Protein AF-0000000082406438 (afdb_homodimer)

pLDDT: mean 82.55, std 14.72, range [20.45, 98.06]

Foldseek 3Di:
DPPPPDLPAQDDLVVLVVVLVVQPDDPVLVVLLVVLLVQLQPDQAQVVSLVSLFVSLCVSQVFQKKKKFFADPVGWGPDMDIPNADPVLVVPFDDDGGQFFPSVCCQVRQAKDWFLASVPDPRHPDGTPSDDDWGTKIKGFQDAPRHTGIMMIGTGGPPDSYGDPSSNSSSSSSSPSNRVSNNSSVVVVVVVLVVLLVVQLVVLVVVVVVPDDLLVSVQSLFQSLCVSVVAAKKWKFFDDPQWTATSYIDHPDDFPHGDIDGCCWPPNVVCQVVVAKDKDQPGGPCCVGPVQFRIKIWHFQADPVTTGIIMIGTHSDSPDDDDPVSNVSRNVSSPSSNVSVVVNVVVVVVVLVVQLVVLLVVLVVCVVPPLVVLVVVLVVLVVCLPPPVDDPVRNVVSLVVSVVSLVVSLVSNLSSVVSNQSCPPPPQFLVNLQSVLQCVLCVPASARAAEEEEDNRRVQADSVLSVLVSVLSNLVSNCCRVPFPFNYWYWYFYDDQWTKIKIWTQGAAADPPRDCVSCVSNQVSLVVQPHGWDKGADPPGTIMIMRIHGRDDPPPVDPPPDD/DPPPPDLPQQDDLVVLVVVLVVQPDDPVLVVLLVVLLVQLQPDQAQVVSLVSLQVSLCVSQVFQKKKKFFADPVGWGPDMDIPNADPVLVVPFDDDGGQFFPSVCCQVRQAKDWFLASVPDPRHPDGTPSDDDWGTKIKGFQDAPHHTGIMMIGTGGPPDSYGDPSSNSSSSSSSPSNRVSNNSSVVVVVVVLVVLLVVQLVVLVVVVVVPDDLLVSVQSLFQSLCVSVVAAKKWKFFDDPQWTATSYIDHPDDFDHGDIDGCCWPPNVVCQVVVAKDKDQPGGPCCVGVVQFRIKIWHFQADPVTTGIIMIGTHSDSPDDDDPSSNVSRNVSSPSSNVSVVVNVVVVVVVLVVQLVVLLVVLVVCVVPVLVVLVVVLVVLVVCLPPPVDDPVRNVVSLVVSVVSLVVSLVSNLSSVVSNQSCPPPPQFLVNLQSVLLCVLCVPASAREAEEEEDPRRPQADSVLSVLVSVLSNLVSNCCRPPFPFRYWYWYFYDDQWTKIKIWTQGAAADPPRDCVSCVSNQVSLVVLPHGWDWGADPPGTIMIMRIHGRDDPPPPDPPPDD

Solvent-accessible surface area (backbone atoms only — not comparable to full-atom values): 59358 Å² total; per-residue (Å²): 134,79,72,79,74,74,76,72,70,78,72,50,67,67,55,50,47,53,48,39,65,69,52,64,66,51,69,70,59,53,48,44,48,49,51,34,46,52,56,29,46,50,71,50,55,52,71,61,34,55,50,39,41,38,52,36,49,26,59,66,64,41,30,56,33,23,30,35,38,30,51,30,95,90,58,39,48,70,44,77,47,74,43,72,71,50,72,74,55,51,72,61,30,62,80,75,86,58,40,61,36,60,60,28,46,33,68,77,49,72,46,72,43,76,37,58,45,40,79,72,42,88,51,45,76,78,71,61,62,74,52,78,89,65,39,12,30,41,33,32,35,20,47,42,95,90,36,73,45,27,34,42,40,35,29,35,36,59,98,43,75,44,74,49,73,52,49,51,47,52,48,48,52,49,23,53,46,44,17,43,29,50,49,49,9,49,54,40,47,52,45,51,51,51,36,52,52,41,53,50,51,36,50,45,48,50,42,46,53,71,61,49,52,67,56,58,40,46,31,50,50,23,40,50,52,25,68,75,69,64,49,53,34,16,36,31,29,38,52,52,95,66,22,32,30,37,64,22,61,28,48,89,55,91,64,48,72,72,44,68,40,61,35,75,38,51,57,42,37,57,31,56,71,66,65,41,70,42,81,36,69,73,54,66,59,46,40,79,64,42,70,70,46,28,21,36,36,41,21,44,12,56,54,96,94,40,62,46,28,34,35,36,43,27,27,58,47,68,77,71,80,78,51,72,68,56,51,51,51,50,42,52,51,16,47,49,51,24,50,49,53,51,30,53,51,49,52,53,48,50,40,50,48,51,34,40,52,49,24,39,53,49,24,49,50,44,48,65,55,41,45,53,44,52,50,55,24,42,53,47,46,58,69,46,65,80,48,81,65,48,34,70,72,46,50,53,34,51,53,50,25,47,51,39,50,51,50,34,48,47,47,47,51,51,49,31,46,54,35,57,38,77,57,81,71,67,96,70,35,47,61,58,50,42,50,50,42,50,50,64,70,36,68,87,46,93,48,73,64,48,78,43,82,39,64,55,44,65,77,52,50,55,75,84,48,37,65,52,51,40,50,42,52,44,51,53,50,50,47,41,70,70,68,23,74,40,78,46,37,40,34,39,38,36,28,73,86,36,33,33,44,34,41,36,35,52,14,78,33,69,59,92,79,65,66,72,69,84,50,41,65,50,36,48,50,18,47,73,54,68,27,45,50,48,76,42,71,36,90,91,43,4,32,34,36,41,41,35,27,60,38,69,64,79,70,76,75,71,79,76,79,73,131,133,78,74,78,75,74,76,71,70,78,72,50,68,66,56,48,47,53,49,39,64,70,52,65,66,51,69,70,56,52,48,44,48,50,52,35,45,53,57,30,46,49,70,49,53,53,74,60,34,57,51,40,41,37,52,35,49,26,60,66,64,41,32,57,34,22,31,36,39,29,53,29,94,90,59,41,47,70,44,76,48,73,43,72,72,49,72,73,54,51,72,63,30,64,79,76,83,58,40,60,35,60,60,28,45,33,69,75,48,71,45,72,43,76,36,59,47,41,77,73,41,87,50,44,76,78,72,61,61,76,49,78,88,66,40,14,29,41,33,32,36,20,48,43,96,88,35,73,44,26,35,42,38,36,28,36,38,59,98,44,76,45,75,50,74,52,51,51,48,51,47,48,52,48,23,55,45,43,18,43,29,50,50,48,8,49,54,40,48,52,45,51,51,50,35,53,52,41,51,51,52,36,52,45,48,50,42,47,53,71,62,49,51,66,55,58,40,45,31,48,50,21,42,50,51,29,67,74,69,66,49,51,34,16,36,32,29,37,52,53,96,66,22,32,31,39,64,23,62,28,47,88,56,91,64,50,73,73,45,70,40,60,38,75,37,52,58,42,36,57,31,55,72,66,65,39,70,42,81,35,68,73,54,64,60,46,40,78,66,43,69,69,46,28,21,35,37,42,20,44,11,55,53,97,94,40,62,47,27,33,36,34,44,26,27,58,45,68,77,70,80,79,51,72,68,56,51,52,51,52,42,51,49,15,45,50,51,26,49,49,53,51,31,52,51,48,53,54,48,50,38,48,48,51,35,39,52,50,23,39,53,50,25,50,52,44,50,66,55,42,44,52,42,51,51,54,25,43,53,47,45,58,68,42,65,80,47,82,66,47,34,71,72,44,52,52,31,51,53,50,25,45,51,38,50,52,50,36,48,48,48,49,52,51,48,29,48,54,34,57,40,75,58,84,71,65,96,70,33,47,61,59,49,42,50,50,41,50,51,62,68,37,68,85,45,93,49,73,65,48,78,43,80,40,64,56,43,66,77,54,49,56,75,85,50,38,64,53,51,41,51,42,50,45,53,53,49,49,48,40,71,71,67,23,74,41,78,46,36,40,34,40,36,37,27,74,86,37,33,34,43,33,42,38,34,52,15,78,34,69,61,94,78,65,64,70,70,84,51,40,66,50,36,50,51,18,47,73,54,67,28,46,50,49,74,43,70,35,90,90,42,5,32,33,36,40,40,35,28,59,39,68,64,80,72,77,75,69,79,76,79,73,131

Structure (mmCIF, N/CA/C/O backbone):
data_AF-0000000082406438-model_v1
#
loop_
_entity.id
_entity.type
_entity.pdbx_description
1 polymer 'GAF domain-containing protein'
#
loop_
_atom_site.group_PDB
_atom_site.id
_atom_site.type_symbol
_atom_site.label_atom_id
_atom_site.label_alt_id
_atom_site.label_comp_id
_atom_site.label_asym_id
_atom_site.label_entity_id
_atom_site.label_seq_id
_atom_site.pdbx_PDB_ins_code
_atom_site.Cartn_x
_atom_site.Cartn_y
_atom_site.Cartn_z
_atom_site.occupancy
_atom_site.B_iso_or_equiv
_atom_site.auth_seq_id
_atom_site.auth_comp_id
_atom_site.auth_asym_id
_atom_site.auth_atom_id
_atom_site.pdbx_PDB_model_num
ATOM 1 N N . MET A 1 1 ? -13.219 -48.844 22.594 1 21.94 1 MET A N 1
ATOM 2 C CA . MET A 1 1 ? -11.852 -48.5 22.203 1 21.94 1 MET A CA 1
ATOM 3 C C . MET A 1 1 ? -11.602 -48.812 20.734 1 21.94 1 MET A C 1
ATOM 5 O O . MET A 1 1 ? -11.258 -49.969 20.406 1 21.94 1 MET A O 1
ATOM 9 N N . VAL A 1 2 ? -12.57 -48.562 19.875 1 22.36 2 VAL A N 1
ATOM 10 C CA . VAL A 1 2 ? -12.562 -48.812 18.438 1 22.36 2 VAL A CA 1
ATOM 11 C C . VAL A 1 2 ? -11.312 -48.219 17.812 1 22.36 2 VAL A C 1
ATOM 13 O O . VAL A 1 2 ? -11 -47.062 18.016 1 22.36 2 VAL A O 1
ATOM 16 N N . GLU A 1 3 ? -10.273 -49.062 17.734 1 22.08 3 GLU A N 1
ATOM 17 C CA . GLU A 1 3 ? -8.992 -48.75 17.109 1 22.08 3 GLU A CA 1
ATOM 18 C C . GLU A 1 3 ? -9.172 -47.844 15.883 1 22.08 3 GLU A C 1
ATOM 20 O O . GLU A 1 3 ? -10.047 -48.094 15.055 1 22.08 3 GLU A O 1
ATOM 25 N N . ALA A 1 4 ? -8.82 -46.625 16.109 1 30.34 4 ALA A N 1
ATOM 26 C CA . ALA A 1 4 ? -8.711 -45.562 15.117 1 30.34 4 ALA A CA 1
ATOM 27 C C . ALA A 1 4 ? -8.164 -46.094 13.797 1 30.34 4 ALA A C 1
ATOM 29 O O . ALA A 1 4 ? -7.027 -46.562 13.727 1 30.34 4 ALA A O 1
ATOM 30 N N . SER A 1 5 ? -8.984 -46.844 13.031 1 28.09 5 SER A N 1
ATOM 31 C CA . SER A 1 5 ? -8.68 -47.406 11.719 1 28.09 5 SER A CA 1
ATOM 32 C C . SER A 1 5 ? -7.715 -46.531 10.945 1 28.09 5 SER A C 1
ATOM 34 O O . SER A 1 5 ? -7.871 -45.312 10.922 1 28.09 5 SER A O 1
ATOM 36 N N . GLY A 1 6 ? -6.461 -46.875 10.766 1 30.97 6 GLY A N 1
ATOM 37 C CA . GLY A 1 6 ? -5.242 -46.375 10.172 1 30.97 6 GLY A CA 1
ATOM 38 C C . GLY A 1 6 ? -5.473 -45.688 8.836 1 30.97 6 GLY A C 1
ATOM 39 O O . GLY A 1 6 ? -6.145 -46.219 7.961 1 30.97 6 GLY A O 1
ATOM 40 N N . HIS A 1 7 ? -5.715 -44.375 8.797 1 35.66 7 HIS A N 1
ATOM 41 C CA . HIS A 1 7 ? -5.664 -43.5 7.645 1 35.66 7 HIS A CA 1
ATOM 42 C C . HIS A 1 7 ? -4.605 -43.938 6.645 1 35.66 7 HIS A C 1
ATOM 44 O O . HIS A 1 7 ? -3.408 -43.938 6.949 1 35.66 7 HIS A O 1
ATOM 50 N N . SER A 1 8 ? -4.805 -45.062 5.984 1 36.69 8 SER A N 1
ATOM 51 C CA . SER A 1 8 ? -3.846 -45.406 4.945 1 36.69 8 SER A CA 1
ATOM 52 C C . SER A 1 8 ? -3.352 -44.188 4.199 1 36.69 8 SER A C 1
ATOM 54 O O . SER A 1 8 ? -4.148 -43.406 3.66 1 36.69 8 SER A O 1
ATOM 56 N N . PRO A 1 9 ? -2.242 -43.688 4.461 1 42.44 9 PRO A N 1
ATOM 57 C CA . PRO A 1 9 ? -1.644 -42.531 3.793 1 42.44 9 PRO A CA 1
ATOM 58 C C . PRO A 1 9 ? -1.797 -42.562 2.275 1 42.44 9 PRO A C 1
ATOM 60 O O . PRO A 1 9 ? -1.892 -43.656 1.695 1 42.44 9 PRO A O 1
ATOM 63 N N . ALA A 1 10 ? -2.467 -41.656 1.655 1 50.81 10 ALA A N 1
ATOM 64 C CA . ALA A 1 10 ? -2.504 -41.469 0.211 1 50.81 10 ALA A CA 1
ATOM 65 C C . ALA A 1 10 ? -1.249 -42 -0.458 1 50.81 10 ALA A C 1
ATOM 67 O O . ALA A 1 10 ? -0.134 -41.781 0.02 1 50.81 10 ALA A O 1
ATOM 68 N N . ARG A 1 11 ? -1.434 -43.062 -1.155 1 57.41 11 ARG A N 1
ATOM 69 C CA . ARG A 1 11 ? -0.358 -43.75 -1.867 1 57.41 11 ARG A CA 1
ATOM 70 C C . ARG A 1 11 ? 0.595 -42.75 -2.512 1 57.41 11 ARG A C 1
ATOM 72 O O . ARG A 1 11 ? 0.172 -41.688 -2.959 1 57.41 11 ARG A O 1
ATOM 79 N N . THR A 1 12 ? 1.792 -43.031 -2.221 1 62.03 12 THR A N 1
ATOM 80 C CA . THR A 1 12 ? 2.824 -42.219 -2.873 1 62.03 12 THR A CA 1
ATOM 81 C C . THR A 1 12 ? 2.758 -42.375 -4.387 1 62.03 12 THR A C 1
ATOM 83 O O . THR A 1 12 ? 2.186 -43.344 -4.891 1 62.03 12 THR A O 1
ATOM 86 N N . PHE A 1 13 ? 2.939 -41.469 -5.113 1 65.44 13 PHE A N 1
ATOM 87 C CA . PHE A 1 13 ? 2.93 -41.469 -6.574 1 65.44 13 PHE A CA 1
ATOM 88 C C . PHE A 1 13 ? 3.738 -42.656 -7.098 1 65.44 13 PHE A C 1
ATOM 90 O O . PHE A 1 13 ? 3.344 -43.312 -8.07 1 65.44 13 PHE A O 1
ATOM 97 N N . GLY A 1 14 ? 4.766 -42.906 -6.316 1 66.88 14 GLY A N 1
ATOM 98 C CA . GLY A 1 14 ? 5.566 -44.062 -6.715 1 66.88 14 GLY A CA 1
ATOM 99 C C . GLY A 1 14 ? 4.801 -45.375 -6.66 1 66.88 14 GLY A C 1
ATOM 100 O O . GLY A 1 14 ? 4.879 -46.156 -7.586 1 66.88 14 GLY A O 1
ATOM 101 N N . GLU A 1 15 ? 4.051 -45.469 -5.57 1 71.75 15 GLU A N 1
ATOM 102 C CA . GLU A 1 15 ? 3.236 -46.688 -5.41 1 71.75 15 GLU A CA 1
ATOM 103 C C . GLU A 1 15 ? 2.174 -46.781 -6.5 1 71.75 15 GLU A C 1
ATOM 105 O O . GLU A 1 15 ? 1.899 -47.875 -7.008 1 71.75 15 GLU A O 1
ATOM 110 N N . LEU A 1 16 ? 1.683 -45.688 -6.805 1 70.5 16 LEU A N 1
ATOM 111 C CA . LEU A 1 16 ? 0.655 -45.656 -7.84 1 70.5 16 LEU A CA 1
ATOM 112 C C . LEU A 1 16 ? 1.229 -46.031 -9.195 1 70.5 16 LEU A C 1
ATOM 114 O O . LEU A 1 16 ? 0.587 -46.75 -9.961 1 70.5 16 LEU A O 1
ATOM 118 N N . LEU A 1 17 ? 2.4 -45.625 -9.391 1 70.94 17 LEU A N 1
ATOM 119 C CA . LEU A 1 17 ? 3.027 -45.938 -10.664 1 70.94 17 LEU A CA 1
ATOM 120 C C . LEU A 1 17 ? 3.361 -47.406 -10.758 1 70.94 17 LEU A C 1
ATOM 122 O O . LEU A 1 17 ? 3.26 -48 -11.828 1 70.94 17 LEU A O 1
ATOM 126 N N . ASP A 1 18 ? 3.686 -47.969 -9.578 1 73.12 18 ASP A N 1
ATOM 127 C CA . ASP A 1 18 ? 3.92 -49.406 -9.539 1 73.12 18 ASP A CA 1
ATOM 128 C C . ASP A 1 18 ? 2.645 -50.188 -9.875 1 73.12 18 ASP A C 1
ATOM 130 O O . ASP A 1 18 ? 2.682 -51.156 -10.625 1 73.12 18 ASP A O 1
ATOM 134 N N . ARG A 1 19 ? 1.65 -49.656 -9.375 1 72.69 19 ARG A N 1
ATOM 135 C CA . ARG A 1 19 ? 0.36 -50.281 -9.617 1 72.69 19 ARG A CA 1
ATOM 136 C C . ARG A 1 19 ? -0.046 -50.156 -11.078 1 72.69 19 ARG A C 1
ATOM 138 O O . ARG A 1 19 ? -0.647 -51.094 -11.641 1 72.69 19 ARG A O 1
ATOM 145 N N . LEU A 1 20 ? 0.236 -49.062 -11.641 1 71.5 20 LEU A N 1
ATOM 146 C CA . LEU A 1 20 ? -0.051 -48.844 -13.055 1 71.5 20 LEU A CA 1
ATOM 147 C C . LEU A 1 20 ? 0.726 -49.844 -13.922 1 71.5 20 LEU A C 1
ATOM 149 O O . LEU A 1 20 ? 0.213 -50.312 -14.938 1 71.5 20 LEU A O 1
ATOM 153 N N . GLY A 1 21 ? 1.971 -50.031 -13.523 1 68.19 21 GLY A N 1
ATOM 154 C CA . GLY A 1 21 ? 2.789 -51.031 -14.211 1 68.19 21 GLY A CA 1
ATOM 155 C C . GLY A 1 21 ? 2.203 -52.406 -14.172 1 68.19 21 GLY A C 1
ATOM 156 O O . GLY A 1 21 ? 2.244 -53.156 -15.164 1 68.19 21 GLY A O 1
ATOM 157 N N . ASP A 1 22 ? 1.613 -52.656 -12.977 1 68 22 ASP A N 1
ATOM 158 C CA . ASP A 1 22 ? 1.033 -53.969 -12.781 1 68 22 ASP A CA 1
ATOM 159 C C . ASP A 1 22 ? -0.289 -54.094 -13.539 1 68 22 ASP A C 1
ATOM 161 O O . ASP A 1 22 ? -0.728 -55.219 -13.836 1 68 22 ASP A O 1
ATOM 165 N N . SER A 1 23 ? -0.982 -53 -13.727 1 61.38 23 SER A N 1
ATOM 166 C CA . SER A 1 23 ? -2.332 -53.031 -14.281 1 61.38 23 SER A CA 1
ATOM 167 C C . SER A 1 23 ? -2.305 -53.25 -15.789 1 61.38 23 SER A C 1
ATOM 169 O O . SER A 1 23 ? -3.355 -53.344 -16.422 1 61.38 23 SER A O 1
ATOM 171 N N . ASN A 1 24 ? -1.186 -53.5 -16.453 1 64.25 24 ASN A N 1
ATOM 172 C CA . ASN A 1 24 ? -1.019 -53.781 -17.875 1 64.25 24 ASN A CA 1
ATOM 173 C C . ASN A 1 24 ? -1.494 -52.594 -18.719 1 64.25 24 ASN A C 1
ATOM 175 O O . ASN A 1 24 ? -2.164 -52.781 -19.734 1 64.25 24 ASN A O 1
ATOM 179 N N . ALA A 1 25 ? -1.437 -51.469 -18.25 1 71 25 ALA A N 1
ATOM 180 C CA . ALA A 1 25 ? -1.788 -50.312 -19.078 1 71 25 ALA A CA 1
ATOM 181 C C . ALA A 1 25 ? -0.981 -50.312 -20.375 1 71 25 ALA A C 1
ATOM 183 O O . ALA A 1 25 ? 0.231 -50.531 -20.359 1 71 25 ALA A O 1
ATOM 184 N N . ASP A 1 26 ? -1.821 -50.062 -21.469 1 78.44 26 ASP A N 1
ATOM 185 C CA . ASP A 1 26 ? -1.154 -50.062 -22.766 1 78.44 26 ASP A CA 1
ATOM 186 C C . ASP A 1 26 ? -0.533 -48.688 -23.031 1 78.44 26 ASP A C 1
ATOM 188 O O . ASP A 1 26 ? -0.797 -47.719 -22.312 1 78.44 26 ASP A O 1
ATOM 192 N N . ILE A 1 27 ? 0.344 -48.656 -23.922 1 80.69 27 ILE A N 1
ATOM 193 C CA . ILE A 1 27 ? 1.166 -47.5 -24.25 1 80.69 27 ILE A CA 1
ATOM 194 C C . ILE A 1 27 ? 0.271 -46.312 -24.656 1 80.69 27 ILE A C 1
ATOM 196 O O . ILE A 1 27 ? 0.451 -45.188 -24.172 1 80.69 27 ILE A O 1
ATOM 200 N N . PRO A 1 28 ? -0.805 -46.562 -25.438 1 80.75 28 PRO A N 1
ATOM 201 C CA . PRO A 1 28 ? -1.673 -45.438 -25.797 1 80.75 28 PRO A CA 1
ATOM 202 C C . PRO A 1 28 ? -2.338 -44.781 -24.578 1 80.75 28 PRO A C 1
ATOM 204 O O . PRO A 1 28 ? -2.494 -43.562 -24.531 1 80.75 28 PRO A O 1
ATOM 207 N N . THR A 1 29 ? -2.691 -45.656 -23.641 1 82.94 29 THR A N 1
ATOM 208 C CA . THR A 1 29 ? -3.328 -45.125 -22.422 1 82.94 29 THR A CA 1
ATOM 209 C C . THR A 1 29 ? -2.359 -44.25 -21.625 1 82.94 29 THR A C 1
ATOM 211 O O . THR A 1 29 ? -2.744 -43.219 -21.109 1 82.94 29 THR A O 1
ATOM 214 N N . LEU A 1 30 ? -1.16 -44.625 -21.5 1 83.19 30 LEU A N 1
ATOM 215 C CA . LEU A 1 30 ? -0.159 -43.875 -20.766 1 83.19 30 LEU A CA 1
ATOM 216 C C . LEU A 1 30 ? 0.127 -42.531 -21.453 1 83.19 30 LEU A C 1
ATOM 218 O O . LEU A 1 30 ? 0.363 -41.531 -20.797 1 83.19 30 LEU A O 1
ATOM 222 N N . HIS A 1 31 ? 0.005 -42.562 -22.781 1 83.75 31 HIS A N 1
ATOM 223 C CA . HIS A 1 31 ? 0.171 -41.312 -23.531 1 83.75 31 HIS A CA 1
ATOM 224 C C . HIS A 1 31 ? -0.948 -40.344 -23.219 1 83.75 31 HIS A C 1
ATOM 226 O O . HIS A 1 31 ? -0.69 -39.156 -23 1 83.75 31 HIS A O 1
ATOM 232 N N . ARG A 1 32 ? -2.082 -40.812 -23.219 1 85.62 32 ARG A N 1
ATOM 233 C CA . ARG A 1 32 ? -3.227 -39.969 -22.906 1 85.62 32 ARG A CA 1
ATOM 234 C C . ARG A 1 32 ? -3.135 -39.406 -21.484 1 85.62 32 ARG A C 1
ATOM 236 O O . ARG A 1 32 ? -3.492 -38.25 -21.234 1 85.62 32 ARG A O 1
ATOM 243 N N . LEU A 1 33 ? -2.67 -40.312 -20.641 1 88.56 33 LEU A N 1
ATOM 244 C CA . LEU A 1 33 ? -2.514 -39.875 -19.25 1 88.56 33 LEU A CA 1
ATOM 245 C C . LEU A 1 33 ? -1.462 -38.781 -19.141 1 88.56 33 LEU A C 1
ATOM 247 O O . LEU A 1 33 ? -1.674 -37.781 -18.438 1 88.56 33 LEU A O 1
ATOM 251 N N . LEU A 1 34 ? -0.375 -38.938 -19.797 1 87.94 34 LEU A N 1
ATOM 252 C CA . LEU A 1 34 ? 0.684 -37.938 -19.781 1 87.94 34 LEU A CA 1
ATOM 253 C C . LEU A 1 34 ? 0.174 -36.625 -20.328 1 87.94 34 LEU A C 1
ATOM 255 O O . LEU A 1 34 ? 0.428 -35.562 -19.734 1 87.94 34 LEU A O 1
ATOM 259 N N . GLU A 1 35 ? -0.562 -36.688 -21.406 1 87.12 35 GLU A N 1
ATOM 260 C CA . GLU A 1 35 ? -1.156 -35.469 -21.969 1 87.12 35 GLU A CA 1
ATOM 261 C C . GLU A 1 35 ? -2.096 -34.781 -20.969 1 87.12 35 GLU A C 1
ATOM 263 O O . GLU A 1 35 ? -2.051 -33.562 -20.797 1 87.12 35 GLU A O 1
ATOM 268 N N . ALA A 1 36 ? -2.873 -35.562 -20.359 1 89.75 36 ALA A N 1
ATOM 269 C CA . ALA A 1 36 ? -3.836 -35.031 -19.391 1 89.75 36 ALA A CA 1
ATOM 270 C C . ALA A 1 36 ? -3.127 -34.344 -18.219 1 89.75 36 ALA A C 1
ATOM 272 O O . ALA A 1 36 ? -3.547 -33.281 -17.766 1 89.75 36 ALA A O 1
ATOM 273 N N . VAL A 1 37 ? -2.117 -34.969 -17.766 1 89.19 37 VAL A N 1
ATOM 274 C CA . VAL A 1 37 ? -1.358 -34.406 -16.641 1 89.19 37 VAL A CA 1
ATOM 275 C C . VAL A 1 37 ? -0.765 -33.062 -17.031 1 89.19 37 VAL A C 1
ATOM 277 O O . VAL A 1 37 ? -0.801 -32.125 -16.234 1 89.19 37 VAL A O 1
ATOM 280 N N . LEU A 1 38 ? -0.322 -32.906 -18.219 1 87.88 38 LEU A N 1
ATOM 281 C CA . LEU A 1 38 ? 0.261 -31.672 -18.688 1 87.88 38 LEU A CA 1
ATOM 282 C C . LEU A 1 38 ? -0.808 -30.594 -18.828 1 87.88 38 LEU A C 1
ATOM 284 O O . LEU A 1 38 ? -0.586 -29.438 -18.438 1 87.88 38 LEU A O 1
ATOM 288 N N . VAL A 1 39 ? -1.937 -30.953 -19.344 1 89 39 VAL A N 1
ATOM 289 C CA . VAL A 1 39 ? -3.037 -30.016 -19.531 1 89 39 VAL A CA 1
ATOM 290 C C . VAL A 1 39 ? -3.52 -29.516 -18.172 1 89 39 VAL A C 1
ATOM 292 O O . VAL A 1 39 ? -3.713 -28.312 -17.984 1 89 39 VAL A O 1
ATOM 295 N N . VAL A 1 40 ? -3.609 -30.391 -17.234 1 90.69 40 VAL A N 1
ATOM 296 C CA . VAL A 1 40 ? -4.074 -30.062 -15.898 1 90.69 40 VAL A CA 1
ATOM 297 C C . VAL A 1 40 ? -3.086 -29.109 -15.227 1 90.69 40 VAL A C 1
ATOM 299 O O . VAL A 1 40 ? -3.484 -28.219 -14.484 1 90.69 40 VAL A O 1
ATOM 302 N N . GLY A 1 41 ? -1.878 -29.234 -15.516 1 89.94 41 GLY A N 1
ATOM 303 C CA . GLY A 1 41 ? -0.843 -28.438 -14.883 1 89.94 41 GLY A CA 1
ATOM 304 C C . GLY A 1 41 ? -0.615 -27.109 -15.562 1 89.94 41 GLY A C 1
ATOM 305 O O . GLY A 1 41 ? 0.174 -26.281 -15.094 1 89.94 41 GLY A O 1
ATOM 306 N N . SER A 1 42 ? -1.431 -26.875 -16.609 1 88.38 42 SER A N 1
ATOM 307 C CA . SER A 1 42 ? -1.205 -25.656 -17.391 1 88.38 42 SER A CA 1
ATOM 308 C C . SER A 1 42 ? -2 -24.484 -16.828 1 88.38 42 SER A C 1
ATOM 310 O O . SER A 1 42 ? -3.219 -24.578 -16.656 1 88.38 42 SER A O 1
ATOM 312 N N . GLY A 1 43 ? -1.301 -23.469 -16.312 1 86.75 43 GLY A N 1
ATOM 313 C CA . GLY A 1 43 ? -1.952 -22.25 -15.867 1 86.75 43 GLY A CA 1
ATOM 314 C C . GLY A 1 43 ? -2.197 -22.219 -14.367 1 86.75 43 GLY A C 1
ATOM 315 O O . GLY A 1 43 ? -2.021 -23.219 -13.68 1 86.75 43 GLY A O 1
ATOM 316 N N . LEU A 1 44 ? -2.68 -21.031 -13.93 1 90.69 44 LEU A N 1
ATOM 317 C CA . LEU A 1 44 ? -2.803 -20.891 -12.484 1 90.69 44 LEU A CA 1
ATOM 318 C C . LEU A 1 44 ? -4.172 -20.328 -12.109 1 90.69 44 LEU A C 1
ATOM 320 O O . LEU A 1 44 ? -4.426 -20.016 -10.945 1 90.69 44 LEU A O 1
ATOM 324 N N . ASP A 1 45 ? -5.074 -20.219 -13.086 1 91.12 45 ASP A N 1
ATOM 325 C CA . ASP A 1 45 ? -6.449 -19.844 -12.766 1 91.12 45 ASP A CA 1
ATOM 326 C C . ASP A 1 45 ? -7.219 -21.016 -12.172 1 91.12 45 ASP A C 1
ATOM 328 O O . ASP A 1 45 ? -7.387 -22.047 -12.836 1 91.12 45 ASP A O 1
ATOM 332 N N . LEU A 1 46 ? -7.68 -20.891 -11.008 1 90.81 46 LEU A N 1
ATOM 333 C CA . LEU A 1 46 ? -8.266 -22.016 -10.289 1 90.81 46 LEU A CA 1
ATOM 334 C C . LEU A 1 46 ? -9.516 -22.516 -11.008 1 90.81 46 LEU A C 1
ATOM 336 O O . LEU A 1 46 ? -9.68 -23.734 -11.195 1 90.81 46 LEU A O 1
ATOM 340 N N . ASP A 1 47 ? -10.422 -21.641 -11.398 1 91.81 47 ASP A N 1
ATOM 341 C CA . ASP A 1 47 ? -11.656 -22.047 -12.062 1 91.81 47 ASP A CA 1
ATOM 342 C C . ASP A 1 47 ? -11.367 -22.812 -13.352 1 91.81 47 ASP A C 1
ATOM 344 O O . ASP A 1 47 ? -11.969 -23.859 -13.609 1 91.81 47 ASP A O 1
ATOM 348 N N . LEU A 1 48 ? -10.461 -22.328 -14.086 1 92.94 48 LEU A N 1
ATOM 349 C CA . LEU A 1 48 ? -10.086 -22.984 -15.328 1 92.94 48 LEU A CA 1
ATOM 350 C C . LEU A 1 48 ? -9.398 -24.328 -15.047 1 92.94 48 LEU A C 1
ATOM 352 O O . LEU A 1 48 ? -9.594 -25.281 -15.781 1 92.94 48 LEU A O 1
ATOM 356 N N . THR A 1 49 ? -8.609 -24.312 -13.992 1 93.69 49 THR A N 1
ATOM 357 C CA . THR A 1 49 ? -7.93 -25.547 -13.594 1 93.69 49 THR A CA 1
ATOM 358 C C . THR A 1 49 ? -8.938 -26.641 -13.25 1 93.69 49 THR A C 1
ATOM 360 O O . THR A 1 49 ? -8.805 -27.781 -13.703 1 93.69 49 THR A O 1
ATOM 363 N N . LEU A 1 50 ? -9.953 -26.312 -12.477 1 94.75 50 LEU A N 1
ATOM 364 C CA . LEU A 1 50 ? -10.984 -27.281 -12.117 1 94.75 50 LEU A CA 1
ATOM 365 C C . LEU A 1 50 ? -11.664 -27.844 -13.359 1 94.75 50 LEU A C 1
ATOM 367 O O . LEU A 1 50 ? -11.859 -29.062 -13.477 1 94.75 50 LEU A O 1
ATOM 371 N N . GLN A 1 51 ? -11.914 -26.984 -14.242 1 95 51 GLN A N 1
ATOM 372 C CA . GLN A 1 51 ? -12.555 -27.406 -15.484 1 95 51 GLN A CA 1
ATOM 373 C C . GLN A 1 51 ? -11.641 -28.297 -16.312 1 95 51 GLN A C 1
ATOM 375 O O . GLN A 1 51 ? -12.078 -29.312 -16.875 1 95 51 GLN A O 1
ATOM 380 N N . ARG A 1 52 ? -10.406 -27.938 -16.391 1 94.88 52 ARG A N 1
ATOM 381 C CA . ARG A 1 52 ? -9.438 -28.734 -17.125 1 94.88 52 ARG A CA 1
ATOM 382 C C . ARG A 1 52 ? -9.312 -30.125 -16.531 1 94.88 52 ARG A C 1
ATOM 384 O O . ARG A 1 52 ? -9.188 -31.109 -17.266 1 94.88 52 ARG A O 1
ATOM 391 N N . ILE A 1 53 ? -9.336 -30.219 -15.227 1 95.44 53 ILE A N 1
ATOM 392 C CA . ILE A 1 53 ? -9.211 -31.5 -14.539 1 95.44 53 ILE A CA 1
ATOM 393 C C . ILE A 1 53 ? -10.352 -32.406 -14.961 1 95.44 53 ILE A C 1
ATOM 395 O O . ILE A 1 53 ? -10.117 -33.562 -15.367 1 95.44 53 ILE A O 1
ATOM 399 N N . ILE A 1 54 ? -11.531 -31.906 -14.938 1 96.25 54 ILE A N 1
ATOM 400 C CA . ILE A 1 54 ? -12.688 -32.75 -15.188 1 96.25 54 ILE A CA 1
ATOM 401 C C . ILE A 1 54 ? -12.766 -33.094 -16.672 1 96.25 54 ILE A C 1
ATOM 403 O O . ILE A 1 54 ? -13.117 -34.219 -17.047 1 96.25 54 ILE A O 1
ATOM 407 N N . THR A 1 55 ? -12.461 -32.188 -17.531 1 95.62 55 THR A N 1
ATOM 408 C CA . THR A 1 55 ? -12.438 -32.469 -18.969 1 95.62 55 THR A CA 1
ATOM 409 C C . THR A 1 55 ? -11.391 -33.5 -19.312 1 95.62 55 THR A C 1
ATOM 411 O O . THR A 1 55 ? -11.664 -34.438 -20.078 1 95.62 55 THR A O 1
ATOM 414 N N . SER A 1 56 ? -10.242 -33.344 -18.703 1 95.06 56 SER A N 1
ATOM 415 C CA . SER A 1 56 ? -9.164 -34.312 -18.922 1 95.06 56 SER A CA 1
ATOM 416 C C . SER A 1 56 ? -9.555 -35.688 -18.406 1 95.06 56 SER A C 1
ATOM 418 O O . SER A 1 56 ? -9.305 -36.688 -19.062 1 95.06 56 SER A O 1
ATOM 420 N N . ALA A 1 57 ? -10.156 -35.75 -17.25 1 96.44 57 ALA A N 1
ATOM 421 C CA . ALA A 1 57 ? -10.555 -37 -16.656 1 96.44 57 ALA A CA 1
ATOM 422 C C . ALA A 1 57 ? -11.578 -37.719 -17.531 1 96.44 57 ALA A C 1
ATOM 424 O O . ALA A 1 57 ? -11.445 -38.938 -17.797 1 96.44 57 ALA A O 1
ATOM 425 N N . THR A 1 58 ? -12.57 -37.031 -17.984 1 96.19 58 THR A N 1
ATOM 426 C CA . THR A 1 58 ? -13.625 -37.594 -18.797 1 96.19 58 THR A CA 1
ATOM 427 C C . THR A 1 58 ? -13.062 -38.094 -20.141 1 96.19 58 THR A C 1
ATOM 429 O O . THR A 1 58 ? -13.477 -39.125 -20.641 1 96.19 58 THR A O 1
ATOM 432 N N . THR A 1 59 ? -12.148 -37.375 -20.625 1 93.38 59 THR A N 1
ATOM 433 C CA . THR A 1 59 ? -11.555 -37.688 -21.922 1 93.38 59 THR A CA 1
ATOM 434 C C . THR A 1 59 ? -10.633 -38.906 -21.797 1 93.38 59 THR A C 1
ATOM 436 O O . THR A 1 59 ? -10.758 -39.875 -22.562 1 93.38 59 THR A O 1
ATOM 439 N N . VAL A 1 60 ? -9.789 -38.906 -20.812 1 92.44 60 VAL A N 1
ATOM 440 C CA . VAL A 1 60 ? -8.781 -39.969 -20.672 1 92.44 60 VAL A CA 1
ATOM 441 C C . VAL A 1 60 ? -9.469 -41.281 -20.312 1 92.44 60 VAL A C 1
ATOM 443 O O . VAL A 1 60 ? -9.055 -42.344 -20.781 1 92.44 60 VAL A O 1
ATOM 446 N N . LEU A 1 61 ? -10.477 -41.219 -19.516 1 94.25 61 LEU A N 1
ATOM 447 C CA . LEU A 1 61 ? -11.125 -42.469 -19.062 1 94.25 61 LEU A CA 1
ATOM 448 C C . LEU A 1 61 ? -12.344 -42.781 -19.922 1 94.25 61 LEU A C 1
ATOM 450 O O . LEU A 1 61 ? -13.016 -43.781 -19.703 1 94.25 61 LEU A O 1
ATOM 454 N N . ASP A 1 62 ? -12.625 -41.938 -20.859 1 93.69 62 ASP A N 1
ATOM 455 C CA . ASP A 1 62 ? -13.664 -42.156 -21.859 1 93.69 62 ASP A CA 1
ATOM 456 C C . ASP A 1 62 ? -15.008 -42.469 -21.203 1 93.69 62 ASP A C 1
ATOM 458 O O . ASP A 1 62 ? -15.578 -43.531 -21.422 1 93.69 62 ASP A O 1
ATOM 462 N N . CYS A 1 63 ? -15.523 -41.625 -20.469 1 95.31 63 CYS A N 1
ATOM 463 C CA . CYS A 1 63 ? -16.828 -41.75 -19.844 1 95.31 63 CYS A CA 1
ATOM 464 C C . CYS A 1 63 ? -17.734 -40.594 -20.234 1 95.31 63 CYS A C 1
ATOM 466 O O . CYS A 1 63 ? -17.281 -39.594 -20.797 1 95.31 63 CYS A O 1
ATOM 468 N N . ARG A 1 64 ? -18.953 -40.719 -19.984 1 95.44 64 ARG A N 1
ATOM 469 C CA . ARG A 1 64 ? -19.953 -39.781 -20.484 1 95.44 64 ARG A CA 1
ATOM 470 C C . ARG A 1 64 ? -20.047 -38.562 -19.578 1 95.44 64 ARG A C 1
ATOM 472 O O . ARG A 1 64 ? -20.156 -37.406 -20.062 1 95.44 64 ARG A O 1
ATOM 479 N N . TYR A 1 65 ? -20.078 -38.844 -18.234 1 95 65 TYR A N 1
ATOM 480 C CA . TYR A 1 65 ? -20.281 -37.75 -17.297 1 95 65 TYR A CA 1
ATOM 481 C C . TYR A 1 65 ? -19.109 -37.656 -16.328 1 95 65 TYR A C 1
ATOM 483 O O . TYR A 1 65 ? -18.562 -38.656 -15.883 1 95 65 TYR A O 1
ATOM 491 N N . GLY A 1 66 ? -18.734 -36.469 -16.016 1 96.12 66 GLY A N 1
ATOM 492 C CA . GLY A 1 66 ? -17.75 -36.156 -14.992 1 96.12 66 GLY A CA 1
ATOM 493 C C . GLY A 1 66 ? -18.109 -34.938 -14.148 1 96.12 66 GLY A C 1
ATOM 494 O O . GLY A 1 66 ? -18.766 -34 -14.633 1 96.12 66 GLY A O 1
ATOM 495 N N . ALA A 1 67 ? -17.703 -35 -12.914 1 95.19 67 ALA A N 1
ATOM 496 C CA . ALA A 1 67 ? -17.906 -33.875 -12.031 1 95.19 67 ALA A CA 1
ATOM 497 C C . ALA A 1 67 ? -16.781 -33.75 -11.008 1 95.19 67 ALA A C 1
ATOM 499 O O . ALA A 1 67 ? -16.094 -34.75 -10.727 1 95.19 67 ALA A O 1
ATOM 500 N N . LEU A 1 68 ? -16.594 -32.562 -10.547 1 95.81 68 LEU A N 1
ATOM 501 C CA . LEU A 1 68 ? -15.617 -32.281 -9.492 1 95.81 68 LEU A CA 1
ATOM 502 C C . LEU A 1 68 ? -16.234 -31.438 -8.398 1 95.81 68 LEU A C 1
ATOM 504 O O . LEU A 1 68 ? -16.797 -30.375 -8.68 1 95.81 68 LEU A O 1
ATOM 508 N N . GLY A 1 69 ? -16.234 -31.938 -7.219 1 93.69 69 GLY A N 1
ATOM 509 C CA . GLY A 1 69 ? -16.719 -31.188 -6.062 1 93.69 69 GLY A CA 1
ATOM 510 C C . GLY A 1 69 ? -15.602 -30.734 -5.141 1 93.69 69 GLY A C 1
ATOM 511 O O . GLY A 1 69 ? -14.75 -31.531 -4.746 1 93.69 69 GLY A O 1
ATOM 512 N N . VAL A 1 70 ? -15.617 -29.453 -4.844 1 92.88 70 VAL A N 1
ATOM 513 C CA . VAL A 1 70 ? -14.633 -28.891 -3.922 1 92.88 70 VAL A CA 1
ATOM 514 C C . VAL A 1 70 ? -15.203 -28.891 -2.504 1 92.88 70 VAL A C 1
ATOM 516 O O . VAL A 1 70 ? -16.344 -28.453 -2.287 1 92.88 70 VAL A O 1
ATOM 519 N N . ALA A 1 71 ? -14.398 -29.312 -1.583 1 90.12 71 ALA A N 1
ATOM 520 C CA . ALA A 1 71 ? -14.859 -29.422 -0.199 1 90.12 71 ALA A CA 1
ATOM 521 C C . ALA A 1 71 ? -14.984 -28.031 0.437 1 90.12 71 ALA A C 1
ATOM 523 O O . ALA A 1 71 ? -14.141 -27.156 0.217 1 90.12 71 ALA A O 1
ATOM 524 N N . ALA A 1 72 ? -16.031 -27.828 1.158 1 84.69 72 ALA A N 1
ATOM 525 C CA . ALA A 1 72 ? -16.219 -26.594 1.926 1 84.69 72 ALA A CA 1
ATOM 526 C C . ALA A 1 72 ? -15.727 -26.766 3.361 1 84.69 72 ALA A C 1
ATOM 528 O O . ALA A 1 72 ? -15.805 -27.859 3.922 1 84.69 72 ALA A O 1
ATOM 529 N N . PRO A 1 73 ? -15.203 -25.688 3.979 1 73.94 73 PRO A N 1
ATOM 530 C CA . PRO A 1 73 ? -14.742 -25.797 5.363 1 73.94 73 PRO A CA 1
ATOM 531 C C . PRO A 1 73 ? -15.852 -26.203 6.328 1 73.94 73 PRO A C 1
ATOM 533 O O . PRO A 1 73 ? -15.594 -26.922 7.297 1 73.94 73 PRO A O 1
ATOM 536 N N . GLY A 1 74 ? -17.062 -25.812 6.188 1 70.75 74 GLY A N 1
ATOM 537 C CA . GLY A 1 74 ? -18.172 -26.156 7.074 1 70.75 74 GLY A CA 1
ATOM 538 C C . GLY A 1 74 ? -18.875 -27.438 6.672 1 70.75 74 GLY A C 1
ATOM 539 O O . GLY A 1 74 ? -19.922 -27.781 7.25 1 70.75 74 GLY A O 1
ATOM 540 N N . GLY A 1 75 ? -18.344 -28.172 5.766 1 76.19 75 GLY A N 1
ATOM 541 C CA . GLY A 1 75 ? -18.984 -29.375 5.258 1 76.19 75 GLY A CA 1
ATOM 542 C C . GLY A 1 75 ? -19.719 -29.141 3.951 1 76.19 75 GLY A C 1
ATOM 543 O O . GLY A 1 75 ? -20.141 -28.031 3.66 1 76.19 75 GLY A O 1
ATOM 544 N N . GLY A 1 76 ? -19.734 -30.125 3.178 1 80.38 76 GLY A N 1
ATOM 545 C CA . GLY A 1 76 ? -20.375 -30.016 1.875 1 80.38 76 GLY A CA 1
ATOM 546 C C . GLY A 1 76 ? -19.422 -29.547 0.79 1 80.38 76 GLY A C 1
ATOM 547 O O . GLY A 1 76 ? -18.219 -29.812 0.855 1 80.38 76 GLY A O 1
ATOM 548 N N . LEU A 1 77 ? -20.109 -28.953 -0.251 1 86.25 77 LEU A N 1
ATOM 549 C CA . LEU A 1 77 ? -19.312 -28.547 -1.404 1 86.25 77 LEU A CA 1
ATOM 550 C C . LEU A 1 77 ? -19.328 -27.031 -1.576 1 86.25 77 LEU A C 1
ATOM 552 O O . LEU A 1 77 ? -20.375 -26.406 -1.432 1 86.25 77 LEU A O 1
ATOM 556 N N . SER A 1 78 ? -18.219 -26.453 -1.725 1 84.12 78 SER A N 1
ATOM 557 C CA . SER A 1 78 ? -18.109 -25.031 -1.983 1 84.12 78 SER A CA 1
ATOM 558 C C . SER A 1 78 ? -18.266 -24.719 -3.469 1 84.12 78 SER A C 1
ATOM 560 O O . SER A 1 78 ? -18.703 -23.625 -3.84 1 84.12 78 SER A O 1
ATOM 562 N N . GLU A 1 79 ? -17.844 -25.609 -4.266 1 88.44 79 GLU A N 1
ATOM 563 C CA . GLU A 1 79 ? -17.922 -25.469 -5.715 1 88.44 79 GLU A CA 1
ATOM 564 C C . GLU A 1 79 ? -18.188 -26.812 -6.387 1 88.44 79 GLU A C 1
ATOM 566 O O . GLU A 1 79 ? -17.812 -27.859 -5.848 1 88.44 79 GLU A O 1
ATOM 571 N N . PHE A 1 80 ? -18.859 -26.797 -7.508 1 91.25 80 PHE A N 1
ATOM 572 C CA . PHE A 1 80 ? -19.188 -28 -8.258 1 91.25 80 PHE A CA 1
ATOM 573 C C . PHE A 1 80 ? -19.094 -27.75 -9.758 1 91.25 80 PHE A C 1
ATOM 575 O O . PHE A 1 80 ? -19.859 -26.938 -10.297 1 91.25 80 PHE A O 1
ATOM 582 N N . VAL A 1 81 ? -18.172 -28.375 -10.359 1 93.81 81 VAL A N 1
ATOM 583 C CA . VAL A 1 81 ? -18 -28.25 -11.805 1 93.81 81 VAL A CA 1
ATOM 584 C C . VAL A 1 81 ? -18.297 -29.578 -12.484 1 93.81 81 VAL A C 1
ATOM 586 O O . VAL A 1 81 ? -18.078 -30.641 -11.898 1 93.81 81 VAL A O 1
ATOM 589 N N . TYR A 1 82 ? -18.859 -29.531 -13.68 1 93.81 82 TYR A N 1
ATOM 590 C CA . TYR A 1 82 ? -19.266 -30.797 -14.305 1 93.81 82 TYR A CA 1
ATOM 591 C C . TYR A 1 82 ? -19.031 -30.75 -15.812 1 93.81 82 TYR A C 1
ATOM 593 O O . TYR A 1 82 ? -18.828 -29.672 -16.375 1 93.81 82 TYR A O 1
ATOM 601 N N . GLU A 1 83 ? -18.953 -31.875 -16.391 1 94.25 83 GLU A N 1
ATOM 602 C CA . GLU A 1 83 ? -18.797 -32.125 -17.828 1 94.25 83 GLU A CA 1
ATOM 603 C C . GLU A 1 83 ? -19.75 -33.188 -18.312 1 94.25 83 GLU A C 1
ATOM 605 O O . GLU A 1 83 ? -20 -34.188 -17.625 1 94.25 83 GLU A O 1
ATOM 610 N N . GLY A 1 84 ? -20.312 -33.031 -19.578 1 93.69 84 GLY A N 1
ATOM 611 C CA . GLY A 1 84 ? -21.141 -34.062 -20.188 1 93.69 84 GLY A CA 1
ATOM 612 C C . GLY A 1 84 ? -22.625 -33.719 -20.156 1 93.69 84 GLY A C 1
ATOM 613 O O . GLY A 1 84 ? -23.438 -34.406 -20.781 1 93.69 84 GLY A O 1
ATOM 614 N N . ILE A 1 85 ? -23.016 -32.719 -19.359 1 90.81 85 ILE A N 1
ATOM 615 C CA . ILE A 1 85 ? -24.406 -32.281 -19.281 1 90.81 85 ILE A CA 1
ATOM 616 C C . ILE A 1 85 ? -24.594 -30.984 -20.047 1 90.81 85 ILE A C 1
ATOM 618 O O . ILE A 1 85 ? -23.906 -29.984 -19.781 1 90.81 85 ILE A O 1
ATOM 622 N N . SER A 1 86 ? -25.469 -31 -20.984 1 88.31 86 SER A N 1
ATOM 623 C CA . SER A 1 86 ? -25.719 -29.812 -21.797 1 88.31 86 SER A CA 1
ATOM 624 C C . SER A 1 86 ? -26.453 -28.734 -21.016 1 88.31 86 SER A C 1
ATOM 626 O O . SER A 1 86 ? -27.078 -29.031 -19.984 1 88.31 86 SER A O 1
ATOM 628 N N . GLY A 1 87 ? -26.281 -27.531 -21.484 1 86.56 87 GLY A N 1
ATOM 629 C CA . GLY A 1 87 ? -26.953 -26.406 -20.844 1 86.56 87 GLY A CA 1
ATOM 630 C C . GLY A 1 87 ? -28.453 -26.594 -20.766 1 86.56 87 GLY A C 1
ATOM 631 O O . GLY A 1 87 ? -29.062 -26.297 -19.734 1 86.56 87 GLY A O 1
ATOM 632 N N . SER A 1 88 ? -29 -27.109 -21.781 1 86.5 88 SER A N 1
ATOM 633 C CA . SER A 1 88 ? -30.438 -27.328 -21.812 1 86.5 88 SER A CA 1
ATOM 634 C C . SER A 1 88 ? -30.859 -28.391 -20.797 1 86.5 88 SER A C 1
ATOM 636 O O . SER A 1 88 ? -31.891 -28.234 -20.125 1 86.5 88 SER A O 1
ATOM 638 N N . GLN A 1 89 ? -30.094 -29.391 -20.688 1 86.12 89 GLN A N 1
ATOM 639 C CA . GLN A 1 89 ? -30.375 -30.438 -19.719 1 86.12 89 GLN A CA 1
ATOM 640 C C . GLN A 1 89 ? -30.234 -29.906 -18.297 1 86.12 89 GLN A C 1
ATOM 642 O O . GLN A 1 89 ? -31.047 -30.234 -17.422 1 86.12 89 GLN A O 1
ATOM 647 N N . ARG A 1 90 ? -29.25 -29.125 -18.062 1 86.94 90 ARG A N 1
ATOM 648 C CA . ARG A 1 90 ? -28.984 -28.594 -16.734 1 86.94 90 ARG A CA 1
ATOM 649 C C . ARG A 1 90 ? -30.156 -27.719 -16.25 1 86.94 90 ARG A C 1
ATOM 651 O O . ARG A 1 90 ? -30.5 -27.75 -15.07 1 86.94 90 ARG A O 1
ATOM 658 N N . ALA A 1 91 ? -30.703 -26.953 -17.109 1 86.19 91 ALA A N 1
ATOM 659 C CA . ALA A 1 91 ? -31.797 -26.047 -16.766 1 86.19 91 ALA A CA 1
ATOM 660 C C . ALA A 1 91 ? -33 -26.812 -16.234 1 86.19 91 ALA A C 1
ATOM 662 O O . ALA A 1 91 ? -33.812 -26.266 -15.492 1 86.19 91 ALA A O 1
ATOM 663 N N . THR A 1 92 ? -33.062 -28.047 -16.547 1 84 92 THR A N 1
ATOM 664 C CA . THR A 1 92 ? -34.219 -28.844 -16.141 1 84 92 THR A CA 1
ATOM 665 C C . THR A 1 92 ? -33.938 -29.547 -14.805 1 84 92 THR A C 1
ATOM 667 O O . THR A 1 92 ? -34.875 -30.031 -14.148 1 84 92 THR A O 1
ATOM 670 N N . MET A 1 93 ? -32.75 -29.516 -14.477 1 81.19 93 MET A N 1
ATOM 671 C CA . MET A 1 93 ? -32.344 -30.266 -13.297 1 81.19 93 MET A CA 1
ATOM 672 C C . MET A 1 93 ? -32.562 -29.453 -12.023 1 81.19 93 MET A C 1
ATOM 674 O O . MET A 1 93 ? -32.656 -28.219 -12.07 1 81.19 93 MET A O 1
ATOM 678 N N . GLY A 1 94 ? -32.719 -30.141 -10.93 1 73.69 94 GLY A N 1
ATOM 679 C CA . GLY A 1 94 ? -32.875 -29.484 -9.648 1 73.69 94 GLY A CA 1
ATOM 680 C C . GLY A 1 94 ? -31.609 -28.844 -9.125 1 73.69 94 GLY A C 1
ATOM 681 O O . GLY A 1 94 ? -30.781 -28.375 -9.906 1 73.69 94 GLY A O 1
ATOM 682 N N . HIS A 1 95 ? -31.484 -28.859 -7.816 1 73.19 95 HIS A N 1
ATOM 683 C CA . HIS A 1 95 ? -30.375 -28.172 -7.141 1 73.19 95 HIS A CA 1
ATOM 684 C C . HIS A 1 95 ? -29.062 -28.922 -7.328 1 73.19 95 HIS A C 1
ATOM 686 O O . HIS A 1 95 ? -29.062 -30.109 -7.641 1 73.19 95 HIS A O 1
ATOM 692 N N . PHE A 1 96 ? -28 -28.312 -7.184 1 74 96 PHE A N 1
ATOM 693 C CA . PHE A 1 96 ? -26.672 -28.922 -7.262 1 74 96 PHE A CA 1
ATOM 694 C C . PHE A 1 96 ? -26.453 -29.891 -6.098 1 74 96 PHE A C 1
ATOM 696 O O . PHE A 1 96 ? -27.031 -29.719 -5.023 1 74 96 PHE A O 1
ATOM 703 N N . PRO A 1 97 ? -25.641 -30.906 -6.43 1 76.5 97 PRO A N 1
ATOM 704 C CA . PRO A 1 97 ? -25.297 -31.797 -5.316 1 76.5 97 PRO A CA 1
ATOM 705 C C . PRO A 1 97 ? -24.641 -31.062 -4.148 1 76.5 97 PRO A C 1
ATOM 707 O O . PRO A 1 97 ? -23.891 -30.109 -4.363 1 76.5 97 PRO A O 1
ATOM 710 N N . GLU A 1 98 ? -24.984 -31.422 -2.955 1 72.56 98 GLU A N 1
ATOM 711 C CA . GLU A 1 98 ? -24.516 -30.75 -1.753 1 72.56 98 GLU A CA 1
ATOM 712 C C . GLU A 1 98 ? -23.5 -31.594 -1.001 1 72.56 98 GLU A C 1
ATOM 714 O O . GLU A 1 98 ? -23.156 -31.297 0.143 1 72.56 98 GLU A O 1
ATOM 719 N N . GLY A 1 99 ? -23.109 -32.656 -1.596 1 73.5 99 GLY A N 1
ATOM 720 C CA . GLY A 1 99 ? -22.062 -33.438 -0.974 1 73.5 99 GLY A CA 1
ATOM 721 C C . GLY A 1 99 ? -22.594 -34.594 -0.145 1 73.5 99 GLY A C 1
ATOM 722 O O . GLY A 1 99 ? -21.891 -35.125 0.725 1 73.5 99 GLY A O 1
ATOM 723 N N . HIS A 1 100 ? -23.781 -34.938 -0.399 1 79 100 HIS A N 1
ATOM 724 C CA . HIS A 1 100 ? -24.375 -36.062 0.332 1 79 100 HIS A CA 1
ATOM 725 C C . HIS A 1 100 ? -24.266 -37.344 -0.46 1 79 100 HIS A C 1
ATOM 727 O O . HIS A 1 100 ? -23.875 -37.344 -1.63 1 79 100 HIS A O 1
ATOM 733 N N . GLY A 1 101 ? -24.453 -38.469 0.222 1 83.94 101 GLY A N 1
ATOM 734 C CA . GLY A 1 101 ? -24.453 -39.75 -0.436 1 83.94 101 GLY A CA 1
ATOM 735 C C . GLY A 1 101 ? -23.062 -40.25 -0.806 1 83.94 101 GLY A C 1
ATOM 736 O O . GLY A 1 101 ? -22.125 -40.094 -0.017 1 83.94 101 GLY A O 1
ATOM 737 N N . VAL A 1 102 ? -23.016 -40.75 -2.035 1 84.62 102 VAL A N 1
ATOM 738 C CA . VAL A 1 102 ? -21.766 -41.312 -2.506 1 84.62 102 VAL A CA 1
ATOM 739 C C . VAL A 1 102 ? -20.703 -40.219 -2.639 1 84.62 102 VAL A C 1
ATOM 741 O O . VAL A 1 102 ? -19.516 -40.469 -2.414 1 84.62 102 VAL A O 1
ATOM 744 N N . LEU A 1 103 ? -21.156 -39.062 -2.918 1 83.81 103 LEU A N 1
ATOM 745 C CA . LEU A 1 103 ? -20.234 -37.938 -3.016 1 83.81 103 LEU A CA 1
ATOM 746 C C . LEU A 1 103 ? -19.578 -37.656 -1.669 1 83.81 103 LEU A C 1
ATOM 748 O O . LEU A 1 103 ? -18.375 -37.344 -1.605 1 83.81 103 LEU A O 1
ATOM 752 N N . GLY A 1 104 ? -20.359 -37.75 -0.624 1 85.94 104 GLY A N 1
ATOM 753 C CA . GLY A 1 104 ? -19.875 -37.5 0.723 1 85.94 104 GLY A CA 1
ATOM 754 C C . GLY A 1 104 ? -18.906 -38.562 1.22 1 85.94 104 GLY A C 1
ATOM 755 O O . GLY A 1 104 ? -18.016 -38.25 2.018 1 85.94 104 GLY A O 1
ATOM 756 N N . VAL A 1 105 ? -19.031 -39.781 0.692 1 87.25 105 VAL A N 1
ATOM 757 C CA . VAL A 1 105 ? -18.172 -40.906 1.106 1 87.25 105 VAL A CA 1
ATOM 758 C C . VAL A 1 105 ? -16.719 -40.562 0.774 1 87.25 105 VAL A C 1
ATOM 760 O O . VAL A 1 105 ? -15.828 -40.75 1.601 1 87.25 105 VAL A O 1
ATOM 763 N N . LEU A 1 106 ? -16.5 -39.969 -0.393 1 88 106 LEU A N 1
ATOM 764 C CA . LEU A 1 106 ? -15.148 -39.656 -0.842 1 88 106 LEU A CA 1
ATOM 765 C C . LEU A 1 106 ? -14.555 -38.531 -0.028 1 88 106 LEU A C 1
ATOM 767 O O . LEU A 1 106 ? -13.336 -38.438 0.124 1 88 106 LEU A O 1
ATOM 771 N N . MET A 1 107 ? -15.422 -37.75 0.494 1 86.19 107 MET A N 1
ATOM 772 C CA . MET A 1 107 ? -14.969 -36.625 1.281 1 86.19 107 MET A CA 1
ATOM 773 C C . MET A 1 107 ? -14.602 -37.031 2.699 1 86.19 107 MET A C 1
ATOM 775 O O . MET A 1 107 ? -13.609 -36.562 3.26 1 86.19 107 MET A O 1
ATOM 779 N N . ASN A 1 108 ? -15.367 -37.938 3.188 1 86.25 108 ASN A N 1
ATOM 780 C CA . ASN A 1 108 ? -15.188 -38.375 4.566 1 86.25 108 ASN A CA 1
ATOM 781 C C . ASN A 1 108 ? -14.164 -39.5 4.656 1 86.25 108 ASN A C 1
ATOM 783 O O . ASN A 1 108 ? -13.453 -39.625 5.656 1 86.25 108 ASN A O 1
ATOM 787 N N . HIS A 1 109 ? -14.156 -40.344 3.643 1 88.44 109 HIS A N 1
ATOM 788 C CA . HIS A 1 109 ? -13.188 -41.406 3.5 1 88.44 109 HIS A CA 1
ATOM 789 C C . HIS A 1 109 ? -12.438 -41.312 2.174 1 88.44 109 HIS A C 1
ATOM 791 O O . HIS A 1 109 ? -12.805 -41.969 1.2 1 88.44 109 HIS A O 1
ATOM 797 N N . PRO A 1 110 ? -11.344 -40.562 2.219 1 90 110 PRO A N 1
ATOM 798 C CA . PRO A 1 110 ? -10.688 -40.188 0.963 1 90 110 PRO A CA 1
ATOM 799 C C . PRO A 1 110 ? -9.945 -41.344 0.321 1 90 110 PRO A C 1
ATOM 801 O O . PRO A 1 110 ? -8.711 -41.375 0.291 1 90 110 PRO A O 1
ATOM 804 N N . GLN A 1 111 ? -10.688 -42.281 -0.191 1 90.75 111 GLN A N 1
ATOM 805 C CA . GLN A 1 111 ? -10.195 -43.438 -0.973 1 90.75 111 GLN A CA 1
ATOM 806 C C . GLN A 1 111 ? -10.961 -43.562 -2.289 1 90.75 111 GLN A C 1
ATOM 808 O O . GLN A 1 111 ? -12.148 -43.25 -2.359 1 90.75 111 GLN A O 1
ATOM 813 N N . THR A 1 112 ? -10.188 -44 -3.221 1 93.44 112 THR A N 1
ATOM 814 C CA . THR A 1 112 ? -10.82 -44.188 -4.523 1 93.44 112 THR A CA 1
ATOM 815 C C . THR A 1 112 ? -11.961 -45.219 -4.434 1 93.44 112 THR A C 1
ATOM 817 O O . THR A 1 112 ? -11.844 -46.219 -3.758 1 93.44 112 THR A O 1
ATOM 820 N N . LEU A 1 113 ? -13.047 -44.906 -5.066 1 93.88 113 LEU A N 1
ATOM 821 C CA . LEU A 1 113 ? -14.258 -45.719 -5.008 1 93.88 113 LEU A CA 1
ATOM 822 C C . LEU A 1 113 ? -14.711 -46.125 -6.406 1 93.88 113 LEU A C 1
ATOM 824 O O . LEU A 1 113 ? -14.883 -45.25 -7.273 1 93.88 113 LEU A O 1
ATOM 828 N N . ARG A 1 114 ? -14.773 -47.344 -6.676 1 94.62 114 ARG A N 1
ATOM 829 C CA . ARG A 1 114 ? -15.297 -47.875 -7.93 1 94.62 114 ARG A CA 1
ATOM 830 C C . ARG A 1 114 ? -16.547 -48.719 -7.684 1 94.62 114 ARG A C 1
ATOM 832 O O . ARG A 1 114 ? -16.5 -49.688 -6.922 1 94.62 114 ARG A O 1
ATOM 839 N N . VAL A 1 115 ? -17.641 -48.344 -8.281 1 93.12 115 VAL A N 1
ATOM 840 C CA . VAL A 1 115 ? -18.922 -49.031 -8.102 1 93.12 115 VAL A CA 1
ATOM 841 C C . VAL A 1 115 ? -19.531 -49.375 -9.461 1 93.12 115 VAL A C 1
ATOM 843 O O . VAL A 1 115 ? -19.641 -48.5 -10.336 1 93.12 115 VAL A O 1
ATOM 846 N N . ALA A 1 116 ? -19.938 -50.625 -9.586 1 93.5 116 ALA A N 1
ATOM 847 C CA . ALA A 1 116 ? -20.531 -51.062 -10.852 1 93.5 116 ALA A CA 1
ATOM 848 C C . ALA A 1 116 ? -21.891 -50.406 -11.07 1 93.5 116 ALA A C 1
ATOM 850 O O . ALA A 1 116 ? -22.188 -49.906 -12.164 1 93.5 116 ALA A O 1
ATOM 851 N N . HIS A 1 117 ? -22.672 -50.438 -10.008 1 91.81 117 HIS A N 1
ATOM 852 C CA . HIS A 1 117 ? -23.984 -49.812 -10.039 1 91.81 117 HIS A CA 1
ATOM 853 C C . HIS A 1 117 ? -24.156 -48.844 -8.883 1 91.81 117 HIS A C 1
ATOM 855 O O . HIS A 1 117 ? -24.281 -49.25 -7.727 1 91.81 117 HIS A O 1
ATOM 861 N N . LEU A 1 118 ? -24.203 -47.531 -9.281 1 89.19 118 LEU A N 1
ATOM 862 C CA . LEU A 1 118 ? -24.234 -46.438 -8.312 1 89.19 118 LEU A CA 1
ATOM 863 C C . LEU A 1 118 ? -25.406 -46.594 -7.352 1 89.19 118 LEU A C 1
ATOM 865 O O . LEU A 1 118 ? -25.281 -46.312 -6.156 1 89.19 118 LEU A O 1
ATOM 869 N N . GLY A 1 119 ? -26.516 -47.031 -7.84 1 84.88 119 GLY A N 1
ATOM 870 C CA . GLY A 1 119 ? -27.719 -47.188 -7.043 1 84.88 119 GLY A CA 1
ATOM 871 C C . GLY A 1 119 ? -27.594 -48.25 -5.969 1 84.88 119 GLY A C 1
ATOM 872 O O . GLY A 1 119 ? -28.344 -48.25 -4.996 1 84.88 119 GLY A O 1
ATOM 873 N N . ASP A 1 120 ? -26.641 -49.156 -6.086 1 86.5 120 ASP A N 1
ATOM 874 C CA . ASP A 1 120 ? -26.484 -50.281 -5.168 1 86.5 120 ASP A CA 1
ATOM 875 C C . ASP A 1 120 ? -25.625 -49.906 -3.963 1 86.5 120 ASP A C 1
ATOM 877 O O . ASP A 1 120 ? -25.578 -50.656 -2.977 1 86.5 120 ASP A O 1
ATOM 881 N N . HIS A 1 121 ? -24.969 -48.812 -4.102 1 89.44 121 HIS A N 1
ATOM 882 C CA . HIS A 1 121 ? -24.156 -48.406 -2.969 1 89.44 121 HIS A CA 1
ATOM 883 C C . HIS A 1 121 ? -25.016 -48.031 -1.771 1 89.44 121 HIS A C 1
ATOM 885 O O . HIS A 1 121 ? -26.016 -47.312 -1.921 1 89.44 121 HIS A O 1
ATOM 891 N N . PRO A 1 122 ? -24.641 -48.312 -0.592 1 86.38 122 PRO A N 1
ATOM 892 C CA . PRO A 1 122 ? -25.469 -48.062 0.597 1 86.38 122 PRO A CA 1
ATOM 893 C C . PRO A 1 122 ? -25.703 -46.594 0.868 1 86.38 122 PRO A C 1
ATOM 895 O O . PRO A 1 122 ? -26.734 -46.219 1.43 1 86.38 122 PRO A O 1
ATOM 898 N N . GLU A 1 123 ? -24.812 -45.844 0.538 1 86.62 123 GLU A N 1
ATOM 899 C CA . GLU A 1 123 ? -24.906 -44.406 0.837 1 86.62 123 GLU A CA 1
ATOM 900 C C . GLU A 1 123 ? -25.594 -43.656 -0.3 1 86.62 123 GLU A C 1
ATOM 902 O O . GLU A 1 123 ? -25.688 -42.438 -0.264 1 86.62 123 GLU A O 1
ATOM 907 N N . SER A 1 124 ? -26 -44.312 -1.282 1 85.62 124 SER A N 1
ATOM 908 C CA . SER A 1 124 ? -26.641 -43.656 -2.406 1 85.62 124 SER A CA 1
ATOM 909 C C . SER A 1 124 ? -27.969 -43 -1.984 1 85.62 124 SER A C 1
ATOM 911 O O . SER A 1 124 ? -28.781 -43.656 -1.32 1 85.62 124 SER A O 1
ATOM 913 N N . VAL A 1 125 ? -28.141 -41.688 -2.18 1 78.06 125 VAL A N 1
ATOM 914 C CA . VAL A 1 125 ? -29.359 -40.969 -1.79 1 78.06 125 VAL A CA 1
ATOM 915 C C . VAL A 1 125 ? -30.203 -40.688 -3.027 1 78.06 125 VAL A C 1
ATOM 917 O O . VAL A 1 125 ? -31.172 -39.906 -2.959 1 78.06 125 VAL A O 1
ATOM 920 N N . GLY A 1 126 ? -29.938 -41.219 -4.152 1 73.56 126 GLY A N 1
ATOM 921 C CA . GLY A 1 126 ? -30.703 -41.031 -5.371 1 73.56 126 GLY A CA 1
ATOM 922 C C . GLY A 1 126 ? -30.312 -39.75 -6.109 1 73.56 126 GLY A C 1
ATOM 923 O O . GLY A 1 126 ? -29.328 -39.094 -5.75 1 73.56 126 GLY A O 1
ATOM 924 N N . PHE A 1 127 ? -30.984 -39.531 -7.238 1 78.25 127 PHE A N 1
ATOM 925 C CA . PHE A 1 127 ? -30.75 -38.375 -8.078 1 78.25 127 PHE A CA 1
ATOM 926 C C . PHE A 1 127 ? -31.938 -37.406 -8.031 1 78.25 127 PHE A C 1
ATOM 928 O O . PHE A 1 127 ? -33.062 -37.844 -7.848 1 78.25 127 PHE A O 1
ATOM 935 N N . PRO A 1 128 ? -31.562 -36.156 -7.977 1 77.06 128 PRO A N 1
ATOM 936 C CA . PRO A 1 128 ? -32.688 -35.219 -8.094 1 77.06 128 PRO A CA 1
ATOM 937 C C . PRO A 1 128 ? -33.531 -35.469 -9.344 1 77.06 128 PRO A C 1
ATOM 939 O O . PRO A 1 128 ? -33.156 -36.25 -10.211 1 77.06 128 PRO A O 1
ATOM 942 N N . ALA A 1 129 ? -34.656 -34.75 -9.375 1 78.75 129 ALA A N 1
ATOM 943 C CA . ALA A 1 129 ? -35.594 -34.906 -10.5 1 78.75 129 ALA A CA 1
ATOM 944 C C . ALA A 1 129 ? -34.906 -34.531 -11.812 1 78.75 129 ALA A C 1
ATOM 946 O O . ALA A 1 129 ? -34.156 -33.531 -11.875 1 78.75 129 ALA A O 1
ATOM 947 N N . ASN A 1 130 ? -35.125 -35.344 -12.875 1 82.19 130 ASN A N 1
ATOM 948 C CA . ASN A 1 130 ? -34.688 -35.125 -14.242 1 82.19 130 ASN A CA 1
ATOM 949 C C . ASN A 1 130 ? -33.156 -35.25 -14.367 1 82.19 130 ASN A C 1
ATOM 951 O O . ASN A 1 130 ? -32.562 -34.75 -15.305 1 82.19 130 ASN A O 1
ATOM 955 N N . HIS A 1 131 ? -32.594 -35.844 -13.398 1 86 131 HIS A N 1
ATOM 956 C CA . HIS A 1 131 ? -31.172 -36.156 -13.5 1 86 131 HIS A CA 1
ATOM 957 C C . HIS A 1 131 ? -30.953 -37.344 -14.445 1 86 131 HIS A C 1
ATOM 959 O O . HIS A 1 131 ? -31.703 -38.312 -14.422 1 86 131 HIS A O 1
ATOM 965 N N . PRO A 1 132 ? -30.031 -37.219 -15.344 1 86.94 132 PRO A N 1
ATOM 966 C CA . PRO A 1 132 ? -29.781 -38.375 -16.219 1 86.94 132 PRO A CA 1
ATOM 967 C C . PRO A 1 132 ? -29.391 -39.625 -15.438 1 86.94 132 PRO A C 1
ATOM 969 O O . PRO A 1 132 ? -28.75 -39.562 -14.391 1 86.94 132 PRO A O 1
ATOM 972 N N . PRO A 1 133 ? -29.844 -40.75 -15.977 1 85.81 133 PRO A N 1
ATOM 973 C CA . PRO A 1 133 ? -29.469 -42 -15.281 1 85.81 133 PRO A CA 1
ATOM 974 C C . PRO A 1 133 ? -27.969 -42.25 -15.312 1 85.81 133 PRO A C 1
ATOM 976 O O . PRO A 1 133 ? -27.312 -42 -16.328 1 85.81 133 PRO A O 1
ATOM 979 N N . MET A 1 134 ? -27.469 -42.656 -14.195 1 90.44 134 MET A N 1
ATOM 980 C CA . MET A 1 134 ? -26.062 -43 -14.055 1 90.44 134 MET A CA 1
ATOM 981 C C . MET A 1 134 ? -25.891 -44.344 -13.336 1 90.44 134 MET A C 1
ATOM 983 O O . MET A 1 134 ? -26.484 -44.562 -12.281 1 90.44 134 MET A O 1
ATOM 987 N N . GLU A 1 135 ? -25.078 -45.219 -13.938 1 91.44 135 GLU A N 1
ATOM 988 C CA . GLU A 1 135 ? -24.906 -46.562 -13.375 1 91.44 135 GLU A CA 1
ATOM 989 C C . GLU A 1 135 ? -23.484 -46.75 -12.859 1 91.44 135 GLU A C 1
ATOM 991 O O . GLU A 1 135 ? -23.234 -46.688 -11.656 1 91.44 135 GLU A O 1
ATOM 996 N N . SER A 1 136 ? -22.516 -46.906 -13.828 1 95 136 SER A N 1
ATOM 997 C CA . SER A 1 136 ? -21.141 -47.125 -13.398 1 95 136 SER A CA 1
ATOM 998 C C . SER A 1 136 ? -20.547 -45.875 -12.766 1 95 136 SER A C 1
ATOM 1000 O O . SER A 1 136 ? -20.828 -44.75 -13.203 1 95 136 SER A O 1
ATOM 1002 N N . PHE A 1 137 ? -19.75 -46.125 -11.734 1 95.25 137 PHE A N 1
ATOM 1003 C CA . PHE A 1 137 ? -19.219 -45 -10.984 1 95.25 137 PHE A CA 1
ATOM 1004 C C . PHE A 1 137 ? -17.75 -45.219 -10.633 1 95.25 137 PHE A C 1
ATOM 1006 O O . PHE A 1 137 ? -17.359 -46.312 -10.242 1 95.25 137 PHE A O 1
ATOM 1013 N N . LEU A 1 138 ? -16.984 -44.156 -10.812 1 96.81 138 LEU A N 1
ATOM 1014 C CA . LEU A 1 138 ? -15.594 -44.125 -10.359 1 96.81 138 LEU A CA 1
ATOM 1015 C C . LEU A 1 138 ? -15.266 -42.75 -9.766 1 96.81 138 LEU A C 1
ATOM 1017 O O . LEU A 1 138 ? -15.484 -41.719 -10.398 1 96.81 138 LEU A O 1
ATOM 1021 N N . GLY A 1 139 ? -14.844 -42.719 -8.508 1 96.25 139 GLY A N 1
ATOM 1022 C CA . GLY A 1 139 ? -14.5 -41.5 -7.84 1 96.25 139 GLY A CA 1
ATOM 1023 C C . GLY A 1 139 ? -13.156 -41.531 -7.137 1 96.25 139 GLY A C 1
ATOM 1024 O O . GLY A 1 139 ? -12.742 -42.594 -6.66 1 96.25 139 GLY A O 1
ATOM 1025 N N . ALA A 1 140 ? -12.469 -40.469 -7.113 1 95.75 140 ALA A N 1
ATOM 1026 C CA . ALA A 1 140 ? -11.188 -40.375 -6.422 1 95.75 140 ALA A CA 1
ATOM 1027 C C . ALA A 1 140 ? -11.047 -39.031 -5.727 1 95.75 140 ALA A C 1
ATOM 1029 O O . ALA A 1 140 ? -11.438 -38 -6.273 1 95.75 140 ALA A O 1
ATOM 1030 N N . PRO A 1 141 ? -10.461 -39.031 -4.543 1 95.12 141 PRO A N 1
ATOM 1031 C CA . PRO A 1 141 ? -10.242 -37.781 -3.83 1 95.12 141 PRO A CA 1
ATOM 1032 C C . PRO A 1 141 ? -9.031 -37 -4.352 1 95.12 141 PRO A C 1
ATOM 1034 O O . PRO A 1 141 ? -8.055 -37.594 -4.797 1 95.12 141 PRO A O 1
ATOM 1037 N N . ILE A 1 142 ? -9.164 -35.75 -4.418 1 95.12 142 ILE A N 1
ATOM 1038 C CA . ILE A 1 142 ? -8.039 -34.875 -4.668 1 95.12 142 ILE A CA 1
ATOM 1039 C C . ILE A 1 142 ? -7.473 -34.344 -3.342 1 95.12 142 ILE A C 1
ATOM 1041 O O . ILE A 1 142 ? -8.156 -33.656 -2.596 1 95.12 142 ILE A O 1
ATOM 1045 N N . MET A 1 143 ? -6.219 -34.656 -3.129 1 92.5 143 MET A N 1
ATOM 1046 C CA . MET A 1 143 ? -5.598 -34.281 -1.858 1 92.5 143 MET A CA 1
ATOM 1047 C C . MET A 1 143 ? -4.688 -33.094 -2.029 1 92.5 143 MET A C 1
ATOM 1049 O O . MET A 1 143 ? -3.992 -32.969 -3.039 1 92.5 143 MET A O 1
ATOM 1053 N N . MET A 1 144 ? -4.707 -32.219 -1.069 1 88.19 144 MET A N 1
ATOM 1054 C CA . MET A 1 144 ? -3.809 -31.078 -0.999 1 88.19 144 MET A CA 1
ATOM 1055 C C . MET A 1 144 ? -3.186 -30.953 0.389 1 88.19 144 MET A C 1
ATOM 1057 O O . MET A 1 144 ? -3.883 -30.672 1.364 1 88.19 144 MET A O 1
ATOM 1061 N N . ARG A 1 145 ? -1.894 -31.141 0.491 1 83.31 145 ARG A N 1
ATOM 1062 C CA . ARG A 1 145 ? -1.138 -31.047 1.735 1 83.31 145 ARG A CA 1
ATOM 1063 C C . ARG A 1 145 ? -1.764 -31.906 2.822 1 83.31 145 ARG A C 1
ATOM 1065 O O . ARG A 1 145 ? -1.997 -31.438 3.939 1 83.31 145 ARG A O 1
ATOM 1072 N N . GLY A 1 146 ? -2.207 -33.031 2.438 1 83 146 GLY A N 1
ATOM 1073 C CA . GLY A 1 146 ? -2.688 -34 3.385 1 83 146 GLY A CA 1
ATOM 1074 C C . GLY A 1 146 ? -4.164 -33.875 3.701 1 83 146 GLY A C 1
ATOM 1075 O O . GLY A 1 146 ? -4.723 -34.656 4.457 1 83 146 GLY A O 1
ATOM 1076 N N . LYS A 1 147 ? -4.812 -32.938 3.156 1 89.06 147 LYS A N 1
ATOM 1077 C CA . LYS A 1 147 ? -6.242 -32.719 3.371 1 89.06 147 LYS A CA 1
ATOM 1078 C C . LYS A 1 147 ? -7.02 -32.844 2.061 1 89.06 147 LYS A C 1
ATOM 1080 O O . LYS A 1 147 ? -6.465 -32.625 0.982 1 89.06 147 LYS A O 1
ATOM 1085 N N . VAL A 1 148 ? -8.289 -33.219 2.213 1 91.75 148 VAL A N 1
ATOM 1086 C CA . VAL A 1 148 ? -9.133 -33.375 1.029 1 91.75 148 VAL A CA 1
ATOM 1087 C C . VAL A 1 148 ? -9.508 -32 0.491 1 91.75 148 VAL A C 1
ATOM 1089 O O . VAL A 1 148 ? -10.125 -31.188 1.198 1 91.75 148 VAL A O 1
ATOM 1092 N N . PHE A 1 149 ? -9.125 -31.75 -0.596 1 92.94 149 PHE A N 1
ATOM 1093 C CA . PHE A 1 149 ? -9.539 -30.531 -1.284 1 92.94 149 PHE A CA 1
ATOM 1094 C C . PHE A 1 149 ? -10.891 -30.719 -1.963 1 92.94 149 PHE A C 1
ATOM 1096 O O . PHE A 1 149 ? -11.734 -29.828 -1.941 1 92.94 149 PHE A O 1
ATOM 1103 N N . GLY A 1 150 ? -10.914 -31.828 -2.578 1 94.06 150 GLY A N 1
ATOM 1104 C CA . GLY A 1 150 ? -12.109 -32.188 -3.32 1 94.06 150 GLY A CA 1
ATOM 1105 C C . GLY A 1 150 ? -12.055 -33.625 -3.869 1 94.06 150 GLY A C 1
ATOM 1106 O O . GLY A 1 150 ? -11.266 -34.438 -3.402 1 94.06 150 GLY A O 1
ATOM 1107 N N . SER A 1 151 ? -13.086 -33.906 -4.812 1 95.56 151 SER A N 1
ATOM 1108 C CA . SER A 1 151 ? -13.141 -35.25 -5.391 1 95.56 151 SER A CA 1
ATOM 1109 C C . SER A 1 151 ? -13.602 -35.188 -6.848 1 95.56 151 SER A C 1
ATOM 1111 O O . SER A 1 151 ? -14.391 -34.312 -7.227 1 95.56 151 SER A O 1
ATOM 1113 N N . ILE A 1 152 ? -13.023 -36.125 -7.57 1 96.81 152 ILE A N 1
ATOM 1114 C CA . ILE A 1 152 ? -13.453 -36.312 -8.945 1 96.81 152 ILE A CA 1
ATOM 1115 C C . ILE A 1 152 ? -14.492 -37.438 -9 1 96.81 152 ILE A C 1
ATOM 1117 O O . ILE A 1 152 ? -14.336 -38.469 -8.367 1 96.81 152 ILE A O 1
ATOM 1121 N N . TYR A 1 153 ? -15.578 -37.219 -9.742 1 95.75 153 TYR A N 1
ATOM 1122 C CA . TYR A 1 153 ? -16.641 -38.188 -9.93 1 95.75 153 TYR A CA 1
ATOM 1123 C C . TYR A 1 153 ? -16.859 -38.469 -11.414 1 95.75 153 TYR A C 1
ATOM 1125 O O . TYR A 1 153 ? -17.188 -37.562 -12.188 1 95.75 153 TYR A O 1
ATOM 1133 N N . LEU A 1 154 ? -16.719 -39.688 -11.773 1 97.06 154 LEU A N 1
ATOM 1134 C CA . LEU A 1 154 ? -16.969 -40.094 -13.148 1 97.06 154 LEU A CA 1
ATOM 1135 C C . LEU A 1 154 ? -18.062 -41.156 -13.219 1 97.06 154 LEU A C 1
ATOM 1137 O O . LEU A 1 154 ? -18.141 -42.031 -12.359 1 97.06 154 LEU A O 1
ATOM 1141 N N . THR A 1 155 ? -18.938 -41.031 -14.227 1 95.19 155 THR A N 1
ATOM 1142 C CA . THR A 1 155 ? -20 -42.031 -14.383 1 95.19 155 THR A CA 1
ATOM 1143 C C . THR A 1 155 ? -20.188 -42.406 -15.852 1 95.19 155 THR A C 1
ATOM 1145 O O . THR A 1 155 ? -19.859 -41.625 -16.75 1 95.19 155 THR A O 1
ATOM 1148 N N . GLU A 1 156 ? -20.672 -43.594 -16.047 1 95.5 156 GLU A N 1
ATOM 1149 C CA . GLU A 1 156 ? -21.078 -44.125 -17.344 1 95.5 156 GLU A CA 1
ATOM 1150 C C . GLU A 1 156 ? -19.891 -44.312 -18.266 1 95.5 156 GLU A C 1
ATOM 1152 O O . GLU A 1 156 ? -19.766 -43.625 -19.266 1 95.5 156 GLU A O 1
ATOM 1157 N N . LYS A 1 157 ? -19.141 -45.344 -17.969 1 94.94 157 LYS A N 1
ATOM 1158 C CA . LYS A 1 157 ? -18.031 -45.719 -18.844 1 94.94 157 LYS A CA 1
ATOM 1159 C C . LYS A 1 157 ? -18.516 -46.062 -20.25 1 94.94 157 LYS A C 1
ATOM 1161 O O . LYS A 1 157 ? -19.5 -46.781 -20.422 1 94.94 157 LYS A O 1
ATOM 1166 N N . ARG A 1 158 ? -17.875 -45.5 -21.188 1 93.19 158 ARG A N 1
ATOM 1167 C CA . ARG A 1 158 ? -18.297 -45.75 -22.562 1 93.19 158 ARG A CA 1
ATOM 1168 C C . ARG A 1 158 ? -17.781 -47.094 -23.047 1 93.19 158 ARG A C 1
ATOM 1170 O O . ARG A 1 158 ? -16.609 -47.438 -22.875 1 93.19 158 ARG A O 1
ATOM 1177 N N . GLY A 1 159 ? -18.641 -47.844 -23.688 1 89.69 159 GLY A N 1
ATOM 1178 C CA . GLY A 1 159 ? -18.25 -49.094 -24.328 1 89.69 159 GLY A CA 1
ATOM 1179 C C . GLY A 1 159 ? -18.172 -50.25 -23.375 1 89.69 159 GLY A C 1
ATOM 1180 O O . GLY A 1 159 ? -17.938 -51.406 -23.781 1 89.69 159 GLY A O 1
ATOM 1181 N N . LYS A 1 160 ? -18.219 -50.031 -22.031 1 90.44 160 LYS A N 1
ATOM 1182 C CA . LYS A 1 160 ? -18.172 -51.094 -21.031 1 90.44 160 LYS A CA 1
ATOM 1183 C C . LYS A 1 160 ? -19.234 -50.875 -19.953 1 90.44 160 LYS A C 1
ATOM 1185 O O . LYS A 1 160 ? -19.734 -49.781 -19.781 1 90.44 160 LYS A O 1
ATOM 1190 N N . ALA A 1 161 ? -19.516 -51.906 -19.281 1 87.75 161 ALA A N 1
ATOM 1191 C CA . ALA A 1 161 ? -20.547 -51.844 -18.266 1 87.75 161 ALA A CA 1
ATOM 1192 C C . ALA A 1 161 ? -20.031 -51.156 -17 1 87.75 161 ALA A C 1
ATOM 1194 O O . ALA A 1 161 ? -20.797 -50.531 -16.266 1 87.75 161 ALA A O 1
ATOM 1195 N N . GLU A 1 162 ? -18.75 -51.438 -16.734 1 93.38 162 GLU A N 1
ATOM 1196 C CA . GLU A 1 162 ? -18.188 -50.875 -15.523 1 93.38 162 GLU A CA 1
ATOM 1197 C C . GLU A 1 162 ? -16.75 -50.406 -15.758 1 93.38 162 GLU A C 1
ATOM 1199 O O . GLU A 1 162 ? -16.125 -50.75 -16.75 1 93.38 162 GLU A O 1
ATOM 1204 N N . PHE A 1 163 ? -16.266 -49.531 -14.875 1 95.12 163 PHE A N 1
ATOM 1205 C CA . PHE A 1 163 ? -14.875 -49.125 -14.906 1 95.12 163 PHE A CA 1
ATOM 1206 C C . PHE A 1 163 ? -13.945 -50.25 -14.5 1 95.12 163 PHE A C 1
ATOM 1208 O O . PHE A 1 163 ? -14.297 -51.062 -13.641 1 95.12 163 PHE A O 1
ATOM 1215 N N . THR A 1 164 ? -12.797 -50.25 -15.07 1 91.75 164 THR A N 1
ATOM 1216 C CA . THR A 1 164 ? -11.844 -51.312 -14.82 1 91.75 164 THR A CA 1
ATOM 1217 C C . THR A 1 164 ? -10.844 -50.906 -13.734 1 91.75 164 THR A C 1
ATOM 1219 O O . THR A 1 164 ? -10.828 -49.781 -13.297 1 91.75 164 THR A O 1
ATOM 1222 N N . GLN A 1 165 ? -10.102 -51.906 -13.289 1 88.19 165 GLN A N 1
ATOM 1223 C CA . GLN A 1 165 ? -9.023 -51.625 -12.344 1 88.19 165 GLN A CA 1
ATOM 1224 C C . GLN A 1 165 ? -8 -50.656 -12.938 1 88.19 165 GLN A C 1
ATOM 1226 O O . GLN A 1 165 ? -7.426 -49.844 -12.227 1 88.19 165 GLN A O 1
ATOM 1231 N N . GLU A 1 166 ? -7.816 -50.812 -14.18 1 85.62 166 GLU A N 1
ATOM 1232 C CA . GLU A 1 166 ? -6.926 -49.906 -14.875 1 85.62 166 GLU A CA 1
ATOM 1233 C C . GLU A 1 166 ? -7.445 -48.469 -14.812 1 85.62 166 GLU A C 1
ATOM 1235 O O . GLU A 1 166 ? -6.676 -47.531 -14.594 1 85.62 166 GLU A O 1
ATOM 1240 N N . ASP A 1 167 ? -8.742 -48.375 -14.992 1 91.25 167 ASP A N 1
ATOM 1241 C CA . ASP A 1 167 ? -9.359 -47.062 -14.898 1 91.25 167 ASP A CA 1
ATOM 1242 C C . ASP A 1 167 ? -9.125 -46.438 -13.523 1 91.25 167 ASP A C 1
ATOM 1244 O O . ASP A 1 167 ? -8.891 -45.219 -13.414 1 91.25 167 ASP A O 1
ATOM 1248 N N . GLU A 1 168 ? -9.195 -47.25 -12.57 1 91.81 168 GLU A N 1
ATOM 1249 C CA . GLU A 1 168 ? -8.992 -46.781 -11.195 1 91.81 168 GLU A CA 1
ATOM 1250 C C . GLU A 1 168 ? -7.602 -46.188 -11.008 1 91.81 168 GLU A C 1
ATOM 1252 O O . GLU A 1 168 ? -7.449 -45.125 -10.438 1 91.81 168 GLU A O 1
ATOM 1257 N N . VAL A 1 169 ? -6.652 -46.844 -11.469 1 86.38 169 VAL A N 1
ATOM 1258 C CA . VAL A 1 169 ? -5.266 -46.406 -11.32 1 86.38 169 VAL A CA 1
ATOM 1259 C C . VAL A 1 169 ? -5.039 -45.094 -12.094 1 86.38 169 VAL A C 1
ATOM 1261 O O . VAL A 1 169 ? -4.352 -44.188 -11.617 1 86.38 169 VAL A O 1
ATOM 1264 N N . ILE A 1 170 ? -5.621 -45.031 -13.273 1 89.25 170 ILE A N 1
ATOM 1265 C CA . ILE A 1 170 ? -5.484 -43.844 -14.102 1 89.25 170 ILE A CA 1
ATOM 1266 C C . ILE A 1 170 ? -6.109 -42.656 -13.383 1 89.25 170 ILE A C 1
ATOM 1268 O O . ILE A 1 170 ? -5.512 -41.562 -13.328 1 89.25 170 ILE A O 1
ATOM 1272 N N . LEU A 1 171 ? -7.234 -42.844 -12.844 1 93.56 171 LEU A N 1
ATOM 1273 C CA . LEU A 1 171 ? -7.902 -41.75 -12.148 1 93.56 171 LEU A CA 1
ATOM 1274 C C . LEU A 1 171 ? -7.109 -41.344 -10.914 1 93.56 171 LEU A C 1
ATOM 1276 O O . LEU A 1 171 ? -7.031 -40.125 -10.609 1 93.56 171 LEU A O 1
ATOM 1280 N N . GLU A 1 172 ? -6.555 -42.219 -10.258 1 91.19 172 GLU A N 1
ATOM 1281 C CA . GLU A 1 172 ? -5.742 -41.906 -9.086 1 91.19 172 GLU A CA 1
ATOM 1282 C C . GLU A 1 172 ? -4.531 -41.062 -9.469 1 91.19 172 GLU A C 1
ATOM 1284 O O . GLU A 1 172 ? -4.184 -40.125 -8.766 1 91.19 172 GLU A O 1
ATOM 1289 N N . ALA A 1 173 ? -3.928 -41.438 -10.547 1 87.69 173 ALA A N 1
ATOM 1290 C CA . ALA A 1 173 ? -2.795 -40.656 -11.039 1 87.69 173 ALA A CA 1
ATOM 1291 C C . ALA A 1 173 ? -3.225 -39.25 -11.391 1 87.69 173 ALA A C 1
ATOM 1293 O O . ALA A 1 173 ? -2.537 -38.281 -11.055 1 87.69 173 ALA A O 1
ATOM 1294 N N . LEU A 1 174 ? -4.32 -39.188 -12.062 1 91.94 174 LEU A N 1
ATOM 1295 C CA . LEU A 1 174 ? -4.84 -37.875 -12.438 1 91.94 174 LEU A CA 1
ATOM 1296 C C . LEU A 1 174 ? -5.199 -37.062 -11.195 1 91.94 174 LEU A C 1
ATOM 1298 O O . LEU A 1 174 ? -5.027 -35.844 -11.18 1 91.94 174 LEU A O 1
ATOM 1302 N N . ALA A 1 175 ? -5.676 -37.75 -10.203 1 93.88 175 ALA A N 1
ATOM 1303 C CA . ALA A 1 175 ? -6.035 -37.062 -8.953 1 93.88 175 ALA A CA 1
ATOM 1304 C C . ALA A 1 175 ? -4.801 -36.469 -8.273 1 93.88 175 ALA A C 1
ATOM 1306 O O . ALA A 1 175 ? -4.863 -35.406 -7.691 1 93.88 175 ALA A O 1
ATOM 1307 N N . ILE A 1 176 ? -3.74 -37.156 -8.32 1 90.31 176 ILE A N 1
ATOM 1308 C CA . ILE A 1 176 ? -2.492 -36.656 -7.762 1 90.31 176 ILE A CA 1
ATOM 1309 C C . ILE A 1 176 ? -2.051 -35.406 -8.531 1 90.31 176 ILE A C 1
ATOM 1311 O O . ILE A 1 176 ? -1.716 -34.406 -7.93 1 90.31 176 ILE A O 1
ATOM 1315 N N . ALA A 1 177 ? -2.072 -35.5 -9.883 1 91.69 177 ALA A N 1
ATOM 1316 C CA . ALA A 1 177 ? -1.737 -34.344 -10.719 1 91.69 177 ALA A CA 1
ATOM 1317 C C . ALA A 1 177 ? -2.664 -33.188 -10.438 1 91.69 177 ALA A C 1
ATOM 1319 O O . ALA A 1 177 ? -2.217 -32.031 -10.383 1 91.69 177 ALA A O 1
ATOM 1320 N N . ALA A 1 178 ? -3.895 -33.5 -10.266 1 94.62 178 ALA A N 1
ATOM 1321 C CA . ALA A 1 178 ? -4.887 -32.469 -9.945 1 94.62 178 ALA A CA 1
ATOM 1322 C C . ALA A 1 178 ? -4.566 -31.797 -8.617 1 94.62 178 ALA A C 1
ATOM 1324 O O . ALA A 1 178 ? -4.699 -30.578 -8.484 1 94.62 178 ALA A O 1
ATOM 1325 N N . GLY A 1 179 ? -4.207 -32.594 -7.637 1 93.44 179 GLY A N 1
ATOM 1326 C CA . GLY A 1 179 ? -3.826 -32.031 -6.352 1 93.44 179 GLY A CA 1
ATOM 1327 C C . GLY A 1 179 ? -2.695 -31.031 -6.445 1 93.44 179 GLY A C 1
ATOM 1328 O O . GLY A 1 179 ? -2.762 -29.953 -5.855 1 93.44 179 GLY A O 1
ATOM 1329 N N . ILE A 1 180 ? -1.708 -31.281 -7.227 1 91.38 180 ILE A N 1
ATOM 1330 C CA . ILE A 1 180 ? -0.565 -30.406 -7.438 1 91.38 180 ILE A CA 1
ATOM 1331 C C . ILE A 1 180 ? -1.021 -29.125 -8.141 1 91.38 180 ILE A C 1
ATOM 1333 O O . ILE A 1 180 ? -0.672 -28.016 -7.719 1 91.38 180 ILE A O 1
ATOM 1337 N N . ALA A 1 181 ? -1.79 -29.328 -9.188 1 93.56 181 ALA A N 1
ATOM 1338 C CA . ALA A 1 181 ? -2.271 -28.188 -9.969 1 93.56 181 ALA A CA 1
ATOM 1339 C C . ALA A 1 181 ? -3.125 -27.266 -9.109 1 93.56 181 ALA A C 1
ATOM 1341 O O . ALA A 1 181 ? -2.975 -26.031 -9.172 1 93.56 181 ALA A O 1
ATOM 1342 N N . VAL A 1 182 ? -3.973 -27.859 -8.312 1 94.12 182 VAL A N 1
ATOM 1343 C CA . VAL A 1 182 ? -4.871 -27.062 -7.48 1 94.12 182 VAL A CA 1
ATOM 1344 C C . VAL A 1 182 ? -4.07 -26.344 -6.402 1 94.12 182 VAL A C 1
ATOM 1346 O O . VAL A 1 182 ? -4.363 -25.188 -6.07 1 94.12 182 VAL A O 1
ATOM 1349 N N . GLU A 1 183 ? -3.105 -27 -5.855 1 92.81 183 GLU A N 1
ATOM 1350 C CA . GLU A 1 183 ? -2.252 -26.344 -4.863 1 92.81 183 GLU A CA 1
ATOM 1351 C C . GLU A 1 183 ? -1.544 -25.125 -5.449 1 92.81 183 GLU A C 1
ATOM 1353 O O . GLU A 1 183 ? -1.516 -24.062 -4.828 1 92.81 183 GLU A O 1
ATOM 1358 N N . ASN A 1 184 ? -1.002 -25.25 -6.641 1 92.69 184 ASN A N 1
ATOM 1359 C CA . ASN A 1 184 ? -0.339 -24.156 -7.324 1 92.69 184 ASN A CA 1
ATOM 1360 C C . ASN A 1 184 ? -1.311 -23.016 -7.621 1 92.69 184 ASN A C 1
ATOM 1362 O O . ASN A 1 184 ? -1.001 -21.844 -7.371 1 92.69 184 ASN A O 1
ATOM 1366 N N . ALA A 1 185 ? -2.428 -23.391 -8.102 1 93.25 185 ALA A N 1
ATOM 1367 C CA . ALA A 1 185 ? -3.438 -22.391 -8.43 1 93.25 185 ALA A CA 1
ATOM 1368 C C . ALA A 1 185 ? -3.893 -21.625 -7.184 1 93.25 185 ALA A C 1
ATOM 1370 O O . ALA A 1 185 ? -4.059 -20.406 -7.219 1 93.25 185 ALA A O 1
ATOM 1371 N N . ARG A 1 186 ? -4.062 -22.375 -6.141 1 91.25 186 ARG A N 1
ATOM 1372 C CA . ARG A 1 186 ? -4.508 -21.766 -4.891 1 91.25 186 ARG A CA 1
ATOM 1373 C C . ARG A 1 186 ? -3.449 -20.812 -4.344 1 91.25 186 ARG A C 1
ATOM 1375 O O . ARG A 1 186 ? -3.775 -19.719 -3.873 1 91.25 186 ARG A O 1
ATOM 1382 N N . LEU A 1 187 ? -2.197 -21.219 -4.387 1 90.44 187 LEU A N 1
ATOM 1383 C CA . LEU A 1 187 ? -1.107 -20.359 -3.939 1 90.44 187 LEU A CA 1
ATOM 1384 C C . LEU A 1 187 ? -1.066 -19.062 -4.75 1 90.44 187 LEU A C 1
ATOM 1386 O O . LEU A 1 187 ? -0.915 -17.969 -4.184 1 90.44 187 LEU A O 1
ATOM 1390 N N . PHE A 1 188 ? -1.224 -19.156 -5.988 1 91.75 188 PHE A N 1
ATOM 1391 C CA . PHE A 1 188 ? -1.222 -18 -6.867 1 91.75 188 PHE A CA 1
ATOM 1392 C C . PHE A 1 188 ? -2.414 -17.094 -6.574 1 91.75 188 PHE A C 1
ATOM 1394 O O . PHE A 1 188 ? -2.268 -15.875 -6.477 1 91.75 188 PHE A O 1
ATOM 1401 N N . GLU A 1 189 ? -3.555 -17.719 -6.434 1 90.88 189 GLU A N 1
ATOM 1402 C CA . GLU A 1 189 ? -4.766 -16.953 -6.141 1 90.88 189 GLU A CA 1
ATOM 1403 C C . GLU A 1 189 ? -4.641 -16.203 -4.82 1 90.88 189 GLU A C 1
ATOM 1405 O O . GLU A 1 189 ? -5.102 -15.062 -4.699 1 90.88 189 GLU A O 1
ATOM 1410 N N . GLN A 1 190 ? -4.098 -16.875 -3.869 1 89.88 190 GLN A N 1
ATOM 1411 C CA . GLN A 1 190 ? -3.891 -16.219 -2.576 1 89.88 190 GLN A CA 1
ATOM 1412 C C . GLN A 1 190 ? -2.982 -15.008 -2.707 1 89.88 190 GLN A C 1
ATOM 1414 O O . GLN A 1 190 ? -3.264 -13.945 -2.141 1 89.88 190 GLN A O 1
ATOM 1419 N N . SER A 1 191 ? -1.934 -15.148 -3.465 1 91.25 191 SER A N 1
ATOM 1420 C CA . SER A 1 191 ? -1.014 -14.039 -3.684 1 91.25 191 SER A CA 1
ATOM 1421 C C . SER A 1 191 ? -1.695 -12.898 -4.43 1 91.25 191 SER A C 1
ATOM 1423 O O . SER A 1 191 ? -1.5 -11.727 -4.094 1 91.25 191 SER A O 1
ATOM 1425 N N . ARG A 1 192 ? -2.475 -13.219 -5.375 1 92 192 ARG A N 1
ATOM 1426 C CA . ARG A 1 192 ? -3.189 -12.211 -6.156 1 92 192 ARG A CA 1
ATOM 1427 C C . ARG A 1 192 ? -4.195 -11.461 -5.285 1 92 192 ARG A C 1
ATOM 1429 O O . ARG A 1 192 ? -4.355 -10.242 -5.426 1 92 192 ARG A O 1
ATOM 1436 N N . THR A 1 193 ? -4.863 -12.219 -4.477 1 92.12 193 THR A N 1
ATOM 1437 C CA . THR A 1 193 ? -5.816 -11.602 -3.562 1 92.12 193 THR A CA 1
ATOM 1438 C C . THR A 1 193 ? -5.109 -10.625 -2.625 1 92.12 193 THR A C 1
ATOM 1440 O O . THR A 1 193 ? -5.578 -9.5 -2.42 1 92.12 193 THR A O 1
ATOM 1443 N N . ARG A 1 194 ? -4.008 -11.047 -2.104 1 91.38 194 ARG A N 1
ATOM 1444 C CA . ARG A 1 194 ? -3.232 -10.164 -1.232 1 91.38 194 ARG A CA 1
ATOM 1445 C C . ARG A 1 194 ? -2.793 -8.906 -1.974 1 91.38 194 ARG A C 1
ATOM 1447 O O . ARG A 1 194 ? -2.846 -7.809 -1.423 1 91.38 194 ARG A O 1
ATOM 1454 N N . GLU A 1 195 ? -2.379 -9.117 -3.172 1 91.75 195 GLU A N 1
ATOM 1455 C CA . GLU A 1 195 ? -1.982 -7.98 -4.004 1 91.75 195 GLU A CA 1
ATOM 1456 C C . GLU A 1 195 ? -3.129 -6.988 -4.164 1 91.75 195 GLU A C 1
ATOM 1458 O O . GLU A 1 195 ? -2.928 -5.777 -4.047 1 91.75 195 GLU A O 1
ATOM 1463 N N . ARG A 1 196 ? -4.266 -7.508 -4.434 1 93.56 196 ARG A N 1
ATOM 1464 C CA . ARG A 1 196 ? -5.422 -6.645 -4.645 1 93.56 196 ARG A CA 1
ATOM 1465 C C . ARG A 1 196 ? -5.754 -5.855 -3.383 1 93.56 196 ARG A C 1
ATOM 1467 O O . ARG A 1 196 ? -6.062 -4.664 -3.453 1 93.56 196 ARG A O 1
ATOM 1474 N N . TRP A 1 197 ? -5.688 -6.523 -2.287 1 94.5 197 TRP A N 1
ATOM 1475 C CA . TRP A 1 197 ? -5.969 -5.859 -1.018 1 94.5 197 TRP A CA 1
ATOM 1476 C C . TRP A 1 197 ? -4.914 -4.805 -0.709 1 94.5 197 TRP A C 1
ATOM 1478 O O . TRP A 1 197 ? -5.242 -3.693 -0.281 1 94.5 197 TRP A O 1
ATOM 1488 N N . LEU A 1 198 ? -3.654 -5.098 -0.943 1 92.38 198 LEU A N 1
ATOM 1489 C CA . LEU A 1 198 ? -2.568 -4.148 -0.705 1 92.38 198 LEU A CA 1
ATOM 1490 C C . LEU A 1 198 ? -2.684 -2.945 -1.634 1 92.38 198 LEU A C 1
ATOM 1492 O O . LEU A 1 198 ? -2.402 -1.815 -1.229 1 92.38 198 LEU A O 1
ATOM 1496 N N . THR A 1 199 ? -3.051 -3.223 -2.857 1 92.94 199 THR A N 1
ATOM 1497 C CA . THR A 1 199 ? -3.273 -2.129 -3.799 1 92.94 199 THR A CA 1
ATOM 1498 C C . THR A 1 199 ? -4.355 -1.186 -3.285 1 92.94 199 THR A C 1
ATOM 1500 O O . THR A 1 199 ? -4.203 0.036 -3.35 1 92.94 199 THR A O 1
ATOM 1503 N N . ALA A 1 200 ? -5.387 -1.745 -2.775 1 94.75 200 ALA A N 1
ATOM 1504 C CA . ALA A 1 200 ? -6.477 -0.947 -2.225 1 94.75 200 ALA A CA 1
ATOM 1505 C C . ALA A 1 200 ? -6.012 -0.13 -1.024 1 94.75 200 ALA A C 1
ATOM 1507 O O . ALA A 1 200 ? -6.301 1.064 -0.927 1 94.75 200 ALA A O 1
ATOM 1508 N N . THR A 1 201 ? -5.336 -0.749 -0.112 1 94.25 201 THR A N 1
ATOM 1509 C CA . THR A 1 201 ? -4.832 -0.059 1.071 1 94.25 201 THR A CA 1
ATOM 1510 C C . THR A 1 201 ? -3.898 1.082 0.677 1 94.25 201 THR A C 1
ATOM 1512 O O . THR A 1 201 ? -3.979 2.178 1.236 1 94.25 201 THR A O 1
ATOM 1515 N N . SER A 1 202 ? -3.076 0.824 -0.254 1 91.88 202 SER A N 1
ATOM 1516 C CA . SER A 1 202 ? -2.143 1.838 -0.735 1 91.88 202 SER A CA 1
ATOM 1517 C C . SER A 1 202 ? -2.883 3.02 -1.354 1 91.88 202 SER A C 1
ATOM 1519 O O . SER A 1 202 ? -2.502 4.172 -1.147 1 91.88 202 SER A O 1
ATOM 1521 N N . ALA A 1 203 ? -3.85 2.691 -2.078 1 90.56 203 ALA A N 1
ATOM 1522 C CA . ALA A 1 203 ? -4.641 3.738 -2.725 1 90.56 203 ALA A CA 1
ATOM 1523 C C . ALA A 1 203 ? -5.32 4.629 -1.689 1 90.56 203 ALA A C 1
ATOM 1525 O O . ALA A 1 203 ? -5.344 5.852 -1.835 1 90.56 203 ALA A O 1
ATOM 1526 N N . ILE A 1 204 ? -5.859 4.059 -0.691 1 93.94 204 ILE A N 1
ATOM 1527 C CA . ILE A 1 204 ? -6.535 4.805 0.363 1 93.94 204 ILE A CA 1
ATOM 1528 C C . ILE A 1 204 ? -5.531 5.695 1.09 1 93.94 204 ILE A C 1
ATOM 1530 O O . ILE A 1 204 ? -5.797 6.879 1.317 1 93.94 204 ILE A O 1
ATOM 1534 N N . ARG A 1 205 ? -4.426 5.152 1.438 1 93.06 205 ARG A N 1
ATOM 1535 C CA . ARG A 1 205 ? -3.385 5.934 2.102 1 93.06 205 ARG A CA 1
ATOM 1536 C C . ARG A 1 205 ? -2.924 7.09 1.223 1 93.06 205 ARG A C 1
ATOM 1538 O O . ARG A 1 205 ? -2.676 8.195 1.718 1 93.06 205 ARG A O 1
ATOM 1545 N N . SER A 1 206 ? -2.807 6.809 -0.054 1 90.5 206 SER A N 1
ATOM 1546 C CA . SER A 1 206 ? -2.408 7.848 -1 1 90.5 206 SER A CA 1
ATOM 1547 C C . SER A 1 206 ? -3.406 9 -1.008 1 90.5 206 SER A C 1
ATOM 1549 O O . SER A 1 206 ? -3.012 10.164 -1.028 1 90.5 206 SER A O 1
ATOM 1551 N N . ARG A 1 207 ? -4.605 8.711 -0.942 1 89.69 207 ARG A N 1
ATOM 1552 C CA . ARG A 1 207 ? -5.648 9.734 -0.951 1 89.69 207 ARG A CA 1
ATOM 1553 C C . ARG A 1 207 ? -5.621 10.555 0.333 1 89.69 207 ARG A C 1
ATOM 1555 O O . ARG A 1 207 ? -5.824 11.773 0.302 1 89.69 207 ARG A O 1
ATOM 1562 N N . LEU A 1 208 ? -5.422 9.883 1.409 1 89.62 208 LEU A N 1
ATOM 1563 C CA . LEU A 1 208 ? -5.312 10.586 2.684 1 89.62 208 LEU A CA 1
ATOM 1564 C C . LEU A 1 208 ? -4.133 11.555 2.672 1 89.62 208 LEU A C 1
ATOM 1566 O O . LEU A 1 208 ? -4.262 12.695 3.111 1 89.62 208 LEU A O 1
ATOM 1570 N N . LEU A 1 209 ? -3.068 11.172 2.09 1 88.81 209 LEU A N 1
ATOM 1571 C CA . LEU A 1 209 ? -1.869 12 2.006 1 88.81 209 LEU A CA 1
ATOM 1572 C C . LEU A 1 209 ? -2.082 13.164 1.048 1 88.81 209 LEU A C 1
ATOM 1574 O O . LEU A 1 209 ? -1.476 14.227 1.213 1 88.81 209 LEU A O 1
ATOM 1578 N N . ALA A 1 210 ? -2.941 12.875 0.092 1 85.31 210 ALA A N 1
ATOM 1579 C CA . ALA A 1 210 ? -3.23 13.922 -0.888 1 85.31 210 ALA A CA 1
ATOM 1580 C C . ALA A 1 210 ? -4.121 15 -0.29 1 85.31 210 ALA A C 1
ATOM 1582 O O . ALA A 1 210 ? -4.309 16.062 -0.889 1 85.31 210 ALA A O 1
ATOM 1583 N N . GLY A 1 211 ? -4.703 14.742 0.856 1 82.31 211 GLY A N 1
ATOM 1584 C CA . GLY A 1 211 ? -5.461 15.781 1.536 1 82.31 211 GLY A CA 1
ATOM 1585 C C . GLY A 1 211 ? -6.957 15.539 1.518 1 82.31 211 GLY A C 1
ATOM 1586 O O . GLY A 1 211 ? -7.742 16.438 1.812 1 82.31 211 GLY A O 1
ATOM 1587 N N . ASP A 1 212 ? -7.332 14.383 1.176 1 86.25 212 ASP A N 1
ATOM 1588 C CA . ASP A 1 212 ? -8.75 14.062 1.247 1 86.25 212 ASP A CA 1
ATOM 1589 C C . ASP A 1 212 ? -9.266 14.148 2.684 1 86.25 212 ASP A C 1
ATOM 1591 O O . ASP A 1 212 ? -8.508 13.945 3.631 1 86.25 212 ASP A O 1
ATOM 1595 N N . SER A 1 213 ? -10.531 14.477 2.736 1 89.5 213 SER A N 1
ATOM 1596 C CA . SER A 1 213 ? -11.156 14.492 4.055 1 89.5 213 SER A CA 1
ATOM 1597 C C . SER A 1 213 ? -11.219 13.086 4.645 1 89.5 213 SER A C 1
ATOM 1599 O O . SER A 1 213 ? -11.148 12.094 3.916 1 89.5 213 SER A O 1
ATOM 1601 N N . LEU A 1 214 ? -11.281 13.016 5.91 1 91.5 214 LEU A N 1
ATOM 1602 C CA . LEU A 1 214 ? -11.445 11.734 6.59 1 91.5 214 LEU A CA 1
ATOM 1603 C C . LEU A 1 214 ? -12.664 10.992 6.055 1 91.5 214 LEU A C 1
ATOM 1605 O O . LEU A 1 214 ? -12.609 9.781 5.828 1 91.5 214 LEU A O 1
ATOM 1609 N N . GLU A 1 215 ? -13.719 11.727 5.855 1 90 215 GLU A N 1
ATOM 1610 C CA . GLU A 1 215 ? -14.953 11.133 5.355 1 90 215 GLU A CA 1
ATOM 1611 C C . GLU A 1 215 ? -14.742 10.484 3.99 1 90 215 GLU A C 1
ATOM 1613 O O . GLU A 1 215 ? -15.203 9.367 3.75 1 90 215 GLU A O 1
ATOM 1618 N N . ASP A 1 216 ? -14.086 11.195 3.158 1 93.25 216 ASP A N 1
ATOM 1619 C CA . ASP A 1 216 ? -13.812 10.664 1.83 1 93.25 216 ASP A CA 1
ATOM 1620 C C . ASP A 1 216 ? -12.945 9.406 1.912 1 93.25 216 ASP A C 1
ATOM 1622 O O . ASP A 1 216 ? -13.164 8.445 1.177 1 93.25 216 ASP A O 1
ATOM 1626 N N . GLY A 1 217 ? -11.914 9.469 2.775 1 94.62 217 GLY A N 1
ATOM 1627 C CA . GLY A 1 217 ? -11.047 8.32 2.973 1 94.62 217 GLY A CA 1
ATOM 1628 C C . GLY A 1 217 ? -11.789 7.098 3.482 1 94.62 217 GLY A C 1
ATOM 1629 O O . GLY A 1 217 ? -11.602 5.992 2.975 1 94.62 217 GLY A O 1
ATOM 1630 N N . LEU A 1 218 ? -12.664 7.238 4.418 1 95.38 218 LEU A N 1
ATOM 1631 C CA . LEU A 1 218 ? -13.43 6.137 5 1 95.38 218 LEU A CA 1
ATOM 1632 C C . LEU A 1 218 ? -14.461 5.609 4.008 1 95.38 218 LEU A C 1
ATOM 1634 O O . LEU A 1 218 ? -14.758 4.41 4 1 95.38 218 LEU A O 1
ATOM 1638 N N . GLN A 1 219 ? -15.008 6.52 3.195 1 94.88 219 GLN A N 1
ATOM 1639 C CA . GLN A 1 219 ? -15.922 6.09 2.146 1 94.88 219 GLN A CA 1
ATOM 1640 C C . GLN A 1 219 ? -15.227 5.184 1.138 1 94.88 219 GLN A C 1
ATOM 1642 O O . GLN A 1 219 ? -15.773 4.164 0.72 1 94.88 219 GLN A O 1
ATOM 1647 N N . LEU A 1 220 ? -14.07 5.602 0.787 1 96.25 220 LEU A N 1
ATOM 1648 C CA . LEU A 1 220 ? -13.297 4.773 -0.128 1 96.25 220 LEU A CA 1
ATOM 1649 C C . LEU A 1 220 ? -12.961 3.428 0.506 1 96.25 220 LEU A C 1
ATOM 1651 O O . LEU A 1 220 ? -13.023 2.391 -0.16 1 96.25 220 LEU A O 1
ATOM 1655 N N . LEU A 1 221 ? -12.57 3.463 1.754 1 97.12 221 LEU A N 1
ATOM 1656 C CA . LEU A 1 221 ? -12.289 2.236 2.494 1 97.12 221 LEU A CA 1
ATOM 1657 C C . LEU A 1 221 ? -13.484 1.291 2.447 1 97.12 221 LEU A C 1
ATOM 1659 O O . LEU A 1 221 ? -13.344 0.118 2.094 1 97.12 221 LEU A O 1
ATOM 1663 N N . ALA A 1 222 ? -14.648 1.781 2.717 1 96.25 222 ALA A N 1
ATOM 1664 C CA . ALA A 1 222 ? -15.859 0.967 2.709 1 96.25 222 ALA A CA 1
ATOM 1665 C C . ALA A 1 222 ? -16.125 0.391 1.32 1 96.25 222 ALA A C 1
ATOM 1667 O O . ALA A 1 222 ? -16.422 -0.797 1.181 1 96.25 222 ALA A O 1
ATOM 1668 N N . SER A 1 223 ? -16.016 1.215 0.33 1 96.56 223 SER A N 1
ATOM 1669 C CA . SER A 1 223 ? -16.266 0.791 -1.041 1 96.56 223 SER A CA 1
ATOM 1670 C C . SER A 1 223 ? -15.305 -0.304 -1.476 1 96.56 223 SER A C 1
ATOM 1672 O O . SER A 1 223 ? -15.711 -1.29 -2.094 1 96.56 223 SER A O 1
ATOM 1674 N N . ARG A 1 224 ? -14.023 -0.13 -1.157 1 96.88 224 ARG A N 1
ATOM 1675 C CA . ARG A 1 224 ? -13.016 -1.104 -1.56 1 96.88 224 ARG A CA 1
ATOM 1676 C C . ARG A 1 224 ? -13.219 -2.434 -0.84 1 96.88 224 ARG A C 1
ATOM 1678 O O . ARG A 1 224 ? -13.062 -3.5 -1.439 1 96.88 224 ARG A O 1
ATOM 1685 N N . VAL A 1 225 ? -13.523 -2.379 0.436 1 97.19 225 VAL A N 1
ATOM 1686 C CA . VAL A 1 225 ? -13.773 -3.607 1.184 1 97.19 225 VAL A CA 1
ATOM 1687 C C . VAL A 1 225 ? -14.953 -4.359 0.57 1 97.19 225 VAL A C 1
ATOM 1689 O O . VAL A 1 225 ? -14.898 -5.578 0.391 1 97.19 225 VAL A O 1
ATOM 1692 N N . ARG A 1 226 ? -15.984 -3.646 0.228 1 95.81 226 ARG A N 1
ATOM 1693 C CA . ARG A 1 226 ? -17.141 -4.285 -0.379 1 95.81 226 ARG A CA 1
ATOM 1694 C C . ARG A 1 226 ? -16.781 -4.949 -1.702 1 95.81 226 ARG A C 1
ATOM 1696 O O . ARG A 1 226 ? -17.141 -6.102 -1.948 1 95.81 226 ARG A O 1
ATOM 1703 N N . ASP A 1 227 ? -16.062 -4.23 -2.496 1 95.56 227 ASP A N 1
ATOM 1704 C CA . ASP A 1 227 ? -15.672 -4.746 -3.805 1 95.56 227 ASP A CA 1
ATOM 1705 C C . ASP A 1 227 ? -14.805 -5.992 -3.666 1 95.56 227 ASP A C 1
ATOM 1707 O O . ASP A 1 227 ? -14.969 -6.957 -4.414 1 95.56 227 ASP A O 1
ATOM 1711 N N . LEU A 1 228 ? -13.922 -5.977 -2.711 1 95.19 228 LEU A N 1
ATOM 1712 C CA . LEU A 1 228 ? -12.93 -7.043 -2.57 1 95.19 228 LEU A CA 1
ATOM 1713 C C . LEU A 1 228 ? -13.539 -8.258 -1.886 1 95.19 228 LEU A C 1
ATOM 1715 O O . LEU A 1 228 ? -13.109 -9.391 -2.129 1 95.19 228 LEU A O 1
ATOM 1719 N N . THR A 1 229 ? -14.5 -8.055 -1.043 1 93.19 229 THR A N 1
ATOM 1720 C CA . THR A 1 229 ? -15.117 -9.172 -0.335 1 93.19 229 THR A CA 1
ATOM 1721 C C . THR A 1 229 ? -16.344 -9.68 -1.088 1 93.19 229 THR A C 1
ATOM 1723 O O . THR A 1 229 ? -16.734 -10.836 -0.928 1 93.19 229 THR A O 1
ATOM 1726 N N . GLY A 1 230 ? -16.969 -8.836 -1.814 1 90.94 230 GLY A N 1
ATOM 1727 C CA . GLY A 1 230 ? -18.188 -9.188 -2.533 1 90.94 230 GLY A CA 1
ATOM 1728 C C . GLY A 1 230 ? -19.422 -9.219 -1.647 1 90.94 230 GLY A C 1
ATOM 1729 O O . GLY A 1 230 ? -20.453 -9.75 -2.041 1 90.94 230 GLY A O 1
ATOM 1730 N N . VAL A 1 231 ? -19.344 -8.734 -0.482 1 91.88 231 VAL A N 1
ATOM 1731 C CA . VAL A 1 231 ? -20.469 -8.75 0.45 1 91.88 231 VAL A CA 1
ATOM 1732 C C . VAL A 1 231 ? -21.469 -7.676 0.058 1 91.88 231 VAL A C 1
ATOM 1734 O O . VAL A 1 231 ? -21.219 -6.867 -0.836 1 91.88 231 VAL A O 1
ATOM 1737 N N . ASP A 1 232 ? -22.562 -7.641 0.878 1 92.19 232 ASP A N 1
ATOM 1738 C CA . ASP A 1 232 ? -23.688 -6.777 0.515 1 92.19 232 ASP A CA 1
ATOM 1739 C C . ASP A 1 232 ? -23.5 -5.371 1.081 1 92.19 232 ASP A C 1
ATOM 1741 O O . ASP A 1 232 ? -23.75 -4.383 0.39 1 92.19 232 ASP A O 1
ATOM 1745 N N . ASP A 1 233 ? -23.062 -5.297 2.318 1 93.12 233 ASP A N 1
ATOM 1746 C CA . ASP A 1 233 ? -22.969 -3.99 2.965 1 93.12 233 ASP A CA 1
ATOM 1747 C C . ASP A 1 233 ? -21.688 -3.861 3.764 1 93.12 233 ASP A C 1
ATOM 1749 O O . ASP A 1 233 ? -21.266 -4.809 4.434 1 93.12 233 ASP A O 1
ATOM 1753 N N . VAL A 1 234 ? -21.109 -2.734 3.646 1 95.88 234 VAL A N 1
ATOM 1754 C CA . VAL A 1 234 ? -19.984 -2.363 4.496 1 95.88 234 VAL A CA 1
ATOM 1755 C C . VAL A 1 234 ? -20.219 -0.979 5.098 1 95.88 234 VAL A C 1
ATOM 1757 O O . VAL A 1 234 ? -20.5 -0.021 4.371 1 95.88 234 VAL A O 1
ATOM 1760 N N . ILE A 1 235 ? -20.156 -0.849 6.402 1 94.5 235 ILE A N 1
ATOM 1761 C CA . ILE A 1 235 ? -20.406 0.396 7.117 1 94.5 235 ILE A CA 1
ATOM 1762 C C . ILE A 1 235 ? -19.25 0.709 8.055 1 94.5 235 ILE A C 1
ATOM 1764 O O . ILE A 1 235 ? -18.688 -0.192 8.688 1 94.5 235 ILE A O 1
ATOM 1768 N N . VAL A 1 236 ? -18.891 1.935 8.094 1 95.75 236 VAL A N 1
ATOM 1769 C CA . VAL A 1 236 ? -17.891 2.395 9.047 1 95.75 236 VAL A CA 1
ATOM 1770 C C . VAL A 1 236 ? -18.547 3.307 10.086 1 95.75 236 VAL A C 1
ATOM 1772 O O . VAL A 1 236 ? -19.156 4.32 9.734 1 95.75 236 VAL A O 1
ATOM 1775 N N . VAL A 1 237 ? -18.406 2.98 11.328 1 94.88 237 VAL A N 1
ATOM 1776 C CA . VAL A 1 237 ? -18.969 3.789 12.406 1 94.88 237 VAL A CA 1
ATOM 1777 C C . VAL A 1 237 ? -17.844 4.359 13.266 1 94.88 237 VAL A C 1
ATOM 1779 O O . VAL A 1 237 ? -16.812 3.705 13.461 1 94.88 237 VAL A O 1
ATOM 1782 N N . ILE A 1 238 ? -18 5.504 13.695 1 94.19 238 ILE A N 1
ATOM 1783 C CA . ILE A 1 238 ? -17.078 6.145 14.625 1 94.19 238 ILE A CA 1
ATOM 1784 C C . ILE A 1 238 ? -17.797 6.434 15.945 1 94.19 238 ILE A C 1
ATOM 1786 O O . ILE A 1 238 ? -18.953 6.883 15.945 1 94.19 238 ILE A O 1
ATOM 1790 N N . CYS A 1 239 ? -17.125 6.137 17 1 91.75 239 CYS A N 1
ATOM 1791 C CA . CYS A 1 239 ? -17.688 6.379 18.312 1 91.75 239 CYS A CA 1
ATOM 1792 C C . CYS A 1 239 ? -17.438 7.809 18.781 1 91.75 239 CYS A C 1
ATOM 1794 O O . CYS A 1 239 ? -16.281 8.211 18.938 1 91.75 239 CYS A O 1
ATOM 1796 N N . GLU A 1 240 ? -18.469 8.508 18.859 1 82.81 240 GLU A N 1
ATOM 1797 C CA . GLU A 1 240 ? -18.406 9.883 19.344 1 82.81 240 GLU A CA 1
ATOM 1798 C C . GLU A 1 240 ? -19.453 10.148 20.422 1 82.81 240 GLU A C 1
ATOM 1800 O O . GLU A 1 240 ? -20.641 9.875 20.219 1 82.81 240 GLU A O 1
ATOM 1805 N N . ASN A 1 241 ? -19.062 10.641 21.547 1 84.06 241 ASN A N 1
ATOM 1806 C CA . ASN A 1 241 ? -19.969 11.031 22.625 1 84.06 241 ASN A CA 1
ATOM 1807 C C . ASN A 1 241 ? -20.875 9.883 23.031 1 84.06 241 ASN A C 1
ATOM 1809 O O . ASN A 1 241 ? -22.094 10.062 23.172 1 84.06 241 ASN A O 1
ATOM 1813 N N . GLY A 1 242 ? -20.344 8.672 23.031 1 86.38 242 GLY A N 1
ATOM 1814 C CA . GLY A 1 242 ? -21.062 7.508 23.516 1 86.38 242 GLY A CA 1
ATOM 1815 C C . GLY A 1 242 ? -21.922 6.852 22.453 1 86.38 242 GLY A C 1
ATOM 1816 O O . GLY A 1 242 ? -22.625 5.883 22.734 1 86.38 242 GLY A O 1
ATOM 1817 N N . TYR A 1 243 ? -21.859 7.363 21.281 1 89.75 243 TYR A N 1
ATOM 1818 C CA . TYR A 1 243 ? -22.656 6.809 20.188 1 89.75 243 TYR A CA 1
ATOM 1819 C C . TYR A 1 243 ? -21.766 6.34 19.047 1 89.75 243 TYR A C 1
ATOM 1821 O O . TYR A 1 243 ? -20.703 6.922 18.797 1 89.75 243 TYR A O 1
ATOM 1829 N N . ALA A 1 244 ? -22.234 5.273 18.438 1 90.88 244 ALA A N 1
ATOM 1830 C CA . ALA A 1 244 ? -21.672 4.859 17.156 1 90.88 244 ALA A CA 1
ATOM 1831 C C . ALA A 1 244 ? -22.406 5.496 15.992 1 90.88 244 ALA A C 1
ATOM 1833 O O . ALA A 1 244 ? -23.594 5.199 15.758 1 90.88 244 ALA A O 1
ATOM 1834 N N . GLN A 1 245 ? -21.75 6.359 15.367 1 90.38 245 GLN A N 1
ATOM 1835 C CA . GLN A 1 245 ? -22.359 7.074 14.25 1 90.38 245 GLN A CA 1
ATOM 1836 C C . GLN A 1 245 ? -21.797 6.598 12.922 1 90.38 245 GLN A C 1
ATOM 1838 O O . GLN A 1 245 ? -20.594 6.371 12.789 1 90.38 245 GLN A O 1
ATOM 1843 N N . VAL A 1 246 ? -22.656 6.457 11.922 1 92.38 246 VAL A N 1
ATOM 1844 C CA . VAL A 1 246 ? -22.234 6.004 10.602 1 92.38 246 VAL A CA 1
ATOM 1845 C C . VAL A 1 246 ? -21.531 7.141 9.867 1 92.38 246 VAL A C 1
ATOM 1847 O O . VAL A 1 246 ? -22.109 8.211 9.664 1 92.38 246 VAL A O 1
ATOM 1850 N N . HIS A 1 247 ? -20.281 6.918 9.5 1 91.06 247 HIS A N 1
ATOM 1851 C CA . HIS A 1 247 ? -19.516 7.934 8.797 1 91.06 247 HIS A CA 1
ATOM 1852 C C . HIS A 1 247 ? -19.344 7.574 7.328 1 91.06 247 HIS A C 1
ATOM 1854 O O . HIS A 1 247 ? -19.141 8.461 6.488 1 91.06 247 HIS A O 1
ATOM 1860 N N . ALA A 1 248 ? -19.344 6.32 7.016 1 92.56 248 ALA A N 1
ATOM 1861 C CA . ALA A 1 248 ? -19.234 5.855 5.637 1 92.56 248 ALA A CA 1
ATOM 1862 C C . ALA A 1 248 ? -20.016 4.566 5.422 1 92.56 248 ALA A C 1
ATOM 1864 O O . ALA A 1 248 ? -20.188 3.771 6.348 1 92.56 248 ALA A O 1
ATOM 1865 N N . ALA A 1 249 ? -20.516 4.426 4.242 1 93.06 249 ALA A N 1
ATOM 1866 C CA . ALA A 1 249 ? -21.297 3.23 3.91 1 93.06 249 ALA A CA 1
ATOM 1867 C C . ALA A 1 249 ? -21.172 2.9 2.424 1 93.06 249 ALA A C 1
ATOM 1869 O O . ALA A 1 249 ? -21.203 3.799 1.58 1 93.06 249 ALA A O 1
ATOM 1870 N N . ALA A 1 250 ? -20.906 1.69 2.18 1 92.06 250 ALA A N 1
ATOM 1871 C CA . ALA A 1 250 ? -20.984 1.147 0.825 1 92.06 250 ALA A CA 1
ATOM 1872 C C . ALA A 1 250 ? -22.031 0.044 0.729 1 92.06 250 ALA A C 1
ATOM 1874 O O . ALA A 1 250 ? -21.844 -1.043 1.283 1 92.06 250 ALA A O 1
ATOM 1875 N N . SER A 1 251 ? -23.188 0.403 0.355 1 83.06 251 SER A N 1
ATOM 1876 C CA . SER A 1 251 ? -24.297 -0.537 0.292 1 83.06 251 SER A CA 1
ATOM 1877 C C . SER A 1 251 ? -25.031 -0.441 -1.043 1 83.06 251 SER A C 1
ATOM 1879 O O . SER A 1 251 ? -24.984 0.597 -1.707 1 83.06 251 SER A O 1
ATOM 1881 N N . ALA A 1 252 ? -25.438 -1.64 -1.473 1 64.06 252 ALA A N 1
ATOM 1882 C CA . ALA A 1 252 ? -26.359 -1.61 -2.613 1 64.06 252 ALA A CA 1
ATOM 1883 C C . ALA A 1 252 ? -27.656 -0.911 -2.254 1 64.06 252 ALA A C 1
ATOM 1885 O O . ALA A 1 252 ? -28.344 -0.361 -3.125 1 64.06 252 ALA A O 1
ATOM 1886 N N . ARG A 1 253 ? -28.016 -0.863 -0.985 1 65.12 253 ARG A N 1
ATOM 1887 C CA . ARG A 1 253 ? -29.266 -0.259 -0.559 1 65.12 253 ARG A CA 1
ATOM 1888 C C . ARG A 1 253 ? -29.016 1.034 0.212 1 65.12 253 ARG A C 1
ATOM 1890 O O . ARG A 1 253 ? -27.875 1.35 0.555 1 65.12 253 ARG A O 1
ATOM 1897 N N . THR A 1 254 ? -30.062 1.942 0.39 1 55.81 254 THR A N 1
ATOM 1898 C CA . THR A 1 254 ? -30.109 3.277 0.974 1 55.81 254 THR A CA 1
ATOM 1899 C C . THR A 1 254 ? -29.391 3.301 2.324 1 55.81 254 THR A C 1
ATOM 1901 O O . THR A 1 254 ? -29.828 2.645 3.271 1 55.81 254 THR A O 1
ATOM 1904 N N . THR A 1 255 ? -28.266 3.441 2.293 1 58.28 255 THR A N 1
ATOM 1905 C CA . THR A 1 255 ? -27.438 3.424 3.492 1 58.28 255 THR A CA 1
ATOM 1906 C C . THR A 1 255 ? -27.844 4.551 4.445 1 58.28 255 THR A C 1
ATOM 1908 O O . THR A 1 255 ? -28.484 5.52 4.031 1 58.28 255 THR A O 1
ATOM 1911 N N . SER A 1 256 ? -27.688 4.207 5.871 1 63.5 256 SER A N 1
ATOM 1912 C CA . SER A 1 256 ? -28 4.734 7.195 1 63.5 256 SER A CA 1
ATOM 1913 C C . SER A 1 256 ? -27.062 5.871 7.578 1 63.5 256 SER A C 1
ATOM 1915 O O . SER A 1 256 ? -26.984 6.254 8.742 1 63.5 256 SER A O 1
ATOM 1917 N N . ARG A 1 257 ? -26.656 6.562 6.594 1 66.81 257 ARG A N 1
ATOM 1918 C CA . ARG A 1 257 ? -25.766 7.648 7 1 66.81 257 ARG A CA 1
ATOM 1919 C C . ARG A 1 257 ? -26.438 8.547 8.031 1 66.81 257 ARG A C 1
ATOM 1921 O O . ARG A 1 257 ? -27.625 8.875 7.906 1 66.81 257 ARG A O 1
ATOM 1928 N N . GLY A 1 258 ? -25.766 8.789 8.961 1 71 258 GLY A N 1
ATOM 1929 C CA . GLY A 1 258 ? -26.25 9.695 9.992 1 71 258 GLY A CA 1
ATOM 1930 C C . GLY A 1 258 ? -26.953 8.984 11.125 1 71 258 GLY A C 1
ATOM 1931 O O . GLY A 1 258 ? -27.281 9.602 12.141 1 71 258 GLY A O 1
ATOM 1932 N N . VAL A 1 259 ? -27.156 7.648 10.969 1 81.56 259 VAL A N 1
ATOM 1933 C CA . VAL A 1 259 ? -27.781 6.887 12.039 1 81.56 259 VAL A CA 1
ATOM 1934 C C . VAL A 1 259 ? -26.812 6.734 13.211 1 81.56 259 VAL A C 1
ATOM 1936 O O . VAL A 1 259 ? -25.609 6.535 13.008 1 81.56 259 VAL A O 1
ATOM 1939 N N . ARG A 1 260 ? -27.359 6.902 14.406 1 87.25 260 ARG A N 1
ATOM 1940 C CA . ARG A 1 260 ? -26.562 6.773 15.617 1 87.25 260 ARG A CA 1
ATOM 1941 C C . ARG A 1 260 ? -27.109 5.668 16.516 1 87.25 260 ARG A C 1
ATOM 1943 O O . ARG A 1 260 ? -28.312 5.547 16.688 1 87.25 260 ARG A O 1
ATOM 1950 N N . ILE A 1 261 ? -26.188 4.875 16.953 1 90.38 261 ILE A N 1
ATOM 1951 C CA . ILE A 1 261 ? -26.531 3.793 17.875 1 90.38 261 ILE A CA 1
ATOM 1952 C C . ILE A 1 261 ? -25.688 3.912 19.141 1 90.38 261 ILE A C 1
ATOM 1954 O O . ILE A 1 261 ? -24.484 4.164 19.078 1 90.38 261 ILE A O 1
ATOM 1958 N N . PRO A 1 262 ? -26.406 3.74 20.297 1 92 262 PRO A N 1
ATOM 1959 C CA . PRO A 1 262 ? -25.594 3.797 21.516 1 92 262 PRO A CA 1
ATOM 1960 C C . PRO A 1 262 ? -24.453 2.775 21.5 1 92 262 PRO A C 1
ATOM 1962 O O . PRO A 1 262 ? -24.672 1.603 21.188 1 92 262 PRO A O 1
ATOM 1965 N N . ALA A 1 263 ? -23.297 3.176 21.844 1 91.44 263 ALA A N 1
ATOM 1966 C CA . ALA A 1 263 ? -22.094 2.35 21.797 1 91.44 263 ALA A CA 1
ATOM 1967 C C . ALA A 1 263 ? -22.125 1.268 22.875 1 91.44 263 ALA A C 1
ATOM 1969 O O . ALA A 1 263 ? -21.297 0.349 22.859 1 91.44 263 ALA A O 1
ATOM 1970 N N . THR A 1 264 ? -23.109 1.359 23.703 1 90.94 264 THR A N 1
ATOM 1971 C CA . THR A 1 264 ? -23.234 0.399 24.797 1 90.94 264 THR A CA 1
ATOM 1972 C C . THR A 1 264 ? -24.125 -0.771 24.391 1 90.94 264 THR A C 1
ATOM 1974 O O . THR A 1 264 ? -24.281 -1.731 25.141 1 90.94 264 THR A O 1
ATOM 1977 N N . THR A 1 265 ? -24.625 -0.69 23.234 1 92.56 265 THR A N 1
ATOM 1978 C CA . THR A 1 265 ? -25.531 -1.733 22.766 1 92.56 265 THR A CA 1
ATOM 1979 C C . THR A 1 265 ? -24.766 -2.836 22.047 1 92.56 265 THR A C 1
ATOM 1981 O O . THR A 1 265 ? -23.719 -2.58 21.453 1 92.56 265 THR A O 1
ATOM 1984 N N . TYR A 1 266 ? -25.344 -4.047 22.141 1 93.38 266 TYR A N 1
ATOM 1985 C CA . TYR A 1 266 ? -24.781 -5.152 21.375 1 93.38 266 TYR A CA 1
ATOM 1986 C C . TYR A 1 266 ? -24.922 -4.918 19.875 1 93.38 266 TYR A C 1
ATOM 1988 O O . TYR A 1 266 ? -26 -4.531 19.406 1 93.38 266 TYR A O 1
ATOM 1996 N N . PRO A 1 267 ? -23.781 -5.18 19.234 1 94.5 267 PRO A N 1
ATOM 1997 C CA . PRO A 1 267 ? -22.531 -5.855 19.594 1 94.5 267 PRO A CA 1
ATOM 1998 C C . PRO A 1 267 ? -21.391 -4.879 19.891 1 94.5 267 PRO A C 1
ATOM 2000 O O . PRO A 1 267 ? -20.25 -5.297 20.078 1 94.5 267 PRO A O 1
ATOM 2003 N N . PHE A 1 268 ? -21.703 -3.615 19.938 1 93.62 268 PHE A N 1
ATOM 2004 C CA . PHE A 1 268 ? -20.641 -2.619 20.094 1 93.62 268 PHE A CA 1
ATOM 2005 C C . PHE A 1 268 ? -20.016 -2.723 21.484 1 93.62 268 PHE A C 1
ATOM 2007 O O . PHE A 1 268 ? -18.812 -2.502 21.625 1 93.62 268 PHE A O 1
ATOM 2014 N N . ASP A 1 269 ? -20.781 -3.029 22.469 1 92.94 269 ASP A N 1
ATOM 2015 C CA . ASP A 1 269 ? -20.266 -3.191 23.828 1 92.94 269 ASP A CA 1
ATOM 2016 C C . ASP A 1 269 ? -19.219 -4.297 23.875 1 92.94 269 ASP A C 1
ATOM 2018 O O . ASP A 1 269 ? -18.156 -4.125 24.484 1 92.94 269 ASP A O 1
ATOM 2022 N N . VAL A 1 270 ? -19.484 -5.402 23.203 1 94.25 270 VAL A N 1
ATOM 2023 C CA . VAL A 1 270 ? -18.562 -6.543 23.188 1 94.25 270 VAL A CA 1
ATOM 2024 C C . VAL A 1 270 ? -17.297 -6.18 22.422 1 94.25 270 VAL A C 1
ATOM 2026 O O . VAL A 1 270 ? -16.188 -6.469 22.875 1 94.25 270 VAL A O 1
ATOM 2029 N N . VAL A 1 271 ? -17.453 -5.551 21.297 1 94.56 271 VAL A N 1
ATOM 2030 C CA . VAL A 1 271 ? -16.328 -5.168 20.453 1 94.56 271 VAL A CA 1
ATOM 2031 C C . VAL A 1 271 ? -15.43 -4.188 21.203 1 94.56 271 VAL A C 1
ATOM 2033 O O . VAL A 1 271 ? -14.203 -4.293 21.141 1 94.56 271 VAL A O 1
ATOM 2036 N N . ARG A 1 272 ? -16 -3.262 21.859 1 92.81 272 ARG A N 1
ATOM 2037 C CA . ARG A 1 272 ? -15.25 -2.258 22.609 1 92.81 272 ARG A CA 1
ATOM 2038 C C . ARG A 1 272 ? -14.508 -2.889 23.781 1 92.81 272 ARG A C 1
ATOM 2040 O O . ARG A 1 272 ? -13.375 -2.504 24.078 1 92.81 272 ARG A O 1
ATOM 2047 N N . SER A 1 273 ? -15.125 -3.834 24.422 1 92.44 273 SER A N 1
ATOM 2048 C CA . SER A 1 273 ? -14.531 -4.465 25.594 1 92.44 273 SER A CA 1
ATOM 2049 C C . SER A 1 273 ? -13.422 -5.434 25.188 1 92.44 273 SER A C 1
ATOM 2051 O O . SER A 1 273 ? -12.367 -5.473 25.828 1 92.44 273 SER A O 1
ATOM 2053 N N . THR A 1 274 ? -13.625 -6.215 24.156 1 93.81 274 THR A N 1
ATOM 2054 C CA . THR A 1 274 ? -12.672 -7.25 23.766 1 93.81 274 THR A CA 1
ATOM 2055 C C . THR A 1 274 ? -11.594 -6.676 22.859 1 93.81 274 THR A C 1
ATOM 2057 O O . THR A 1 274 ? -10.492 -7.23 22.766 1 93.81 274 THR A O 1
ATOM 2060 N N . ARG A 1 275 ? -11.906 -5.676 22.094 1 94.5 275 ARG A N 1
ATOM 2061 C CA . ARG A 1 275 ? -11.047 -5.062 21.094 1 94.5 275 ARG A CA 1
ATOM 2062 C C . ARG A 1 275 ? -10.648 -6.07 20.016 1 94.5 275 ARG A C 1
ATOM 2064 O O . ARG A 1 275 ? -9.531 -6.031 19.516 1 94.5 275 ARG A O 1
ATOM 2071 N N . LYS A 1 276 ? -11.539 -7.027 19.844 1 95.44 276 LYS A N 1
ATOM 2072 C CA . LYS A 1 276 ? -11.281 -8.078 18.875 1 95.44 276 LYS A CA 1
ATOM 2073 C C . LYS A 1 276 ? -12.383 -8.133 17.812 1 95.44 276 LYS A C 1
ATOM 2075 O O . LYS A 1 276 ? -13.531 -7.789 18.094 1 95.44 276 LYS A O 1
ATOM 2080 N N . LEU A 1 277 ? -11.945 -8.602 16.656 1 97.38 277 LEU A N 1
ATOM 2081 C CA . LEU A 1 277 ? -12.906 -8.812 15.578 1 97.38 277 LEU A CA 1
ATOM 2082 C C . LEU A 1 277 ? -13.945 -9.859 15.969 1 97.38 277 LEU A C 1
ATOM 2084 O O . LEU A 1 277 ? -13.602 -10.891 16.562 1 97.38 277 LEU A O 1
ATOM 2088 N N . GLN A 1 278 ? -15.219 -9.594 15.688 1 96.25 278 GLN A N 1
ATOM 2089 C CA . GLN A 1 278 ? -16.312 -10.508 16.031 1 96.25 278 GLN A CA 1
ATOM 2090 C C . GLN A 1 278 ? -17.047 -10.961 14.766 1 96.25 278 GLN A C 1
ATOM 2092 O O . GLN A 1 278 ? -17.375 -10.141 13.898 1 96.25 278 GLN A O 1
ATOM 2097 N N . VAL A 1 279 ? -17.219 -12.234 14.672 1 96 279 VAL A N 1
ATOM 2098 C CA . VAL A 1 279 ? -18.094 -12.797 13.641 1 96 279 VAL A CA 1
ATOM 2099 C C . VAL A 1 279 ? -19.484 -13.078 14.234 1 96 279 VAL A C 1
ATOM 2101 O O . VAL A 1 279 ? -19.609 -13.844 15.195 1 96 279 VAL A O 1
ATOM 2104 N N . LEU A 1 280 ? -20.5 -12.492 13.602 1 94.38 280 LEU A N 1
ATOM 2105 C CA . LEU A 1 280 ? -21.797 -12.5 14.25 1 94.38 280 LEU A CA 1
ATOM 2106 C C . LEU A 1 280 ? -22.844 -13.148 13.352 1 94.38 280 LEU A C 1
ATOM 2108 O O . LEU A 1 280 ? -22.859 -12.93 12.141 1 94.38 280 LEU A O 1
ATOM 2112 N N . THR A 1 281 ? -23.703 -13.992 13.961 1 90.69 281 THR A N 1
ATOM 2113 C CA . THR A 1 281 ? -24.906 -14.5 13.305 1 90.69 281 THR A CA 1
ATOM 2114 C C . THR A 1 281 ? -26.156 -13.906 13.945 1 90.69 281 THR A C 1
ATOM 2116 O O . THR A 1 281 ? -27.25 -14 13.375 1 90.69 281 THR A O 1
ATOM 2119 N N . THR A 1 282 ? -26 -13.367 15.148 1 91.06 282 THR A N 1
ATOM 2120 C CA . THR A 1 282 ? -27 -12.531 15.789 1 91.06 282 THR A CA 1
ATOM 2121 C C . THR A 1 282 ? -26.562 -11.07 15.781 1 91.06 282 THR A C 1
ATOM 2123 O O . THR A 1 282 ? -25.609 -10.695 16.453 1 91.06 282 THR A O 1
ATOM 2126 N N . LEU A 1 283 ? -27.312 -10.258 15.156 1 92.44 283 LEU A N 1
ATOM 2127 C CA . LEU A 1 283 ? -26.797 -8.953 14.773 1 92.44 283 LEU A CA 1
ATOM 2128 C C . LEU A 1 283 ? -27.156 -7.898 15.812 1 92.44 283 LEU A C 1
ATOM 2130 O O . LEU A 1 283 ? -26.547 -6.828 15.867 1 92.44 283 LEU A O 1
ATOM 2134 N N . GLY A 1 284 ? -28.141 -8.102 16.609 1 91.75 284 GLY A N 1
ATOM 2135 C CA . GLY A 1 284 ? -28.516 -7.117 17.609 1 91.75 284 GLY A CA 1
ATOM 2136 C C . GLY A 1 284 ? -28.859 -5.758 17.031 1 91.75 284 GLY A C 1
ATOM 2137 O O . GLY A 1 284 ? -29.672 -5.656 16.109 1 91.75 284 GLY A O 1
ATOM 2138 N N . ALA A 1 285 ? -28.172 -4.676 17.531 1 90 285 ALA A N 1
ATOM 2139 C CA . ALA A 1 285 ? -28.453 -3.299 17.125 1 90 285 ALA A CA 1
ATOM 2140 C C . ALA A 1 285 ? -28.031 -3.051 15.68 1 90 285 ALA A C 1
ATOM 2142 O O . ALA A 1 285 ? -28.422 -2.053 15.07 1 90 285 ALA A O 1
ATOM 2143 N N . LEU A 1 286 ? -27.203 -3.98 15.109 1 91.06 286 LEU A N 1
ATOM 2144 C CA . LEU A 1 286 ? -26.75 -3.807 13.734 1 91.06 286 LEU A CA 1
ATOM 2145 C C . LEU A 1 286 ? -27.922 -3.883 12.758 1 91.06 286 LEU A C 1
ATOM 2147 O O . LEU A 1 286 ? -27.828 -3.406 11.625 1 91.06 286 LEU A O 1
ATOM 2151 N N . THR A 1 287 ? -29.016 -4.488 13.18 1 89.12 287 THR A N 1
ATOM 2152 C CA . THR A 1 287 ? -30.188 -4.637 12.32 1 89.12 287 THR A CA 1
ATOM 2153 C C . THR A 1 287 ? -30.734 -3.271 11.922 1 89.12 287 THR A C 1
ATOM 2155 O O . THR A 1 287 ? -31.391 -3.137 10.883 1 89.12 287 THR A O 1
ATOM 2158 N N . GLU A 1 288 ? -30.469 -2.275 12.758 1 86 288 GLU A N 1
ATOM 2159 C CA . GLU A 1 288 ? -30.906 -0.917 12.453 1 86 288 GLU A CA 1
ATOM 2160 C C . GLU A 1 288 ? -30.078 -0.314 11.32 1 86 288 GLU A C 1
ATOM 2162 O O . GLU A 1 288 ? -30.594 0.518 10.555 1 86 288 GLU A O 1
ATOM 2167 N N . LEU A 1 289 ? -28.859 -0.792 11.25 1 86.75 289 LEU A N 1
ATOM 2168 C CA . LEU A 1 289 ? -27.953 -0.264 10.234 1 86.75 289 LEU A CA 1
ATOM 2169 C C . LEU A 1 289 ? -28.062 -1.062 8.938 1 86.75 289 LEU A C 1
ATOM 2171 O O . LEU A 1 289 ? -27.984 -0.492 7.848 1 86.75 289 LEU A O 1
ATOM 2175 N N . VAL A 1 290 ? -28.172 -2.348 9.094 1 88.44 290 VAL A N 1
ATOM 2176 C CA . VAL A 1 290 ? -28.25 -3.271 7.969 1 88.44 290 VAL A CA 1
ATOM 2177 C C . VAL A 1 290 ? -29.406 -4.25 8.18 1 88.44 290 VAL A C 1
ATOM 2179 O O . VAL A 1 290 ? -29.172 -5.43 8.469 1 88.44 290 VAL A O 1
ATOM 2182 N N . PRO A 1 291 ? -30.578 -3.877 7.82 1 84.44 291 PRO A N 1
ATOM 2183 C CA . PRO A 1 291 ? -31.766 -4.668 8.148 1 84.44 291 PRO A CA 1
ATOM 2184 C C . PRO A 1 291 ? -31.828 -5.992 7.387 1 84.44 291 PRO A C 1
ATOM 2186 O O . PRO A 1 291 ? -32.438 -6.953 7.863 1 84.44 291 PRO A O 1
ATOM 2189 N N . SER A 1 292 ? -31.219 -6.137 6.301 1 87.06 292 SER A N 1
ATOM 2190 C CA . SER A 1 292 ? -31.328 -7.336 5.473 1 87.06 292 SER A CA 1
ATOM 2191 C C . SER A 1 292 ? -30.188 -8.312 5.773 1 87.06 292 SER A C 1
ATOM 2193 O O . SER A 1 292 ? -30.141 -9.398 5.199 1 87.06 292 SER A O 1
ATOM 2195 N N . ALA A 1 293 ? -29.344 -7.965 6.691 1 90.31 293 ALA A N 1
ATOM 2196 C CA . ALA A 1 293 ? -28.141 -8.766 6.918 1 90.31 293 ALA A CA 1
ATOM 2197 C C . ALA A 1 293 ? -28.469 -10.016 7.734 1 90.31 293 ALA A C 1
ATOM 2199 O O . ALA A 1 293 ? -29.266 -9.961 8.68 1 90.31 293 ALA A O 1
ATOM 2200 N N . GLY A 1 294 ? -27.922 -11.148 7.309 1 91.94 294 GLY A N 1
ATOM 2201 C CA . GLY A 1 294 ? -28.031 -12.383 8.07 1 91.94 294 GLY A CA 1
ATOM 2202 C C . GLY A 1 294 ? -26.797 -12.68 8.906 1 91.94 294 GLY A C 1
ATOM 2203 O O . GLY A 1 294 ? -26.875 -13.43 9.883 1 91.94 294 GLY A O 1
ATOM 2204 N N . SER A 1 295 ? -25.719 -12.25 8.539 1 94.25 295 SER A N 1
ATOM 2205 C CA . SER A 1 295 ? -24.453 -12.391 9.266 1 94.25 295 SER A CA 1
ATOM 2206 C C . SER A 1 295 ? -23.578 -11.164 9.086 1 94.25 295 SER A C 1
ATOM 2208 O O . SER A 1 295 ? -23.781 -10.383 8.156 1 94.25 295 SER A O 1
ATOM 2210 N N . ALA A 1 296 ? -22.672 -10.953 10.031 1 95.19 296 ALA A N 1
ATOM 2211 C CA . ALA A 1 296 ? -21.812 -9.781 9.922 1 95.19 296 ALA A CA 1
ATOM 2212 C C . ALA A 1 296 ? -20.484 -10.008 10.633 1 95.19 296 ALA A C 1
ATOM 2214 O O . ALA A 1 296 ? -20.391 -10.852 11.531 1 95.19 296 ALA A O 1
ATOM 2215 N N . VAL A 1 297 ? -19.484 -9.359 10.156 1 97.06 297 VAL A N 1
ATOM 2216 C CA . VAL A 1 297 ? -18.203 -9.242 10.82 1 97.06 297 VAL A CA 1
ATOM 2217 C C . VAL A 1 297 ? -17.984 -7.812 11.297 1 97.06 297 VAL A C 1
ATOM 2219 O O . VAL A 1 297 ? -18.188 -6.859 10.547 1 97.06 297 VAL A O 1
ATOM 2222 N N . VAL A 1 298 ? -17.688 -7.637 12.578 1 97.44 298 VAL A N 1
ATOM 2223 C CA . VAL A 1 298 ? -17.406 -6.32 13.141 1 97.44 298 VAL A CA 1
ATOM 2224 C C . VAL A 1 298 ? -15.938 -6.238 13.555 1 97.44 298 VAL A C 1
ATOM 2226 O O . VAL A 1 298 ? -15.508 -6.934 14.484 1 97.44 298 VAL A O 1
ATOM 2229 N N . ALA A 1 299 ? -15.203 -5.43 12.867 1 98.06 299 ALA A N 1
ATOM 2230 C CA . ALA A 1 299 ? -13.789 -5.234 13.172 1 98.06 299 ALA A CA 1
ATOM 2231 C C . ALA A 1 299 ? -13.547 -3.898 13.867 1 98.06 299 ALA A C 1
ATOM 2233 O O . ALA A 1 299 ? -13.844 -2.84 13.305 1 98.06 299 ALA A O 1
ATOM 2234 N N . PRO A 1 300 ? -12.969 -3.924 15.039 1 97.75 300 PRO A N 1
ATOM 2235 C CA . PRO A 1 300 ? -12.758 -2.68 15.781 1 97.75 300 PRO A CA 1
ATOM 2236 C C . PRO A 1 300 ? -11.641 -1.823 15.203 1 97.75 300 PRO A C 1
ATOM 2238 O O . PRO A 1 300 ? -10.664 -2.357 14.672 1 97.75 300 PRO A O 1
ATOM 2241 N N . MET A 1 301 ? -11.836 -0.615 15.148 1 97.12 301 MET A N 1
ATOM 2242 C CA . MET A 1 301 ? -10.781 0.36 14.914 1 97.12 301 MET A CA 1
ATOM 2243 C C . MET A 1 301 ? -10.219 0.889 16.219 1 97.12 301 MET A C 1
ATOM 2245 O O . MET A 1 301 ? -10.898 1.622 16.953 1 97.12 301 MET A O 1
ATOM 2249 N N . CYS A 1 302 ? -8.984 0.548 16.469 1 94.62 302 CYS A N 1
ATOM 2250 C CA . CYS A 1 302 ? -8.414 0.781 17.797 1 94.62 302 CYS A CA 1
ATOM 2251 C C . CYS A 1 302 ? -7.258 1.773 17.719 1 94.62 302 CYS A C 1
ATOM 2253 O O . CYS A 1 302 ? -6.445 1.723 16.797 1 94.62 302 CYS A O 1
ATOM 2255 N N . VAL A 1 303 ? -7.23 2.654 18.625 1 89.06 303 VAL A N 1
ATOM 2256 C CA . VAL A 1 303 ? -6.086 3.525 18.875 1 89.06 303 VAL A CA 1
ATOM 2257 C C . VAL A 1 303 ? -5.598 3.332 20.312 1 89.06 303 VAL A C 1
ATOM 2259 O O . VAL A 1 303 ? -6.078 2.445 21.016 1 89.06 303 VAL A O 1
ATOM 2262 N N . ALA A 1 304 ? -4.57 4.102 20.688 1 82.12 304 ALA A N 1
ATOM 2263 C CA . ALA A 1 304 ? -3.98 3.945 22.016 1 82.12 304 ALA A CA 1
ATOM 2264 C C . ALA A 1 304 ? -5.027 4.145 23.109 1 82.12 304 ALA A C 1
ATOM 2266 O O . ALA A 1 304 ? -5.027 3.438 24.125 1 82.12 304 ALA A O 1
ATOM 2267 N N . SER A 1 305 ? -6 5.023 22.969 1 81.5 305 SER A N 1
ATOM 2268 C CA . SER A 1 305 ? -7 5.379 23.984 1 81.5 305 SER A CA 1
ATOM 2269 C C . SER A 1 305 ? -8.148 4.379 24 1 81.5 305 SER A C 1
ATOM 2271 O O . SER A 1 305 ? -8.945 4.355 24.938 1 81.5 305 SER A O 1
ATOM 2273 N N . GLY A 1 306 ? -8.18 3.482 22.969 1 89.62 306 GLY A N 1
ATOM 2274 C CA . GLY A 1 306 ? -9.25 2.498 22.922 1 89.62 306 GLY A CA 1
ATOM 2275 C C . GLY A 1 306 ? -9.875 2.355 21.547 1 89.62 306 GLY A C 1
ATOM 2276 O O . GLY A 1 306 ? -9.227 2.65 20.531 1 89.62 306 GLY A O 1
ATOM 2277 N N . VAL A 1 307 ? -11.18 1.817 21.594 1 94.62 307 VAL A N 1
ATOM 2278 C CA . VAL A 1 307 ? -11.891 1.62 20.344 1 94.62 307 VAL A CA 1
ATOM 2279 C C . VAL A 1 307 ? -12.586 2.916 19.922 1 94.62 307 VAL A C 1
ATOM 2281 O O . VAL A 1 307 ? -13.422 3.441 20.672 1 94.62 307 VAL A O 1
ATOM 2284 N N . VAL A 1 308 ? -12.25 3.426 18.734 1 93.94 308 VAL A N 1
ATOM 2285 C CA . VAL A 1 308 ? -12.789 4.707 18.297 1 93.94 308 VAL A CA 1
ATOM 2286 C C . VAL A 1 308 ? -13.852 4.477 17.219 1 93.94 308 VAL A C 1
ATOM 2288 O O . VAL A 1 308 ? -14.523 5.418 16.797 1 93.94 308 VAL A O 1
ATOM 2291 N N . GLY A 1 309 ? -13.992 3.225 16.781 1 95.69 309 GLY A N 1
ATOM 2292 C CA . GLY A 1 309 ? -14.953 2.879 15.75 1 95.69 309 GLY A CA 1
ATOM 2293 C C . GLY A 1 309 ? -14.883 1.42 15.336 1 95.69 309 GLY A C 1
ATOM 2294 O O . GLY A 1 309 ? -14.258 0.606 16.016 1 95.69 309 GLY A O 1
ATOM 2295 N N . ALA A 1 310 ? -15.602 1.132 14.266 1 97.06 310 ALA A N 1
ATOM 2296 C CA . ALA A 1 310 ? -15.609 -0.239 13.766 1 97.06 310 ALA A CA 1
ATOM 2297 C C . ALA A 1 310 ? -15.984 -0.281 12.281 1 97.06 310 ALA A C 1
ATOM 2299 O O . ALA A 1 310 ? -16.688 0.602 11.789 1 97.06 310 ALA A O 1
ATOM 2300 N N . VAL A 1 311 ? -15.43 -1.213 11.625 1 97.38 311 VAL A N 1
ATOM 2301 C CA . VAL A 1 311 ? -15.852 -1.548 10.266 1 97.38 311 VAL A CA 1
ATOM 2302 C C . VAL A 1 311 ? -16.797 -2.746 10.305 1 97.38 311 VAL A C 1
ATOM 2304 O O . VAL A 1 311 ? -16.438 -3.811 10.812 1 97.38 311 VAL A O 1
ATOM 2307 N N . ILE A 1 312 ? -17.969 -2.551 9.781 1 96.19 312 ILE A N 1
ATOM 2308 C CA . ILE A 1 312 ? -18.984 -3.592 9.766 1 96.19 312 ILE A CA 1
ATOM 2309 C C . ILE A 1 312 ? -19.141 -4.141 8.352 1 96.19 312 ILE A C 1
ATOM 2311 O O . ILE A 1 312 ? -19.469 -3.393 7.422 1 96.19 312 ILE A O 1
ATOM 2315 N N . VAL A 1 313 ? -18.891 -5.402 8.211 1 96.75 313 VAL A N 1
ATOM 2316 C CA . VAL A 1 313 ? -19.047 -6.113 6.945 1 96.75 313 VAL A CA 1
ATOM 2317 C C . VAL A 1 313 ? -20.219 -7.09 7.043 1 96.75 313 VAL A C 1
ATOM 2319 O O . VAL A 1 313 ? -20.141 -8.102 7.742 1 96.75 313 VAL A O 1
ATOM 2322 N N . ALA A 1 314 ? -21.25 -6.805 6.281 1 94.5 314 ALA A N 1
ATOM 2323 C CA . ALA A 1 314 ? -22.5 -7.559 6.469 1 94.5 314 ALA A CA 1
ATOM 2324 C C . ALA A 1 314 ? -22.891 -8.281 5.191 1 94.5 314 ALA A C 1
ATOM 2326 O O . ALA A 1 314 ? -22.75 -7.742 4.09 1 94.5 314 ALA A O 1
ATOM 2327 N N . SER A 1 315 ? -23.312 -9.523 5.387 1 93.25 315 SER A N 1
ATOM 2328 C CA . SER A 1 315 ? -23.844 -10.352 4.312 1 93.25 315 SER A CA 1
ATOM 2329 C C . SER A 1 315 ? -25.328 -10.672 4.531 1 93.25 315 SER A C 1
ATOM 2331 O O . SER A 1 315 ? -25.75 -10.906 5.664 1 93.25 315 SER A O 1
ATOM 2333 N N . ASN A 1 316 ? -26.078 -10.672 3.475 1 91.06 316 ASN A N 1
ATOM 2334 C CA . ASN A 1 316 ? -27.5 -11 3.568 1 91.06 316 ASN A CA 1
ATOM 2335 C C . ASN A 1 316 ? -27.719 -12.477 3.891 1 91.06 316 ASN A C 1
ATOM 2337 O O . ASN A 1 316 ? -28.781 -12.867 4.363 1 91.06 316 ASN A O 1
ATOM 2341 N N . SER A 1 317 ? -26.703 -13.305 3.629 1 88.19 317 SER A N 1
ATOM 2342 C CA . SER A 1 317 ? -26.797 -14.734 3.906 1 88.19 317 SER A CA 1
ATOM 2343 C C . SER A 1 317 ? -26.453 -15.039 5.359 1 88.19 317 SER A C 1
ATOM 2345 O O . SER A 1 317 ? -25.531 -14.43 5.926 1 88.19 317 SER A O 1
ATOM 2347 N N . THR A 1 318 ? -27.156 -15.992 5.969 1 84.69 318 THR A N 1
ATOM 2348 C CA . THR A 1 318 ? -26.875 -16.422 7.332 1 84.69 318 THR A CA 1
ATOM 2349 C C . THR A 1 318 ? -25.766 -17.469 7.355 1 84.69 318 THR A C 1
ATOM 2351 O O . THR A 1 318 ? -25.219 -17.766 8.414 1 84.69 318 THR A O 1
ATOM 2354 N N . ASN A 1 319 ? -25.422 -17.953 6.191 1 79.81 319 ASN A N 1
ATOM 2355 C CA . ASN A 1 319 ? -24.469 -19.062 6.121 1 79.81 319 ASN A CA 1
ATOM 2356 C C . ASN A 1 319 ? -23.156 -18.641 5.48 1 79.81 319 ASN A C 1
ATOM 2358 O O . ASN A 1 319 ? -22.438 -19.469 4.918 1 79.81 319 ASN A O 1
ATOM 2362 N N . THR A 1 320 ? -22.953 -17.375 5.582 1 82.62 320 THR A N 1
ATOM 2363 C CA . THR A 1 320 ? -21.688 -16.922 5.012 1 82.62 320 THR A CA 1
ATOM 2364 C C . THR A 1 320 ? -20.5 -17.469 5.812 1 82.62 320 THR A C 1
ATOM 2366 O O . THR A 1 320 ? -20.484 -17.359 7.039 1 82.62 320 THR A O 1
ATOM 2369 N N . HIS A 1 321 ? -19.609 -18.109 5.133 1 82.44 321 HIS A N 1
ATOM 2370 C CA . HIS A 1 321 ? -18.406 -18.609 5.766 1 82.44 321 HIS A CA 1
ATOM 2371 C C . HIS A 1 321 ? -17.234 -17.656 5.523 1 82.44 321 HIS A C 1
ATOM 2373 O O . HIS A 1 321 ? -16.922 -17.312 4.379 1 82.44 321 HIS A O 1
ATOM 2379 N N . TRP A 1 322 ? -16.688 -17.203 6.602 1 86.69 322 TRP A N 1
ATOM 2380 C CA . TRP A 1 322 ? -15.508 -16.344 6.539 1 86.69 322 TRP A CA 1
ATOM 2381 C C . TRP A 1 322 ? -14.234 -17.141 6.844 1 86.69 322 TRP A C 1
ATOM 2383 O O . TRP A 1 322 ? -14.117 -17.734 7.906 1 86.69 322 TRP A O 1
ATOM 2393 N N . ASP A 1 323 ? -13.352 -17.141 5.902 1 84.38 323 ASP A N 1
ATOM 2394 C CA . ASP A 1 323 ? -12.102 -17.844 6.191 1 84.38 323 ASP A CA 1
ATOM 2395 C C . ASP A 1 323 ? -11.148 -16.953 6.98 1 84.38 323 ASP A C 1
ATOM 2397 O O . ASP A 1 323 ? -11.375 -15.742 7.105 1 84.38 323 ASP A O 1
ATOM 2401 N N . HIS A 1 324 ? -10.164 -17.609 7.516 1 88.19 324 HIS A N 1
ATOM 2402 C CA . HIS A 1 324 ? -9.219 -16.922 8.383 1 88.19 324 HIS A CA 1
ATOM 2403 C C . HIS A 1 324 ? -8.492 -15.812 7.637 1 88.19 324 HIS A C 1
ATOM 2405 O O . HIS A 1 324 ? -8.312 -14.711 8.164 1 88.19 324 HIS A O 1
ATOM 2411 N N . ASP A 1 325 ? -8.117 -15.969 6.434 1 88.81 325 ASP A N 1
ATOM 2412 C CA . ASP A 1 325 ? -7.391 -14.977 5.645 1 88.81 325 ASP A CA 1
ATOM 2413 C C . ASP A 1 325 ? -8.266 -13.766 5.352 1 88.81 325 ASP A C 1
ATOM 2415 O O . ASP A 1 325 ? -7.793 -12.625 5.383 1 88.81 325 ASP A O 1
ATOM 2419 N N . GLU A 1 326 ? -9.453 -14.062 5.102 1 91.56 326 GLU A N 1
ATOM 2420 C CA . GLU A 1 326 ? -10.391 -12.977 4.828 1 91.56 326 GLU A CA 1
ATOM 2421 C C . GLU A 1 326 ? -10.594 -12.102 6.055 1 91.56 326 GLU A C 1
ATOM 2423 O O . GLU A 1 326 ? -10.609 -10.867 5.949 1 91.56 326 GLU A O 1
ATOM 2428 N N . LEU A 1 327 ? -10.75 -12.727 7.18 1 95.25 327 LEU A N 1
ATOM 2429 C CA . LEU A 1 327 ? -10.93 -11.984 8.43 1 95.25 327 LEU A CA 1
ATOM 2430 C C . LEU A 1 327 ? -9.703 -11.133 8.734 1 95.25 327 LEU A C 1
ATOM 2432 O O . LEU A 1 327 ? -9.828 -9.992 9.172 1 95.25 327 LEU A O 1
ATOM 2436 N N . THR A 1 328 ? -8.578 -11.695 8.469 1 94.44 328 THR A N 1
ATOM 2437 C CA . THR A 1 328 ? -7.336 -10.969 8.695 1 94.44 328 THR A CA 1
ATOM 2438 C C . THR A 1 328 ? -7.25 -9.742 7.789 1 94.44 328 THR A C 1
ATOM 2440 O O . THR A 1 328 ? -6.789 -8.68 8.211 1 94.44 328 THR A O 1
ATOM 2443 N N . ARG A 1 329 ? -7.688 -9.875 6.582 1 95.12 329 ARG A N 1
ATOM 2444 C CA . ARG A 1 329 ? -7.676 -8.758 5.645 1 95.12 329 ARG A CA 1
ATOM 2445 C C . ARG A 1 329 ? -8.656 -7.672 6.07 1 95.12 329 ARG A C 1
ATOM 2447 O O . ARG A 1 329 ? -8.359 -6.484 5.969 1 95.12 329 ARG A O 1
ATOM 2454 N N . ILE A 1 330 ? -9.797 -8.086 6.551 1 96.94 330 ILE A N 1
ATOM 2455 C CA . ILE A 1 330 ? -10.781 -7.141 7.055 1 96.94 330 ILE A CA 1
ATOM 2456 C C . ILE A 1 330 ? -10.219 -6.395 8.266 1 96.94 330 ILE A C 1
ATOM 2458 O O . ILE A 1 330 ? -10.359 -5.176 8.375 1 96.94 330 ILE A O 1
ATOM 2462 N N . GLU A 1 331 ? -9.578 -7.125 9.086 1 96.56 331 GLU A N 1
ATOM 2463 C CA . GLU A 1 331 ? -8.945 -6.523 10.258 1 96.56 331 GLU A CA 1
ATOM 2464 C C . GLU A 1 331 ? -7.898 -5.492 9.844 1 96.56 331 GLU A C 1
ATOM 2466 O O . GLU A 1 331 ? -7.797 -4.426 10.453 1 96.56 331 GLU A O 1
ATOM 2471 N N . SER A 1 332 ? -7.164 -5.816 8.859 1 94.5 332 SER A N 1
ATOM 2472 C CA . SER A 1 332 ? -6.141 -4.902 8.367 1 94.5 332 SER A CA 1
ATOM 2473 C C . SER A 1 332 ? -6.762 -3.613 7.84 1 94.5 332 SER A C 1
ATOM 2475 O O . SER A 1 332 ? -6.191 -2.531 7.996 1 94.5 332 SER A O 1
ATOM 2477 N N . MET A 1 333 ? -7.852 -3.717 7.227 1 96.62 333 MET A N 1
ATOM 2478 C CA . MET A 1 333 ? -8.555 -2.533 6.738 1 96.62 333 MET A CA 1
ATOM 2479 C C . MET A 1 333 ? -9.07 -1.689 7.898 1 96.62 333 MET A C 1
ATOM 2481 O O . MET A 1 333 ? -9.023 -0.459 7.844 1 96.62 333 MET A O 1
ATOM 2485 N N . ALA A 1 334 ? -9.57 -2.367 8.914 1 97.44 334 ALA A N 1
ATOM 2486 C CA . ALA A 1 334 ? -9.992 -1.64 10.109 1 97.44 334 ALA A CA 1
ATOM 2487 C C . ALA A 1 334 ? -8.828 -0.881 10.734 1 97.44 334 ALA A C 1
ATOM 2489 O O . ALA A 1 334 ? -8.992 0.248 11.203 1 97.44 334 ALA A O 1
ATOM 2490 N N . GLU A 1 335 ? -7.719 -1.497 10.773 1 94.75 335 GLU A N 1
ATOM 2491 C CA . GLU A 1 335 ? -6.516 -0.833 11.266 1 94.75 335 GLU A CA 1
ATOM 2492 C C . GLU A 1 335 ? -6.195 0.411 10.445 1 94.75 335 GLU A C 1
ATOM 2494 O O . GLU A 1 335 ? -5.766 1.43 10.992 1 94.75 335 GLU A O 1
ATOM 2499 N N . LEU A 1 336 ? -6.344 0.271 9.172 1 94.94 336 LEU A N 1
ATOM 2500 C CA . LEU A 1 336 ? -6.152 1.436 8.32 1 94.94 336 LEU A CA 1
ATOM 2501 C C . LEU A 1 336 ? -7.125 2.549 8.688 1 94.94 336 LEU A C 1
ATOM 2503 O O . LEU A 1 336 ? -6.75 3.725 8.711 1 94.94 336 LEU A O 1
ATOM 2507 N N . GLY A 1 337 ? -8.367 2.174 8.977 1 96 337 GLY A N 1
ATOM 2508 C CA . GLY A 1 337 ? -9.32 3.158 9.477 1 96 337 GLY A CA 1
ATOM 2509 C C . GLY A 1 337 ? -8.859 3.84 10.75 1 96 337 GLY A C 1
ATOM 2510 O O . GLY A 1 337 ? -9.023 5.055 10.898 1 96 337 GLY A O 1
ATOM 2511 N N . SER A 1 338 ? -8.281 3.068 11.625 1 95.25 338 SER A N 1
ATOM 2512 C CA . SER A 1 338 ? -7.742 3.613 12.867 1 95.25 338 SER A CA 1
ATOM 2513 C C . SER A 1 338 ? -6.664 4.656 12.586 1 95.25 338 SER A C 1
ATOM 2515 O O . SER A 1 338 ? -6.664 5.734 13.18 1 95.25 338 SER A O 1
ATOM 2517 N N . VAL A 1 339 ? -5.812 4.375 11.672 1 91.44 339 VAL A N 1
ATOM 2518 C CA . VAL A 1 339 ? -4.715 5.262 11.312 1 91.44 339 VAL A CA 1
ATOM 2519 C C . VAL A 1 339 ? -5.27 6.547 10.695 1 91.44 339 VAL A C 1
ATOM 2521 O O . VAL A 1 339 ? -4.781 7.641 10.992 1 91.44 339 VAL A O 1
ATOM 2524 N N . ALA A 1 340 ? -6.227 6.359 9.883 1 93.5 340 ALA A N 1
ATOM 2525 C CA . ALA A 1 340 ? -6.848 7.516 9.242 1 93.5 340 ALA A CA 1
ATOM 2526 C C . ALA A 1 340 ? -7.449 8.461 10.281 1 93.5 340 ALA A C 1
ATOM 2528 O O . ALA A 1 340 ? -7.289 9.68 10.188 1 93.5 340 ALA A O 1
ATOM 2529 N N . ILE A 1 341 ? -8.125 7.922 11.258 1 92.56 341 ILE A N 1
ATOM 2530 C CA . ILE A 1 341 ? -8.758 8.719 12.305 1 92.56 341 ILE A CA 1
ATOM 2531 C C . ILE A 1 341 ? -7.684 9.414 13.141 1 92.56 341 ILE A C 1
ATOM 2533 O O . ILE A 1 341 ? -7.785 10.617 13.406 1 92.56 341 ILE A O 1
ATOM 2537 N N . GLU A 1 342 ? -6.723 8.672 13.484 1 90.38 342 GLU A N 1
ATOM 2538 C CA . GLU A 1 342 ? -5.625 9.234 14.273 1 90.38 342 GLU A CA 1
ATOM 2539 C C . GLU A 1 342 ? -4.906 10.336 13.508 1 90.38 342 GLU A C 1
ATOM 2541 O O . GLU A 1 342 ? -4.559 11.375 14.086 1 90.38 342 GLU A O 1
ATOM 2546 N N . PHE A 1 343 ? -4.73 10.102 12.289 1 89.25 343 PHE A N 1
ATOM 2547 C CA . PHE A 1 343 ? -4.074 11.078 11.422 1 89.25 343 PHE A CA 1
ATOM 2548 C C . PHE A 1 343 ? -4.871 12.375 11.367 1 89.25 343 PHE A C 1
ATOM 2550 O O . PHE A 1 343 ? -4.305 13.461 11.477 1 89.25 343 PHE A O 1
ATOM 2557 N N . ASP A 1 344 ? -6.086 12.211 11.18 1 89.56 344 ASP A N 1
ATOM 2558 C CA . ASP A 1 344 ? -6.969 13.375 11.125 1 89.56 34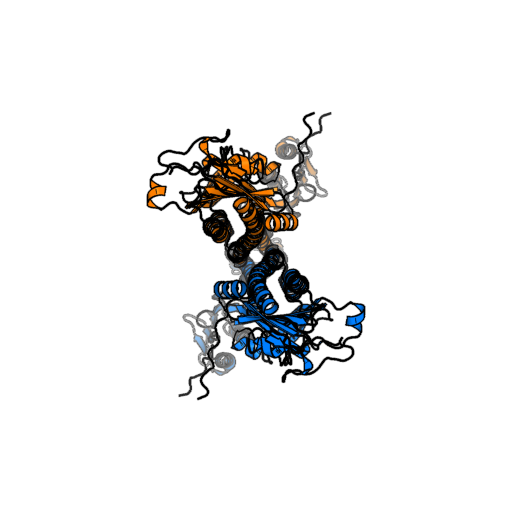4 ASP A CA 1
ATOM 2559 C C . ASP A 1 344 ? -6.918 14.164 12.43 1 89.56 344 ASP A C 1
ATOM 2561 O O . ASP A 1 344 ? -6.82 15.398 12.406 1 89.56 344 ASP A O 1
ATOM 2565 N N . GLU A 1 345 ? -6.926 13.516 13.492 1 86.44 345 GLU A N 1
ATOM 2566 C CA . GLU A 1 345 ? -6.875 14.156 14.797 1 86.44 345 GLU A CA 1
ATOM 2567 C C . GLU A 1 345 ? -5.535 14.852 15.023 1 86.44 345 GLU A C 1
ATOM 2569 O O . GLU A 1 345 ? -5.488 15.969 15.547 1 86.44 345 GLU A O 1
ATOM 2574 N N . LYS A 1 346 ? -4.547 14.203 14.641 1 85.25 346 LYS A N 1
ATOM 2575 C CA . LYS A 1 346 ? -3.213 14.766 14.805 1 85.25 346 LYS A CA 1
ATOM 2576 C C . LYS A 1 346 ? -3.037 16.016 13.961 1 85.25 346 LYS A C 1
ATOM 2578 O O . LYS A 1 346 ? -2.439 17 14.406 1 85.25 346 LYS A O 1
ATOM 2583 N N . GLN A 1 347 ? -3.52 15.945 12.781 1 84.25 347 GLN A N 1
ATOM 2584 C CA . GLN A 1 347 ? -3.436 17.109 11.906 1 84.25 347 GLN A CA 1
ATOM 2585 C C . GLN A 1 347 ? -4.18 18.297 12.492 1 84.25 347 GLN A C 1
ATOM 2587 O O . GLN A 1 347 ? -3.67 19.422 12.484 1 84.25 347 GLN A O 1
ATOM 2592 N N . LYS A 1 348 ? -5.32 18.062 13.016 1 83.25 348 LYS A N 1
ATOM 2593 C CA . LYS A 1 348 ? -6.105 19.109 13.656 1 83.25 348 LYS A CA 1
ATOM 2594 C C . LYS A 1 348 ? -5.391 19.672 14.875 1 83.25 348 LYS A C 1
ATOM 2596 O O . LYS A 1 348 ? -5.348 20.891 15.078 1 83.25 348 LYS A O 1
ATOM 2601 N N . ALA A 1 349 ? -4.848 18.797 15.586 1 82.12 349 ALA A N 1
ATOM 2602 C CA . ALA A 1 349 ? -4.129 19.203 16.797 1 82.12 349 ALA A CA 1
ATOM 2603 C C . ALA A 1 349 ? -2.91 20.047 16.438 1 82.12 349 ALA A C 1
ATOM 2605 O O . ALA A 1 349 ? -2.641 21.062 17.094 1 82.12 349 ALA A O 1
ATOM 2606 N N . GLN A 1 350 ? -2.205 19.672 15.438 1 81.75 350 GLN A N 1
ATOM 2607 C CA . GLN A 1 350 ? -1.01 20.406 15.031 1 81.75 350 GLN A CA 1
ATOM 2608 C C . GLN A 1 350 ? -1.363 21.797 14.516 1 81.75 350 GLN A C 1
ATOM 2610 O O . GLN A 1 350 ? -0.656 22.766 14.797 1 81.75 350 GLN A O 1
ATOM 2615 N N . ARG A 1 351 ? -2.381 21.844 13.789 1 80.5 351 ARG A N 1
ATOM 2616 C CA . ARG A 1 351 ? -2.854 23.141 13.32 1 80.5 351 ARG A CA 1
ATOM 2617 C C . ARG A 1 351 ? -3.215 24.047 14.492 1 80.5 351 ARG A C 1
ATOM 2619 O O . ARG A 1 351 ? -2.824 25.219 14.516 1 80.5 351 ARG A O 1
ATOM 2626 N N . LEU A 1 352 ? -3.893 23.484 15.445 1 80.25 352 LEU A N 1
ATOM 2627 C CA . LEU A 1 352 ? -4.301 24.234 16.625 1 80.25 352 LEU A CA 1
ATOM 2628 C C . LEU A 1 352 ? -3.084 24.688 17.422 1 80.25 352 LEU A C 1
ATOM 2630 O O . LEU A 1 352 ? -3.021 25.844 17.875 1 80.25 352 LEU A O 1
ATOM 2634 N N . LEU A 1 353 ? -2.189 23.828 17.516 1 79.06 353 LEU A N 1
ATOM 2635 C CA . LEU A 1 353 ? -0.977 24.156 18.266 1 79.06 353 LEU A CA 1
ATOM 2636 C C . LEU A 1 353 ? -0.232 25.312 17.609 1 79.06 353 LEU A C 1
ATOM 2638 O O . LEU A 1 353 ? 0.293 26.188 18.297 1 79.06 353 LEU A O 1
ATOM 2642 N N . SER A 1 354 ? -0.163 25.266 16.328 1 79.06 354 SER A N 1
ATOM 2643 C CA . SER A 1 354 ? 0.496 26.344 15.609 1 79.06 354 SER A CA 1
ATOM 2644 C C . SER A 1 354 ? -0.214 27.672 15.836 1 79.06 354 SER A C 1
ATOM 2646 O O . SER A 1 354 ? 0.433 28.703 16.031 1 79.06 354 SER A O 1
ATOM 2648 N N . VAL A 1 355 ? -1.479 27.625 15.812 1 79.56 355 VAL A N 1
ATOM 2649 C CA . VAL A 1 355 ? -2.281 28.812 16.047 1 79.56 355 VAL A CA 1
ATOM 2650 C C . VAL A 1 355 ? -2.072 29.312 17.469 1 79.56 355 VAL A C 1
ATOM 2652 O O . VAL A 1 355 ? -1.841 30.5 17.703 1 79.56 355 VAL A O 1
ATOM 2655 N N . LEU A 1 356 ? -2.082 28.406 18.406 1 76.12 356 LEU A N 1
ATOM 2656 C CA . LEU A 1 356 ? -1.947 28.75 19.828 1 76.12 356 LEU A CA 1
ATOM 2657 C C . LEU A 1 356 ? -0.56 29.328 20.109 1 76.12 356 LEU A C 1
ATOM 2659 O O . LEU A 1 356 ? -0.421 30.281 20.875 1 76.12 356 LEU A O 1
ATOM 2663 N N . ALA A 1 357 ? 0.398 28.734 19.484 1 75 357 ALA A N 1
ATOM 2664 C CA . ALA A 1 357 ? 1.759 29.25 19.641 1 75 357 ALA A CA 1
ATOM 2665 C C . ALA A 1 357 ? 1.881 30.672 19.094 1 75 357 ALA A C 1
ATOM 2667 O O . ALA A 1 357 ? 2.527 31.516 19.719 1 75 357 ALA A O 1
ATOM 2668 N N . ASP A 1 358 ? 1.307 30.875 18.047 1 78.88 358 ASP A N 1
ATOM 2669 C CA . ASP A 1 358 ? 1.334 32.188 17.438 1 78.88 358 ASP A CA 1
ATOM 2670 C C . ASP A 1 358 ? 0.564 33.219 18.297 1 78.88 358 ASP A C 1
ATOM 2672 O O . ASP A 1 358 ? 0.992 34.344 18.453 1 78.88 358 ASP A O 1
ATOM 2676 N N . ARG A 1 359 ? -0.576 32.844 18.859 1 74.12 359 ARG A N 1
ATOM 2677 C CA . ARG A 1 359 ? -1.348 33.688 19.75 1 74.12 359 ARG A CA 1
ATOM 2678 C C . ARG A 1 359 ? -0.522 34.094 20.969 1 74.12 359 ARG A C 1
ATOM 2680 O O . ARG A 1 359 ? -0.55 35.25 21.391 1 74.12 359 ARG A O 1
ATOM 2687 N N . ASP A 1 360 ? 0.13 33.062 21.469 1 72.81 360 ASP A N 1
ATOM 2688 C CA . ASP A 1 360 ? 0.972 33.344 22.641 1 72.81 360 ASP A CA 1
ATOM 2689 C C . ASP A 1 360 ? 2.049 34.375 22.312 1 72.81 360 ASP A C 1
ATOM 2691 O O . ASP A 1 360 ? 2.328 35.25 23.109 1 72.81 360 ASP A O 1
ATOM 2695 N N . ARG A 1 361 ? 2.652 34.188 21.188 1 75.06 361 ARG A N 1
ATOM 2696 C CA . ARG A 1 361 ? 3.67 35.125 20.734 1 75.06 361 ARG A CA 1
ATOM 2697 C C . ARG A 1 361 ? 3.084 36.531 20.578 1 75.06 361 ARG A C 1
ATOM 2699 O O . ARG A 1 361 ? 3.668 37.5 21.047 1 75.06 361 ARG A O 1
ATOM 2706 N N . ILE A 1 362 ? 1.886 36.625 20 1 73.94 362 ILE A N 1
ATOM 2707 C CA . ILE A 1 362 ? 1.218 37.906 19.766 1 73.94 362 ILE A CA 1
ATOM 2708 C C . ILE A 1 362 ? 0.85 38.531 21.109 1 73.94 362 ILE A C 1
ATOM 2710 O O . ILE A 1 362 ? 1.059 39.75 21.312 1 73.94 362 ILE A O 1
ATOM 2714 N N . ALA A 1 363 ? 0.274 37.719 21.953 1 72.38 363 ALA A N 1
ATOM 2715 C CA . ALA A 1 363 ? -0.113 38.188 23.281 1 72.38 363 ALA A CA 1
ATOM 2716 C C . ALA A 1 363 ? 1.077 38.812 24.016 1 72.38 363 ALA A C 1
ATOM 2718 O O . ALA A 1 363 ? 0.962 39.875 24.625 1 72.38 363 ALA A O 1
ATOM 2719 N N . ARG A 1 364 ? 2.207 38.219 23.938 1 70.62 364 ARG A N 1
ATOM 2720 C CA . ARG A 1 364 ? 3.408 38.688 24.609 1 70.62 364 ARG A CA 1
ATOM 2721 C C . ARG A 1 364 ? 3.875 40 24 1 70.62 364 ARG A C 1
ATOM 2723 O O . ARG A 1 364 ? 4.246 40.938 24.734 1 70.62 364 ARG A O 1
ATOM 2730 N N . ASP A 1 365 ? 3.77 40.031 22.703 1 70.69 365 ASP A N 1
ATOM 2731 C CA . ASP A 1 365 ? 4.195 41.25 22 1 70.69 365 ASP A CA 1
ATOM 2732 C C . ASP A 1 365 ? 3.295 42.406 22.359 1 70.69 365 ASP A C 1
ATOM 2734 O O . ASP A 1 365 ? 3.779 43.531 22.562 1 70.69 365 ASP A O 1
ATOM 2738 N N . LEU A 1 366 ? 2.018 42.219 22.469 1 75.88 366 LEU A N 1
ATOM 2739 C CA . LEU A 1 366 ? 1.059 43.25 22.828 1 75.88 366 LEU A CA 1
ATOM 2740 C C . LEU A 1 366 ? 1.247 43.688 24.281 1 75.88 366 LEU A C 1
ATOM 2742 O O . LEU A 1 366 ? 1.197 44.875 24.594 1 75.88 366 LEU A O 1
ATOM 2746 N N . HIS A 1 367 ? 1.468 42.719 25.188 1 71.75 367 HIS A N 1
ATOM 2747 C CA . HIS A 1 367 ? 1.679 43 26.594 1 71.75 367 HIS A CA 1
ATOM 2748 C C . HIS A 1 367 ? 2.928 43.875 26.797 1 71.75 367 HIS A C 1
ATOM 2750 O O . HIS A 1 367 ? 2.857 44.938 27.406 1 71.75 367 HIS A O 1
ATOM 2756 N N . ASP A 1 368 ? 3.98 43.406 26.156 1 68.62 368 ASP A N 1
ATOM 2757 C CA . ASP A 1 368 ? 5.277 44.031 26.422 1 68.62 368 ASP A CA 1
ATOM 2758 C C . ASP A 1 368 ? 5.383 45.406 25.781 1 68.62 368 ASP A C 1
ATOM 2760 O O . ASP A 1 368 ? 5.879 46.344 26.406 1 68.62 368 ASP A O 1
ATOM 2764 N N . ASN A 1 369 ? 4.773 45.562 24.656 1 68.62 369 ASN A N 1
ATOM 2765 C CA . ASN A 1 369 ? 4.984 46.812 23.922 1 68.62 369 ASN A CA 1
ATOM 2766 C C . ASN A 1 369 ? 3.822 47.781 24.109 1 68.62 369 ASN A C 1
ATOM 2768 O O . ASN A 1 369 ? 4.027 48.938 24.516 1 68.62 369 ASN A O 1
ATOM 2772 N N . VAL A 1 370 ? 2.592 47.281 24.047 1 73.69 370 VAL A N 1
ATOM 2773 C CA . VAL A 1 370 ? 1.438 48.156 24 1 73.69 370 VAL A CA 1
ATOM 2774 C C . VAL A 1 370 ? 0.982 48.5 25.406 1 73.69 370 VAL A C 1
ATOM 2776 O O . VAL A 1 370 ? 0.804 49.688 25.75 1 73.69 370 VAL A O 1
ATOM 2779 N N . ILE A 1 371 ? 0.847 47.531 26.281 1 72.44 371 ILE A N 1
ATOM 2780 C CA . ILE A 1 371 ? 0.325 47.75 27.625 1 72.44 371 ILE A CA 1
ATOM 2781 C C . ILE A 1 371 ? 1.306 48.625 28.438 1 72.44 371 ILE A C 1
ATOM 2783 O O . ILE A 1 371 ? 0.9 49.562 29.125 1 72.44 371 ILE A O 1
ATOM 2787 N N . GLN A 1 372 ? 2.549 48.344 28.297 1 71.75 372 GLN A N 1
ATOM 2788 C CA . GLN A 1 372 ? 3.564 49.062 29.031 1 71.75 372 GLN A CA 1
ATOM 2789 C C . GLN A 1 372 ? 3.582 50.531 28.625 1 71.75 372 GLN A C 1
ATOM 2791 O O . GLN A 1 372 ? 3.705 51.438 29.469 1 71.75 372 GLN A O 1
ATOM 2796 N N . ARG A 1 373 ? 3.285 50.875 27.422 1 71.5 373 ARG A N 1
ATOM 2797 C CA . ARG A 1 373 ? 3.279 52.25 26.938 1 71.5 373 ARG A CA 1
ATOM 2798 C C . ARG A 1 373 ? 2.021 52.969 27.391 1 71.5 373 ARG A C 1
ATOM 2800 O O . ARG A 1 373 ? 2.084 54.156 27.766 1 71.5 373 ARG A O 1
ATOM 2807 N N . LEU A 1 374 ? 0.877 52.281 27.344 1 77.69 374 LEU A N 1
ATOM 2808 C CA . LEU A 1 374 ? -0.378 52.875 27.781 1 77.69 374 LEU A CA 1
ATOM 2809 C C . LEU A 1 374 ? -0.336 53.188 29.281 1 77.69 374 LEU A C 1
ATOM 2811 O O . LEU A 1 374 ? -0.81 54.25 29.703 1 77.69 374 LEU A O 1
ATOM 2815 N N . PHE A 1 375 ? 0.32 52.406 30.031 1 71.88 375 PHE A N 1
ATOM 2816 C CA . PHE A 1 375 ? 0.468 52.625 31.453 1 71.88 375 PHE A CA 1
ATOM 2817 C C . PHE A 1 375 ? 1.351 53.812 31.734 1 71.88 375 PHE A C 1
ATOM 2819 O O . PHE A 1 375 ? 1.051 54.625 32.625 1 71.88 375 PHE A O 1
ATOM 2826 N N . ALA A 1 376 ? 2.389 53.969 30.984 1 73.56 376 ALA A N 1
ATOM 2827 C CA . ALA A 1 376 ? 3.285 55.125 31.125 1 73.56 376 ALA A CA 1
ATOM 2828 C C . ALA A 1 376 ? 2.564 56.438 30.797 1 73.56 376 ALA A C 1
ATOM 2830 O O . ALA A 1 376 ? 2.723 57.438 31.5 1 73.56 376 ALA A O 1
ATOM 2831 N N . SER A 1 377 ? 1.694 56.406 29.781 1 75.69 377 SER A N 1
ATOM 2832 C CA . SER A 1 377 ? 0.902 57.562 29.406 1 75.69 377 SER A CA 1
ATOM 2833 C C . SER A 1 377 ? -0.13 57.906 30.484 1 75.69 377 SER A C 1
ATOM 2835 O O . SER A 1 377 ? -0.349 59.062 30.781 1 75.69 377 SER A O 1
ATOM 2837 N N . GLY A 1 378 ? -0.73 56.875 31.047 1 76.44 378 GLY A N 1
ATOM 2838 C CA . GLY A 1 378 ? -1.693 57.062 32.125 1 76.44 378 GLY A CA 1
ATOM 2839 C C . GLY A 1 378 ? -1.081 57.688 33.375 1 76.44 378 GLY A C 1
ATOM 2840 O O . GLY A 1 378 ? -1.642 58.594 33.938 1 76.44 378 GLY A O 1
ATOM 2841 N N . MET A 1 379 ? 0.052 57.281 33.688 1 75 379 MET A N 1
ATOM 2842 C CA . MET A 1 379 ? 0.762 57.812 34.875 1 75 379 MET A CA 1
ATOM 2843 C C . MET A 1 379 ? 1.167 59.25 34.688 1 75 379 MET A C 1
ATOM 2845 O O . MET A 1 379 ? 1.062 60.062 35.594 1 75 379 MET A O 1
ATOM 2849 N N . SER A 1 380 ? 1.538 59.562 33.406 1 76.5 380 SER A N 1
ATOM 2850 C CA . SER A 1 380 ? 1.896 60.938 33.094 1 76.5 380 SER A CA 1
ATOM 2851 C C . SER A 1 380 ? 0.691 61.875 33.219 1 76.5 380 SER A C 1
ATOM 2853 O O . SER A 1 380 ? 0.788 62.938 33.812 1 76.5 380 SER A O 1
ATOM 2855 N N . LEU A 1 381 ? -0.458 61.438 32.844 1 81.88 381 LEU A N 1
ATOM 2856 C CA . LEU A 1 381 ? -1.687 62.219 32.906 1 81.88 381 LEU A CA 1
ATOM 2857 C C . LEU A 1 381 ? -2.172 62.312 34.375 1 81.88 381 LEU A C 1
ATOM 2859 O O . LEU A 1 381 ? -2.619 63.375 34.781 1 81.88 381 LEU A O 1
ATOM 2863 N N . GLN A 1 382 ? -1.993 61.281 35.125 1 78.25 382 GLN A N 1
ATOM 2864 C CA . GLN A 1 382 ? -2.42 61.25 36.531 1 78.25 382 GLN A CA 1
ATOM 2865 C C . GLN A 1 382 ? -1.621 62.219 37.375 1 78.25 382 GLN A C 1
ATOM 2867 O O . GLN A 1 382 ? -2.15 62.812 38.312 1 78.25 382 GLN A O 1
ATOM 2872 N N . SER A 1 383 ? -0.438 62.5 36.969 1 76.56 383 SER A N 1
ATOM 2873 C CA . SER A 1 383 ? 0.446 63.375 37.75 1 76.56 383 SER A CA 1
ATOM 2874 C C . SER A 1 383 ? 0.019 64.812 37.625 1 76.56 383 SER A C 1
ATOM 2876 O O . SER A 1 383 ? 0.425 65.688 38.406 1 76.56 383 SER A O 1
ATOM 2878 N N . THR A 1 384 ? -0.976 65.188 36.688 1 79.12 384 THR A N 1
ATOM 2879 C CA . THR A 1 384 ? -1.447 66.562 36.469 1 79.12 384 THR A CA 1
ATOM 2880 C C . THR A 1 384 ? -2.609 66.875 37.406 1 79.12 384 THR A C 1
ATOM 2882 O O . THR A 1 384 ? -2.887 68.062 37.688 1 79.12 384 THR A O 1
ATOM 2885 N N . LEU A 1 385 ? -3.223 66 38.031 1 81.31 385 LEU A N 1
ATOM 2886 C CA . LEU A 1 385 ? -4.5 66.125 38.719 1 81.31 385 LEU A CA 1
ATOM 2887 C C . LEU A 1 385 ? -4.309 66.875 40.031 1 81.31 385 LEU A C 1
ATOM 2889 O O . LEU A 1 385 ? -5.117 67.688 40.438 1 81.31 385 LEU A O 1
ATOM 2893 N N . PRO A 1 386 ? -3.158 66.625 40.781 1 76.12 386 PRO A N 1
ATOM 2894 C CA . PRO A 1 386 ? -2.99 67.312 42.062 1 76.12 386 PRO A CA 1
ATOM 2895 C C . PRO A 1 386 ? -2.705 68.812 41.938 1 76.12 386 PRO A C 1
ATOM 2897 O O . PRO A 1 386 ? -2.824 69.562 42.938 1 76.12 386 PRO A O 1
ATOM 2900 N N . ASP A 1 387 ? -2.48 69.312 40.719 1 76.38 387 ASP A N 1
ATOM 2901 C CA . ASP A 1 387 ? -2.195 70.75 40.5 1 76.38 387 ASP A CA 1
ATOM 2902 C C . ASP A 1 387 ? -3.443 71.562 40.719 1 76.38 387 ASP A C 1
ATOM 2904 O O . ASP A 1 387 ? -4.41 71.5 39.969 1 76.38 387 ASP A O 1
ATOM 2908 N N . GLU A 1 388 ? -3.592 72.375 41.75 1 77.06 388 GLU A N 1
ATOM 2909 C CA . GLU A 1 388 ? -4.734 73.188 42.156 1 77.06 388 GLU A CA 1
ATOM 2910 C C . GLU A 1 388 ? -5.012 74.25 41.125 1 77.06 388 GLU A C 1
A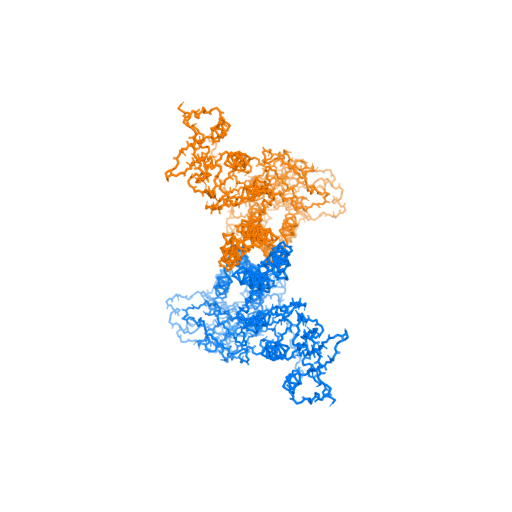TOM 2912 O O . GLU A 1 388 ? -6.125 74.812 41.062 1 77.06 388 GLU A O 1
ATOM 2917 N N . THR A 1 389 ? -4.043 74.625 40.312 1 78.25 389 THR A N 1
ATOM 2918 C CA . THR A 1 389 ? -4.207 75.75 39.344 1 78.25 389 THR A CA 1
ATOM 2919 C C . THR A 1 389 ? -4.914 75.25 38.094 1 78.25 389 THR A C 1
ATOM 2921 O O . THR A 1 389 ? -5.277 76 37.219 1 78.25 389 THR A O 1
ATOM 2924 N N . LEU A 1 390 ? -5.188 73.938 38.156 1 80.75 390 LEU A N 1
ATOM 2925 C CA . LEU A 1 390 ? -5.836 73.312 37 1 80.75 390 LEU A CA 1
ATOM 2926 C C . LEU A 1 390 ? -7.324 73.625 36.969 1 80.75 390 LEU A C 1
ATOM 2928 O O . LEU A 1 390 ? -8.039 73.438 37.938 1 80.75 390 LEU A O 1
ATOM 2932 N N . PRO A 1 391 ? -7.766 74.25 35.812 1 83.88 391 PRO A N 1
ATOM 2933 C CA . PRO A 1 391 ? -9.195 74.562 35.719 1 83.88 391 PRO A CA 1
ATOM 2934 C C . PRO A 1 391 ? -10.07 73.312 35.844 1 83.88 391 PRO A C 1
ATOM 2936 O O . PRO A 1 391 ? -9.648 72.25 35.438 1 83.88 391 PRO A O 1
ATOM 2939 N N . GLU A 1 392 ? -11.211 73.438 36.375 1 83.06 392 GLU A N 1
ATOM 2940 C CA . GLU A 1 392 ? -12.117 72.312 36.656 1 83.06 392 GLU A CA 1
ATOM 2941 C C . GLU A 1 392 ? -12.5 71.625 35.344 1 83.06 392 GLU A C 1
ATOM 2943 O O . GLU A 1 392 ? -12.664 70.438 35.344 1 83.06 392 GLU A O 1
ATOM 2948 N N . SER A 1 393 ? -12.609 72.375 34.25 1 79.44 393 SER A N 1
ATOM 2949 C CA . SER A 1 393 ? -12.961 71.812 32.969 1 79.44 393 SER A CA 1
ATOM 2950 C C . SER A 1 393 ? -11.852 70.875 32.438 1 79.44 393 SER A C 1
ATOM 2952 O O . SER A 1 393 ? -12.125 69.75 31.953 1 79.44 393 SER A O 1
ATOM 2954 N N . ALA A 1 394 ? -10.586 71.312 32.688 1 79.81 394 ALA A N 1
ATOM 2955 C CA . ALA A 1 394 ? -9.438 70.5 32.25 1 79.81 394 ALA A CA 1
ATOM 2956 C C . ALA A 1 394 ? -9.258 69.312 33.125 1 79.81 394 ALA A C 1
ATOM 2958 O O . ALA A 1 394 ? -8.891 68.188 32.656 1 79.81 394 ALA A O 1
ATOM 2959 N N . ARG A 1 395 ? -9.508 69.438 34.406 1 85 395 ARG A N 1
ATOM 2960 C CA . ARG A 1 395 ? -9.43 68.312 35.375 1 85 395 ARG A CA 1
ATOM 2961 C C . ARG A 1 395 ? -10.43 67.25 35.031 1 85 395 ARG A C 1
ATOM 2963 O O . ARG A 1 395 ? -10.094 66.062 35.094 1 85 395 ARG A O 1
ATOM 2970 N N . ALA A 1 396 ? -11.609 67.625 34.5 1 81.75 396 ALA A N 1
ATOM 2971 C CA . ALA A 1 396 ? -12.648 66.625 34.125 1 81.75 396 ALA A CA 1
ATOM 2972 C C . ALA A 1 396 ? -12.25 65.875 32.875 1 81.75 396 ALA A C 1
ATOM 2974 O O . ALA A 1 396 ? -12.492 64.688 32.781 1 81.75 396 ALA A O 1
ATOM 2975 N N . ILE A 1 397 ? -11.617 66.562 31.984 1 78.75 397 ILE A N 1
ATOM 2976 C CA . ILE A 1 397 ? -11.227 65.938 30.719 1 78.75 397 ILE A CA 1
ATOM 2977 C C . ILE A 1 397 ? -10.086 64.938 30.969 1 78.75 397 ILE A C 1
ATOM 2979 O O . ILE A 1 397 ? -10.07 63.875 30.391 1 78.75 397 ILE A O 1
ATOM 2983 N N . VAL A 1 398 ? -9.078 65.312 31.781 1 80.75 398 VAL A N 1
ATOM 2984 C CA . VAL A 1 398 ? -7.949 64.438 32.094 1 80.75 398 VAL A CA 1
ATOM 2985 C C . VAL A 1 398 ? -8.445 63.156 32.812 1 80.75 398 VAL A C 1
ATOM 2987 O O . VAL A 1 398 ? -8.008 62.062 32.531 1 80.75 398 VAL A O 1
ATOM 2990 N N . LYS A 1 399 ? -9.398 63.406 33.688 1 80.31 399 LYS A N 1
ATOM 2991 C CA . LYS A 1 399 ? -9.961 62.281 34.438 1 80.31 399 LYS A CA 1
ATOM 2992 C C . LYS A 1 399 ? -10.703 61.312 33.5 1 80.31 399 LYS A C 1
ATOM 2994 O O . LYS A 1 399 ? -10.578 60.094 33.625 1 80.31 399 LYS A O 1
ATOM 2999 N N . ARG A 1 400 ? -11.383 61.812 32.531 1 76.94 400 ARG A N 1
ATOM 3000 C CA . ARG A 1 400 ? -12.117 61 31.562 1 76.94 400 ARG A CA 1
ATOM 3001 C C . ARG A 1 400 ? -11.156 60.25 30.656 1 76.94 400 ARG A C 1
ATOM 3003 O O . ARG A 1 400 ? -11.398 59.094 30.312 1 76.94 400 ARG A O 1
ATOM 3010 N N . SER A 1 401 ? -10.133 60.906 30.219 1 76.38 401 SER A N 1
ATOM 3011 C CA . SER A 1 401 ? -9.125 60.281 29.359 1 76.38 401 SER A CA 1
ATOM 3012 C C . SER A 1 401 ? -8.422 59.156 30.094 1 76.38 401 SER A C 1
ATOM 3014 O O . SER A 1 401 ? -8.133 58.125 29.484 1 76.38 401 SER A O 1
ATOM 3016 N N . LEU A 1 402 ? -8.133 59.375 31.312 1 78.94 402 LEU A N 1
ATOM 3017 C CA . LEU A 1 402 ? -7.512 58.344 32.125 1 78.94 402 LEU A CA 1
ATOM 3018 C C . LEU A 1 402 ? -8.438 57.125 32.281 1 78.94 402 LEU A C 1
ATOM 3020 O O . LEU A 1 402 ? -7.98 55.969 32.219 1 78.94 402 LEU A O 1
ATOM 3024 N N . GLU A 1 403 ? -9.68 57.438 32.375 1 74.5 403 GLU A N 1
ATOM 3025 C CA . GLU A 1 403 ? -10.664 56.344 32.438 1 74.5 403 GLU A CA 1
ATOM 3026 C C . GLU A 1 403 ? -10.727 55.562 31.125 1 74.5 403 GLU A C 1
ATOM 3028 O O . GLU A 1 403 ? -10.82 54.344 31.125 1 74.5 403 GLU A O 1
ATOM 3033 N N . GLN A 1 404 ? -10.625 56.312 30.094 1 74.19 404 GLN A N 1
ATOM 3034 C CA . GLN A 1 404 ? -10.656 55.688 28.766 1 74.19 404 GLN A CA 1
ATOM 3035 C C . GLN A 1 404 ? -9.398 54.844 28.516 1 74.19 404 GLN A C 1
ATOM 3037 O O . GLN A 1 404 ? -9.461 53.781 27.906 1 74.19 404 GLN A O 1
ATOM 3042 N N . LEU A 1 405 ? -8.227 55.312 28.875 1 77.44 405 LEU A N 1
ATOM 3043 C CA . LEU A 1 405 ? -6.973 54.594 28.734 1 77.44 405 LEU A CA 1
ATOM 3044 C C . LEU A 1 405 ? -7.004 53.312 29.562 1 77.44 405 LEU A C 1
ATOM 3046 O O . LEU A 1 405 ? -6.551 52.25 29.094 1 77.44 405 LEU A O 1
ATOM 3050 N N . ASP A 1 406 ? -7.539 53.5 30.703 1 70.94 406 ASP A N 1
ATOM 3051 C CA . ASP A 1 406 ? -7.66 52.312 31.562 1 70.94 406 ASP A CA 1
ATOM 3052 C C . ASP A 1 406 ? -8.586 51.281 30.953 1 70.94 406 ASP A C 1
ATOM 3054 O O . ASP A 1 406 ? -8.305 50.062 31.031 1 70.94 406 ASP A O 1
ATOM 3058 N N . LYS A 1 407 ? -9.656 51.75 30.344 1 72.06 407 LYS A N 1
ATOM 3059 C CA . LYS A 1 407 ? -10.578 50.844 29.672 1 72.06 407 LYS A CA 1
ATOM 3060 C C . LYS A 1 407 ? -9.906 50.156 28.484 1 72.06 407 LYS A C 1
ATOM 3062 O O . LYS A 1 407 ? -10.125 48.969 28.25 1 72.06 407 LYS A O 1
ATOM 3067 N N . THR A 1 408 ? -9.156 50.844 27.75 1 73.94 408 THR A N 1
ATOM 3068 C CA . THR A 1 408 ? -8.438 50.312 26.594 1 73.94 408 THR A CA 1
ATOM 3069 C C . THR A 1 408 ? -7.422 49.281 27.047 1 73.94 408 THR A C 1
ATOM 3071 O O . THR A 1 408 ? -7.293 48.219 26.406 1 73.94 408 THR A O 1
ATOM 3074 N N . VAL A 1 409 ? -6.598 49.562 28.016 1 73.69 409 VAL A N 1
ATOM 3075 C CA . VAL A 1 409 ? -5.625 48.625 28.562 1 73.69 409 VAL A CA 1
ATOM 3076 C C . VAL A 1 409 ? -6.328 47.344 29 1 73.69 409 VAL A C 1
ATOM 3078 O O . VAL A 1 409 ? -5.832 46.25 28.75 1 73.69 409 VAL A O 1
ATOM 3081 N N . ARG A 1 410 ? -7.438 47.594 29.547 1 65.44 410 ARG A N 1
ATOM 3082 C CA . ARG A 1 410 ? -8.219 46.438 29.969 1 65.44 410 ARG A CA 1
ATOM 3083 C C . ARG A 1 410 ? -8.664 45.625 28.781 1 65.44 410 ARG A C 1
ATOM 3085 O O . ARG A 1 410 ? -8.633 44.375 28.812 1 65.44 410 ARG A O 1
ATOM 3092 N N . GLU A 1 411 ? -9.109 46.281 27.859 1 69.62 411 GLU A N 1
ATOM 3093 C CA . GLU A 1 411 ? -9.547 45.562 26.641 1 69.62 411 GLU A CA 1
ATOM 3094 C C . GLU A 1 411 ? -8.398 44.812 25.984 1 69.62 411 GLU A C 1
ATOM 3096 O O . GLU A 1 411 ? -8.578 43.688 25.516 1 69.62 411 GLU A O 1
ATOM 3101 N N . ILE A 1 412 ? -7.312 45.375 25.891 1 71.81 412 ILE A N 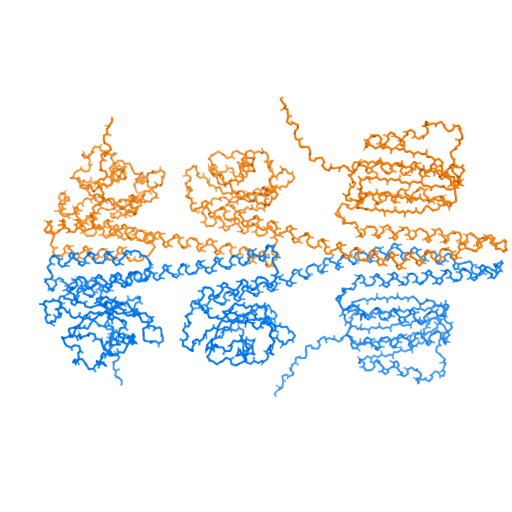1
ATOM 3102 C CA . ILE A 1 412 ? -6.141 44.719 25.297 1 71.81 412 ILE A CA 1
ATOM 3103 C C . ILE A 1 412 ? -5.73 43.5 26.125 1 71.81 412 ILE A C 1
ATOM 3105 O O . ILE A 1 412 ? -5.402 42.469 25.578 1 71.81 412 ILE A O 1
ATOM 3109 N N . ARG A 1 413 ? -5.754 43.719 27.391 1 62.88 413 ARG A N 1
ATOM 3110 C CA . ARG A 1 413 ? -5.426 42.625 28.266 1 62.88 413 ARG A CA 1
ATOM 3111 C C . ARG A 1 413 ? -6.398 41.469 28.078 1 62.88 413 ARG A C 1
ATOM 3113 O O . ARG A 1 413 ? -5.992 40.281 28.078 1 62.88 413 ARG A O 1
ATOM 3120 N N . THR A 1 414 ? -7.656 41.844 27.906 1 64.25 414 THR A N 1
ATOM 3121 C CA . THR A 1 414 ? -8.656 40.812 27.609 1 64.25 414 THR A CA 1
ATOM 3122 C C . THR A 1 414 ? -8.344 40.125 26.297 1 64.25 414 THR A C 1
ATOM 3124 O O . THR A 1 414 ? -8.445 38.906 26.203 1 64.25 414 THR A O 1
ATOM 3127 N N . THR A 1 415 ? -8.047 40.906 25.344 1 66.94 415 THR A N 1
ATOM 3128 C CA . THR A 1 415 ? -7.688 40.375 24.047 1 66.94 415 THR A CA 1
ATOM 3129 C C . THR A 1 415 ? -6.465 39.469 24.156 1 66.94 415 THR A C 1
ATOM 3131 O O . THR A 1 415 ? -6.426 38.375 23.562 1 66.94 415 THR A O 1
ATOM 3134 N N . ILE A 1 416 ? -5.43 39.906 24.766 1 66.38 416 ILE A N 1
ATOM 3135 C CA . ILE A 1 416 ? -4.211 39.125 25 1 66.38 416 ILE A CA 1
ATOM 3136 C C . ILE A 1 416 ? -4.555 37.812 25.672 1 66.38 416 ILE A C 1
ATOM 3138 O O . ILE A 1 416 ? -4.051 36.75 25.266 1 66.38 416 ILE A O 1
ATOM 3142 N N . PHE A 1 417 ? -5.375 37.906 26.516 1 53.84 417 PHE A N 1
ATOM 3143 C CA . PHE A 1 417 ? -5.805 36.719 27.219 1 53.84 417 PHE A CA 1
ATOM 3144 C C . PHE A 1 417 ? -6.531 35.781 26.266 1 53.84 417 PHE A C 1
ATOM 3146 O O . PHE A 1 417 ? -6.289 34.562 26.297 1 53.84 417 PHE A O 1
ATOM 3153 N N . ASP A 1 418 ? -7.465 36.406 25.562 1 62.59 418 ASP A N 1
ATOM 3154 C CA . ASP A 1 418 ? -8.195 35.625 24.578 1 62.59 418 ASP A CA 1
ATOM 3155 C C . ASP A 1 418 ? -7.238 34.969 23.594 1 62.59 418 ASP A C 1
ATOM 3157 O O . ASP A 1 418 ? -7.492 33.844 23.141 1 62.59 418 ASP A O 1
ATOM 3161 N N . LEU A 1 419 ? -6.195 35.594 23.281 1 66.5 419 LEU A N 1
ATOM 3162 C CA . LEU A 1 419 ? -5.184 35.094 22.375 1 66.5 419 LEU A CA 1
ATOM 3163 C C . LEU A 1 419 ? -4.461 33.875 22.984 1 66.5 419 LEU A C 1
ATOM 3165 O O . LEU A 1 419 ? -4.074 32.969 22.281 1 66.5 419 LEU A O 1
ATOM 3169 N N . GLN A 1 420 ? -4.262 33.906 24.172 1 55.94 420 GLN A N 1
ATOM 3170 C CA . GLN A 1 420 ? -3.469 32.875 24.844 1 55.94 420 GLN A CA 1
ATOM 3171 C C . GLN A 1 420 ? -4.34 31.703 25.266 1 55.94 420 GLN A C 1
ATOM 3173 O O . GLN A 1 420 ? -3.824 30.656 25.672 1 55.94 420 GLN A O 1
ATOM 3178 N N . THR A 1 421 ? -5.652 31.953 25.203 1 50.44 421 THR A N 1
ATOM 3179 C CA . THR A 1 421 ? -6.562 30.875 25.594 1 50.44 421 THR A CA 1
ATOM 3180 C C . THR A 1 421 ? -7.074 30.141 24.359 1 50.44 421 THR A C 1
ATOM 3182 O O . THR A 1 421 ? -7.609 30.766 23.438 1 50.44 421 THR A O 1
ATOM 3185 N N . PRO A 1 422 ? -6.73 28.953 24.031 1 51.25 422 PRO A N 1
ATOM 3186 C CA . PRO A 1 422 ? -7.215 28.172 22.891 1 51.25 422 PRO A CA 1
ATOM 3187 C C . PRO A 1 422 ? -8.734 28.188 22.766 1 51.25 422 PRO A C 1
ATOM 3189 O O . PRO A 1 422 ? -9.445 28.078 23.766 1 51.25 422 PRO A O 1
ATOM 3192 N N . THR A 1 423 ? -9.344 29.094 21.922 1 46.28 423 THR A N 1
ATOM 3193 C CA . THR A 1 423 ? -10.766 29.328 21.719 1 46.28 423 THR A CA 1
ATOM 3194 C C . THR A 1 423 ? -11.523 28 21.656 1 46.28 423 THR A C 1
ATOM 3196 O O . THR A 1 423 ? -12.602 27.922 21.047 1 46.28 423 THR A O 1
ATOM 3199 N N . ALA A 1 424 ? -11.102 26.859 21.766 1 40.72 424 ALA A N 1
ATOM 3200 C CA . ALA A 1 424 ? -12.289 26.047 21.5 1 40.72 424 ALA A CA 1
ATOM 3201 C C . ALA A 1 424 ? -13.539 26.719 22.047 1 40.72 424 ALA A C 1
ATOM 3203 O O . ALA A 1 424 ? -14.594 26.703 21.406 1 40.72 424 ALA A O 1
ATOM 3204 N N . THR A 1 425 ? -13.82 26.609 23.422 1 38.03 425 THR A N 1
ATOM 3205 C CA . THR A 1 425 ? -15.039 26.984 24.125 1 38.03 425 THR A CA 1
ATOM 3206 C C . THR A 1 425 ? -15.164 28.5 24.25 1 38.03 425 THR A C 1
ATOM 3208 O O . THR A 1 425 ? -14.391 29.125 24.969 1 38.03 425 THR A O 1
ATOM 3211 N N . ASP A 1 426 ? -15.531 29.219 23.297 1 38.75 426 ASP A N 1
ATOM 3212 C CA . ASP A 1 426 ? -15.742 30.625 22.969 1 38.75 426 ASP A CA 1
ATOM 3213 C C . ASP A 1 426 ? -15.867 31.469 24.25 1 38.75 426 ASP A C 1
ATOM 3215 O O . ASP A 1 426 ? -14.938 32.188 24.594 1 38.75 426 ASP A O 1
ATOM 3219 N N . SER A 1 427 ? -17.188 32 24.438 1 40.38 427 SER A N 1
ATOM 3220 C CA . SER A 1 427 ? -17.844 33 25.281 1 40.38 427 SER A CA 1
ATOM 3221 C C . SER A 1 427 ? -17.625 32.688 26.766 1 40.38 427 SER A C 1
ATOM 3223 O O . SER A 1 427 ? -17.922 33.531 27.625 1 40.38 427 SER A O 1
ATOM 3225 N N . SER A 1 428 ? -17.109 31.469 27.219 1 47.44 428 SER A N 1
ATOM 3226 C CA . SER A 1 428 ? -17.266 30.828 28.516 1 47.44 428 SER A CA 1
ATOM 3227 C C . SER A 1 428 ? -15.938 30.781 29.266 1 47.44 428 SER A C 1
ATOM 3229 O O . SER A 1 428 ? -15.82 30.094 30.281 1 47.44 428 SER A O 1
ATOM 3231 N N . SER A 1 429 ? -14.961 31.234 28.875 1 60.41 429 SER A N 1
ATOM 3232 C CA . SER A 1 429 ? -13.703 31.156 29.625 1 60.41 429 SER A CA 1
ATOM 3233 C C . SER A 1 429 ? -13.812 31.875 30.969 1 60.41 429 SER A C 1
ATOM 3235 O O . SER A 1 429 ? -14.445 32.938 31.062 1 60.41 429 SER A O 1
ATOM 3237 N N . LEU A 1 430 ? -13.281 31.266 31.938 1 73.69 430 LEU A N 1
ATOM 3238 C CA . LEU A 1 430 ? -13.359 31.844 33.281 1 73.69 430 LEU A CA 1
ATOM 3239 C C . LEU A 1 430 ? -12.602 33.156 33.344 1 73.69 430 LEU A C 1
ATOM 3241 O O . LEU A 1 430 ? -13.07 34.125 33.969 1 73.69 430 LEU A O 1
ATOM 3245 N N . ARG A 1 431 ? -11.609 33.156 32.594 1 70 431 ARG A N 1
ATOM 3246 C CA . ARG A 1 431 ? -10.828 34.406 32.625 1 70 431 ARG A CA 1
ATOM 3247 C C . ARG A 1 431 ? -11.617 35.562 32.031 1 70 431 ARG A C 1
ATOM 3249 O O . ARG A 1 431 ? -11.641 36.656 32.625 1 70 431 ARG A O 1
ATOM 3256 N N . ARG A 1 432 ? -12.258 35.312 30.953 1 66.56 432 ARG A N 1
ATOM 3257 C CA . ARG A 1 432 ? -13.094 36.344 30.344 1 66.56 432 ARG A CA 1
ATOM 3258 C C . ARG A 1 432 ? -14.227 36.75 31.281 1 66.56 432 ARG A C 1
ATOM 3260 O O . ARG A 1 432 ? -14.523 37.938 31.438 1 66.56 432 ARG A O 1
ATOM 3267 N N . ARG A 1 433 ? -14.781 35.844 31.781 1 75.56 433 ARG A N 1
ATOM 3268 C CA . ARG A 1 433 ? -15.875 36.094 32.719 1 75.56 433 ARG A CA 1
ATOM 3269 C C . ARG A 1 433 ? -15.414 36.938 33.906 1 75.56 433 ARG A C 1
ATOM 3271 O O . ARG A 1 433 ? -16.109 37.875 34.312 1 75.56 433 ARG A O 1
ATOM 3278 N N . LEU A 1 434 ? -14.234 36.688 34.375 1 82.19 434 LEU A N 1
ATOM 3279 C CA . LEU A 1 434 ? -13.711 37.406 35.5 1 82.19 434 LEU A CA 1
ATOM 3280 C C . LEU A 1 434 ? -13.352 38.844 35.125 1 82.19 434 LEU A C 1
ATOM 3282 O O . LEU A 1 434 ? -13.617 39.781 35.875 1 82.19 434 LEU A O 1
ATOM 3286 N N . LEU A 1 435 ? -12.844 39 33.938 1 75.44 435 LEU A N 1
ATOM 3287 C CA . LEU A 1 435 ? -12.5 40.344 33.469 1 75.44 435 LEU A CA 1
ATOM 3288 C C . LEU A 1 435 ? -13.758 41.188 33.25 1 75.44 435 LEU A C 1
ATOM 3290 O O . LEU A 1 435 ? -13.773 42.375 33.562 1 75.44 435 LEU A O 1
ATOM 3294 N N . ASP A 1 436 ? -14.734 40.562 32.812 1 73.38 436 ASP A N 1
ATOM 3295 C CA . ASP A 1 436 ? -16.016 41.25 32.656 1 73.38 436 ASP A CA 1
ATOM 3296 C C . ASP A 1 436 ? -16.562 41.719 34 1 73.38 436 ASP A C 1
ATOM 3298 O O . ASP A 1 436 ? -17.062 42.844 34.094 1 73.38 436 ASP A O 1
ATOM 3302 N N . VAL A 1 437 ? -16.453 40.906 34.969 1 82.06 437 VAL A N 1
ATOM 3303 C CA . VAL A 1 437 ? -16.891 41.25 36.312 1 82.06 437 VAL A CA 1
ATOM 3304 C C . VAL A 1 437 ? -16.141 42.469 36.844 1 82.06 437 VAL A C 1
ATOM 3306 O O . VAL A 1 437 ? -16.734 43.375 37.406 1 82.06 437 VAL A O 1
ATOM 3309 N N . ILE A 1 438 ? -14.875 42.438 36.562 1 80.94 438 ILE A N 1
ATOM 3310 C CA . ILE A 1 438 ? -14.039 43.531 37.031 1 80.94 438 ILE A CA 1
ATOM 3311 C C . ILE A 1 438 ? -14.43 44.812 36.312 1 80.94 438 ILE A C 1
ATOM 3313 O O . ILE A 1 438 ? -14.586 45.875 36.938 1 80.94 438 ILE A O 1
ATOM 3317 N N . GLY A 1 439 ? -14.57 44.688 35.062 1 75 439 GLY A N 1
ATOM 3318 C CA . GLY A 1 439 ? -14.992 45.844 34.281 1 75 439 GLY A CA 1
ATOM 3319 C C . GLY A 1 439 ? -16.312 46.438 34.75 1 75 439 GLY A C 1
ATOM 3320 O O . GLY A 1 439 ? -16.438 47.625 34.906 1 75 439 GLY A O 1
ATOM 3321 N N . ASP A 1 440 ? -17.219 45.625 35.031 1 75.56 440 ASP A N 1
ATOM 3322 C CA . ASP A 1 440 ? -18.547 46.031 35.469 1 75.56 440 ASP A CA 1
ATOM 3323 C C . ASP A 1 440 ? -18.484 46.688 36.844 1 75.56 440 ASP A C 1
ATOM 3325 O O . ASP A 1 440 ? -19.125 47.719 37.062 1 75.56 440 ASP A O 1
ATOM 3329 N N . ALA A 1 441 ? -17.734 46.125 37.656 1 79.19 441 ALA A N 1
ATOM 3330 C CA . ALA A 1 441 ? -17.672 46.594 39.031 1 79.19 441 ALA A CA 1
ATOM 3331 C C . ALA A 1 441 ? -16.938 47.938 39.125 1 79.19 441 ALA A C 1
ATOM 3333 O O . ALA A 1 441 ? -17.203 48.719 40.031 1 79.19 441 ALA A O 1
ATOM 3334 N N . THR A 1 442 ? -16.062 48.094 38.156 1 72.88 442 THR A N 1
ATOM 3335 C CA . THR A 1 442 ? -15.219 49.281 38.281 1 72.88 442 THR A CA 1
ATOM 3336 C C . THR A 1 442 ? -15.688 50.375 37.312 1 72.88 442 THR A C 1
ATOM 3338 O O . THR A 1 442 ? -15.055 51.406 37.219 1 72.88 442 THR A O 1
ATOM 3341 N N . ALA A 1 443 ? -16.734 50.156 36.688 1 64.88 443 ALA A N 1
ATOM 3342 C CA . ALA A 1 443 ? -17.234 51.094 35.656 1 64.88 443 ALA A CA 1
ATOM 3343 C C . ALA A 1 443 ? -17.5 52.469 36.25 1 64.88 443 ALA A C 1
ATOM 3345 O O . ALA A 1 443 ? -17.25 53.469 35.625 1 64.88 443 ALA A O 1
ATOM 3346 N N . GLN A 1 444 ? -17.938 52.5 37.531 1 59.78 444 GLN A N 1
ATOM 3347 C CA . GLN A 1 444 ? -18.297 53.781 38.156 1 59.78 444 GLN A CA 1
ATOM 3348 C C . GLN A 1 444 ? -17.328 54.125 39.281 1 59.78 444 GLN A C 1
ATOM 3350 O O . GLN A 1 444 ? -17.578 55.031 40.094 1 59.78 444 GLN A O 1
ATOM 3355 N N . SER A 1 445 ? -16.234 53.375 39.312 1 68.38 445 SER A N 1
ATOM 3356 C CA . SER A 1 445 ? -15.312 53.594 40.438 1 68.38 445 SER A CA 1
ATOM 3357 C C . SER A 1 445 ? -14.094 54.406 40 1 68.38 445 SER A C 1
ATOM 3359 O O . SER A 1 445 ? -13.703 54.344 38.812 1 68.38 445 SER A O 1
ATOM 3361 N N . ALA A 1 446 ? -13.617 55.156 40.844 1 65.25 446 ALA A N 1
ATOM 3362 C CA . ALA A 1 446 ? -12.43 55.969 40.594 1 65.25 446 ALA A CA 1
ATOM 3363 C C . ALA A 1 446 ? -11.164 55.125 40.656 1 65.25 446 ALA A C 1
ATOM 3365 O O . ALA A 1 446 ? -10.109 55.531 40.188 1 65.25 446 ALA A O 1
ATOM 3366 N N . VAL A 1 447 ? -11.242 54.031 41.281 1 70.19 447 VAL A N 1
ATOM 3367 C CA . VAL A 1 447 ? -10.078 53.188 41.5 1 70.19 447 VAL A CA 1
ATOM 3368 C C . VAL A 1 447 ? -10.109 52.031 40.5 1 70.19 447 VAL A C 1
ATOM 3370 O O . VAL A 1 447 ? -11.133 51.344 40.375 1 70.19 447 VAL A O 1
ATOM 3373 N N . THR A 1 448 ? -9.094 51.875 39.812 1 71.75 448 THR A N 1
ATOM 3374 C CA . THR A 1 448 ? -8.961 50.75 38.906 1 71.75 448 THR A CA 1
ATOM 3375 C C . THR A 1 448 ? -8.047 49.688 39.5 1 71.75 448 THR A C 1
ATOM 3377 O O . THR A 1 448 ? -6.871 49.938 39.781 1 71.75 448 THR A O 1
ATOM 3380 N N . PRO A 1 449 ? -8.602 48.469 39.625 1 78.44 449 PRO A N 1
ATOM 3381 C CA . PRO A 1 449 ? -7.777 47.438 40.219 1 78.44 449 PRO A CA 1
ATOM 3382 C C . PRO A 1 449 ? -6.68 46.938 39.312 1 78.44 449 PRO A C 1
ATOM 3384 O O . PRO A 1 449 ? -6.871 46.875 38.094 1 78.44 449 PRO A O 1
ATOM 3387 N N . SER A 1 450 ? -5.488 46.625 39.812 1 78.12 450 SER A N 1
ATOM 3388 C CA . SER A 1 450 ? -4.438 45.875 39.125 1 78.12 450 SER A CA 1
ATOM 3389 C C . SER A 1 450 ? -4.727 44.375 39.125 1 78.12 450 SER A C 1
ATOM 3391 O O . SER A 1 450 ? -4.898 43.781 40.188 1 78.12 450 SER A O 1
ATOM 3393 N N . VAL A 1 451 ? -4.891 43.75 37.906 1 78.38 451 VAL A N 1
ATOM 3394 C CA . VAL A 1 451 ? -5.297 42.375 37.844 1 78.38 451 VAL A CA 1
ATOM 3395 C C . VAL A 1 451 ? -4.145 41.531 37.281 1 78.38 451 VAL A C 1
ATOM 3397 O O . VAL A 1 451 ? -3.512 41.875 36.281 1 78.38 451 VAL A O 1
ATOM 3400 N N . GLN A 1 452 ? -3.855 40.438 37.938 1 76.56 452 GLN A N 1
ATOM 3401 C CA . GLN A 1 452 ? -2.836 39.5 37.531 1 76.56 452 GLN A CA 1
ATOM 3402 C C . GLN A 1 452 ? -3.41 38.062 37.438 1 76.56 452 GLN A C 1
ATOM 3404 O O . GLN A 1 452 ? -4.059 37.594 38.344 1 76.56 452 GLN A O 1
ATOM 3409 N N . PHE A 1 453 ? -3.305 37.469 36.25 1 73.56 453 PHE A N 1
ATOM 3410 C CA . PHE A 1 453 ? -3.645 36.062 36.094 1 73.56 453 PHE A CA 1
ATOM 3411 C C . PHE A 1 453 ? -2.387 35.219 36 1 73.56 453 PHE A C 1
ATOM 3413 O O . PHE A 1 453 ? -1.415 35.594 35.344 1 73.56 453 PHE A O 1
ATOM 3420 N N . SER A 1 454 ? -2.379 34.188 36.719 1 69.31 454 SER A N 1
ATOM 3421 C CA . SER A 1 454 ? -1.26 33.25 36.656 1 69.31 454 SER A CA 1
ATOM 3422 C C . SER A 1 454 ? -1.749 31.797 36.562 1 69.31 454 SER A C 1
ATOM 3424 O O . SER A 1 454 ? -2.688 31.406 37.25 1 69.31 454 SER A O 1
ATOM 3426 N N . GLY A 1 455 ? -1.15 31.062 35.656 1 63.28 455 GLY A N 1
ATOM 3427 C CA . GLY A 1 455 ? -1.499 29.672 35.469 1 63.28 455 GLY A CA 1
ATOM 3428 C C . GLY A 1 455 ? -2.529 29.469 34.375 1 63.28 455 GLY A C 1
ATOM 3429 O O . GLY A 1 455 ? -3.021 30.438 33.781 1 63.28 455 GLY A O 1
ATOM 3430 N N . ALA A 1 456 ? -2.822 28.141 34 1 63.03 456 ALA A N 1
ATOM 3431 C CA . ALA A 1 456 ? -3.754 27.75 32.938 1 63.03 456 ALA A CA 1
ATOM 3432 C C . ALA A 1 456 ? -5.195 27.781 33.438 1 63.03 456 ALA A C 1
ATOM 3434 O O . ALA A 1 456 ? -5.848 26.75 33.531 1 63.03 456 ALA A O 1
ATOM 3435 N N . ILE A 1 457 ? -5.66 28.953 33.719 1 71.75 457 ILE A N 1
ATOM 3436 C CA . ILE A 1 457 ? -6.945 29.172 34.375 1 71.75 457 ILE A CA 1
ATOM 3437 C C . ILE A 1 457 ? -8.062 28.578 33.5 1 71.75 457 ILE A C 1
ATOM 3439 O O . ILE A 1 457 ? -8.891 27.812 34 1 71.75 457 ILE A O 1
ATOM 3443 N N . ASP A 1 458 ? -8.109 28.812 32.281 1 65.12 458 ASP A N 1
ATOM 3444 C CA . ASP A 1 458 ? -9.219 28.391 31.422 1 65.12 458 ASP A CA 1
ATOM 3445 C C . ASP A 1 458 ? -9.141 26.906 31.125 1 65.12 458 ASP A C 1
ATOM 3447 O O . ASP A 1 458 ? -10.148 26.281 30.797 1 65.12 458 ASP A O 1
ATOM 3451 N N . THR A 1 459 ? -8.016 26.391 31.359 1 63.69 459 THR A N 1
ATOM 3452 C CA . THR A 1 459 ? -7.828 24.969 31.078 1 63.69 459 THR A CA 1
ATOM 3453 C C . THR A 1 459 ? -8 24.141 32.344 1 63.69 459 THR A C 1
ATOM 3455 O O . THR A 1 459 ? -8.562 23.047 32.312 1 63.69 459 THR A O 1
ATOM 3458 N N . LEU A 1 460 ? -7.625 24.734 33.438 1 70.38 460 LEU A N 1
ATOM 3459 C CA . LEU A 1 460 ? -7.516 23.938 34.688 1 70.38 460 LEU A CA 1
ATOM 3460 C C . LEU A 1 460 ? -8.758 24.109 35.531 1 70.38 460 LEU A C 1
ATOM 3462 O O . LEU A 1 460 ? -9.062 23.25 36.375 1 70.38 460 LEU A O 1
ATOM 3466 N N . VAL A 1 461 ? -9.438 25.109 35.312 1 76.25 461 VAL A N 1
ATOM 3467 C CA . VAL A 1 461 ? -10.555 25.391 36.188 1 76.25 461 VAL A CA 1
ATOM 3468 C C . VAL A 1 461 ? -11.844 24.812 35.625 1 76.25 461 VAL A C 1
ATOM 3470 O O . VAL A 1 461 ? -12.242 25.172 34.5 1 76.25 461 VAL A O 1
ATOM 3473 N N . ASN A 1 462 ? -12.398 23.875 36.344 1 76.88 462 ASN A N 1
ATOM 3474 C CA . ASN A 1 462 ? -13.648 23.234 35.969 1 76.88 462 ASN A CA 1
ATOM 3475 C C . ASN A 1 462 ? -14.766 24.266 35.75 1 76.88 462 ASN A C 1
ATOM 3477 O O . ASN A 1 462 ? -14.922 25.188 36.562 1 76.88 462 ASN A O 1
ATOM 3481 N N . PRO A 1 463 ? -15.555 24.125 34.719 1 73.62 463 PRO A N 1
ATOM 3482 C CA . PRO A 1 463 ? -16.641 25.062 34.438 1 73.62 463 PRO A CA 1
ATOM 3483 C C . PRO A 1 463 ? -17.594 25.234 35.625 1 73.62 463 PRO A C 1
ATOM 3485 O O . PRO A 1 463 ? -18.234 26.281 35.781 1 73.62 463 PRO A O 1
ATOM 3488 N N . GLY A 1 464 ? -17.656 24.219 36.5 1 78.25 464 GLY A N 1
ATOM 3489 C CA . GLY A 1 464 ? -18.516 24.281 37.688 1 78.25 464 GLY A CA 1
ATOM 3490 C C . GLY A 1 464 ? -18.078 25.359 38.656 1 78.25 464 GLY A C 1
ATOM 3491 O O . GLY A 1 464 ? -18.891 25.844 39.438 1 78.25 464 GLY A O 1
ATOM 3492 N N . ILE A 1 465 ? -16.875 25.75 38.562 1 85.69 465 ILE A N 1
ATOM 3493 C CA . ILE A 1 465 ? -16.297 26.734 39.469 1 85.69 465 ILE A CA 1
ATOM 3494 C C . ILE A 1 465 ? -16.484 28.141 38.906 1 85.69 465 ILE A C 1
ATOM 3496 O O . ILE A 1 465 ? -16.422 29.125 39.656 1 85.69 465 ILE A O 1
ATOM 3500 N N . HIS A 1 466 ? -16.859 28.266 37.688 1 84.06 466 HIS A N 1
ATOM 3501 C CA . HIS A 1 466 ? -16.844 29.547 37 1 84.06 466 HIS A CA 1
ATOM 3502 C C . HIS A 1 466 ? -17.828 30.531 37.625 1 84.06 466 HIS A C 1
ATOM 3504 O O . HIS A 1 466 ? -17.469 31.672 37.938 1 84.06 466 HIS A O 1
ATOM 3510 N N . GLN A 1 467 ? -18.938 30.031 37.812 1 83.88 467 GLN A N 1
ATOM 3511 C CA . GLN A 1 467 ? -19.984 30.906 38.375 1 83.88 467 GLN A CA 1
ATOM 3512 C C . GLN A 1 467 ? -19.625 31.375 39.781 1 83.88 467 GLN A C 1
ATOM 3514 O O . GLN A 1 467 ? -19.891 32.531 40.125 1 83.88 467 GLN A O 1
ATOM 3519 N N . HIS A 1 468 ? -19.078 30.547 40.625 1 88.75 468 HIS A N 1
ATOM 3520 C CA . HIS A 1 468 ? -18.672 30.891 41.969 1 88.75 468 HIS A CA 1
ATOM 3521 C C . HIS A 1 468 ? -17.531 31.906 41.969 1 88.75 468 HIS A C 1
ATOM 3523 O O . HIS A 1 468 ? -17.531 32.875 42.75 1 88.75 468 HIS A O 1
ATOM 3529 N N . ALA A 1 469 ? -16.672 31.625 41.062 1 91.06 469 ALA A N 1
ATOM 3530 C CA . ALA A 1 469 ? -15.531 32.531 40.969 1 91.06 469 ALA A CA 1
ATOM 3531 C C . ALA A 1 469 ? -15.977 33.938 40.594 1 91.06 469 ALA A C 1
ATOM 3533 O O . ALA A 1 469 ? -15.492 34.906 41.156 1 91.06 469 ALA A O 1
ATOM 3534 N N . GLU A 1 470 ? -16.859 34.031 39.656 1 88.88 470 GLU A N 1
ATOM 3535 C CA . GLU A 1 470 ? -17.406 35.312 39.25 1 88.88 470 GLU A CA 1
ATOM 3536 C C . GLU A 1 470 ? -18.109 36 40.406 1 88.88 470 GLU A C 1
ATOM 3538 O O . GLU A 1 470 ? -17.906 37.219 40.625 1 88.88 470 GLU A O 1
ATOM 3543 N N . ALA A 1 471 ? -18.938 35.281 41.125 1 88.81 471 ALA A N 1
ATOM 3544 C CA . ALA A 1 471 ? -19.688 35.844 42.25 1 88.81 471 ALA A CA 1
ATOM 3545 C C . ALA A 1 471 ? -18.75 36.344 43.375 1 88.81 471 ALA A C 1
ATOM 3547 O O . ALA A 1 471 ? -18.969 37.406 43.938 1 88.81 471 ALA A O 1
ATOM 3548 N N . VAL A 1 472 ? -17.734 35.562 43.625 1 91.75 472 VAL A N 1
ATOM 3549 C CA . VAL A 1 472 ? -16.766 35.938 44.656 1 91.75 472 VAL A CA 1
ATOM 3550 C C . VAL A 1 472 ? -16.062 37.219 44.281 1 91.75 472 VAL A C 1
ATOM 3552 O O . VAL A 1 472 ? -15.93 38.125 45.094 1 91.75 472 VAL A O 1
ATOM 3555 N N . LEU A 1 473 ? -15.648 37.219 43.031 1 91.56 473 LEU A N 1
ATOM 3556 C CA . LEU A 1 473 ? -14.961 38.438 42.562 1 91.56 473 LEU A CA 1
ATOM 3557 C C . LEU A 1 473 ? -15.891 39.625 42.594 1 91.56 473 LEU A C 1
ATOM 3559 O O . LEU A 1 473 ? -15.492 40.719 43.031 1 91.56 473 LEU A O 1
ATOM 3563 N N . ARG A 1 474 ? -17.047 39.531 42.188 1 87.88 474 ARG A N 1
ATOM 3564 C CA . ARG A 1 474 ? -18.047 40.594 42.188 1 87.88 474 ARG A CA 1
ATOM 3565 C C . ARG A 1 474 ? -18.297 41.094 43.594 1 87.88 474 ARG A C 1
ATOM 3567 O O . ARG A 1 474 ? -18.281 42.312 43.844 1 87.88 474 ARG A O 1
ATOM 3574 N N . GLU A 1 475 ? -18.578 40.188 44.531 1 88.81 475 GLU A N 1
ATOM 3575 C CA . GLU A 1 475 ? -18.875 40.531 45.906 1 88.81 475 GLU A CA 1
ATOM 3576 C C . GLU A 1 475 ? -17.641 41.125 46.594 1 88.81 475 GLU A C 1
ATOM 3578 O O . GLU A 1 475 ? -17.75 42.156 47.281 1 88.81 475 GLU A O 1
ATOM 3583 N N . GLY A 1 476 ? -16.547 40.469 46.406 1 89.5 476 GLY A N 1
ATOM 3584 C CA . GLY A 1 476 ? -15.32 40.969 47 1 89.5 476 GLY A CA 1
ATOM 3585 C C . GLY A 1 476 ? -14.961 42.375 46.531 1 89.5 476 GLY A C 1
ATOM 3586 O O . GLY A 1 476 ? -14.656 43.219 47.344 1 89.5 476 GLY A O 1
ATOM 3587 N N . LEU A 1 477 ? -15.008 42.5 45.25 1 88.94 477 LEU A N 1
ATOM 3588 C CA . LEU A 1 477 ? -14.648 43.781 44.656 1 88.94 477 LEU A CA 1
ATOM 3589 C C . LEU A 1 477 ? -15.664 44.844 45.062 1 88.94 477 LEU A C 1
ATOM 3591 O O . LEU A 1 477 ? -15.281 46 45.375 1 88.94 477 LEU A O 1
ATOM 3595 N N . SER A 1 478 ? -16.906 44.594 45.062 1 86.5 478 SER A N 1
ATOM 3596 C CA . SER A 1 478 ? -17.938 45.531 45.5 1 86.5 478 SER A CA 1
ATOM 3597 C C . SER A 1 478 ? -17.719 45.969 46.938 1 86.5 478 SER A C 1
ATOM 3599 O O . SER A 1 478 ? -17.859 47.156 47.25 1 86.5 478 SER A O 1
ATOM 3601 N N . ASN A 1 479 ? -17.391 45.094 47.812 1 86.19 479 ASN A N 1
ATOM 3602 C CA . ASN A 1 479 ? -17.125 45.406 49.188 1 86.19 479 ASN A CA 1
ATOM 3603 C C . ASN A 1 479 ? -15.953 46.375 49.344 1 86.19 479 ASN A C 1
ATOM 3605 O O . ASN A 1 479 ? -16.031 47.344 50.125 1 86.19 479 ASN A O 1
ATOM 3609 N N . VAL A 1 480 ? -14.938 46.062 48.562 1 88.38 480 VAL A N 1
ATOM 3610 C CA . VAL A 1 480 ? -13.758 46.938 48.656 1 88.38 480 VAL A CA 1
ATOM 3611 C C . VAL A 1 480 ? -14.094 48.312 48.125 1 88.38 480 VAL A C 1
ATOM 3613 O O . VAL A 1 480 ? -13.742 49.312 48.75 1 88.38 480 VAL A O 1
ATOM 3616 N N . LEU A 1 481 ? -14.781 48.375 47.062 1 87.31 481 LEU A N 1
ATOM 3617 C CA . LEU A 1 481 ? -15.086 49.656 46.406 1 87.31 481 LEU A CA 1
ATOM 3618 C C . LEU A 1 481 ? -16.047 50.469 47.25 1 87.31 481 LEU A C 1
ATOM 3620 O O . LEU A 1 481 ? -15.953 51.719 47.281 1 87.31 481 LEU A O 1
ATOM 3624 N N . ARG A 1 482 ? -16.844 49.812 48.031 1 84.31 482 ARG A N 1
ATOM 3625 C CA . ARG A 1 482 ? -17.844 50.5 48.812 1 84.31 482 ARG A CA 1
ATOM 3626 C C . ARG A 1 482 ? -17.297 50.875 50.188 1 84.31 482 ARG A C 1
ATOM 3628 O O . ARG A 1 482 ? -17.578 51.969 50.719 1 84.31 482 ARG A O 1
ATOM 3635 N N . HIS A 1 483 ? -16.5 50 50.75 1 85.94 483 HIS A N 1
ATOM 3636 C CA . HIS A 1 483 ? -16.25 50.125 52.188 1 85.94 483 HIS A CA 1
ATOM 3637 C C . HIS A 1 483 ? -14.789 50.438 52.469 1 85.94 483 HIS A C 1
ATOM 3639 O O . HIS A 1 483 ? -14.445 50.969 53.531 1 85.94 483 HIS A O 1
ATOM 3645 N N . ALA A 1 484 ? -13.914 50.094 51.625 1 86.94 484 ALA A N 1
ATOM 3646 C CA . ALA A 1 484 ? -12.492 50.094 51.938 1 86.94 484 ALA A CA 1
ATOM 3647 C C . ALA A 1 484 ? -11.906 51.5 51.719 1 86.94 484 ALA A C 1
ATOM 3649 O O . ALA A 1 484 ? -10.875 51.844 52.312 1 86.94 484 ALA A O 1
ATOM 3650 N N . HIS A 1 485 ? -12.562 52.344 50.875 1 88 485 HIS A N 1
ATOM 3651 C CA . HIS A 1 485 ? -12 53.625 50.5 1 88 485 HIS A CA 1
ATOM 3652 C C . HIS A 1 485 ? -10.531 53.5 50.094 1 88 485 HIS A C 1
ATOM 3654 O O . HIS A 1 485 ? -9.688 54.25 50.594 1 88 485 HIS A O 1
ATOM 3660 N N . ALA A 1 486 ? -10.227 52.562 49.406 1 86.19 486 ALA A N 1
ATOM 3661 C CA . ALA A 1 486 ? -8.859 52.188 49 1 86.19 486 ALA A CA 1
ATOM 3662 C C . ALA A 1 486 ? -8.414 53.031 47.812 1 86.19 486 ALA A C 1
ATOM 3664 O O . ALA A 1 486 ? -9.242 53.469 47 1 86.19 486 ALA A O 1
ATOM 3665 N N . HIS A 1 487 ? -7.168 53.25 47.688 1 82.88 487 HIS A N 1
ATOM 3666 C CA . HIS A 1 487 ? -6.574 53.906 46.531 1 82.88 487 HIS A CA 1
ATOM 3667 C C . HIS A 1 487 ? -6.012 52.906 45.562 1 82.88 487 HIS A C 1
ATOM 3669 O O . HIS A 1 487 ? -5.934 53.188 44.344 1 82.88 487 HIS A O 1
ATOM 3675 N N . HIS A 1 488 ? -5.641 51.875 46.125 1 84.81 488 HIS A N 1
ATOM 3676 C CA . HIS A 1 488 ? -5.09 50.812 45.312 1 84.81 488 HIS A CA 1
ATOM 3677 C C . HIS A 1 488 ? -5.75 49.5 45.625 1 84.81 488 HIS A C 1
ATOM 3679 O O . HIS A 1 488 ? -5.957 49.156 46.781 1 84.81 488 HIS A O 1
ATOM 3685 N N . ILE A 1 489 ? -6.137 48.781 44.562 1 87.19 489 ILE A N 1
ATOM 3686 C CA . ILE A 1 489 ? -6.703 47.438 44.656 1 87.19 489 ILE A CA 1
ATOM 3687 C C . ILE A 1 489 ? -5.938 46.5 43.75 1 87.19 489 ILE A C 1
ATOM 3689 O O . ILE A 1 489 ? -5.688 46.812 42.562 1 87.19 489 ILE A O 1
ATOM 3693 N N . THR A 1 490 ? -5.457 45.469 44.281 1 88.31 490 THR A N 1
ATOM 3694 C CA . THR A 1 490 ? -4.805 44.438 43.469 1 88.31 490 THR A CA 1
ATOM 3695 C C . THR A 1 490 ? -5.617 43.125 43.5 1 88.31 490 THR A C 1
ATOM 3697 O O . THR A 1 490 ? -6.094 42.719 44.531 1 88.31 490 THR A O 1
ATOM 3700 N N . ILE A 1 491 ? -5.844 42.562 42.312 1 89.56 491 ILE A N 1
ATOM 3701 C CA . ILE A 1 491 ? -6.52 41.281 42.156 1 89.56 491 ILE A CA 1
ATOM 3702 C C . ILE A 1 491 ? -5.562 40.25 41.531 1 89.56 491 ILE A C 1
ATOM 3704 O O . ILE A 1 491 ? -4.988 40.5 40.469 1 89.56 491 ILE A O 1
ATOM 3708 N N . ALA A 1 492 ? -5.359 39.156 42.125 1 89.88 492 ALA A N 1
ATOM 3709 C CA . ALA A 1 492 ? -4.547 38.062 41.594 1 89.88 492 ALA A CA 1
ATOM 3710 C C . ALA A 1 492 ? -5.367 36.781 41.469 1 89.88 492 ALA A C 1
ATOM 3712 O O . ALA A 1 492 ? -6.027 36.375 42.406 1 89.88 492 ALA A O 1
ATOM 3713 N N . VAL A 1 493 ? -5.445 36.25 40.312 1 89 493 VAL A N 1
ATOM 3714 C CA . VAL A 1 493 ? -6.09 34.969 40.031 1 89 493 VAL A CA 1
ATOM 3715 C C . VAL A 1 493 ? -5.047 33.938 39.625 1 89 493 VAL A C 1
ATOM 3717 O O . VAL A 1 493 ? -4.324 34.125 38.656 1 89 493 VAL A O 1
ATOM 3720 N N . THR A 1 494 ? -4.949 32.875 40.312 1 85.31 494 THR A N 1
ATOM 3721 C CA . THR A 1 494 ? -3.92 31.859 40.062 1 85.31 494 THR A CA 1
ATOM 3722 C C . THR A 1 494 ? -4.539 30.484 39.938 1 85.31 494 THR A C 1
ATOM 3724 O O . THR A 1 494 ? -5.5 30.156 40.625 1 85.31 494 THR A O 1
ATOM 3727 N N . ALA A 1 495 ? -4.102 29.781 38.938 1 80.19 495 ALA A N 1
ATOM 3728 C CA . ALA A 1 495 ? -4.445 28.375 38.781 1 80.19 495 ALA A CA 1
ATOM 3729 C C . ALA A 1 495 ? -3.193 27.5 38.656 1 80.19 495 ALA A C 1
ATOM 3731 O O . ALA A 1 495 ? -2.584 27.422 37.594 1 80.19 495 ALA A O 1
ATOM 3732 N N . ASP A 1 496 ? -2.773 26.922 39.656 1 76.06 496 ASP A N 1
ATOM 3733 C CA . ASP A 1 496 ? -1.67 25.969 39.688 1 76.06 496 ASP A CA 1
ATOM 3734 C C . ASP A 1 496 ? -2.076 24.672 40.406 1 76.06 496 ASP A C 1
ATOM 3736 O O . ASP A 1 496 ? -2.863 23.891 39.875 1 76.06 496 ASP A O 1
ATOM 3740 N N . VAL A 1 497 ? -1.675 24.562 41.688 1 75.69 497 VAL A N 1
ATOM 3741 C CA . VAL A 1 497 ? -2.098 23.422 42.5 1 75.69 497 VAL A CA 1
ATOM 3742 C C . VAL A 1 497 ? -3.547 23.609 42.938 1 75.69 497 VAL A C 1
ATOM 3744 O O . VAL A 1 497 ? -4.297 22.641 43.062 1 75.69 497 VAL A O 1
ATOM 3747 N N . GLU A 1 498 ? -3.922 24.766 43.094 1 85.62 498 GLU A N 1
ATOM 3748 C CA . GLU A 1 498 ? -5.281 25.172 43.438 1 85.62 498 GLU A CA 1
ATOM 3749 C C . GLU A 1 498 ? -5.668 26.453 42.688 1 85.62 498 GLU A C 1
ATOM 3751 O O . GLU A 1 498 ? -4.809 27.141 42.125 1 85.62 498 GLU A O 1
ATOM 3756 N N . PHE A 1 499 ? -6.906 26.547 42.562 1 90.5 499 PHE A N 1
ATOM 3757 C CA . PHE A 1 499 ? -7.43 27.797 42 1 90.5 499 PHE A CA 1
ATOM 3758 C C . PHE A 1 499 ? -7.66 28.828 43.094 1 90.5 499 PHE A C 1
ATOM 3760 O O . PHE A 1 499 ? -8.305 28.531 44.125 1 90.5 499 PHE A O 1
ATOM 3767 N N . ALA A 1 500 ? -7.062 30.031 42.969 1 93.56 500 ALA A N 1
ATOM 3768 C CA . ALA A 1 500 ? -7.188 31.031 44.031 1 93.56 500 ALA A CA 1
ATOM 3769 C C . ALA A 1 500 ? -7.473 32.406 43.469 1 93.56 500 ALA A C 1
ATOM 3771 O O . ALA A 1 500 ? -6.926 32.781 42.406 1 93.56 500 ALA A O 1
ATOM 3772 N N . ILE A 1 501 ? -8.32 33.156 44.094 1 93.75 501 ILE A N 1
ATOM 3773 C CA . ILE A 1 501 ? -8.57 34.562 43.844 1 93.75 501 ILE A CA 1
ATOM 3774 C C . ILE A 1 501 ? -8.164 35.375 45.062 1 93.75 501 ILE A C 1
ATOM 3776 O O . ILE A 1 501 ? -8.656 35.156 46.188 1 93.75 501 ILE A O 1
ATOM 3780 N N . THR A 1 502 ? -7.242 36.281 44.875 1 93.5 502 THR A N 1
ATOM 3781 C CA . THR A 1 502 ? -6.805 37.188 45.938 1 93.5 502 THR A CA 1
ATOM 3782 C C . THR A 1 502 ? -7.18 38.625 45.625 1 93.5 502 THR A C 1
ATOM 3784 O O . THR A 1 502 ? -6.895 39.125 44.531 1 93.5 502 THR A O 1
ATOM 3787 N N . ILE A 1 503 ? -7.84 39.281 46.5 1 92.44 503 ILE A N 1
ATOM 3788 C CA . ILE A 1 503 ? -8.141 40.688 46.406 1 92.44 503 ILE A CA 1
ATOM 3789 C C . ILE A 1 503 ? -7.504 41.438 47.594 1 92.44 503 ILE A C 1
ATOM 3791 O O . ILE A 1 503 ? -7.789 41.125 48.75 1 92.44 503 ILE A O 1
ATOM 3795 N N . GLU A 1 504 ? -6.633 42.344 47.25 1 91.38 504 GLU A N 1
ATOM 3796 C CA . GLU A 1 504 ? -5.953 43.156 48.25 1 91.38 504 GLU A CA 1
ATOM 3797 C C . GLU A 1 504 ? -6.207 44.625 48.031 1 91.38 504 GLU A C 1
ATOM 3799 O O . GLU A 1 504 ? -6.211 45.094 46.906 1 91.38 504 GLU A O 1
ATOM 3804 N N . ASP A 1 505 ? -6.426 45.344 49.188 1 90.25 505 ASP A N 1
ATOM 3805 C CA . ASP A 1 505 ? -6.609 46.781 49.125 1 90.25 505 ASP A CA 1
ATOM 3806 C C . ASP A 1 505 ? -5.777 47.5 50.188 1 90.25 505 ASP A C 1
ATOM 3808 O O . ASP A 1 505 ? -5.297 46.875 51.156 1 90.25 505 ASP A O 1
ATOM 3812 N N . ASP A 1 506 ? -5.574 48.781 50 1 88.62 506 ASP A N 1
ATOM 3813 C CA . ASP A 1 506 ? -4.844 49.594 50.969 1 88.62 506 ASP A CA 1
ATOM 3814 C C . ASP A 1 506 ? -5.785 50.531 51.719 1 88.62 506 ASP A C 1
ATOM 3816 O O . ASP A 1 506 ? -5.398 51.656 52.094 1 88.62 506 ASP A O 1
ATOM 3820 N N . GLY A 1 507 ? -6.98 50.094 51.906 1 89.25 507 GLY A N 1
ATOM 3821 C CA . GLY A 1 507 ? -7.988 50.938 52.531 1 89.25 507 GLY A CA 1
ATOM 3822 C C . GLY A 1 507 ? -7.957 50.875 54.062 1 89.25 507 GLY A C 1
ATOM 3823 O O . GLY A 1 507 ? -6.895 50.688 54.656 1 89.25 507 GLY A O 1
ATOM 3824 N N . VAL A 1 508 ? -9.062 51.125 54.656 1 88.5 508 VAL A N 1
ATOM 3825 C CA . VAL A 1 508 ? -9.195 51.312 56.094 1 88.5 508 VAL A CA 1
ATOM 3826 C C . VAL A 1 508 ? -9.141 49.969 56.812 1 88.5 508 VAL A C 1
ATOM 3828 O O . VAL A 1 508 ? -8.93 49.938 58.031 1 88.5 508 VAL A O 1
ATOM 3831 N N . GLY A 1 509 ? -9.219 48.875 56.094 1 87.25 509 GLY A N 1
ATOM 3832 C CA . GLY A 1 509 ? -9.18 47.562 56.688 1 87.25 509 GLY A CA 1
ATOM 3833 C C . GLY A 1 509 ? -10.523 47.125 57.25 1 87.25 509 GLY A C 1
ATOM 3834 O O . GLY A 1 509 ? -11.547 47.781 57.031 1 87.25 509 GLY A O 1
ATOM 3835 N N . LEU A 1 510 ? -10.523 46 57.906 1 83.81 510 LEU A N 1
ATOM 3836 C CA . LEU A 1 510 ? -11.734 45.438 58.5 1 83.81 510 LEU A CA 1
ATOM 3837 C C . LEU A 1 510 ? -12.031 46.062 59.844 1 83.81 510 LEU A C 1
ATOM 3839 O O . LEU A 1 510 ? -11.125 46.281 60.656 1 83.81 510 LEU A O 1
ATOM 3843 N N . PRO A 1 511 ? -13.227 46.594 60 1 77.94 511 PRO A N 1
ATOM 3844 C CA . PRO A 1 511 ? -13.57 47.156 61.312 1 77.94 511 PRO A CA 1
ATOM 3845 C C . PRO A 1 511 ? -13.391 46.156 62.469 1 77.94 511 PRO A C 1
ATOM 3847 O O . PRO A 1 511 ? -13.43 44.938 62.25 1 77.94 511 PRO A O 1
ATOM 3850 N N . SER A 1 512 ? -13.039 46.625 63.594 1 72.25 512 SER A N 1
ATOM 3851 C CA . SER A 1 512 ? -12.805 45.812 64.75 1 72.25 512 SER A CA 1
ATOM 3852 C C . SER A 1 512 ? -14.023 44.969 65.125 1 72.25 512 SER A C 1
ATOM 3854 O O . SER A 1 512 ? -13.883 43.875 65.688 1 72.25 512 SER A O 1
ATOM 3856 N N . ASP A 1 513 ? -15.297 45.469 64.875 1 65.56 513 ASP A N 1
ATOM 3857 C CA . ASP A 1 513 ? -16.531 44.75 65.125 1 65.56 513 ASP A CA 1
ATOM 3858 C C . ASP A 1 513 ? -17.016 43.938 63.938 1 65.56 513 ASP A C 1
ATOM 3860 O O . ASP A 1 513 ? -18.203 43.688 63.781 1 65.56 513 ASP A O 1
ATOM 3864 N N . PHE A 1 514 ? -16.141 43.75 63.094 1 62.44 514 PHE A N 1
ATOM 3865 C CA . PHE A 1 514 ? -16.5 43.031 61.875 1 62.44 514 PHE A CA 1
ATOM 3866 C C . PHE A 1 514 ? -17.094 41.656 62.188 1 62.44 514 PHE A C 1
ATOM 3868 O O . PHE A 1 514 ?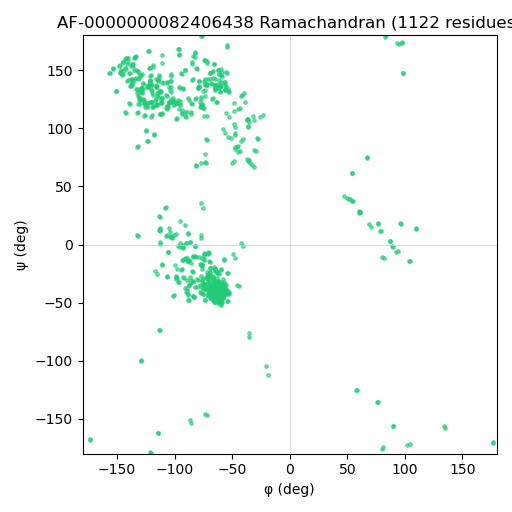 -16.453 40.844 62.844 1 62.44 514 PHE A O 1
ATOM 3875 N N . HIS A 1 515 ? -18.516 41.594 62.219 1 59.16 515 HIS A N 1
ATOM 3876 C CA . HIS A 1 515 ? -19.203 40.312 62.344 1 59.16 515 HIS A CA 1
ATOM 3877 C C . HIS A 1 515 ? -19.125 39.531 61.031 1 59.16 515 HIS A C 1
ATOM 3879 O O . HIS A 1 515 ? -19.375 40.062 59.938 1 59.16 515 HIS A O 1
ATOM 3885 N N . LYS A 1 516 ? -18.688 38.312 61.031 1 57.97 516 LYS A N 1
ATOM 3886 C CA . LYS A 1 516 ? -18.453 37.312 60 1 57.97 516 LYS A CA 1
ATOM 3887 C C . LYS A 1 516 ? -19.672 37.219 59.062 1 57.97 516 LYS A C 1
ATOM 3889 O O . LYS A 1 516 ? -19.578 36.594 58 1 57.97 516 LYS A O 1
ATOM 3894 N N . SER A 1 517 ? -20.75 37.781 59.375 1 57.75 517 SER A N 1
ATOM 3895 C CA . SER A 1 517 ? -22 37.531 58.656 1 57.75 517 SER A CA 1
ATOM 3896 C C . SER A 1 517 ? -21.969 38.094 57.25 1 57.75 517 SER A C 1
ATOM 3898 O O . SER A 1 517 ? -22.547 37.5 56.312 1 57.75 517 SER A O 1
ATOM 3900 N N . GLY A 1 518 ? -21.359 39.125 56.906 1 58.94 518 GLY A N 1
ATOM 3901 C CA . GLY A 1 518 ? -21.391 39.781 55.625 1 58.94 518 GLY A CA 1
ATOM 3902 C C . GLY A 1 518 ? -20.562 39.094 54.562 1 58.94 518 GLY A C 1
ATOM 3903 O O . GLY A 1 518 ? -20.703 39.344 53.375 1 58.94 518 GLY A O 1
ATOM 3904 N N . LEU A 1 519 ? -19.719 38.281 55.031 1 70.94 519 LEU A N 1
ATOM 3905 C CA . LEU A 1 519 ? -18.844 37.562 54.094 1 70.94 519 LEU A CA 1
ATOM 3906 C C . LEU A 1 519 ? -19.156 36.094 54.094 1 70.94 519 LEU A C 1
ATOM 3908 O O . LEU A 1 519 ? -18.344 35.281 53.625 1 70.94 519 LEU A O 1
ATOM 3912 N N . HIS A 1 520 ? -20.328 35.875 54.688 1 79.06 520 HIS A N 1
ATOM 3913 C CA . HIS A 1 520 ? -20.781 34.469 54.75 1 79.06 520 HIS A CA 1
ATOM 3914 C C . HIS A 1 520 ? -20.969 33.875 53.375 1 79.06 520 HIS A C 1
ATOM 3916 O O . HIS A 1 520 ? -20.672 32.719 53.156 1 79.06 520 HIS A O 1
ATOM 3922 N N . ASN A 1 521 ? -21.375 34.719 52.5 1 84.19 521 ASN A N 1
ATOM 3923 C CA . ASN A 1 521 ? -21.609 34.25 51.125 1 84.19 521 ASN A CA 1
ATOM 3924 C C . ASN A 1 521 ? -20.297 33.781 50.469 1 84.19 521 ASN A C 1
ATOM 3926 O O . ASN A 1 521 ? -20.281 32.781 49.75 1 84.19 521 ASN A O 1
ATOM 3930 N N . LEU A 1 522 ? -19.266 34.5 50.75 1 89.44 522 LEU A N 1
ATOM 3931 C CA . LEU A 1 522 ? -17.969 34.156 50.156 1 89.44 522 LEU A CA 1
ATOM 3932 C C . LEU A 1 522 ? -17.422 32.875 50.75 1 89.44 522 LEU A C 1
ATOM 3934 O O . LEU A 1 522 ? -16.891 32.031 50 1 89.44 522 LEU A O 1
ATOM 3938 N N . GLU A 1 523 ? -17.641 32.719 52 1 87.19 523 GLU A N 1
ATOM 3939 C CA . GLU A 1 523 ? -17.219 31.484 52.688 1 87.19 523 GLU A CA 1
ATOM 3940 C C . GLU A 1 523 ? -18.047 30.281 52.219 1 87.19 523 GLU A C 1
ATOM 3942 O O . GLU A 1 523 ? -17.5 29.203 52 1 87.19 523 GLU A O 1
ATOM 3947 N N . ARG A 1 524 ? -19.25 30.453 52.062 1 86.38 524 ARG A N 1
ATOM 3948 C CA . ARG A 1 524 ? -20.141 29.391 51.625 1 86.38 524 ARG A CA 1
ATOM 3949 C C . ARG A 1 524 ? -19.797 28.938 50.219 1 86.38 524 ARG A C 1
ATOM 3951 O O . ARG A 1 524 ? -19.781 27.734 49.938 1 86.38 524 ARG A O 1
ATOM 3958 N N . ARG A 1 525 ? -19.5 29.844 49.375 1 89 525 ARG A N 1
ATOM 3959 C CA . ARG A 1 525 ? -19.156 29.5 48 1 89 525 ARG A CA 1
ATOM 3960 C C . ARG A 1 525 ? -17.844 28.719 47.938 1 89 525 ARG A C 1
ATOM 3962 O O . ARG A 1 525 ? -17.688 27.812 47.125 1 89 525 ARG A O 1
ATOM 3969 N N . ALA A 1 526 ? -16.922 29.062 48.844 1 91.56 526 ALA A N 1
ATOM 3970 C CA . ALA A 1 526 ? -15.672 28.297 48.906 1 91.56 526 ALA A CA 1
ATOM 3971 C C . ALA A 1 526 ? -15.93 26.875 49.375 1 91.56 526 ALA A C 1
ATOM 3973 O O . ALA A 1 526 ? -15.398 25.922 48.812 1 91.56 526 ALA A O 1
ATOM 3974 N N . GLU A 1 527 ? -16.781 26.781 50.312 1 87.12 527 GLU A N 1
ATOM 3975 C CA . GLU A 1 527 ? -17.125 25.469 50.844 1 87.12 527 GLU A CA 1
ATOM 3976 C C . GLU A 1 527 ? -17.828 24.594 49.812 1 87.12 527 GLU A C 1
ATOM 3978 O O . GLU A 1 527 ? -17.578 23.406 49.719 1 87.12 527 GLU A O 1
ATOM 3983 N N . HIS A 1 528 ? -18.641 25.266 49.062 1 86.88 528 HIS A N 1
ATOM 3984 C CA . HIS A 1 528 ? -19.359 24.562 48 1 86.88 528 HIS A CA 1
ATOM 3985 C C . HIS A 1 528 ? -18.391 23.969 47 1 86.88 528 HIS A C 1
ATOM 3987 O O . HIS A 1 528 ? -18.656 22.906 46.406 1 86.88 528 HIS A O 1
ATOM 3993 N N . CYS A 1 529 ? -17.328 24.609 46.844 1 88.12 529 CYS A N 1
ATOM 3994 C CA . CYS A 1 529 ? -16.344 24.156 45.875 1 88.12 529 CYS A CA 1
ATOM 3995 C C . CYS A 1 529 ? -15.219 23.375 46.562 1 88.12 529 CYS A C 1
ATOM 3997 O O . CYS A 1 529 ? -14.188 23.094 45.938 1 88.12 529 CYS A O 1
ATOM 3999 N N . GLY A 1 530 ? -15.43 23.094 47.844 1 87.81 530 GLY A N 1
ATOM 4000 C CA . GLY A 1 530 ? -14.461 22.312 48.594 1 87.81 530 GLY A CA 1
ATOM 4001 C C . GLY A 1 530 ? -13.242 23.109 49 1 87.81 530 GLY A C 1
ATOM 4002 O O . GLY A 1 530 ? -12.164 22.547 49.219 1 87.81 530 GLY A O 1
ATOM 4003 N N . GLY A 1 531 ? -13.344 24.359 48.969 1 91.75 531 GLY A N 1
ATOM 4004 C CA . GLY A 1 531 ? -12.219 25.234 49.281 1 91.75 531 GLY A CA 1
ATOM 4005 C C . GLY A 1 531 ? -12.438 26.062 50.531 1 91.75 531 GLY A C 1
ATOM 4006 O O . GLY A 1 531 ? -13.18 25.656 51.438 1 91.75 531 GLY A O 1
ATOM 4007 N N . THR A 1 532 ? -11.672 27.109 50.688 1 92.62 532 THR A N 1
ATOM 4008 C CA . THR A 1 532 ? -11.727 27.984 51.875 1 92.62 532 THR A CA 1
ATOM 4009 C C . THR A 1 532 ? -11.664 29.453 51.438 1 92.62 532 THR A C 1
ATOM 4011 O O . THR A 1 532 ? -11.195 29.781 50.344 1 92.62 532 THR A O 1
ATOM 4014 N N . CYS A 1 533 ? -12.211 30.312 52.312 1 92.12 533 CYS A N 1
ATOM 4015 C CA . CYS A 1 533 ? -12.141 31.766 52.125 1 92.12 533 CYS A CA 1
ATOM 4016 C C . CYS A 1 533 ? -11.664 32.438 53.406 1 92.12 533 CYS A C 1
ATOM 4018 O O . CYS A 1 533 ? -12.195 32.188 54.5 1 92.12 533 CYS A O 1
ATOM 4020 N N . THR A 1 534 ? -10.625 33.188 53.281 1 90.25 534 THR A N 1
ATOM 4021 C CA . THR A 1 534 ? -10.086 33.938 54.438 1 90.25 534 THR A CA 1
ATOM 4022 C C . THR A 1 534 ? -10.016 35.406 54.125 1 90.25 534 THR A C 1
ATOM 4024 O O . THR A 1 534 ? -9.68 35.812 53 1 90.25 534 THR A O 1
ATOM 4027 N N . ILE A 1 535 ? -10.406 36.281 55.031 1 87.62 535 ILE A N 1
ATOM 4028 C CA . ILE A 1 535 ? -10.281 37.719 54.938 1 87.62 535 ILE A CA 1
ATOM 4029 C C . ILE A 1 535 ? -9.539 38.281 56.156 1 87.62 535 ILE A C 1
ATOM 4031 O O . ILE A 1 535 ? -9.945 38.031 57.312 1 87.62 535 ILE A O 1
ATOM 4035 N N . VAL A 1 536 ? -8.422 38.906 55.969 1 87.81 536 VAL A N 1
ATOM 4036 C CA . VAL A 1 536 ? -7.602 39.438 57.031 1 87.81 536 VAL A CA 1
ATOM 4037 C C . VAL A 1 536 ? -7.16 40.844 56.719 1 87.81 536 VAL A C 1
ATOM 4039 O O . VAL A 1 536 ? -7.129 41.25 55.562 1 87.81 536 VAL A O 1
ATOM 4042 N N . ASN A 1 537 ? -6.977 41.562 57.812 1 86.94 537 ASN A N 1
ATOM 4043 C CA . ASN A 1 537 ? -6.352 42.875 57.594 1 86.94 537 ASN A CA 1
ATOM 4044 C C . ASN A 1 537 ? -4.898 42.75 57.156 1 86.94 537 ASN A C 1
ATOM 4046 O O . ASN A 1 537 ? -4.207 41.781 57.531 1 86.94 537 ASN A O 1
ATOM 4050 N N . HIS A 1 538 ? -4.48 43.531 56.25 1 78.62 538 HIS A N 1
ATOM 4051 C CA . HIS A 1 538 ? -3.127 43.531 55.688 1 78.62 538 HIS A CA 1
ATOM 4052 C C . HIS A 1 538 ? -2.312 44.719 56.219 1 78.62 538 HIS A C 1
ATOM 4054 O O . HIS A 1 538 ? -2.863 45.781 56.469 1 78.62 538 HIS A O 1
ATOM 4060 N N . ASP A 1 539 ? -1.034 44.5 56.625 1 76.12 539 ASP A N 1
ATOM 4061 C CA . ASP A 1 539 ? -0.125 45.531 57.094 1 76.12 539 ASP A CA 1
ATOM 4062 C C . ASP A 1 539 ? 0.482 46.281 55.906 1 76.12 539 ASP A C 1
ATOM 4064 O O . ASP A 1 539 ? 0.871 45.688 54.906 1 76.12 539 ASP A O 1
ATOM 4068 N N . PRO A 1 540 ? 0.499 47.438 56 1 75.88 540 PRO A N 1
ATOM 4069 C CA . PRO A 1 540 ? 0.199 48.438 57.031 1 75.88 540 PRO A CA 1
ATOM 4070 C C . PRO A 1 540 ? -1.265 48.875 57 1 75.88 540 PRO A C 1
ATOM 4072 O O . PRO A 1 540 ? -1.764 49.406 58 1 75.88 540 PRO A O 1
ATOM 4075 N N . SER A 1 541 ? -1.931 48.875 55.812 1 81.44 541 SER A N 1
ATOM 4076 C CA . SER A 1 541 ? -3.342 49.25 55.781 1 81.44 541 SER A CA 1
ATOM 4077 C C . SER A 1 541 ? -4.109 48.406 54.75 1 81.44 541 SER A C 1
ATOM 4079 O O . SER A 1 541 ? -3.514 47.844 53.812 1 81.44 541 SER A O 1
ATOM 4081 N N . GLY A 1 542 ? -5.348 48.25 55.031 1 90 542 GLY A N 1
ATOM 4082 C CA . GLY A 1 542 ? -6.227 47.562 54.094 1 90 542 GLY A CA 1
ATOM 4083 C C . GLY A 1 542 ? -6.543 46.125 54.469 1 90 542 GLY A C 1
ATOM 4084 O O . GLY A 1 542 ? -6.285 45.719 55.625 1 90 542 GLY A O 1
ATOM 4085 N N . ALA A 1 543 ? -7.223 45.344 53.594 1 91.5 543 ALA A N 1
ATOM 4086 C CA . ALA A 1 543 ? -7.648 43.969 53.844 1 91.5 543 ALA A CA 1
ATOM 4087 C C . ALA A 1 543 ? -7.27 43.062 52.656 1 91.5 543 ALA A C 1
ATOM 4089 O O . ALA A 1 543 ? -7.043 43.562 51.531 1 91.5 543 ALA A O 1
ATOM 4090 N N . ARG A 1 544 ? -7.035 41.875 53 1 93.38 544 ARG A N 1
ATOM 4091 C CA . ARG A 1 544 ? -6.762 40.875 52 1 93.38 544 ARG A CA 1
ATOM 4092 C C . ARG A 1 544 ? -7.797 39.75 52.062 1 93.38 544 ARG A C 1
ATOM 4094 O O . ARG A 1 544 ? -8.031 39.156 53.125 1 93.38 544 ARG A O 1
ATOM 4101 N N . LEU A 1 545 ? -8.469 39.531 50.938 1 92.38 545 LEU A N 1
ATOM 4102 C CA . LEU A 1 545 ? -9.383 38.406 50.75 1 92.38 545 LEU A CA 1
ATOM 4103 C C . LEU A 1 545 ? -8.734 37.312 49.938 1 92.38 545 LEU A C 1
ATOM 4105 O O . LEU A 1 545 ? -8.227 37.562 48.844 1 92.38 545 LEU A O 1
ATOM 4109 N N . LEU A 1 546 ? -8.672 36.125 50.438 1 94.19 546 LEU A N 1
ATOM 4110 C CA . LEU A 1 546 ? -8.148 34.969 49.75 1 94.19 546 LEU A CA 1
ATOM 4111 C C . LEU A 1 546 ? -9.203 33.875 49.625 1 94.19 546 LEU A C 1
ATOM 4113 O O . LEU A 1 546 ? -9.625 33.312 50.656 1 94.19 546 LEU A O 1
ATOM 4117 N N . TRP A 1 547 ? -9.695 33.625 48.406 1 93.62 547 TRP A N 1
ATOM 4118 C CA . TRP A 1 547 ? -10.617 32.531 48.062 1 93.62 547 TRP A CA 1
ATOM 4119 C C . TRP A 1 547 ? -9.891 31.422 47.312 1 93.62 547 TRP A C 1
ATOM 4121 O O . TRP A 1 547 ? -9.359 31.641 46.219 1 93.62 547 TRP A O 1
ATOM 4131 N N . ARG A 1 548 ? -9.82 30.203 47.812 1 93.81 548 ARG A N 1
ATOM 4132 C CA . ARG A 1 548 ? -9.07 29.078 47.25 1 93.81 548 ARG A CA 1
ATOM 4133 C C . ARG A 1 548 ? -9.961 27.844 47.125 1 93.81 548 ARG A C 1
ATOM 4135 O O . ARG A 1 548 ? -10.734 27.516 48 1 93.81 548 ARG A O 1
ATOM 4142 N N . VAL A 1 549 ? -9.867 27.203 45.969 1 91.5 549 VAL A N 1
ATOM 4143 C CA . VAL A 1 549 ? -10.609 25.984 45.719 1 91.5 549 VAL A CA 1
ATOM 4144 C C . VAL A 1 549 ? -9.719 24.969 45 1 91.5 549 VAL A C 1
ATOM 4146 O O . VAL A 1 549 ? -8.867 25.344 44.188 1 91.5 549 VAL A O 1
ATOM 4149 N N . PRO A 1 550 ? -9.828 23.688 45.312 1 85.56 550 PRO A N 1
ATOM 4150 C CA . PRO A 1 550 ? -9.016 22.672 44.625 1 85.56 550 PRO A CA 1
ATOM 4151 C C . PRO A 1 550 ? -9.352 22.547 43.156 1 85.56 550 PRO A C 1
ATOM 4153 O O . PRO A 1 550 ? -10.5 22.75 42.75 1 85.56 550 PRO A O 1
ATOM 4156 N N . LEU A 1 551 ? -8.375 22.438 42.375 1 77.88 551 LEU A N 1
ATOM 4157 C CA . LEU A 1 551 ? -8.555 22.203 40.938 1 77.88 551 LEU A CA 1
ATOM 4158 C C . LEU A 1 551 ? -9.031 20.781 40.688 1 77.88 551 LEU A C 1
ATOM 4160 O O . LEU A 1 551 ? -8.656 19.859 41.406 1 77.88 551 LEU A O 1
ATOM 4164 N N . GLY A 1 552 ? -10.102 20.5 40.656 1 58.38 552 GLY A N 1
ATOM 4165 C CA . GLY A 1 552 ? -10.633 19.156 40.5 1 58.38 552 GLY A CA 1
ATOM 4166 C C . GLY A 1 552 ? -9.703 18.234 39.719 1 58.38 552 GLY A C 1
ATOM 4167 O O . GLY A 1 552 ? -9.227 18.578 38.656 1 58.38 552 GLY A O 1
ATOM 4168 N N . ARG A 1 553 ? -8.812 17.5 40.344 1 45.62 553 ARG A N 1
ATOM 4169 C CA . ARG A 1 553 ? -8.297 16.312 39.688 1 45.62 553 ARG A CA 1
ATOM 4170 C C . ARG A 1 553 ? -9.398 15.617 38.875 1 45.62 553 ARG A C 1
ATOM 4172 O O . ARG A 1 553 ? -10.539 15.531 39.312 1 45.62 553 ARG A O 1
ATOM 4179 N N . THR A 1 554 ? -9.32 15.695 37.562 1 38.53 554 THR A N 1
ATOM 4180 C CA . THR A 1 554 ? -10.133 14.633 36.969 1 38.53 554 THR A CA 1
ATOM 4181 C C . THR A 1 554 ? -10.164 13.406 37.875 1 38.53 554 THR A C 1
ATOM 4183 O O . THR A 1 554 ? -9.117 12.852 38.219 1 38.53 554 THR A O 1
ATOM 4186 N N . ASN A 1 555 ? -10.945 13.461 38.781 1 32.34 555 ASN A N 1
ATOM 4187 C CA . ASN A 1 555 ? -11.211 12.289 39.625 1 32.34 555 ASN A CA 1
ATOM 4188 C C . ASN A 1 555 ? -11.133 11 38.812 1 32.34 555 ASN A C 1
ATOM 4190 O O . ASN A 1 555 ? -11.992 10.742 37.969 1 32.34 555 ASN A O 1
ATOM 4194 N N . SER A 1 556 ? -9.953 10.531 38.344 1 32.34 556 SER A N 1
ATOM 4195 C CA . SER A 1 556 ? -9.922 9.094 38.094 1 32.34 556 SER A CA 1
ATOM 4196 C C . SER A 1 556 ? -10.445 8.32 39.312 1 32.34 556 SER A C 1
ATOM 4198 O O . SER A 1 556 ? -9.812 8.312 40.375 1 32.34 556 SER A O 1
ATOM 4200 N N . ASN A 1 557 ? -11.703 8.391 39.594 1 30.69 557 ASN A N 1
ATOM 4201 C CA . ASN A 1 557 ? -12.312 7.461 40.531 1 30.69 557 ASN A CA 1
ATOM 4202 C C . ASN A 1 557 ? -11.828 6.031 40.281 1 30.69 557 ASN A C 1
ATOM 4204 O O . ASN A 1 557 ? -12.156 5.414 39.281 1 30.69 557 ASN A O 1
ATOM 4208 N N . ARG A 1 558 ? -10.68 5.613 40.719 1 31.19 558 ARG A N 1
ATOM 4209 C CA . ARG A 1 558 ? -10.336 4.215 40.969 1 31.19 558 ARG A CA 1
ATOM 4210 C C . ARG A 1 558 ? -11.359 3.553 41.875 1 31.19 558 ARG A C 1
ATOM 4212 O O . ARG A 1 558 ? -11.656 4.066 42.969 1 31.19 558 ARG A O 1
ATOM 4219 N N . PRO A 1 559 ? -12.219 2.578 41.281 1 31.16 559 PRO A N 1
ATOM 4220 C CA . PRO A 1 559 ? -13.07 1.751 42.156 1 31.16 559 PRO A CA 1
ATOM 4221 C C . PRO A 1 559 ? -12.305 1.151 43.312 1 31.16 559 PRO A C 1
ATOM 4223 O O . PRO A 1 559 ? -11.125 0.819 43.188 1 31.16 559 PRO A O 1
ATOM 4226 N N . LYS A 1 560 ? -12.617 1.526 44.531 1 30.41 560 LYS A N 1
ATOM 4227 C CA . LYS A 1 560 ? -12.156 0.886 45.75 1 30.41 560 LYS A CA 1
ATOM 4228 C C . LYS A 1 560 ? -12.328 -0.629 45.688 1 30.41 560 LYS A C 1
ATOM 4230 O O . LYS A 1 560 ? -13.398 -1.124 45.312 1 30.41 560 LYS A O 1
ATOM 4235 N N . SER A 1 561 ? -11.219 -1.332 45.469 1 26.52 561 SER A N 1
ATOM 4236 C CA . SER A 1 561 ? -11.133 -2.768 45.719 1 26.52 561 SER A CA 1
ATOM 4237 C C . SER A 1 561 ? -11.75 -3.141 47.062 1 26.52 561 SER A C 1
ATOM 4239 O O . SER A 1 561 ? -11.422 -2.545 48.094 1 26.52 561 SER A O 1
ATOM 4241 N N . GLY A 1 562 ? -13.062 -3.346 47.094 1 23.61 562 GLY A N 1
ATOM 4242 C CA . GLY A 1 562 ? -13.516 -4.125 48.25 1 23.61 562 GLY A CA 1
ATOM 4243 C C . GLY A 1 562 ? -12.594 -5.285 48.562 1 23.61 562 GLY A C 1
ATOM 4244 O O . GLY A 1 562 ? -12.023 -5.906 47.688 1 23.61 562 GLY A O 1
ATOM 4245 N N . ARG A 1 563 ? -12.125 -5.438 49.844 1 20.45 563 ARG A N 1
ATOM 4246 C CA . ARG A 1 563 ? -11.773 -6.734 50.438 1 20.45 563 ARG A CA 1
ATOM 4247 C C . ARG A 1 563 ? -12.93 -7.723 50.281 1 20.45 563 ARG A C 1
ATOM 4249 O O . ARG A 1 563 ? -14.086 -7.379 50.531 1 20.45 563 ARG A O 1
ATOM 4256 N N . MET B 1 1 ? 17.797 -12.664 -50.938 1 21.78 1 MET B N 1
ATOM 4257 C CA . MET B 1 1 ? 16.438 -12.883 -50.469 1 21.78 1 MET B CA 1
ATOM 4258 C C . MET B 1 1 ? 16.328 -14.234 -49.781 1 21.78 1 MET B C 1
ATOM 4260 O O . MET B 1 1 ? 16.109 -15.258 -50.438 1 21.78 1 MET B O 1
ATOM 4264 N N . VAL B 1 2 ? 17.312 -14.609 -48.969 1 22.16 2 VAL B N 1
ATOM 4265 C CA . VAL B 1 2 ? 17.406 -15.867 -48.25 1 22.16 2 VAL B CA 1
ATOM 4266 C C . VAL B 1 2 ? 16.141 -16.109 -47.438 1 22.16 2 VAL B C 1
ATOM 4268 O O . VAL B 1 2 ? 15.688 -15.234 -46.688 1 22.16 2 VAL B O 1
ATOM 4271 N N . GLU B 1 3 ? 15.203 -16.828 -48.094 1 22.08 3 GLU B N 1
ATOM 4272 C CA . GLU B 1 3 ? 13.93 -17.234 -47.5 1 22.08 3 GLU B CA 1
ATOM 4273 C C . GLU B 1 3 ? 14.086 -17.594 -46.031 1 22.08 3 GLU B C 1
ATOM 4275 O O . GLU B 1 3 ? 15.047 -18.25 -45.625 1 22.08 3 GLU B O 1
ATOM 4280 N N . ALA B 1 4 ? 13.555 -16.688 -45.219 1 30.2 4 ALA B N 1
ATOM 4281 C CA . ALA B 1 4 ? 13.359 -16.766 -43.781 1 30.2 4 ALA B CA 1
ATOM 4282 C C . ALA B 1 4 ? 12.977 -18.172 -43.344 1 30.2 4 ALA B C 1
ATOM 4284 O O . ALA B 1 4 ? 11.938 -18.703 -43.75 1 30.2 4 ALA B O 1
ATOM 4285 N N . SER B 1 5 ? 13.922 -19.125 -43.375 1 27.89 5 SER B N 1
ATOM 4286 C CA . SER B 1 5 ? 13.781 -20.531 -43 1 27.89 5 SER B CA 1
ATOM 4287 C C . SER B 1 5 ? 12.766 -20.688 -41.875 1 27.89 5 SER B C 1
ATOM 4289 O O . SER B 1 5 ? 12.734 -19.891 -40.938 1 27.89 5 SER B O 1
ATOM 4291 N N . GLY B 1 6 ? 11.602 -21.266 -42.094 1 30.77 6 GLY B N 1
ATOM 4292 C CA . GLY B 1 6 ? 10.352 -21.562 -41.406 1 30.77 6 GLY B CA 1
ATOM 4293 C C . GLY B 1 6 ? 10.562 -22.062 -39.969 1 30.77 6 GLY B C 1
ATOM 4294 O O . GLY B 1 6 ? 11.367 -22.969 -39.75 1 30.77 6 GLY B O 1
ATOM 4295 N N . HIS B 1 7 ? 10.625 -21.188 -39 1 36.03 7 HIS B N 1
ATOM 4296 C CA . HIS B 1 7 ? 10.492 -21.469 -37.562 1 36.03 7 HIS B CA 1
ATOM 4297 C C . HIS B 1 7 ? 9.562 -22.656 -37.312 1 36.03 7 HIS B C 1
ATOM 4299 O O . HIS B 1 7 ? 8.367 -22.578 -37.594 1 36.03 7 HIS B O 1
ATOM 4305 N N . SER B 1 8 ? 9.961 -23.828 -37.719 1 36.5 8 SER B N 1
ATOM 4306 C CA . SER B 1 8 ? 9.109 -24.969 -37.375 1 36.5 8 SER B CA 1
ATOM 4307 C C . SER B 1 8 ? 8.484 -24.781 -35.969 1 36.5 8 SER B C 1
ATOM 4309 O O . SER B 1 8 ? 9.195 -24.578 -35 1 36.5 8 SER B O 1
ATOM 4311 N N . PRO B 1 9 ? 7.305 -24.422 -35.875 1 42.38 9 PRO B N 1
ATOM 4312 C CA . PRO B 1 9 ? 6.59 -24.25 -34.594 1 42.38 9 PRO B CA 1
ATOM 4313 C C . PRO B 1 9 ? 6.824 -25.406 -33.625 1 42.38 9 PRO B C 1
ATOM 4315 O O . PRO B 1 9 ? 7.082 -26.531 -34.031 1 42.38 9 PRO B O 1
ATOM 4318 N N . ALA B 1 10 ? 7.41 -25.188 -32.531 1 50.88 10 ALA B N 1
ATOM 4319 C CA . ALA B 1 10 ? 7.535 -26.125 -31.422 1 50.88 10 ALA B CA 1
ATOM 4320 C C . ALA B 1 10 ? 6.43 -27.172 -31.469 1 50.88 10 ALA B C 1
ATOM 4322 O O . ALA B 1 10 ? 5.254 -26.828 -31.625 1 50.88 10 ALA B O 1
ATOM 4323 N N . ARG B 1 11 ? 6.797 -28.375 -31.75 1 57 11 ARG B N 1
ATOM 4324 C CA . ARG B 1 11 ? 5.871 -29.5 -31.844 1 57 11 ARG B CA 1
ATOM 4325 C C . ARG B 1 11 ? 4.848 -29.469 -30.719 1 57 11 ARG B C 1
ATOM 4327 O O . ARG B 1 11 ? 5.16 -29.047 -29.594 1 57 11 ARG B O 1
ATOM 4334 N N . THR B 1 12 ? 3.65 -29.547 -31.188 1 61.62 12 THR B N 1
ATOM 4335 C CA . THR B 1 12 ? 2.572 -29.641 -30.219 1 61.62 12 THR B CA 1
ATOM 4336 C C . THR B 1 12 ? 2.744 -30.875 -29.344 1 61.62 12 THR B C 1
ATOM 4338 O O . THR B 1 12 ? 3.451 -31.812 -29.719 1 61.62 12 THR B O 1
ATOM 4341 N N . PHE B 1 13 ? 2.51 -30.844 -28.156 1 65.56 13 PHE B N 1
ATOM 4342 C CA . PHE B 1 13 ? 2.598 -31.953 -27.219 1 65.56 13 PHE B CA 1
ATOM 4343 C C . PHE B 1 13 ? 1.971 -33.219 -27.812 1 65.56 13 PHE B C 1
ATOM 4345 O O . PHE B 1 13 ? 2.494 -34.312 -27.641 1 65.56 13 PHE B O 1
ATOM 4352 N N . GLY B 1 14 ? 0.937 -32.906 -28.547 1 66.62 14 GLY B N 1
ATOM 4353 C CA . GLY B 1 14 ? 0.301 -34.031 -29.203 1 66.62 14 GLY B CA 1
ATOM 4354 C C . GLY B 1 14 ? 1.207 -34.75 -30.188 1 66.62 14 GLY B C 1
ATOM 4355 O O . GLY B 1 14 ? 1.28 -35.969 -30.203 1 66.62 14 GLY B O 1
ATOM 4356 N N . GLU B 1 15 ? 1.903 -33.938 -30.953 1 71.69 15 GLU B N 1
ATOM 4357 C CA . GLU B 1 15 ? 2.84 -34.5 -31.938 1 71.69 15 GLU B CA 1
ATOM 4358 C C . GLU B 1 15 ? 3.967 -35.25 -31.234 1 71.69 15 GLU B C 1
ATOM 4360 O O . GLU B 1 15 ? 4.391 -36.312 -31.719 1 71.69 15 GLU B O 1
ATOM 4365 N N . LEU B 1 16 ? 4.344 -34.719 -30.203 1 70.31 16 LEU B N 1
ATOM 4366 C CA . LEU B 1 16 ? 5.418 -35.344 -29.438 1 70.31 16 LEU B CA 1
ATOM 4367 C C . LEU B 1 16 ? 4.969 -36.688 -28.875 1 70.31 16 LEU B C 1
ATOM 4369 O O . LEU B 1 16 ? 5.734 -37.656 -28.875 1 70.31 16 LEU B O 1
ATOM 4373 N N . LEU B 1 17 ? 3.771 -36.688 -28.484 1 71.12 17 LEU B N 1
ATOM 4374 C CA . LEU B 1 17 ? 3.258 -37.938 -27.922 1 71.12 17 LEU B CA 1
ATOM 4375 C C . LEU B 1 17 ? 3.098 -39 -29 1 71.12 17 LEU B C 1
ATOM 4377 O O . LEU B 1 17 ? 3.326 -40.188 -28.75 1 71.12 17 LEU B O 1
ATOM 4381 N N . ASP B 1 18 ? 2.779 -38.5 -30.203 1 73.06 18 ASP B N 1
ATOM 4382 C CA . ASP B 1 18 ? 2.711 -39.438 -31.328 1 73.06 18 ASP B CA 1
ATOM 4383 C C . ASP B 1 18 ? 4.082 -40.031 -31.625 1 73.06 18 ASP B C 1
ATOM 4385 O O . ASP B 1 18 ? 4.199 -41.25 -31.875 1 73.06 18 ASP B O 1
ATOM 4389 N N . ARG B 1 19 ? 4.973 -39.188 -31.516 1 72.69 19 ARG B N 1
ATOM 4390 C CA . ARG B 1 19 ? 6.34 -39.656 -31.766 1 72.69 19 ARG B CA 1
ATOM 4391 C C . ARG B 1 19 ? 6.809 -40.625 -30.688 1 72.69 19 ARG B C 1
ATOM 4393 O O . ARG B 1 19 ? 7.539 -41.562 -30.984 1 72.69 19 ARG B O 1
ATOM 4400 N N . LEU B 1 20 ? 6.43 -40.375 -29.516 1 71.44 20 LEU B N 1
ATOM 4401 C CA . LEU B 1 20 ? 6.77 -41.281 -28.422 1 71.44 20 LEU B CA 1
ATOM 4402 C C . LEU B 1 20 ? 6.16 -42.656 -28.641 1 71.44 20 LEU B C 1
ATOM 4404 O O . LEU B 1 20 ? 6.777 -43.656 -28.312 1 71.44 20 LEU B O 1
ATOM 4408 N N . GLY B 1 21 ? 4.922 -42.625 -29.109 1 68.12 21 GLY B N 1
ATOM 4409 C CA . GLY B 1 21 ? 4.258 -43.875 -29.438 1 68.12 21 GLY B CA 1
ATOM 4410 C C . GLY B 1 21 ? 4.996 -44.656 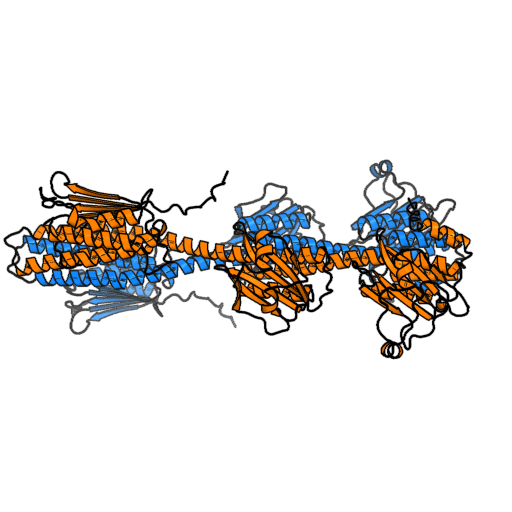-30.5 1 68.12 21 GLY B C 1
ATOM 4411 O O . GLY B 1 21 ? 5.09 -45.875 -30.406 1 68.12 21 GLY B O 1
ATOM 4412 N N . ASP B 1 22 ? 5.555 -43.844 -31.422 1 68 22 ASP B N 1
ATOM 4413 C CA . ASP B 1 22 ? 6.273 -44.5 -32.5 1 68 22 ASP B CA 1
ATOM 4414 C C . ASP B 1 22 ? 7.641 -45 -32.062 1 68 22 ASP B C 1
ATOM 4416 O O . ASP B 1 22 ? 8.227 -45.875 -32.688 1 68 22 ASP B O 1
ATOM 4420 N N . SER B 1 23 ? 8.219 -44.344 -31.062 1 61.16 23 SER B N 1
ATOM 4421 C CA . SER B 1 23 ? 9.594 -44.625 -30.656 1 61.16 23 SER B CA 1
ATOM 4422 C C . SER B 1 23 ? 9.68 -45.906 -29.828 1 61.16 23 SER B C 1
ATOM 4424 O O . SER B 1 23 ? 10.773 -46.312 -29.438 1 61.16 23 SER B O 1
ATOM 4426 N N . ASN B 1 24 ? 8.641 -46.719 -29.672 1 64.19 24 ASN B N 1
ATOM 4427 C CA . ASN B 1 24 ? 8.594 -48 -28.953 1 64.19 24 ASN B CA 1
ATOM 4428 C C . ASN B 1 24 ? 8.961 -47.812 -27.484 1 64.19 24 ASN B C 1
ATOM 4430 O O . ASN B 1 24 ? 9.695 -48.625 -26.938 1 64.19 24 ASN B O 1
ATOM 4434 N N . ALA B 1 25 ? 8.766 -46.75 -26.938 1 70.81 25 ALA B N 1
ATOM 4435 C CA . ALA B 1 25 ? 9.023 -46.594 -25.5 1 70.81 25 ALA B CA 1
ATOM 4436 C C . ALA B 1 25 ? 8.289 -47.656 -24.688 1 70.81 25 ALA B C 1
ATOM 4438 O O . ALA B 1 25 ? 7.113 -47.938 -24.938 1 70.81 25 ALA B O 1
ATOM 4439 N N . ASP B 1 26 ? 9.156 -48.219 -23.781 1 78.38 26 ASP B N 1
ATOM 4440 C CA . ASP B 1 26 ? 8.562 -49.281 -22.953 1 78.38 26 ASP B CA 1
ATOM 4441 C C . ASP B 1 26 ? 7.797 -48.688 -21.766 1 78.38 26 ASP B C 1
ATOM 4443 O O . ASP B 1 26 ? 7.906 -47.469 -21.5 1 78.38 26 ASP B O 1
ATOM 4447 N N . ILE B 1 27 ? 6.973 -49.438 -21.219 1 80.75 27 ILE B N 1
ATOM 4448 C CA . ILE B 1 27 ? 6.035 -49.031 -20.172 1 80.75 27 ILE B CA 1
ATOM 4449 C C . ILE B 1 27 ? 6.805 -48.469 -18.969 1 80.75 27 ILE B C 1
ATOM 4451 O O . ILE B 1 27 ? 6.465 -47.406 -18.453 1 80.75 27 ILE B O 1
ATOM 4455 N N . PRO B 1 28 ? 7.945 -49.094 -18.578 1 80.75 28 PRO B N 1
ATOM 4456 C CA . PRO B 1 28 ? 8.688 -48.531 -17.438 1 80.75 28 PRO B CA 1
ATOM 4457 C C . PRO B 1 28 ? 9.211 -47.125 -17.719 1 80.75 28 PRO B C 1
ATOM 4459 O O . PRO B 1 28 ? 9.211 -46.281 -16.812 1 80.75 28 PRO B O 1
ATOM 4462 N N . THR B 1 29 ? 9.609 -46.906 -18.969 1 82.88 29 THR B N 1
ATOM 4463 C CA . THR B 1 29 ? 10.109 -45.594 -19.328 1 82.88 29 THR B CA 1
ATOM 4464 C C . THR B 1 29 ? 9.008 -44.531 -19.25 1 82.88 29 THR B C 1
ATOM 4466 O O . THR B 1 29 ? 9.234 -43.438 -18.766 1 82.88 29 THR B O 1
ATOM 4469 N N . LEU B 1 30 ? 7.859 -44.844 -19.672 1 83 30 LEU B N 1
ATOM 4470 C CA . LEU B 1 30 ? 6.734 -43.906 -19.625 1 83 30 LEU B CA 1
ATOM 4471 C C . LEU B 1 30 ? 6.328 -43.594 -18.188 1 83 30 LEU B C 1
ATOM 4473 O O . LEU B 1 30 ? 5.938 -42.469 -17.859 1 83 30 LEU B O 1
ATOM 4477 N N . HIS B 1 31 ? 6.523 -44.594 -17.344 1 83.75 31 HIS B N 1
ATOM 4478 C CA . HIS B 1 31 ? 6.254 -44.406 -15.914 1 83.75 31 HIS B CA 1
ATOM 4479 C C . HIS B 1 31 ? 7.23 -43.406 -15.312 1 83.75 31 HIS B C 1
ATOM 4481 O O . HIS B 1 31 ? 6.82 -42.5 -14.578 1 83.75 31 HIS B O 1
ATOM 4487 N N . ARG B 1 32 ? 8.406 -43.562 -15.617 1 85.69 32 ARG B N 1
ATOM 4488 C CA . ARG B 1 32 ? 9.422 -42.625 -15.117 1 85.69 32 ARG B CA 1
ATOM 4489 C C . ARG B 1 32 ? 9.188 -41.219 -15.633 1 85.69 32 ARG B C 1
ATOM 4491 O O . ARG B 1 32 ? 9.391 -40.25 -14.898 1 85.69 32 ARG B O 1
ATOM 4498 N N . LEU B 1 33 ? 8.789 -41.219 -16.891 1 88.56 33 LEU B N 1
ATOM 4499 C CA . LEU B 1 33 ? 8.508 -39.906 -17.469 1 88.56 33 LEU B CA 1
ATOM 4500 C C . LEU B 1 33 ? 7.328 -39.25 -16.781 1 88.56 33 LEU B C 1
ATOM 4502 O O . LEU B 1 33 ? 7.379 -38.062 -16.469 1 88.56 33 LEU B O 1
ATOM 4506 N N . LEU B 1 34 ? 6.305 -39.969 -16.531 1 87.94 34 LEU B N 1
ATOM 4507 C CA . LEU B 1 34 ? 5.133 -39.469 -15.828 1 87.94 34 LEU B CA 1
ATOM 4508 C C . LEU B 1 34 ? 5.508 -38.938 -14.445 1 87.94 34 LEU B C 1
ATOM 4510 O O . LEU B 1 34 ? 5.094 -37.844 -14.047 1 87.94 34 LEU B O 1
ATOM 4514 N N . GLU B 1 35 ? 6.297 -39.719 -13.75 1 87.25 35 GLU B N 1
ATOM 4515 C CA . GLU B 1 35 ? 6.773 -39.281 -12.43 1 87.25 35 GLU B CA 1
ATOM 4516 C C . GLU B 1 35 ? 7.57 -38 -12.516 1 87.25 35 GLU B C 1
ATOM 4518 O O . GLU B 1 35 ? 7.371 -37.094 -11.711 1 87.25 35 GLU B O 1
ATOM 4523 N N . ALA B 1 36 ? 8.398 -37.906 -13.453 1 89.75 36 ALA B N 1
ATOM 4524 C CA . ALA B 1 36 ? 9.242 -36.75 -13.641 1 89.75 36 ALA B CA 1
ATOM 4525 C C . ALA B 1 36 ? 8.391 -35.5 -13.922 1 89.75 36 ALA B C 1
ATOM 4527 O O . ALA B 1 36 ? 8.656 -34.438 -13.383 1 89.75 36 ALA B O 1
ATOM 4528 N N . VAL B 1 37 ? 7.434 -35.656 -14.734 1 89.19 37 VAL B N 1
ATOM 4529 C CA . VAL B 1 37 ? 6.555 -34.562 -15.094 1 89.19 37 VAL B CA 1
ATOM 4530 C C . VAL B 1 37 ? 5.828 -34.062 -13.852 1 89.19 37 VAL B C 1
ATOM 4532 O O . VAL B 1 37 ? 5.703 -32.844 -13.656 1 89.19 37 VAL B O 1
ATOM 4535 N N . LEU B 1 38 ? 5.438 -34.906 -12.992 1 88 38 LEU B N 1
ATOM 4536 C CA . LEU B 1 38 ? 4.734 -34.531 -11.773 1 88 38 LEU B CA 1
ATOM 4537 C C . LEU B 1 38 ? 5.672 -33.812 -10.805 1 88 38 LEU B C 1
ATOM 4539 O O . LEU B 1 38 ? 5.297 -32.812 -10.195 1 88 38 LEU B O 1
ATOM 4543 N N . VAL B 1 39 ? 6.863 -34.312 -10.68 1 89.25 39 VAL B N 1
ATOM 4544 C CA . VAL B 1 39 ? 7.855 -33.719 -9.789 1 89.25 39 VAL B CA 1
ATOM 4545 C C . VAL B 1 39 ? 8.195 -32.312 -10.266 1 89.25 39 VAL B C 1
ATOM 4547 O O . VAL B 1 39 ? 8.234 -31.359 -9.469 1 89.25 39 VAL B O 1
ATOM 4550 N N . VAL B 1 40 ? 8.344 -32.156 -11.539 1 90.88 40 VAL B N 1
ATOM 4551 C CA . VAL B 1 40 ? 8.695 -30.875 -12.141 1 90.88 40 VAL B CA 1
ATOM 4552 C C . VAL B 1 40 ? 7.566 -29.875 -11.914 1 90.88 40 VAL B C 1
ATOM 4554 O O . VAL B 1 40 ? 7.812 -28.688 -11.695 1 90.88 40 VAL B O 1
ATOM 4557 N N . GLY B 1 41 ? 6.391 -30.312 -11.883 1 90.06 41 GLY B N 1
ATOM 4558 C CA . GLY B 1 41 ? 5.234 -29.453 -11.75 1 90.06 41 GLY B CA 1
ATOM 4559 C C . GLY B 1 41 ? 4.887 -29.141 -10.305 1 90.06 41 GLY B C 1
ATOM 4560 O O . GLY B 1 41 ? 3.982 -28.344 -10.031 1 90.06 41 GLY B O 1
ATOM 4561 N N . SER B 1 42 ? 5.734 -29.672 -9.398 1 88.56 42 SER B N 1
ATOM 4562 C CA . SER B 1 42 ? 5.406 -29.516 -7.988 1 88.56 42 SER B CA 1
ATOM 4563 C C . SER B 1 42 ? 6.023 -28.25 -7.414 1 88.56 42 SER B C 1
ATOM 4565 O O . SER B 1 42 ? 7.234 -28.047 -7.516 1 88.56 42 SER B O 1
ATOM 4567 N N . GLY B 1 43 ? 5.184 -27.297 -7.02 1 86.81 43 GLY B N 1
ATOM 4568 C CA . GLY B 1 43 ? 5.656 -26.094 -6.344 1 86.81 43 GLY B CA 1
ATOM 4569 C C . GLY B 1 43 ? 5.812 -24.906 -7.273 1 86.81 43 GLY B C 1
ATOM 4570 O O . GLY B 1 43 ? 5.719 -25.047 -8.492 1 86.81 43 GLY B O 1
ATOM 4571 N N . LEU B 1 44 ? 6.125 -23.766 -6.648 1 90.56 44 LEU B N 1
ATOM 4572 C CA . LEU B 1 44 ? 6.148 -22.547 -7.469 1 90.56 44 LEU B CA 1
ATOM 4573 C C . LEU B 1 44 ? 7.418 -21.75 -7.215 1 90.56 44 LEU B C 1
ATOM 4575 O O . LEU B 1 44 ? 7.57 -20.641 -7.727 1 90.56 44 LEU B O 1
ATOM 4579 N N . ASP B 1 45 ? 8.352 -22.312 -6.441 1 91.19 45 ASP B N 1
ATOM 4580 C CA . ASP B 1 45 ? 9.648 -21.656 -6.289 1 91.19 45 ASP B CA 1
ATOM 4581 C C . ASP B 1 45 ? 10.523 -21.875 -7.523 1 91.19 45 ASP B C 1
ATOM 4583 O O . ASP B 1 45 ? 10.852 -23.016 -7.867 1 91.19 45 ASP B O 1
ATOM 4587 N N . LEU B 1 46 ? 10.898 -20.859 -8.156 1 90.69 46 LEU B N 1
ATOM 4588 C CA . LEU B 1 46 ? 11.578 -20.969 -9.445 1 90.69 46 LEU B CA 1
ATOM 4589 C C . LEU B 1 46 ? 12.914 -21.688 -9.297 1 90.69 46 LEU B C 1
ATOM 4591 O O . LEU B 1 46 ? 13.234 -22.578 -10.078 1 90.69 46 LEU B O 1
ATOM 4595 N N . ASP B 1 47 ? 13.734 -21.297 -8.328 1 91.62 47 ASP B N 1
ATOM 4596 C CA . ASP B 1 47 ? 15.039 -21.906 -8.133 1 91.62 47 ASP B CA 1
ATOM 4597 C C . ASP B 1 47 ? 14.914 -23.406 -7.887 1 91.62 47 ASP B C 1
ATOM 4599 O O . ASP B 1 47 ? 15.648 -24.203 -8.477 1 91.62 47 ASP B O 1
ATOM 4603 N N . LEU B 1 48 ? 14 -23.766 -7.098 1 92.88 48 LEU B N 1
ATOM 4604 C CA . LEU B 1 48 ? 13.766 -25.172 -6.809 1 92.88 48 LEU B CA 1
ATOM 4605 C C . LEU B 1 48 ? 13.242 -25.906 -8.039 1 92.88 48 LEU B C 1
ATOM 4607 O O . LEU B 1 48 ? 13.586 -27.062 -8.281 1 92.88 48 LEU B O 1
ATOM 4611 N N . THR B 1 49 ? 12.398 -25.203 -8.773 1 93.69 49 THR B N 1
ATOM 4612 C CA . THR B 1 49 ? 11.852 -25.766 -9.992 1 93.69 49 THR B CA 1
ATOM 4613 C C . THR B 1 49 ? 12.969 -26.094 -10.984 1 93.69 49 THR B C 1
ATOM 4615 O O . THR B 1 49 ? 13 -27.172 -11.57 1 93.69 49 THR B O 1
ATOM 4618 N N . LEU B 1 50 ? 13.891 -25.172 -11.195 1 94.75 50 LEU B N 1
ATOM 4619 C CA . LEU B 1 50 ? 15.008 -25.391 -12.109 1 94.75 50 LEU B CA 1
ATOM 4620 C C . LEU B 1 50 ? 15.82 -26.625 -11.688 1 94.75 50 LEU B C 1
ATOM 4622 O O . LEU B 1 50 ? 16.172 -27.453 -12.516 1 94.75 50 LEU B O 1
ATOM 4626 N N . GLN B 1 51 ? 16.016 -26.719 -10.445 1 94.94 51 GLN B N 1
ATOM 4627 C CA . GLN B 1 51 ? 16.766 -27.844 -9.914 1 94.94 51 GLN B CA 1
ATOM 4628 C C . GLN B 1 51 ? 16 -29.156 -10.117 1 94.94 51 GLN B C 1
ATOM 4630 O O . GLN B 1 51 ? 16.594 -30.172 -10.484 1 94.94 51 GLN B O 1
ATOM 4635 N N . ARG B 1 52 ? 14.742 -29.125 -9.844 1 94.81 52 ARG B N 1
ATOM 4636 C CA . ARG B 1 52 ? 13.914 -30.312 -10.023 1 94.81 52 ARG B CA 1
ATOM 4637 C C . ARG B 1 52 ? 13.922 -30.781 -11.477 1 94.81 52 ARG B C 1
ATOM 4639 O O . ARG B 1 52 ? 13.961 -31.969 -11.758 1 94.81 52 ARG B O 1
ATOM 4646 N N . ILE B 1 53 ? 13.883 -29.844 -12.391 1 95.44 53 ILE B N 1
ATOM 4647 C CA . ILE B 1 53 ? 13.875 -30.156 -13.812 1 95.44 53 ILE B CA 1
ATOM 4648 C C . ILE B 1 53 ? 15.141 -30.938 -14.18 1 95.44 53 ILE B C 1
ATOM 4650 O O . ILE B 1 53 ? 15.062 -32 -14.789 1 95.44 53 ILE B O 1
ATOM 4654 N N . ILE B 1 54 ? 16.25 -30.438 -13.734 1 96.19 54 ILE B N 1
ATOM 4655 C CA . ILE B 1 54 ? 17.516 -31.031 -14.156 1 96.19 54 ILE B CA 1
ATOM 4656 C C . ILE B 1 54 ? 17.719 -32.375 -13.445 1 96.19 54 ILE B C 1
ATOM 4658 O O . ILE B 1 54 ? 18.219 -33.344 -14.031 1 96.19 54 ILE B O 1
ATOM 4662 N N . THR B 1 55 ? 17.344 -32.469 -12.219 1 95.56 55 THR B N 1
ATOM 4663 C CA . THR B 1 55 ? 17.438 -33.75 -11.484 1 95.56 55 THR B CA 1
ATOM 4664 C C . THR B 1 55 ? 16.547 -34.812 -12.117 1 95.56 55 THR B C 1
ATOM 4666 O O . THR B 1 55 ? 16.953 -35.938 -12.305 1 95.56 55 THR B O 1
ATOM 4669 N N . SER B 1 56 ? 15.344 -34.375 -12.453 1 95.06 56 SER B N 1
ATOM 4670 C CA . SER B 1 56 ? 14.406 -35.281 -13.102 1 95.06 56 SER B CA 1
ATOM 4671 C C . SER B 1 56 ? 14.93 -35.719 -14.461 1 95.06 56 SER B C 1
ATOM 4673 O O . SER B 1 56 ? 14.836 -36.906 -14.812 1 95.06 56 SER B O 1
ATOM 4675 N N . ALA B 1 57 ? 15.477 -34.812 -15.211 1 96.44 57 ALA B N 1
ATOM 4676 C CA . ALA B 1 57 ? 15.984 -35.125 -16.531 1 96.44 57 ALA B CA 1
ATOM 4677 C C . ALA B 1 57 ? 17.125 -36.125 -16.453 1 96.44 57 ALA B C 1
ATOM 4679 O O . ALA B 1 57 ? 17.156 -37.125 -17.188 1 96.44 57 ALA B O 1
ATOM 4680 N N . THR B 1 58 ? 18.062 -35.906 -15.57 1 96.12 58 THR B N 1
ATOM 4681 C CA . THR B 1 58 ? 19.219 -36.781 -15.422 1 96.12 58 THR B CA 1
ATOM 4682 C C . THR B 1 58 ? 18.797 -38.156 -14.953 1 96.12 58 THR B C 1
ATOM 4684 O O . THR B 1 58 ? 19.359 -39.188 -15.391 1 96.12 58 THR B O 1
ATOM 4687 N N . THR B 1 59 ? 17.828 -38.188 -14.133 1 93.31 59 THR B N 1
ATOM 4688 C CA . THR B 1 59 ? 17.344 -39.469 -13.578 1 93.31 59 THR B CA 1
ATOM 4689 C C . THR B 1 59 ? 16.578 -40.25 -14.633 1 93.31 59 THR B C 1
ATOM 4691 O O . THR B 1 59 ? 16.859 -41.438 -14.852 1 93.31 59 THR B O 1
ATOM 4694 N N . VAL B 1 60 ? 15.68 -39.594 -15.32 1 92.31 60 VAL B N 1
ATOM 4695 C CA . VAL B 1 60 ? 14.805 -40.281 -16.266 1 92.31 60 VAL B CA 1
ATOM 4696 C C . VAL B 1 60 ? 15.625 -40.781 -17.453 1 92.31 60 VAL B C 1
ATOM 4698 O O . VAL B 1 60 ? 15.359 -41.875 -17.984 1 92.31 60 VAL B O 1
ATOM 4701 N N . LEU B 1 61 ? 16.578 -40.031 -17.891 1 94.19 61 LEU B N 1
ATOM 4702 C CA . LEU B 1 61 ? 17.344 -40.375 -19.078 1 94.19 61 LEU B CA 1
ATOM 4703 C C . LEU B 1 61 ? 18.625 -41.094 -18.703 1 94.19 61 LEU B C 1
ATOM 4705 O O . LEU B 1 61 ? 19.406 -41.5 -19.562 1 94.19 61 LEU B O 1
ATOM 4709 N N . ASP B 1 62 ? 18.859 -41.25 -17.422 1 93.62 62 ASP B N 1
ATOM 4710 C CA . ASP B 1 62 ? 19.969 -42.031 -16.875 1 93.62 62 ASP B CA 1
ATOM 4711 C C . ASP B 1 62 ? 21.297 -41.562 -17.469 1 93.62 62 ASP B C 1
ATOM 4713 O O . ASP B 1 62 ? 22 -42.344 -18.109 1 93.62 62 ASP B O 1
ATOM 4717 N N . CYS B 1 63 ? 21.656 -40.375 -17.266 1 95.31 63 CYS B N 1
ATOM 4718 C CA . CYS B 1 63 ? 22.938 -39.844 -17.703 1 95.31 63 CYS B CA 1
ATOM 4719 C C . CYS B 1 63 ? 23.719 -39.281 -16.531 1 95.31 63 CYS B C 1
ATOM 4721 O O . CYS B 1 63 ? 23.188 -39.125 -15.43 1 95.31 63 CYS B O 1
ATOM 4723 N N . ARG B 1 64 ? 24.938 -39.031 -16.734 1 95.44 64 ARG B N 1
ATOM 4724 C CA . ARG B 1 64 ? 25.844 -38.688 -15.633 1 95.44 64 ARG B CA 1
ATOM 4725 C C . ARG B 1 64 ? 25.75 -37.188 -15.297 1 95.44 64 ARG B C 1
ATOM 4727 O O . ARG B 1 64 ? 25.734 -36.844 -14.117 1 95.44 64 ARG B O 1
ATOM 4734 N N . TYR B 1 65 ? 25.734 -36.375 -16.391 1 95 65 TYR B N 1
ATOM 4735 C CA . TYR B 1 65 ? 25.75 -34.938 -16.156 1 95 65 TYR B CA 1
ATOM 4736 C C . TYR B 1 65 ? 24.531 -34.25 -16.766 1 95 65 TYR B C 1
ATOM 4738 O O . TYR B 1 65 ? 24.094 -34.656 -17.859 1 95 65 TYR B O 1
ATOM 4746 N N . GLY B 1 66 ? 24 -33.312 -16.094 1 96.06 66 GLY B N 1
ATOM 4747 C CA . GLY B 1 66 ? 22.922 -32.469 -16.578 1 96.06 66 GLY B CA 1
ATOM 4748 C C . GLY B 1 66 ? 23.094 -31 -16.203 1 96.06 66 GLY B C 1
ATOM 4749 O O . GLY B 1 66 ? 23.672 -30.688 -15.156 1 96.06 66 GLY B O 1
ATOM 4750 N N . ALA B 1 67 ? 22.625 -30.156 -17.062 1 95.19 67 ALA B N 1
ATOM 4751 C CA . ALA B 1 67 ? 22.641 -28.719 -16.766 1 95.19 67 ALA B CA 1
ATOM 4752 C C . ALA B 1 67 ? 21.453 -28.016 -17.422 1 95.19 67 ALA B C 1
ATOM 4754 O O . ALA B 1 67 ? 20.875 -28.516 -18.375 1 95.19 67 ALA B O 1
ATOM 4755 N N . LEU B 1 68 ? 21.078 -26.938 -16.828 1 95.81 68 LEU B N 1
ATOM 4756 C CA . LEU B 1 68 ? 20.031 -26.078 -17.359 1 95.81 68 LEU B CA 1
ATOM 4757 C C . LEU B 1 68 ? 20.484 -24.625 -17.391 1 95.81 68 LEU B C 1
ATOM 4759 O O . LEU B 1 68 ? 20.922 -24.078 -16.359 1 95.81 68 LEU B O 1
ATOM 4763 N N . GLY B 1 69 ? 20.484 -24.047 -18.531 1 93.69 69 GLY B N 1
ATOM 4764 C CA . GLY B 1 69 ? 20.812 -22.641 -18.703 1 93.69 69 GLY B CA 1
ATOM 4765 C C . GLY B 1 69 ? 19.594 -21.781 -19.016 1 93.69 69 GLY B C 1
ATOM 4766 O O . GLY B 1 69 ? 18.812 -22.094 -19.906 1 93.69 69 GLY B O 1
ATOM 4767 N N . VAL B 1 70 ? 19.438 -20.734 -18.234 1 92.88 70 VAL B N 1
ATOM 4768 C CA . VAL B 1 70 ? 18.359 -19.797 -18.453 1 92.88 70 VAL B CA 1
ATOM 4769 C C . VAL B 1 70 ? 18.844 -18.641 -19.344 1 92.88 70 VAL B C 1
ATOM 4771 O O . VAL B 1 70 ? 19.906 -18.062 -19.094 1 92.88 70 VAL B O 1
ATOM 4774 N N . ALA B 1 71 ? 18.047 -18.328 -20.312 1 90.12 71 ALA B N 1
ATOM 4775 C CA . ALA B 1 71 ? 18.438 -17.281 -21.266 1 90.12 71 ALA B CA 1
ATOM 4776 C C . ALA B 1 71 ? 18.359 -15.898 -20.625 1 90.12 71 ALA B C 1
ATOM 4778 O O . ALA B 1 71 ? 17.422 -15.609 -19.875 1 90.12 71 ALA B O 1
ATOM 4779 N N . ALA B 1 72 ? 19.328 -15.094 -20.875 1 84.88 72 ALA B N 1
ATOM 4780 C CA . ALA B 1 72 ? 19.328 -13.703 -20.438 1 84.88 72 ALA B CA 1
ATOM 4781 C C . ALA B 1 72 ? 18.781 -12.781 -21.531 1 84.88 72 ALA B C 1
ATOM 4783 O O . ALA B 1 72 ? 18.953 -13.055 -22.719 1 84.88 72 ALA B O 1
ATOM 4784 N N . PRO B 1 73 ? 18.094 -11.688 -21.141 1 74 73 PRO B N 1
ATOM 4785 C CA . PRO B 1 73 ? 17.562 -10.766 -22.156 1 74 73 PRO B CA 1
ATOM 4786 C C . PRO B 1 73 ? 18.656 -10.164 -23.031 1 74 73 PRO B C 1
ATOM 4788 O O . PRO B 1 73 ? 18.438 -9.922 -24.219 1 74 73 PRO B O 1
ATOM 4791 N N . GLY B 1 74 ? 19.812 -9.875 -22.578 1 70.81 74 GLY B N 1
ATOM 4792 C CA . GLY B 1 74 ? 20.906 -9.289 -23.344 1 70.81 74 GLY B CA 1
ATOM 4793 C C . GLY B 1 74 ? 21.781 -10.32 -24.016 1 70.81 74 GLY B C 1
ATOM 4794 O O . GLY B 1 74 ? 22.812 -9.977 -24.594 1 70.81 74 GLY B O 1
ATOM 4795 N N . GLY B 1 75 ? 21.391 -11.547 -24 1 76.25 75 GLY B N 1
ATOM 4796 C CA . GLY B 1 75 ? 22.203 -12.625 -24.547 1 76.25 75 GLY B CA 1
ATOM 4797 C C . GLY B 1 75 ? 22.984 -13.383 -23.5 1 76.25 75 GLY B C 1
ATOM 4798 O O . GLY B 1 75 ? 23.281 -12.836 -22.438 1 76.25 75 GLY B O 1
ATOM 4799 N N . GLY B 1 76 ? 23.156 -14.594 -23.734 1 80.44 76 GLY B N 1
ATOM 4800 C CA . GLY B 1 76 ? 23.844 -15.43 -22.766 1 80.44 76 GLY B CA 1
ATOM 4801 C C . GLY B 1 76 ? 22.906 -16.062 -21.75 1 80.44 76 GLY B C 1
ATOM 4802 O O . GLY B 1 76 ? 21.75 -16.328 -22.062 1 80.44 76 GLY B O 1
ATOM 4803 N N . LEU B 1 77 ? 23.578 -16.391 -20.594 1 86.25 77 LEU B N 1
ATOM 4804 C CA . LEU B 1 77 ? 22.812 -17.094 -19.578 1 86.25 77 LEU B CA 1
ATOM 4805 C C . LEU B 1 77 ? 22.641 -16.25 -18.312 1 86.25 77 LEU B C 1
ATOM 4807 O O . LEU B 1 77 ? 23.594 -15.602 -17.875 1 86.25 77 LEU B O 1
ATOM 4811 N N . SER B 1 78 ? 21.484 -16.125 -17.844 1 84.06 78 SER B N 1
ATOM 4812 C CA . SER B 1 78 ? 21.219 -15.422 -16.594 1 84.06 78 SER B CA 1
ATOM 4813 C C . SER B 1 78 ? 21.422 -16.328 -15.391 1 84.06 78 SER B C 1
ATOM 4815 O O . SER B 1 78 ? 21.734 -15.852 -14.297 1 84.06 78 SER B O 1
ATOM 4817 N N . GLU B 1 79 ? 21.172 -17.562 -15.578 1 88.44 79 GLU B N 1
ATOM 4818 C CA . GLU B 1 79 ? 21.312 -18.562 -14.523 1 88.44 79 GLU B CA 1
ATOM 4819 C C . GLU B 1 79 ? 21.766 -19.891 -15.094 1 88.44 79 GLU B C 1
ATOM 4821 O O . GLU B 1 79 ? 21.484 -20.203 -16.25 1 88.44 79 GLU B O 1
ATOM 4826 N N . PHE B 1 80 ? 22.484 -20.656 -14.312 1 91.19 80 PHE B N 1
ATOM 4827 C CA . PHE B 1 80 ? 22.984 -21.953 -14.719 1 91.19 80 PHE B CA 1
ATOM 4828 C C . PHE B 1 80 ? 22.953 -22.938 -13.555 1 91.19 80 PHE B C 1
ATOM 4830 O O . PHE B 1 80 ? 23.641 -22.734 -12.547 1 91.19 80 PHE B O 1
ATOM 4837 N N . VAL B 1 81 ? 22.141 -23.906 -13.695 1 93.81 81 VAL B N 1
ATOM 4838 C CA . VAL B 1 81 ? 22.031 -24.938 -12.664 1 93.81 81 VAL B CA 1
ATOM 4839 C C . VAL B 1 81 ? 22.531 -26.281 -13.219 1 93.81 81 VAL B C 1
ATOM 4841 O O . VAL B 1 81 ? 22.406 -26.547 -14.414 1 93.81 81 VAL B O 1
ATOM 4844 N N . TYR B 1 82 ? 23.172 -27.078 -12.383 1 93.75 82 TYR B N 1
ATOM 4845 C CA . TYR B 1 82 ? 23.75 -28.312 -12.906 1 93.75 82 TYR B CA 1
ATOM 4846 C C . TYR B 1 82 ? 23.594 -29.453 -11.906 1 93.75 82 TYR B C 1
ATOM 4848 O O . TYR B 1 82 ? 23.297 -29.234 -10.734 1 93.75 82 TYR B O 1
ATOM 4856 N N . GLU B 1 83 ? 23.703 -30.625 -12.383 1 94.19 83 GLU B N 1
ATOM 4857 C CA . GLU B 1 83 ? 23.641 -31.891 -11.648 1 94.19 83 GLU B CA 1
ATOM 4858 C C . GLU B 1 83 ? 24.75 -32.844 -12.086 1 94.19 83 GLU B C 1
ATOM 4860 O O . GLU B 1 83 ? 25.078 -32.906 -13.273 1 94.19 83 GLU B O 1
ATOM 4865 N N . GLY B 1 84 ? 25.344 -33.625 -11.109 1 93.62 84 GLY B N 1
ATOM 4866 C CA . GLY B 1 84 ? 26.328 -34.625 -11.445 1 93.62 84 GLY B CA 1
ATOM 4867 C C . GLY B 1 84 ? 27.75 -34.219 -11.133 1 93.62 84 GLY B C 1
ATOM 4868 O O . GLY B 1 84 ? 28.672 -35.031 -11.219 1 93.62 84 GLY B O 1
ATOM 4869 N N . ILE B 1 85 ? 27.984 -32.938 -10.867 1 90.69 85 ILE B N 1
ATOM 4870 C CA . ILE B 1 85 ? 29.312 -32.438 -10.516 1 90.69 85 ILE B CA 1
ATOM 4871 C C . ILE B 1 85 ? 29.375 -32.156 -9.016 1 90.69 85 ILE B C 1
ATOM 4873 O O . ILE B 1 85 ? 28.578 -31.391 -8.484 1 90.69 85 ILE B O 1
ATOM 4877 N N . SER B 1 86 ? 30.297 -32.781 -8.375 1 88.25 86 SER B N 1
ATOM 4878 C CA . SER B 1 86 ? 30.438 -32.594 -6.93 1 88.25 86 SER B CA 1
ATOM 4879 C C . SER B 1 86 ? 31 -31.219 -6.594 1 88.25 86 SER B C 1
ATOM 4881 O O . SER B 1 86 ? 31.594 -30.562 -7.445 1 88.25 86 SER B O 1
ATOM 4883 N N . GLY B 1 87 ? 30.719 -30.828 -5.383 1 86.5 87 GLY B N 1
ATOM 4884 C CA . GLY B 1 87 ? 31.219 -29.547 -4.914 1 86.5 87 GLY B CA 1
ATOM 4885 C C . GLY B 1 87 ? 32.719 -29.422 -5.027 1 86.5 87 GLY B C 1
ATOM 4886 O O . GLY B 1 87 ? 33.25 -28.375 -5.441 1 86.5 87 GLY B O 1
ATOM 4887 N N . SER B 1 88 ? 33.375 -30.453 -4.734 1 86.38 88 SER B N 1
ATOM 4888 C CA . SER B 1 88 ? 34.844 -30.453 -4.805 1 86.38 88 SER B CA 1
ATOM 4889 C C . SER B 1 88 ? 35.344 -30.312 -6.242 1 86.38 88 SER B C 1
ATOM 4891 O O . SER B 1 88 ? 36.281 -29.578 -6.508 1 86.38 88 SER B O 1
ATOM 4893 N N . GLN B 1 89 ? 34.656 -30.969 -7.109 1 86 89 GLN B N 1
ATOM 4894 C CA . GLN B 1 89 ? 35.031 -30.859 -8.523 1 86 89 GLN B CA 1
ATOM 4895 C C . GLN B 1 89 ? 34.75 -29.469 -9.062 1 86 89 GLN B C 1
ATOM 4897 O O . GLN B 1 89 ? 35.531 -28.922 -9.836 1 86 89 GLN B O 1
ATOM 4902 N N . ARG B 1 90 ? 33.656 -28.906 -8.672 1 86.88 90 ARG B N 1
ATOM 4903 C CA . ARG B 1 90 ? 33.25 -27.578 -9.141 1 86.88 90 ARG B CA 1
ATOM 4904 C C . ARG B 1 90 ? 34.281 -26.531 -8.734 1 86.88 90 ARG B C 1
ATOM 4906 O O . ARG B 1 90 ? 34.562 -25.609 -9.5 1 86.88 90 ARG B O 1
ATOM 4913 N N . ALA B 1 91 ? 34.781 -26.609 -7.578 1 86 91 ALA B N 1
ATOM 4914 C CA . ALA B 1 91 ? 35.75 -25.656 -7.043 1 86 91 ALA B CA 1
ATOM 4915 C C . ALA B 1 91 ? 37.031 -25.594 -7.902 1 86 91 ALA B C 1
ATOM 4917 O O . ALA B 1 91 ? 37.719 -24.578 -7.93 1 86 91 ALA B O 1
ATOM 4918 N N . THR B 1 92 ? 37.25 -26.625 -8.633 1 83.69 92 THR B N 1
ATOM 4919 C CA . THR B 1 92 ? 38.469 -26.688 -9.445 1 83.69 92 THR B CA 1
ATOM 4920 C C . THR B 1 92 ? 38.188 -26.156 -10.852 1 83.69 92 THR B C 1
ATOM 4922 O O . THR B 1 92 ? 39.125 -25.859 -11.594 1 83.69 92 THR B O 1
ATOM 4925 N N . MET B 1 93 ? 36.969 -26.031 -11.094 1 81.12 93 MET B N 1
ATOM 4926 C CA . MET B 1 93 ? 36.594 -25.672 -12.461 1 81.12 93 MET B CA 1
ATOM 4927 C C . MET B 1 93 ? 36.656 -24.156 -12.656 1 81.12 93 MET B C 1
ATOM 4929 O O . MET B 1 93 ? 36.594 -23.391 -11.695 1 81.12 93 MET B O 1
ATOM 4933 N N . GLY B 1 94 ? 36.812 -23.734 -13.875 1 73.31 94 GLY B N 1
ATOM 4934 C CA . GLY B 1 94 ? 36.844 -22.312 -14.203 1 73.31 94 GLY B CA 1
ATOM 4935 C C . GLY B 1 94 ? 35.469 -21.656 -14.117 1 73.31 94 GLY B C 1
ATOM 4936 O O . GLY B 1 94 ? 34.656 -22.047 -13.289 1 73.31 94 GLY B O 1
ATOM 4937 N N . HIS B 1 95 ? 35.25 -20.703 -14.977 1 72.88 95 HIS B N 1
ATOM 4938 C CA . HIS B 1 95 ? 34.062 -19.875 -14.961 1 72.88 95 HIS B CA 1
ATOM 4939 C C . HIS B 1 95 ? 32.844 -20.656 -15.477 1 72.88 95 HIS B C 1
ATOM 4941 O O . HIS B 1 95 ? 33 -21.656 -16.172 1 72.88 95 HIS B O 1
ATOM 4947 N N . PHE B 1 96 ? 31.703 -20.281 -15.18 1 73.69 96 PHE B N 1
ATOM 4948 C CA . PHE B 1 96 ? 30.469 -20.891 -15.664 1 73.69 96 PHE B CA 1
ATOM 4949 C C . PHE B 1 96 ? 30.297 -20.656 -17.156 1 73.69 96 PHE B C 1
ATOM 4951 O O . PHE B 1 96 ? 30.797 -19.656 -17.688 1 73.69 96 PHE B O 1
ATOM 4958 N N . PRO B 1 97 ? 29.641 -21.672 -17.766 1 76.31 97 PRO B N 1
ATOM 4959 C CA . PRO B 1 97 ? 29.344 -21.438 -19.172 1 76.31 97 PRO B CA 1
ATOM 4960 C C . PRO B 1 97 ? 28.547 -20.156 -19.406 1 76.31 97 PRO B C 1
ATOM 4962 O O . PRO B 1 97 ? 27.703 -19.797 -18.594 1 76.31 97 PRO B O 1
ATOM 4965 N N . GLU B 1 98 ? 28.875 -19.438 -20.438 1 72.38 98 GLU B N 1
ATOM 4966 C CA . GLU B 1 98 ? 28.266 -18.156 -20.734 1 72.38 98 GLU B CA 1
ATOM 4967 C C . GLU B 1 98 ? 27.312 -18.25 -21.922 1 72.38 98 GLU B C 1
ATOM 4969 O O . GLU B 1 98 ? 26.875 -17.234 -22.453 1 72.38 98 GLU B O 1
ATOM 4974 N N . GLY B 1 99 ? 27.078 -19.422 -22.359 1 73.44 99 GLY B N 1
ATOM 4975 C CA . GLY B 1 99 ? 26.109 -19.578 -23.406 1 73.44 99 GLY B CA 1
ATOM 4976 C C . GLY B 1 99 ? 26.719 -19.641 -24.797 1 73.44 99 GLY B C 1
ATOM 4977 O O . GLY B 1 99 ? 26.031 -19.422 -25.797 1 73.44 99 GLY B O 1
ATOM 4978 N N . HIS B 1 100 ? 27.953 -19.906 -24.828 1 79.06 100 HIS B N 1
ATOM 4979 C CA . HIS B 1 100 ? 28.641 -20 -26.125 1 79.06 100 HIS B CA 1
ATOM 4980 C C . HIS B 1 100 ? 28.734 -21.438 -26.594 1 79.06 100 HIS B C 1
ATOM 4982 O O . HIS B 1 100 ? 28.406 -22.359 -25.844 1 79.06 100 HIS B O 1
ATOM 4988 N N . GLY B 1 101 ? 29.016 -21.625 -27.859 1 84.12 101 GLY B N 1
ATOM 4989 C CA . GLY B 1 101 ? 29.203 -22.953 -28.406 1 84.12 101 GLY B CA 1
ATOM 4990 C C . GLY B 1 101 ? 27.906 -23.703 -28.609 1 84.12 101 GLY B C 1
ATOM 4991 O O . GLY B 1 101 ? 26.906 -23.141 -29.078 1 84.12 101 GLY B O 1
ATOM 4992 N N . VAL B 1 102 ? 27.969 -24.969 -28.188 1 84.69 102 VAL B N 1
ATOM 4993 C CA . VAL B 1 102 ? 26.828 -25.844 -28.406 1 84.69 102 VAL B CA 1
ATOM 4994 C C . VAL B 1 102 ? 25.656 -25.375 -27.547 1 84.69 102 VAL B C 1
ATOM 4996 O O . VAL B 1 102 ? 24.484 -25.5 -27.938 1 84.69 102 VAL B O 1
ATOM 4999 N N . LEU B 1 103 ? 25.969 -24.781 -26.438 1 83.81 103 LEU B N 1
ATOM 5000 C CA . LEU B 1 103 ? 24.922 -24.234 -25.578 1 83.81 103 LEU B CA 1
ATOM 5001 C C . LEU B 1 103 ? 24.172 -23.109 -26.281 1 83.81 103 LEU B C 1
ATOM 5003 O O . LEU B 1 103 ? 22.953 -23.016 -26.156 1 83.81 103 LEU B O 1
ATOM 5007 N N . GLY B 1 104 ? 24.922 -22.312 -27 1 85.94 104 GLY B N 1
ATOM 5008 C CA . GLY B 1 104 ? 24.328 -21.172 -27.703 1 85.94 104 GLY B CA 1
ATOM 5009 C C . GLY B 1 104 ? 23.469 -21.594 -28.891 1 85.94 104 GLY B C 1
ATOM 5010 O O . GLY B 1 104 ? 22.516 -20.906 -29.234 1 85.94 104 GLY B O 1
ATOM 5011 N N . VAL B 1 105 ? 23.781 -22.766 -29.469 1 87.25 105 VAL B N 1
ATOM 5012 C CA . VAL B 1 105 ? 23.031 -23.266 -30.625 1 87.25 105 VAL B CA 1
ATOM 5013 C C . VAL B 1 105 ? 21.562 -23.484 -30.234 1 87.25 105 VAL B C 1
ATOM 5015 O O . VAL B 1 105 ? 20.656 -23.078 -30.984 1 87.25 105 VAL B O 1
ATOM 5018 N N . LEU B 1 106 ? 21.344 -24.016 -29.047 1 88.06 106 LEU B N 1
ATOM 5019 C CA . LEU B 1 106 ? 19.984 -24.312 -28.594 1 88.06 106 LEU B CA 1
ATOM 5020 C C . LEU B 1 106 ? 19.234 -23.031 -28.281 1 88.06 106 LEU B C 1
ATOM 5022 O O . LEU B 1 106 ? 18 -23 -28.391 1 88.06 106 LEU B O 1
ATOM 5026 N N . MET B 1 107 ? 19.969 -22.031 -28 1 86.19 107 MET B N 1
ATOM 5027 C CA . MET B 1 107 ? 19.344 -20.766 -27.672 1 86.19 107 MET B CA 1
ATOM 5028 C C . MET B 1 107 ? 18.953 -20 -28.938 1 86.19 107 MET B C 1
ATOM 5030 O O . MET B 1 107 ? 17.891 -19.375 -28.984 1 86.19 107 MET B O 1
ATOM 5034 N N . ASN B 1 108 ? 19.781 -20.125 -29.891 1 86.19 108 ASN B N 1
ATOM 5035 C CA . ASN B 1 108 ? 19.578 -19.391 -31.125 1 86.19 108 ASN B CA 1
ATOM 5036 C C . ASN B 1 108 ? 18.688 -20.156 -32.094 1 86.19 108 ASN B C 1
ATOM 5038 O O . ASN B 1 108 ? 17.938 -19.562 -32.875 1 86.19 108 ASN B O 1
ATOM 5042 N N . HIS B 1 109 ? 18.844 -21.469 -32.062 1 88.5 109 HIS B N 1
ATOM 5043 C CA . HIS B 1 109 ? 18.016 -22.375 -32.844 1 88.5 109 HIS B CA 1
ATOM 5044 C C . HIS B 1 109 ? 17.344 -23.406 -31.938 1 88.5 109 HIS B C 1
ATOM 5046 O O . HIS B 1 109 ? 17.828 -24.531 -31.797 1 88.5 109 HIS B O 1
ATOM 5052 N N . PRO B 1 110 ? 16.156 -23.016 -31.453 1 89.94 110 PRO B N 1
ATOM 5053 C CA . PRO B 1 110 ? 15.531 -23.812 -30.406 1 89.94 110 PRO B CA 1
ATOM 5054 C C . PRO B 1 110 ? 14.969 -25.141 -30.906 1 89.94 110 PRO B C 1
ATOM 5056 O O . PRO B 1 110 ? 13.75 -25.312 -30.969 1 89.94 110 PRO B O 1
ATOM 5059 N N . GLN B 1 111 ? 15.844 -26.031 -31.25 1 90.75 111 GLN B N 1
ATOM 5060 C CA . GLN B 1 111 ? 15.539 -27.406 -31.625 1 90.75 111 GLN B CA 1
ATOM 5061 C C . GLN B 1 111 ? 16.375 -28.391 -30.828 1 90.75 111 GLN B C 1
ATOM 5063 O O . GLN B 1 111 ? 17.516 -28.109 -30.469 1 90.75 111 GLN B O 1
ATOM 5068 N N . THR B 1 112 ? 15.719 -29.484 -30.609 1 93.5 112 THR B N 1
ATOM 5069 C CA . THR B 1 112 ? 16.438 -30.516 -29.875 1 93.5 112 THR B CA 1
ATOM 5070 C C . THR B 1 112 ? 17.688 -30.969 -30.625 1 93.5 112 THR B C 1
ATOM 5072 O O . THR B 1 112 ? 17.656 -31.125 -31.844 1 93.5 112 THR B O 1
ATOM 5075 N N . LEU B 1 113 ? 18.766 -31.109 -29.922 1 93.94 113 LEU B N 1
ATOM 5076 C CA . LEU B 1 113 ? 20.047 -31.438 -30.5 1 93.94 113 LEU B CA 1
ATOM 5077 C C . LEU B 1 113 ? 20.625 -32.688 -29.875 1 93.94 113 LEU B C 1
ATOM 5079 O O . LEU B 1 113 ? 20.734 -32.781 -28.641 1 93.94 113 LEU B O 1
ATOM 5083 N N . ARG B 1 114 ? 20.844 -33.719 -30.625 1 94.75 114 ARG B N 1
ATOM 5084 C CA . ARG B 1 114 ? 21.5 -34.938 -30.188 1 94.75 114 ARG B CA 1
ATOM 5085 C C . ARG B 1 114 ? 22.812 -35.156 -30.922 1 94.75 114 ARG B C 1
ATOM 5087 O O . ARG B 1 114 ? 22.859 -35.188 -32.156 1 94.75 114 ARG B O 1
ATOM 5094 N N . VAL B 1 115 ? 23.906 -35.219 -30.188 1 93.19 115 VAL B N 1
ATOM 5095 C CA . VAL B 1 115 ? 25.25 -35.375 -30.75 1 93.19 115 VAL B CA 1
ATOM 5096 C C . VAL B 1 115 ? 25.969 -36.531 -30.078 1 93.19 115 VAL B C 1
ATOM 5098 O O . VAL B 1 115 ? 26.016 -36.625 -28.859 1 93.19 115 VAL B O 1
ATOM 5101 N N . ALA B 1 116 ? 26.531 -37.406 -30.938 1 93.5 116 ALA B N 1
ATOM 5102 C CA . ALA B 1 116 ? 27.234 -38.562 -30.406 1 93.5 116 ALA B CA 1
ATOM 5103 C C . ALA B 1 116 ? 28.516 -38.156 -29.688 1 93.5 116 ALA B C 1
ATOM 5105 O O . ALA B 1 116 ? 28.812 -38.625 -28.594 1 93.5 116 ALA B O 1
ATOM 5106 N N . HIS B 1 117 ? 29.234 -37.281 -30.375 1 91.94 117 HIS B N 1
ATOM 5107 C CA . HIS B 1 117 ? 30.469 -36.75 -29.812 1 91.94 117 HIS B CA 1
ATOM 5108 C C . HIS B 1 117 ? 30.453 -35.219 -29.812 1 91.94 117 HIS B C 1
ATOM 5110 O O . HIS B 1 117 ? 30.578 -34.594 -30.875 1 91.94 117 HIS B O 1
ATOM 5116 N N . LEU B 1 118 ? 30.375 -34.688 -28.562 1 89.31 118 LEU B N 1
ATOM 5117 C CA . LEU B 1 118 ? 30.203 -33.25 -28.359 1 89.31 118 LEU B CA 1
ATOM 5118 C C . LEU B 1 118 ? 31.344 -32.469 -29.031 1 89.31 118 LEU B C 1
ATOM 5120 O O . LEU B 1 118 ? 31.125 -31.406 -29.609 1 89.31 118 LEU B O 1
ATOM 5124 N N . GLY B 1 119 ? 32.5 -32.969 -28.984 1 85.12 119 GLY B N 1
ATOM 5125 C CA . GLY B 1 119 ? 33.688 -32.344 -29.547 1 85.12 119 GLY B CA 1
ATOM 5126 C C . GLY B 1 119 ? 33.625 -32.219 -31.062 1 85.12 119 GLY B C 1
ATOM 5127 O O . GLY B 1 119 ? 34.312 -31.391 -31.656 1 85.12 119 GLY B O 1
ATOM 5128 N N . ASP B 1 120 ? 32.781 -33.031 -31.75 1 86.69 120 ASP B N 1
ATOM 5129 C CA . ASP B 1 120 ? 32.719 -33.062 -33.188 1 86.69 120 ASP B CA 1
ATOM 5130 C C . ASP B 1 120 ? 31.781 -32 -33.75 1 86.69 120 ASP B C 1
ATOM 5132 O O . ASP B 1 120 ? 31.75 -31.75 -34.938 1 86.69 120 ASP B O 1
ATOM 5136 N N . HIS B 1 121 ? 30.984 -31.5 -32.844 1 89.56 121 HIS B N 1
ATOM 5137 C CA . HIS B 1 121 ? 30.062 -30.469 -33.312 1 89.56 121 HIS B CA 1
ATOM 5138 C C . HIS B 1 121 ? 30.797 -29.219 -33.781 1 89.56 121 HIS B C 1
ATOM 5140 O O . HIS B 1 121 ? 31.719 -28.766 -33.094 1 89.56 121 HIS B O 1
ATOM 5146 N N . PRO B 1 122 ? 30.422 -28.547 -34.781 1 86.69 122 PRO B N 1
ATOM 5147 C CA . PRO B 1 122 ? 31.141 -27.406 -35.312 1 86.69 122 PRO B CA 1
ATOM 5148 C C . PRO B 1 122 ? 31.188 -26.219 -34.375 1 86.69 122 PRO B C 1
ATOM 5150 O O . PRO B 1 122 ? 32.125 -25.422 -34.406 1 86.69 122 PRO B O 1
ATOM 5153 N N . GLU B 1 123 ? 30.219 -26.094 -33.625 1 86.88 123 GLU B N 1
ATOM 5154 C CA . GLU B 1 123 ? 30.125 -24.938 -32.75 1 86.88 123 GLU B CA 1
ATOM 5155 C C . GLU B 1 123 ? 30.781 -25.234 -31.391 1 86.88 123 GLU B C 1
ATOM 5157 O O . GLU B 1 123 ? 30.734 -24.391 -30.484 1 86.88 123 GLU B O 1
ATOM 5162 N N . SER B 1 124 ? 31.297 -26.344 -31.234 1 85.88 124 SER B N 1
ATOM 5163 C CA . SER B 1 124 ? 31.938 -26.688 -29.953 1 85.88 124 SER B CA 1
ATOM 5164 C C . SER B 1 124 ? 33.125 -25.797 -29.688 1 85.88 124 SER B C 1
ATOM 5166 O O . SER B 1 124 ? 34 -25.609 -30.547 1 85.88 124 SER B O 1
ATOM 5168 N N . VAL B 1 125 ? 33.156 -25.062 -28.531 1 78.38 125 VAL B N 1
ATOM 5169 C CA . VAL B 1 125 ? 34.281 -24.188 -28.203 1 78.38 125 VAL B CA 1
ATOM 5170 C C . VAL B 1 125 ? 35.125 -24.828 -27.125 1 78.38 125 VAL B C 1
ATOM 5172 O O . VAL B 1 125 ? 36 -24.172 -26.531 1 78.38 125 VAL B O 1
ATOM 5175 N N . GLY B 1 126 ? 35 -26.062 -26.812 1 73.94 126 GLY B N 1
ATOM 5176 C CA . GLY B 1 126 ? 35.812 -26.766 -25.828 1 73.94 126 GLY B CA 1
ATOM 5177 C C . GLY B 1 126 ? 35.312 -26.547 -24.406 1 73.94 126 GLY B C 1
ATOM 5178 O O . GLY B 1 126 ? 34.25 -25.969 -24.188 1 73.94 126 GLY B O 1
ATOM 5179 N N . PHE B 1 127 ? 36.031 -27.203 -23.484 1 78.38 127 PHE B N 1
ATOM 5180 C CA . PHE B 1 127 ? 35.688 -27.109 -22.062 1 78.38 127 PHE B CA 1
ATOM 5181 C C . PHE B 1 127 ? 36.75 -26.328 -21.312 1 78.38 127 PHE B C 1
ATOM 5183 O O . PHE B 1 127 ? 37.938 -26.328 -21.688 1 78.38 127 PHE B O 1
ATOM 5190 N N . PRO B 1 128 ? 36.25 -25.516 -20.406 1 77 128 PRO B N 1
ATOM 5191 C CA . PRO B 1 128 ? 37.25 -24.859 -19.562 1 77 128 PRO B CA 1
ATOM 5192 C C . PRO B 1 128 ? 38.188 -25.859 -18.875 1 77 128 PRO B C 1
ATOM 5194 O O . PRO B 1 128 ? 37.938 -27.078 -18.938 1 77 128 PRO B O 1
ATOM 5197 N N . ALA B 1 129 ? 39.219 -25.312 -18.281 1 78.75 129 ALA B N 1
ATOM 5198 C CA . ALA B 1 129 ? 40.219 -26.156 -17.609 1 78.75 129 ALA B CA 1
ATOM 5199 C C . ALA B 1 129 ? 39.562 -26.984 -16.5 1 78.75 129 ALA B C 1
ATOM 5201 O O . ALA B 1 129 ? 38.719 -26.469 -15.75 1 78.75 129 ALA B O 1
ATOM 5202 N N . ASN B 1 130 ? 39.938 -28.281 -16.422 1 82.06 130 ASN B N 1
ATOM 5203 C CA . ASN B 1 130 ? 39.562 -29.219 -15.375 1 82.06 130 ASN B CA 1
ATOM 5204 C C . ASN B 1 130 ? 38.062 -29.594 -15.484 1 82.06 130 ASN B C 1
ATOM 5206 O O . ASN B 1 130 ? 37.469 -30.031 -14.508 1 82.06 130 ASN B O 1
ATOM 5210 N N . HIS B 1 131 ? 37.531 -29.281 -16.578 1 86.06 131 HIS B N 1
ATOM 5211 C CA . HIS B 1 131 ? 36.156 -29.734 -16.828 1 86.06 131 HIS B CA 1
ATOM 5212 C C . HIS B 1 131 ? 36.125 -31.234 -17.125 1 86.06 131 HIS B C 1
ATOM 5214 O O . HIS B 1 131 ? 36.969 -31.75 -17.844 1 86.06 131 HIS B O 1
ATOM 5220 N N . PRO B 1 132 ? 35.25 -31.938 -16.516 1 87 132 PRO B N 1
ATOM 5221 C CA . PRO B 1 132 ? 35.188 -33.375 -16.828 1 87 132 PRO B CA 1
ATOM 5222 C C . PRO B 1 132 ? 34.906 -33.625 -18.297 1 87 132 PRO B C 1
ATOM 5224 O O . PRO B 1 132 ? 34.188 -32.875 -18.953 1 87 132 PRO B O 1
ATOM 5227 N N . PRO B 1 133 ? 35.531 -34.719 -18.781 1 85.88 133 PRO B N 1
ATOM 5228 C CA . PRO B 1 133 ? 35.25 -35.031 -20.188 1 85.88 133 PRO B CA 1
ATOM 5229 C C . PRO B 1 133 ? 33.812 -35.406 -20.453 1 85.88 133 PRO B C 1
ATOM 5231 O O . PRO B 1 133 ? 33.188 -36.094 -19.625 1 85.88 133 PRO B O 1
ATOM 5234 N N . MET B 1 134 ? 33.281 -34.844 -21.5 1 90.5 134 MET B N 1
ATOM 5235 C CA . MET B 1 134 ? 31.938 -35.156 -21.938 1 90.5 134 MET B CA 1
ATOM 5236 C C . MET B 1 134 ? 31.891 -35.469 -23.422 1 90.5 134 MET B C 1
ATOM 5238 O O . MET B 1 134 ? 32.438 -34.75 -24.25 1 90.5 134 MET B O 1
ATOM 5242 N N . GLU B 1 135 ? 31.219 -36.594 -23.734 1 91.56 135 GLU B N 1
ATOM 5243 C CA . GLU B 1 135 ? 31.172 -37.062 -25.125 1 91.56 135 GLU B CA 1
ATOM 5244 C C . GLU B 1 135 ? 29.766 -36.969 -25.688 1 91.56 135 GLU B C 1
ATOM 5246 O O . GLU B 1 135 ? 29.453 -36.031 -26.438 1 91.56 135 GLU B O 1
ATOM 5251 N N . SER B 1 136 ? 28.875 -37.906 -25.219 1 95 136 SER B N 1
ATOM 5252 C CA . SER B 1 136 ? 27.516 -37.906 -25.75 1 95 136 SER B CA 1
ATOM 5253 C C . SER B 1 136 ? 26.734 -36.688 -25.25 1 95 136 SER B C 1
ATOM 5255 O O . SER B 1 136 ? 26.906 -36.281 -24.094 1 95 136 SER B O 1
ATOM 5257 N N . PHE B 1 137 ? 25.922 -36.156 -26.141 1 95.31 137 PHE B N 1
ATOM 5258 C CA . PHE B 1 137 ? 25.219 -34.938 -25.797 1 95.31 137 PHE B CA 1
ATOM 5259 C C . PHE B 1 137 ? 23.766 -34.969 -26.281 1 95.31 137 PHE B C 1
ATOM 5261 O O . PHE B 1 137 ? 23.5 -35.438 -27.391 1 95.31 137 PHE B O 1
ATOM 5268 N N . LEU B 1 138 ? 22.875 -34.531 -25.406 1 96.81 138 LEU B N 1
ATOM 5269 C CA . LEU B 1 138 ? 21.469 -34.344 -25.75 1 96.81 138 LEU B CA 1
ATOM 5270 C C . LEU B 1 138 ? 20.953 -33.031 -25.125 1 96.81 138 LEU B C 1
ATOM 5272 O O . LEU B 1 138 ? 21.078 -32.844 -23.922 1 96.81 138 LEU B O 1
ATOM 5276 N N . GLY B 1 139 ? 20.484 -32.125 -25.938 1 96.31 139 GLY B N 1
ATOM 5277 C CA . GLY B 1 139 ? 19.953 -30.859 -25.453 1 96.31 139 GLY B CA 1
ATOM 5278 C C . GLY B 1 139 ? 18.594 -30.531 -26.031 1 96.31 139 GLY B C 1
ATOM 5279 O O . GLY B 1 139 ? 18.281 -30.891 -27.156 1 96.31 139 GLY B O 1
ATOM 5280 N N . ALA B 1 140 ? 17.781 -29.906 -25.281 1 95.69 140 ALA B N 1
ATOM 5281 C CA . ALA B 1 140 ? 16.453 -29.469 -25.719 1 95.69 140 ALA B CA 1
ATOM 5282 C C . ALA B 1 140 ? 16.109 -28.094 -25.156 1 95.69 140 ALA B C 1
ATOM 5284 O O . ALA B 1 140 ? 16.406 -27.797 -24 1 95.69 140 ALA B O 1
ATOM 5285 N N . PRO B 1 141 ? 15.469 -27.266 -25.953 1 95.06 141 PRO B N 1
ATOM 5286 C CA . PRO B 1 141 ? 15.062 -25.953 -25.484 1 95.06 141 PRO B CA 1
ATOM 5287 C C . PRO B 1 141 ? 13.797 -26 -24.625 1 95.06 141 PRO B C 1
ATOM 5289 O O . PRO B 1 141 ? 12.93 -26.844 -24.844 1 95.06 141 PRO B O 1
ATOM 5292 N N . ILE B 1 142 ? 13.781 -25.219 -23.625 1 95.06 142 ILE B N 1
ATOM 5293 C CA . ILE B 1 142 ? 12.57 -24.984 -22.859 1 95.06 142 ILE B CA 1
ATOM 5294 C C . ILE B 1 142 ? 11.875 -23.719 -23.375 1 95.06 142 ILE B C 1
ATOM 5296 O O . ILE B 1 142 ? 12.43 -22.625 -23.281 1 95.06 142 ILE B O 1
ATOM 5300 N N . MET B 1 143 ? 10.656 -23.906 -23.812 1 92.44 143 MET B N 1
ATOM 5301 C CA . MET B 1 143 ? 9.93 -22.797 -24.391 1 92.44 143 MET B CA 1
ATOM 5302 C C . MET B 1 143 ? 8.891 -22.25 -23.406 1 92.44 143 MET B C 1
ATOM 5304 O O . MET B 1 143 ? 8.242 -23.031 -22.703 1 92.44 143 MET B O 1
ATOM 5308 N N . MET B 1 144 ? 8.75 -20.969 -23.375 1 88.06 144 MET B N 1
ATOM 5309 C CA . MET B 1 144 ? 7.719 -20.281 -22.594 1 88.06 144 MET B CA 1
ATOM 5310 C C . MET B 1 144 ? 7.008 -19.234 -23.438 1 88.06 144 MET B C 1
ATOM 5312 O O . MET B 1 144 ? 7.609 -18.234 -23.828 1 88.06 144 MET B O 1
ATOM 5316 N N . ARG B 1 145 ? 5.75 -19.422 -23.734 1 83.19 145 ARG B N 1
ATOM 5317 C CA . ARG B 1 145 ? 4.918 -18.516 -24.516 1 83.19 145 ARG B CA 1
ATOM 5318 C C . ARG B 1 145 ? 5.582 -18.172 -25.844 1 83.19 145 ARG B C 1
ATOM 5320 O O . ARG B 1 145 ? 5.695 -16.984 -26.203 1 83.19 145 ARG B O 1
ATOM 5327 N N . GLY B 1 146 ? 6.172 -19.125 -26.406 1 83 146 GLY B N 1
ATOM 5328 C CA . GLY B 1 146 ? 6.715 -18.984 -27.734 1 83 146 GLY B CA 1
ATOM 5329 C C . GLY B 1 146 ? 8.141 -18.469 -27.75 1 83 146 GLY B C 1
ATOM 5330 O O . GLY B 1 146 ? 8.75 -18.344 -28.812 1 83 146 GLY B O 1
ATOM 5331 N N . LYS B 1 147 ? 8.703 -18.203 -26.656 1 88.94 147 LYS B N 1
ATOM 5332 C CA . LYS B 1 147 ? 10.086 -17.734 -26.562 1 88.94 147 LYS B CA 1
ATOM 5333 C C . LYS B 1 147 ? 10.945 -18.719 -25.766 1 88.94 147 LYS B C 1
ATOM 5335 O O . LYS B 1 147 ? 10.43 -19.469 -24.922 1 88.94 147 LYS B O 1
ATOM 5340 N N . VAL B 1 148 ? 12.242 -18.688 -26.062 1 91.69 148 VAL B N 1
ATOM 5341 C CA . VAL B 1 148 ? 13.164 -19.578 -25.359 1 91.69 148 VAL B CA 1
ATOM 5342 C C . VAL B 1 148 ? 13.398 -19.047 -23.938 1 91.69 148 VAL B C 1
ATOM 5344 O O . VAL B 1 148 ? 13.883 -17.938 -23.766 1 91.69 148 VAL B O 1
ATOM 5347 N N . PHE B 1 149 ? 13.047 -19.766 -23.062 1 92.88 149 PHE B N 1
ATOM 5348 C CA . PHE B 1 149 ? 13.352 -19.453 -21.672 1 92.88 149 PHE B CA 1
ATOM 5349 C C . PHE B 1 149 ? 14.75 -19.938 -21.312 1 92.88 149 PHE B C 1
ATOM 5351 O O . PHE B 1 149 ? 15.477 -19.234 -20.594 1 92.88 149 PHE B O 1
ATOM 5358 N N . GLY B 1 150 ? 14.945 -21.094 -21.75 1 94.06 150 GLY B N 1
ATOM 5359 C CA . GLY B 1 150 ? 16.219 -21.75 -21.484 1 94.06 150 GLY B CA 1
ATOM 5360 C C . GLY B 1 150 ? 16.359 -23.078 -22.203 1 94.06 150 GLY B C 1
ATOM 5361 O O . GLY B 1 150 ? 15.648 -23.344 -23.172 1 94.06 150 GLY B O 1
ATOM 5362 N N . SER B 1 151 ? 17.469 -23.859 -21.734 1 95.56 151 SER B N 1
ATOM 5363 C CA . SER B 1 151 ? 17.719 -25.156 -22.375 1 95.56 151 SER B CA 1
ATOM 5364 C C . SER B 1 151 ? 18.25 -26.172 -21.375 1 95.56 151 SER B C 1
ATOM 5366 O O . SER B 1 151 ? 18.953 -25.812 -20.422 1 95.56 151 SER B O 1
ATOM 5368 N N . ILE B 1 152 ? 17.828 -27.375 -21.641 1 96.81 152 ILE B N 1
ATOM 5369 C CA . ILE B 1 152 ? 18.359 -28.5 -20.875 1 96.81 152 ILE B CA 1
ATOM 5370 C C . ILE B 1 152 ? 19.531 -29.141 -21.625 1 96.81 152 ILE B C 1
ATOM 5372 O O . ILE B 1 152 ? 19.453 -29.344 -22.844 1 96.81 152 ILE B O 1
ATOM 5376 N N . TYR B 1 153 ? 20.609 -29.422 -20.906 1 95.81 153 TYR B N 1
ATOM 5377 C CA . TYR B 1 153 ? 21.781 -30.078 -21.469 1 95.81 153 TYR B CA 1
ATOM 5378 C C . TYR B 1 153 ? 22.125 -31.359 -20.719 1 95.81 153 TYR B C 1
ATOM 5380 O O . TYR B 1 153 ? 22.375 -31.328 -19.5 1 95.81 153 TYR B O 1
ATOM 5388 N N . LEU B 1 154 ? 22.141 -32.438 -21.422 1 97.06 154 LEU B N 1
ATOM 5389 C CA . LEU B 1 154 ? 22.5 -33.719 -20.812 1 97.06 154 LEU B CA 1
ATOM 5390 C C . LEU B 1 154 ? 23.719 -34.312 -21.516 1 97.06 154 LEU B C 1
ATOM 5392 O O . LEU B 1 154 ? 23.859 -34.219 -22.734 1 97.06 154 LEU B O 1
ATOM 5396 N N . THR B 1 155 ? 24.641 -34.875 -20.703 1 95.19 155 THR B N 1
ATOM 5397 C CA . THR B 1 155 ? 25.812 -35.5 -21.297 1 95.19 155 THR B CA 1
ATOM 5398 C C . THR B 1 155 ? 26.109 -36.844 -20.609 1 95.19 155 THR B C 1
ATOM 5400 O O . THR B 1 155 ? 25.75 -37.031 -19.453 1 95.19 155 THR B O 1
ATOM 5403 N N . GLU B 1 156 ? 26.75 -37.688 -21.375 1 95.44 156 GLU B N 1
ATOM 5404 C CA . GLU B 1 156 ? 27.297 -38.969 -20.906 1 95.44 156 GLU B CA 1
ATOM 5405 C C . GLU B 1 156 ? 26.172 -39.938 -20.516 1 95.44 156 GLU B C 1
ATOM 5407 O O . GLU B 1 156 ? 26.031 -40.25 -19.344 1 95.44 156 GLU B O 1
ATOM 5412 N N . LYS B 1 157 ? 25.547 -40.469 -21.516 1 94.88 157 LYS B N 1
ATOM 5413 C CA . LYS B 1 157 ? 24.547 -41.5 -21.297 1 94.88 157 LYS B CA 1
ATOM 5414 C C . LYS B 1 157 ? 25.141 -42.719 -20.609 1 94.88 157 LYS B C 1
ATOM 5416 O O . LYS B 1 157 ? 26.203 -43.219 -21 1 94.88 157 LYS B O 1
ATOM 5421 N N . ARG B 1 158 ? 24.5 -43.156 -19.625 1 93 158 ARG B N 1
ATOM 5422 C CA . ARG B 1 158 ? 25.031 -44.312 -18.891 1 93 158 ARG B CA 1
ATOM 5423 C C . ARG B 1 158 ? 24.719 -45.594 -19.625 1 93 158 ARG B C 1
ATOM 5425 O O . ARG B 1 158 ? 23.578 -45.812 -20.047 1 93 158 ARG B O 1
ATOM 5432 N N . GLY B 1 159 ? 25.688 -46.469 -19.719 1 89.5 159 GLY B N 1
ATOM 5433 C CA . GLY B 1 159 ? 25.5 -47.781 -20.266 1 89.5 159 GLY B CA 1
ATOM 5434 C C . GLY B 1 159 ? 25.5 -47.812 -21.781 1 89.5 159 GLY B C 1
ATOM 5435 O O . GLY B 1 159 ? 25.422 -48.906 -22.375 1 89.5 159 GLY B O 1
ATOM 5436 N N . LYS B 1 160 ? 25.453 -46.656 -22.484 1 90.19 160 LYS B N 1
ATOM 5437 C CA . LYS B 1 160 ? 25.469 -46.594 -23.938 1 90.19 160 LYS B CA 1
ATOM 5438 C C . LYS B 1 160 ? 26.438 -45.5 -24.422 1 90.19 160 LYS B C 1
ATOM 5440 O O . LYS B 1 160 ? 26.797 -44.625 -23.656 1 90.19 160 LYS B O 1
ATOM 5445 N N . ALA B 1 161 ? 26.797 -45.625 -25.609 1 87.62 161 ALA B N 1
ATOM 5446 C CA . ALA B 1 161 ? 27.766 -44.688 -26.172 1 87.62 161 ALA B CA 1
ATOM 5447 C C . ALA B 1 161 ? 27.094 -43.344 -26.531 1 87.62 161 ALA B C 1
ATOM 5449 O O . ALA B 1 161 ? 27.734 -42.312 -26.484 1 87.62 161 ALA B O 1
ATOM 5450 N N . GLU B 1 162 ? 25.844 -43.5 -26.969 1 93.31 162 GLU B N 1
ATOM 5451 C CA . GLU B 1 162 ? 25.141 -42.281 -27.359 1 93.31 162 GLU B CA 1
ATOM 5452 C C . GLU B 1 162 ? 23.672 -42.312 -26.938 1 93.31 162 GLU B C 1
ATOM 5454 O O . GLU B 1 162 ? 23.156 -43.375 -26.578 1 93.31 162 GLU B O 1
ATOM 5459 N N . PHE B 1 163 ? 23.047 -41.156 -26.875 1 95.12 163 PHE B N 1
ATOM 5460 C CA . PHE B 1 163 ? 21.625 -41.062 -26.609 1 95.12 163 PHE B CA 1
ATOM 5461 C C . PHE B 1 163 ? 20.812 -41.594 -27.781 1 95.12 163 PHE B C 1
ATOM 5463 O O . PHE B 1 163 ? 21.219 -41.438 -28.938 1 95.12 163 PHE B O 1
ATOM 5470 N N . THR B 1 164 ? 19.688 -42.156 -27.484 1 91.62 164 THR B N 1
ATOM 5471 C CA . THR B 1 164 ? 18.859 -42.781 -28.5 1 91.62 164 THR B CA 1
ATOM 5472 C C . THR B 1 164 ? 17.766 -41.812 -28.969 1 91.62 164 THR B C 1
ATOM 5474 O O . THR B 1 164 ? 17.594 -40.75 -28.375 1 91.62 164 THR B O 1
ATOM 5477 N N . GLN B 1 165 ? 17.125 -42.188 -30.031 1 88.12 165 GLN B N 1
ATOM 5478 C CA . GLN B 1 165 ? 15.977 -41.438 -30.5 1 88.12 165 GLN B CA 1
ATOM 5479 C C . GLN B 1 165 ? 14.883 -41.375 -29.438 1 88.12 165 GLN B C 1
ATOM 5481 O O . GLN B 1 165 ? 14.172 -40.375 -29.312 1 88.12 165 GLN B O 1
ATOM 5486 N N . GLU B 1 166 ? 14.781 -42.438 -28.766 1 85.56 166 GLU B N 1
ATOM 5487 C CA . GLU B 1 166 ? 13.828 -42.5 -27.672 1 85.56 166 GLU B CA 1
ATOM 5488 C C . GLU B 1 166 ? 14.164 -41.469 -26.594 1 85.56 166 GLU B C 1
ATOM 5490 O O . GLU B 1 166 ? 13.281 -40.781 -26.078 1 85.56 166 GLU B O 1
ATOM 5495 N N . ASP B 1 167 ? 15.453 -41.375 -26.344 1 91.25 167 ASP B N 1
ATOM 5496 C CA . ASP B 1 167 ? 15.898 -40.406 -25.359 1 91.25 167 ASP B CA 1
ATOM 5497 C C . ASP B 1 167 ? 15.516 -38.969 -25.797 1 91.25 167 ASP B C 1
ATOM 5499 O O . ASP B 1 167 ? 15.141 -38.156 -24.969 1 91.25 167 ASP B O 1
ATOM 5503 N N . GLU B 1 168 ? 15.633 -38.75 -27.031 1 91.75 168 GLU B N 1
ATOM 5504 C CA . GLU B 1 168 ? 15.305 -37.469 -27.594 1 91.75 168 GLU B CA 1
ATOM 5505 C C . GLU B 1 168 ? 13.844 -37.094 -27.344 1 91.75 168 GLU B C 1
ATOM 5507 O O . GLU B 1 168 ? 13.531 -36 -26.906 1 91.75 168 GLU B O 1
ATOM 5512 N N . VAL B 1 169 ? 13 -37.969 -27.562 1 86.19 169 VAL B N 1
ATOM 5513 C CA . VAL B 1 169 ? 11.57 -37.75 -27.422 1 86.19 169 VAL B CA 1
ATOM 5514 C C . VAL B 1 169 ? 11.234 -37.531 -25.938 1 86.19 169 VAL B C 1
ATOM 5516 O O . VAL B 1 169 ? 10.414 -36.688 -25.594 1 86.19 169 VAL B O 1
ATOM 5519 N N . ILE B 1 170 ? 11.867 -38.312 -25.094 1 89.19 170 ILE B N 1
ATOM 5520 C CA . ILE B 1 170 ? 11.633 -38.188 -23.656 1 89.19 170 ILE B CA 1
ATOM 5521 C C . ILE B 1 170 ? 12.07 -36.812 -23.188 1 89.19 170 ILE B C 1
ATOM 5523 O O . ILE B 1 170 ? 11.352 -36.156 -22.438 1 89.19 170 ILE B O 1
ATOM 5527 N N . LEU B 1 171 ? 13.188 -36.406 -23.625 1 93.44 171 LEU B N 1
ATOM 5528 C CA . LEU B 1 171 ? 13.68 -35.094 -23.219 1 93.44 171 LEU B CA 1
ATOM 5529 C C . LEU B 1 171 ? 12.773 -33.969 -23.734 1 93.44 171 LEU B C 1
ATOM 5531 O O . LEU B 1 171 ? 12.539 -33 -23.031 1 93.44 171 LEU B O 1
ATOM 5535 N N . GLU B 1 172 ? 12.297 -34.125 -24.875 1 91.12 172 GLU B N 1
ATOM 5536 C CA . GLU B 1 172 ? 11.383 -33.125 -25.453 1 91.12 172 GLU B CA 1
ATOM 5537 C C . GLU B 1 172 ? 10.102 -33 -24.625 1 91.12 172 GLU B C 1
ATOM 5539 O O . GLU B 1 172 ? 9.609 -31.906 -24.375 1 91.12 172 GLU B O 1
ATOM 5544 N N . ALA B 1 173 ? 9.617 -34.156 -24.234 1 87.44 173 ALA B N 1
ATOM 5545 C CA . ALA B 1 173 ? 8.43 -34.156 -23.391 1 87.44 173 ALA B CA 1
ATOM 5546 C C . ALA B 1 173 ? 8.703 -33.469 -22.062 1 87.44 173 ALA B C 1
ATOM 5548 O O . ALA B 1 173 ? 7.887 -32.656 -21.578 1 87.44 173 ALA B O 1
ATOM 5549 N N . LEU B 1 174 ? 9.812 -33.812 -21.516 1 91.81 174 LEU B N 1
ATOM 5550 C CA . LEU B 1 174 ? 10.188 -33.188 -20.25 1 91.81 174 LEU B CA 1
ATOM 5551 C C . LEU B 1 174 ? 10.383 -31.672 -20.422 1 91.81 174 LEU B C 1
ATOM 5553 O O . LEU B 1 174 ? 10.062 -30.891 -19.516 1 91.81 174 LEU B O 1
ATOM 5557 N N . ALA B 1 175 ? 10.883 -31.297 -21.562 1 93.75 175 ALA B N 1
ATOM 5558 C CA . ALA B 1 175 ? 11.094 -29.875 -21.844 1 93.75 175 ALA B CA 1
ATOM 5559 C C . ALA B 1 175 ? 9.758 -29.141 -21.906 1 93.75 175 ALA B C 1
ATOM 5561 O O . ALA B 1 175 ? 9.664 -27.984 -21.469 1 93.75 175 ALA B O 1
ATOM 5562 N N . ILE B 1 176 ? 8.789 -29.734 -22.453 1 90.25 176 ILE B N 1
ATOM 5563 C CA . ILE B 1 176 ? 7.457 -29.125 -22.5 1 90.25 176 ILE B CA 1
ATOM 5564 C C . ILE B 1 176 ? 6.914 -28.969 -21.078 1 90.25 176 ILE B C 1
ATOM 5566 O O . ILE B 1 176 ? 6.426 -27.891 -20.719 1 90.25 176 ILE B O 1
ATOM 5570 N N . ALA B 1 177 ? 7.023 -30.047 -20.281 1 91.62 177 ALA B N 1
ATOM 5571 C CA . ALA B 1 177 ? 6.602 -29.984 -18.875 1 91.62 177 ALA B CA 1
ATOM 5572 C C . ALA B 1 177 ? 7.363 -28.906 -18.125 1 91.62 177 ALA B C 1
ATOM 5574 O O . ALA B 1 177 ? 6.781 -28.172 -17.312 1 91.62 177 ALA B O 1
ATOM 5575 N N . ALA B 1 178 ? 8.617 -28.828 -18.406 1 94.56 178 ALA B N 1
ATOM 5576 C CA . ALA B 1 178 ? 9.453 -27.812 -17.797 1 94.56 178 ALA B CA 1
ATOM 5577 C C . ALA B 1 178 ? 8.984 -26.406 -18.172 1 94.56 178 ALA B C 1
ATOM 5579 O O . ALA B 1 178 ? 8.961 -25.516 -17.328 1 94.56 178 ALA B O 1
ATOM 5580 N N . GLY B 1 179 ? 8.672 -26.219 -19.422 1 93.44 179 GLY B N 1
ATOM 5581 C CA . GLY B 1 179 ? 8.156 -24.938 -19.859 1 93.44 179 GLY B CA 1
ATOM 5582 C C . GLY B 1 179 ? 6.918 -24.5 -19.094 1 93.44 179 GLY B C 1
ATOM 5583 O O . GLY B 1 179 ? 6.824 -23.344 -18.656 1 93.44 179 GLY B O 1
ATOM 5584 N N . ILE B 1 180 ? 6.012 -25.375 -18.828 1 91.31 180 ILE B N 1
ATOM 5585 C CA . ILE B 1 180 ? 4.785 -25.094 -18.078 1 91.31 180 ILE B CA 1
ATOM 5586 C C . ILE B 1 180 ? 5.125 -24.75 -16.625 1 91.31 180 ILE B C 1
ATOM 5588 O O . ILE B 1 180 ? 4.625 -23.766 -16.078 1 91.31 180 ILE B O 1
ATOM 5592 N N . ALA B 1 181 ? 5.973 -25.594 -16.078 1 93.5 181 ALA B N 1
ATOM 5593 C CA . ALA B 1 181 ? 6.359 -25.391 -14.68 1 93.5 181 ALA B CA 1
ATOM 5594 C C . ALA B 1 181 ? 7.043 -24.047 -14.484 1 93.5 181 ALA B C 1
ATOM 5596 O O . ALA B 1 181 ? 6.75 -23.328 -13.523 1 93.5 181 ALA B O 1
ATOM 5597 N N . VAL B 1 182 ? 7.922 -23.734 -15.406 1 94.12 182 VAL B N 1
ATOM 5598 C CA . VAL B 1 182 ? 8.672 -22.484 -15.289 1 94.12 182 VAL B CA 1
ATOM 5599 C C . VAL B 1 182 ? 7.734 -21.297 -15.492 1 94.12 182 VAL B C 1
ATOM 5601 O O . VAL B 1 182 ? 7.867 -20.266 -14.82 1 94.12 182 VAL B O 1
ATOM 5604 N N . GLU B 1 183 ? 6.816 -21.406 -16.391 1 92.69 183 GLU B N 1
ATOM 5605 C CA . GLU B 1 183 ? 5.84 -20.344 -16.609 1 92.69 183 GLU B CA 1
ATOM 5606 C C . GLU B 1 183 ? 5.023 -20.094 -15.336 1 92.69 183 GLU B C 1
ATOM 5608 O O . GLU B 1 183 ? 4.832 -18.953 -14.938 1 92.69 183 GLU B O 1
ATOM 5613 N N . ASN B 1 184 ? 4.562 -21.141 -14.688 1 92.75 184 ASN B N 1
ATOM 5614 C CA . ASN B 1 184 ? 3.811 -21.031 -13.445 1 92.75 184 ASN B CA 1
ATOM 5615 C C . ASN B 1 184 ? 4.652 -20.406 -12.336 1 92.75 184 ASN B C 1
ATOM 5617 O O . ASN B 1 184 ? 4.195 -19.516 -11.625 1 92.75 184 ASN B O 1
ATOM 5621 N N . ALA B 1 185 ? 5.832 -20.875 -12.242 1 93.19 185 ALA B N 1
ATOM 5622 C CA . ALA B 1 185 ? 6.734 -20.359 -11.211 1 93.19 185 ALA B CA 1
ATOM 5623 C C . ALA B 1 185 ? 7.023 -18.875 -11.422 1 93.19 185 ALA B C 1
ATOM 5625 O O . ALA B 1 185 ? 7.043 -18.109 -10.469 1 93.19 185 ALA B O 1
ATOM 5626 N N . ARG B 1 186 ? 7.227 -18.531 -12.656 1 91.25 186 ARG B N 1
ATOM 5627 C CA . ARG B 1 186 ? 7.523 -17.141 -12.977 1 91.25 186 ARG B CA 1
ATOM 5628 C C . ARG B 1 186 ? 6.332 -16.25 -12.672 1 91.25 186 ARG B C 1
ATOM 5630 O O . ARG B 1 186 ? 6.496 -15.156 -12.133 1 91.25 186 ARG B O 1
ATOM 5637 N N . LEU B 1 187 ? 5.141 -16.688 -13.031 1 90.38 187 LEU B N 1
ATOM 5638 C CA . LEU B 1 187 ? 3.93 -15.93 -12.727 1 90.38 187 LEU B CA 1
ATOM 5639 C C . LEU B 1 187 ? 3.781 -15.719 -11.227 1 90.38 187 LEU B C 1
ATOM 5641 O O . LEU B 1 187 ? 3.469 -14.617 -10.773 1 90.38 187 LEU B O 1
ATOM 5645 N N . PHE B 1 188 ? 4.016 -16.703 -10.484 1 91.75 188 PHE B N 1
ATOM 5646 C CA . PHE B 1 188 ? 3.924 -16.625 -9.031 1 91.75 188 PHE B CA 1
ATOM 5647 C C . PHE B 1 188 ? 4.98 -15.688 -8.469 1 91.75 188 PHE B C 1
ATOM 5649 O O . PHE B 1 188 ? 4.684 -14.852 -7.621 1 91.75 188 PHE B O 1
ATOM 5656 N N . GLU B 1 189 ? 6.184 -15.836 -8.961 1 90.88 189 GLU B N 1
ATOM 5657 C CA . GLU B 1 189 ? 7.273 -14.977 -8.508 1 90.88 189 GLU B CA 1
ATOM 5658 C C . GLU B 1 189 ? 6.984 -13.508 -8.805 1 90.88 189 GLU B C 1
ATOM 5660 O O . GLU B 1 189 ? 7.293 -12.633 -7.992 1 90.88 189 GLU B O 1
ATOM 5665 N N . GLN B 1 190 ? 6.473 -13.281 -9.961 1 89.94 190 GLN B N 1
ATOM 5666 C CA . GLN B 1 190 ? 6.117 -11.906 -10.32 1 89.94 190 GLN B CA 1
ATOM 5667 C C . GLN B 1 190 ? 5.074 -11.344 -9.359 1 89.94 190 GLN B C 1
ATOM 5669 O O . GLN B 1 190 ? 5.195 -10.203 -8.914 1 89.94 190 GLN B O 1
ATOM 5674 N N . SER B 1 191 ? 4.102 -12.141 -9.039 1 91.31 191 SER B N 1
ATOM 5675 C CA . SER B 1 191 ? 3.064 -11.703 -8.109 1 91.31 191 SER B CA 1
ATOM 5676 C C . SER B 1 191 ? 3.641 -11.453 -6.719 1 91.31 191 SER B C 1
ATOM 5678 O O . SER B 1 191 ? 3.285 -10.477 -6.059 1 91.31 191 SER B O 1
ATOM 5680 N N . ARG B 1 192 ? 4.5 -12.281 -6.293 1 92.06 192 ARG B N 1
ATOM 5681 C CA . ARG B 1 192 ? 5.133 -12.141 -4.984 1 92.06 192 ARG B CA 1
ATOM 5682 C C . ARG B 1 192 ? 5.984 -10.875 -4.926 1 92.06 192 ARG B C 1
ATOM 5684 O O . ARG B 1 192 ? 6.004 -10.18 -3.906 1 92.06 192 ARG B O 1
ATOM 5691 N N . THR B 1 193 ? 6.699 -10.664 -5.992 1 92.19 193 THR B N 1
ATOM 5692 C CA . THR B 1 193 ? 7.516 -9.453 -6.066 1 92.19 193 THR B CA 1
ATOM 5693 C C . THR B 1 193 ? 6.641 -8.203 -5.977 1 92.19 193 THR B C 1
ATOM 5695 O O . THR B 1 193 ? 6.957 -7.273 -5.238 1 92.19 193 THR B O 1
ATOM 5698 N N . ARG B 1 194 ? 5.57 -8.219 -6.699 1 91.5 194 ARG B N 1
ATOM 5699 C CA . ARG B 1 194 ? 4.645 -7.094 -6.645 1 91.5 194 ARG B CA 1
ATOM 5700 C C . ARG B 1 194 ? 4.098 -6.902 -5.234 1 91.5 194 ARG B C 1
ATOM 5702 O O . ARG B 1 194 ? 3.98 -5.773 -4.754 1 91.5 194 ARG B O 1
ATOM 5709 N N . GLU B 1 195 ? 3.785 -7.992 -4.637 1 91.88 195 GLU B N 1
ATOM 5710 C CA . GLU B 1 195 ? 3.301 -7.945 -3.26 1 91.88 195 GLU B CA 1
ATOM 5711 C C . GLU B 1 195 ? 4.324 -7.285 -2.338 1 91.88 195 GLU B C 1
ATOM 5713 O O . GLU B 1 195 ? 3.969 -6.445 -1.511 1 91.88 195 GLU B O 1
ATOM 5718 N N . ARG B 1 196 ? 5.523 -7.684 -2.48 1 93.62 196 ARG B N 1
ATOM 5719 C CA . ARG B 1 196 ? 6.574 -7.148 -1.624 1 93.62 196 ARG B CA 1
ATOM 5720 C C . ARG B 1 196 ? 6.734 -5.645 -1.83 1 93.62 196 ARG B C 1
ATOM 5722 O O . ARG B 1 196 ? 6.895 -4.895 -0.866 1 93.62 196 ARG B O 1
ATOM 5729 N N . TRP B 1 197 ? 6.699 -5.25 -3.053 1 94.62 197 TRP B N 1
ATOM 5730 C CA . TRP B 1 197 ? 6.824 -3.83 -3.361 1 94.62 197 TRP B CA 1
ATOM 5731 C C . TRP B 1 197 ? 5.633 -3.047 -2.822 1 94.62 197 TRP B C 1
ATOM 5733 O O . TRP B 1 197 ? 5.801 -1.971 -2.244 1 94.62 197 TRP B O 1
ATOM 5743 N N . LEU B 1 198 ? 4.426 -3.564 -2.967 1 92.44 198 LEU B N 1
ATOM 5744 C CA . LEU B 1 198 ? 3.221 -2.906 -2.467 1 92.44 198 LEU B CA 1
ATOM 5745 C C . LEU B 1 198 ? 3.24 -2.822 -0.945 1 92.44 198 LEU B C 1
ATOM 5747 O O . LEU B 1 198 ? 2.803 -1.824 -0.368 1 92.44 198 LEU B O 1
ATOM 5751 N N . THR B 1 199 ? 3.713 -3.887 -0.343 1 92.88 199 THR B N 1
ATOM 5752 C CA . THR B 1 199 ? 3.854 -3.869 1.109 1 92.88 199 THR B CA 1
ATOM 5753 C C . THR B 1 199 ? 4.785 -2.744 1.549 1 92.88 199 THR B C 1
ATOM 5755 O O . THR B 1 199 ? 4.488 -2.025 2.506 1 92.88 199 THR B O 1
ATOM 5758 N N . ALA B 1 200 ? 5.84 -2.59 0.865 1 94.81 200 ALA B N 1
ATOM 5759 C CA . ALA B 1 200 ? 6.797 -1.529 1.172 1 94.81 200 ALA B CA 1
ATOM 5760 C C . ALA B 1 200 ? 6.168 -0.151 0.981 1 94.81 200 ALA B C 1
ATOM 5762 O O . ALA B 1 200 ? 6.309 0.726 1.838 1 94.81 200 ALA B O 1
ATOM 5763 N N . THR B 1 201 ? 5.52 0.064 -0.124 1 94.25 201 THR B N 1
ATOM 5764 C CA . THR B 1 201 ? 4.875 1.342 -0.401 1 94.25 201 THR B CA 1
ATOM 5765 C C . THR B 1 201 ? 3.832 1.663 0.668 1 94.25 201 THR B C 1
ATOM 5767 O O . THR B 1 201 ? 3.746 2.801 1.136 1 94.25 201 THR B O 1
ATOM 5770 N N . SER B 1 202 ? 3.102 0.687 1.025 1 91.81 202 SER B N 1
ATOM 5771 C CA . SER B 1 202 ? 2.082 0.86 2.055 1 91.81 202 SER B CA 1
ATOM 5772 C C . SER B 1 202 ? 2.707 1.24 3.393 1 91.81 202 SER B C 1
ATOM 5774 O O . SER B 1 202 ? 2.178 2.09 4.113 1 91.81 202 SER B O 1
ATOM 5776 N N . ALA B 1 203 ? 3.746 0.604 3.676 1 90.56 203 ALA B N 1
ATOM 5777 C CA . ALA B 1 203 ? 4.438 0.885 4.93 1 90.56 203 ALA B CA 1
ATOM 5778 C C . ALA B 1 203 ? 4.945 2.322 4.969 1 90.56 203 ALA B C 1
ATOM 5780 O O . ALA B 1 203 ? 4.832 3.004 5.988 1 90.56 203 ALA B O 1
ATOM 5781 N N . ILE B 1 204 ? 5.496 2.777 3.918 1 93.94 204 ILE B N 1
ATOM 5782 C CA . ILE B 1 204 ? 6.016 4.137 3.832 1 93.94 204 ILE B CA 1
ATOM 5783 C C . ILE B 1 204 ? 4.871 5.137 3.979 1 93.94 204 ILE B C 1
ATOM 5785 O O . ILE B 1 204 ? 4.977 6.102 4.738 1 93.94 204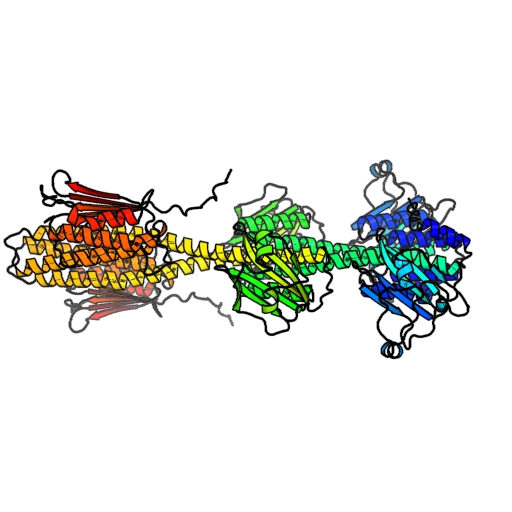 ILE B O 1
ATOM 5789 N N . ARG B 1 205 ? 3.818 4.914 3.275 1 93.12 205 ARG B N 1
ATOM 5790 C CA . ARG B 1 205 ? 2.656 5.789 3.377 1 93.12 205 ARG B CA 1
ATOM 5791 C C . ARG B 1 205 ? 2.107 5.812 4.801 1 93.12 205 ARG B C 1
ATOM 5793 O O . ARG B 1 205 ? 1.703 6.863 5.297 1 93.12 205 ARG B O 1
ATOM 5800 N N . SER B 1 206 ? 2.102 4.648 5.41 1 90.56 206 SER B N 1
ATOM 5801 C CA . SER B 1 206 ? 1.633 4.551 6.789 1 90.56 206 SER B CA 1
ATOM 5802 C C . SER B 1 206 ? 2.482 5.406 7.723 1 90.56 206 SER B C 1
ATOM 5804 O O . SER B 1 206 ? 1.951 6.098 8.594 1 90.56 206 SER B O 1
ATOM 5806 N N . ARG B 1 207 ? 3.703 5.422 7.527 1 89.75 207 ARG B N 1
ATOM 5807 C CA . ARG B 1 207 ? 4.613 6.195 8.367 1 89.75 207 ARG B CA 1
ATOM 5808 C C . ARG B 1 207 ? 4.414 7.691 8.148 1 89.75 207 ARG B C 1
ATOM 5810 O O . ARG B 1 207 ? 4.473 8.477 9.102 1 89.75 207 ARG B O 1
ATOM 5817 N N . LEU B 1 208 ? 4.238 8.055 6.93 1 89.75 208 LEU B N 1
ATOM 5818 C CA . LEU B 1 208 ? 3.971 9.453 6.621 1 89.75 208 LEU B CA 1
ATOM 5819 C C . LEU B 1 208 ? 2.686 9.922 7.297 1 89.75 208 LEU B C 1
ATOM 5821 O O . LEU B 1 208 ? 2.648 11.008 7.883 1 89.75 208 LEU B O 1
ATOM 5825 N N . LEU B 1 209 ? 1.707 9.102 7.324 1 89 209 LEU B N 1
ATOM 5826 C CA . LEU B 1 209 ? 0.424 9.422 7.938 1 89 209 LEU B CA 1
ATOM 5827 C C . LEU B 1 209 ? 0.547 9.477 9.461 1 89 209 LEU B C 1
ATOM 5829 O O . LEU B 1 209 ? -0.193 10.203 10.117 1 89 209 LEU B O 1
ATOM 5833 N N . ALA B 1 210 ? 1.496 8.672 9.914 1 85.5 210 ALA B N 1
ATOM 5834 C CA . ALA B 1 210 ? 1.714 8.641 11.359 1 85.5 210 ALA B CA 1
ATOM 5835 C C . ALA B 1 210 ? 2.434 9.898 11.836 1 85.5 210 ALA B C 1
ATOM 5837 O O . ALA B 1 210 ? 2.521 10.148 13.039 1 85.5 210 ALA B O 1
ATOM 5838 N N . GLY B 1 211 ? 2.977 10.664 10.93 1 82.62 211 GLY B N 1
ATOM 5839 C CA . GLY B 1 211 ? 3.559 11.938 11.312 1 82.62 211 GLY B CA 1
ATOM 5840 C C . GLY B 1 211 ? 5.074 11.953 11.227 1 82.62 211 GLY B C 1
ATOM 5841 O O . GLY B 1 211 ? 5.723 12.859 11.758 1 82.62 211 GLY B O 1
ATOM 5842 N N . ASP B 1 212 ? 5.602 11 10.594 1 86.5 212 ASP B N 1
ATOM 5843 C CA . ASP B 1 212 ? 7.047 11.016 10.383 1 86.5 212 ASP B CA 1
ATOM 5844 C C . ASP B 1 212 ? 7.457 12.227 9.539 1 86.5 212 ASP B C 1
ATOM 5846 O O . ASP B 1 212 ? 6.676 12.711 8.727 1 86.5 212 ASP B O 1
ATOM 5850 N N . SER B 1 213 ? 8.672 12.633 9.828 1 89.56 213 SER B N 1
ATOM 5851 C CA . SER B 1 213 ? 9.211 13.711 9.008 1 89.56 213 SER B CA 1
ATOM 5852 C C . SER B 1 213 ? 9.414 13.266 7.566 1 89.56 213 SER B C 1
ATOM 5854 O O . SER B 1 213 ? 9.5 12.07 7.289 1 89.56 213 SER B O 1
ATOM 5856 N N . LEU B 1 214 ? 9.406 14.195 6.691 1 91.56 214 LEU B N 1
ATOM 5857 C CA . LEU B 1 214 ? 9.688 13.906 5.289 1 91.56 214 LEU B CA 1
ATOM 5858 C C . LEU B 1 214 ? 11.016 13.172 5.141 1 91.56 214 LEU B C 1
ATOM 5860 O O . LEU B 1 214 ? 11.117 12.219 4.371 1 91.56 214 LEU B O 1
ATOM 5864 N N . GLU B 1 215 ? 11.984 13.609 5.875 1 90 215 GLU B N 1
ATOM 5865 C CA . GLU B 1 215 ? 13.312 13.008 5.816 1 90 215 GLU B CA 1
ATOM 5866 C C . GLU B 1 215 ? 13.266 11.531 6.211 1 90 215 GLU B C 1
ATOM 5868 O O . GLU B 1 215 ? 13.867 10.688 5.547 1 90 215 GLU B O 1
ATOM 5873 N N . ASP B 1 216 ? 12.57 11.289 7.262 1 93.31 216 ASP B N 1
ATOM 5874 C CA . ASP B 1 216 ? 12.438 9.906 7.707 1 93.31 216 ASP B CA 1
ATOM 5875 C C . ASP B 1 216 ? 11.727 9.055 6.656 1 93.31 216 ASP B C 1
ATOM 5877 O O . ASP B 1 216 ? 12.102 7.906 6.422 1 93.31 216 ASP B O 1
ATOM 5881 N N . GLY B 1 217 ? 10.648 9.617 6.086 1 94.69 217 GLY B N 1
ATOM 5882 C CA . GLY B 1 217 ? 9.922 8.914 5.039 1 94.69 217 GLY B CA 1
ATOM 5883 C C . GLY B 1 217 ? 10.773 8.609 3.824 1 94.69 217 GLY B C 1
ATOM 5884 O O . GLY B 1 217 ? 10.742 7.492 3.309 1 94.69 217 GLY B O 1
ATOM 5885 N N . LEU B 1 218 ? 11.57 9.523 3.369 1 95.31 218 LEU B N 1
ATOM 5886 C CA . LEU B 1 218 ? 12.43 9.352 2.201 1 95.31 218 LEU B CA 1
ATOM 5887 C C . LEU B 1 218 ? 13.562 8.383 2.502 1 95.31 218 LEU B C 1
ATOM 5889 O O . LEU B 1 218 ? 14.008 7.641 1.62 1 95.31 218 LEU B O 1
ATOM 5893 N N . GLN B 1 219 ? 14.039 8.414 3.756 1 94.88 219 GLN B N 1
ATOM 5894 C CA . GLN B 1 219 ? 15.062 7.457 4.168 1 94.88 219 GLN B CA 1
ATOM 5895 C C . GLN B 1 219 ? 14.531 6.027 4.102 1 94.88 219 GLN B C 1
ATOM 5897 O O . GLN B 1 219 ? 15.227 5.121 3.635 1 94.88 219 GLN B O 1
ATOM 5902 N N . LEU B 1 220 ? 13.367 5.887 4.574 1 96.31 220 LEU B N 1
ATOM 5903 C CA . LEU B 1 220 ? 12.742 4.57 4.5 1 96.31 220 LEU B CA 1
ATOM 5904 C C . LEU B 1 220 ? 12.539 4.145 3.053 1 96.31 220 LEU B C 1
ATOM 5906 O O . LEU B 1 220 ? 12.758 2.98 2.707 1 96.31 220 LEU B O 1
ATOM 5910 N N . LEU B 1 221 ? 12.07 5.066 2.246 1 97.12 221 LEU B N 1
ATOM 5911 C CA . LEU B 1 221 ? 11.906 4.801 0.82 1 97.12 221 LEU B CA 1
ATOM 5912 C C . LEU B 1 221 ? 13.203 4.305 0.202 1 97.12 221 LEU B C 1
ATOM 5914 O O . LEU B 1 221 ? 13.227 3.266 -0.462 1 97.12 221 LEU B O 1
ATOM 5918 N N . ALA B 1 222 ? 14.281 4.977 0.464 1 96.19 222 ALA B N 1
ATOM 5919 C CA . ALA B 1 222 ? 15.586 4.594 -0.08 1 96.19 222 ALA B CA 1
ATOM 5920 C C . ALA B 1 222 ? 15.992 3.205 0.403 1 96.19 222 ALA B C 1
ATOM 5922 O O . ALA B 1 222 ? 16.438 2.371 -0.389 1 96.19 222 ALA B O 1
ATOM 5923 N N . SER B 1 223 ? 15.836 2.967 1.667 1 96.5 223 SER B N 1
ATOM 5924 C CA . SER B 1 223 ? 16.219 1.688 2.254 1 96.5 223 SER B CA 1
ATOM 5925 C C . SER B 1 223 ? 15.422 0.538 1.655 1 96.5 223 SER B C 1
ATOM 5927 O O . SER B 1 223 ? 15.977 -0.513 1.334 1 96.5 223 SER B O 1
ATOM 5929 N N . ARG B 1 224 ? 14.117 0.731 1.506 1 96.88 224 ARG B N 1
ATOM 5930 C CA . ARG B 1 224 ? 13.25 -0.323 0.977 1 96.88 224 ARG B CA 1
ATOM 5931 C C . ARG B 1 224 ? 13.578 -0.607 -0.487 1 96.88 224 ARG B C 1
ATOM 5933 O O . ARG B 1 224 ? 13.586 -1.765 -0.912 1 96.88 224 ARG B O 1
ATOM 5940 N N . VAL B 1 225 ? 13.797 0.434 -1.26 1 97.25 225 VAL B N 1
ATOM 5941 C CA . VAL B 1 225 ? 14.148 0.242 -2.662 1 97.25 225 VAL B CA 1
ATOM 5942 C C . VAL B 1 225 ? 15.445 -0.562 -2.766 1 97.25 225 VAL B C 1
ATOM 5944 O O . VAL B 1 225 ? 15.547 -1.486 -3.574 1 97.25 225 VAL B O 1
ATOM 5947 N N . ARG B 1 226 ? 16.406 -0.238 -1.947 1 95.81 226 ARG B N 1
ATOM 5948 C CA . ARG B 1 226 ? 17.672 -0.966 -1.972 1 95.81 226 ARG B CA 1
ATOM 5949 C C . ARG B 1 226 ? 17.453 -2.438 -1.632 1 95.81 226 ARG B C 1
ATOM 5951 O O . ARG B 1 226 ? 17.969 -3.32 -2.324 1 95.81 226 ARG B O 1
ATOM 5958 N N . ASP B 1 227 ? 16.703 -2.668 -0.603 1 95.44 227 ASP B N 1
ATOM 5959 C CA . ASP B 1 227 ? 16.453 -4.035 -0.163 1 95.44 227 ASP B CA 1
ATOM 5960 C C . ASP B 1 227 ? 15.742 -4.836 -1.247 1 95.44 227 ASP B C 1
ATOM 5962 O O . ASP B 1 227 ? 16.062 -6.004 -1.483 1 95.44 227 ASP B O 1
ATOM 5966 N N . LEU B 1 228 ? 14.805 -4.219 -1.9 1 95.12 228 LEU B N 1
ATOM 5967 C CA . LEU B 1 228 ? 13.945 -4.918 -2.85 1 95.12 228 LEU B CA 1
ATOM 5968 C C . LEU B 1 228 ? 14.656 -5.109 -4.184 1 95.12 228 LEU B C 1
ATOM 5970 O O . LEU B 1 228 ? 14.383 -6.074 -4.902 1 95.12 228 LEU B O 1
ATOM 5974 N N . THR B 1 229 ? 15.531 -4.219 -4.539 1 93.19 229 THR B N 1
ATOM 5975 C CA . THR B 1 229 ? 16.234 -4.328 -5.809 1 93.19 229 THR B CA 1
ATOM 5976 C C . THR B 1 229 ? 17.547 -5.086 -5.633 1 93.19 229 THR B C 1
ATOM 5978 O O . THR B 1 229 ? 18.078 -5.664 -6.586 1 93.19 229 THR B O 1
ATOM 5981 N N . GLY B 1 230 ? 18.125 -5.016 -4.48 1 90.81 230 GLY B N 1
ATOM 5982 C CA . GLY B 1 230 ? 19.406 -5.645 -4.215 1 90.81 230 GLY B CA 1
ATOM 5983 C C . GLY B 1 230 ? 20.578 -4.852 -4.746 1 90.81 230 GLY B C 1
ATOM 5984 O O . GLY B 1 230 ? 21.688 -5.367 -4.832 1 90.81 230 GLY B O 1
ATOM 5985 N N . VAL B 1 231 ? 20.375 -3.66 -5.145 1 91.69 231 VAL B N 1
ATOM 5986 C CA . VAL B 1 231 ? 21.438 -2.836 -5.707 1 91.69 231 VAL B CA 1
ATOM 5987 C C . VAL B 1 231 ? 22.328 -2.305 -4.582 1 91.69 231 VAL B C 1
ATOM 5989 O O . VAL B 1 231 ? 22.016 -2.475 -3.402 1 91.69 231 VAL B O 1
ATOM 5992 N N . ASP B 1 232 ? 23.359 -1.524 -5.027 1 91.81 232 ASP B N 1
ATOM 5993 C CA . ASP B 1 232 ? 24.375 -1.106 -4.078 1 91.81 232 ASP B CA 1
ATOM 5994 C C . ASP B 1 232 ? 24 0.204 -3.395 1 91.81 232 ASP B C 1
ATOM 5996 O O . ASP B 1 232 ? 24.156 0.348 -2.182 1 91.81 232 ASP B O 1
ATOM 6000 N N . ASP B 1 233 ? 23.5 1.141 -4.16 1 93.12 233 ASP B N 1
ATOM 6001 C CA . ASP B 1 233 ? 23.219 2.459 -3.602 1 93.12 233 ASP B CA 1
ATOM 6002 C C . ASP B 1 233 ? 21.875 2.994 -4.098 1 93.12 233 ASP B C 1
ATOM 6004 O O . ASP B 1 233 ? 21.547 2.844 -5.273 1 93.12 233 ASP B O 1
ATOM 6008 N N . VAL B 1 234 ? 21.172 3.551 -3.199 1 95.81 234 VAL B N 1
ATOM 6009 C CA . VAL B 1 234 ? 19.969 4.297 -3.535 1 95.81 234 VAL B CA 1
ATOM 6010 C C . VAL B 1 234 ? 20 5.668 -2.865 1 95.81 234 VAL B C 1
ATOM 6012 O O . VAL B 1 234 ? 20.219 5.77 -1.654 1 95.81 234 VAL B O 1
ATOM 6015 N N . ILE B 1 235 ? 19.844 6.734 -3.627 1 94.44 235 ILE B N 1
ATOM 6016 C CA . ILE B 1 235 ? 19.906 8.109 -3.139 1 94.44 235 ILE B CA 1
ATOM 6017 C C . ILE B 1 235 ? 18.672 8.875 -3.574 1 94.44 235 ILE B C 1
ATOM 6019 O O . ILE B 1 235 ? 18.188 8.711 -4.699 1 94.44 235 ILE B O 1
ATOM 6023 N N . VAL B 1 236 ? 18.156 9.648 -2.688 1 95.75 236 VAL B N 1
ATOM 6024 C CA . VAL B 1 236 ? 17.062 10.547 -3.016 1 95.75 236 VAL B CA 1
ATOM 6025 C C . VAL B 1 236 ? 17.531 11.992 -2.963 1 95.75 236 VAL B C 1
ATOM 6027 O O . VAL B 1 236 ? 18.031 12.453 -1.933 1 95.75 236 VAL B O 1
ATOM 6030 N N . VAL B 1 237 ? 17.391 12.703 -4.035 1 94.88 237 VAL B N 1
ATOM 6031 C CA . VAL B 1 237 ? 17.781 14.109 -4.094 1 94.88 237 VAL B CA 1
ATOM 6032 C C . VAL B 1 237 ? 16.547 14.984 -4.289 1 94.88 237 VAL B C 1
ATOM 6034 O O . VAL B 1 237 ? 15.594 14.586 -4.965 1 94.88 237 VAL B O 1
ATOM 6037 N N . ILE B 1 238 ? 16.531 16.062 -3.689 1 94.12 238 ILE B N 1
ATOM 6038 C CA . ILE B 1 238 ? 15.492 17.078 -3.865 1 94.12 238 ILE B CA 1
ATOM 6039 C C . ILE B 1 238 ? 16.094 18.344 -4.465 1 94.12 238 ILE B C 1
ATOM 6041 O O . ILE B 1 238 ? 17.172 18.766 -4.059 1 94.12 238 ILE B O 1
ATOM 6045 N N . CYS B 1 239 ? 15.406 18.859 -5.418 1 91.69 239 CYS B N 1
ATOM 6046 C CA . CYS B 1 239 ? 15.875 20.078 -6.062 1 91.69 239 CYS B CA 1
ATOM 6047 C C . CYS B 1 239 ? 15.406 21.312 -5.293 1 91.69 239 CYS B C 1
ATOM 6049 O O . CYS B 1 239 ? 14.203 21.562 -5.168 1 91.69 239 CYS B O 1
ATOM 6051 N N . GLU B 1 240 ? 16.344 21.969 -4.762 1 82.81 240 GLU B N 1
ATOM 6052 C CA . GLU B 1 240 ? 16.078 23.203 -4.043 1 82.81 240 GLU B CA 1
ATOM 6053 C C . GLU B 1 240 ? 17.031 24.312 -4.488 1 82.81 240 GLU B C 1
ATOM 6055 O O . GLU B 1 240 ? 18.25 24.125 -4.488 1 82.81 240 GLU B O 1
ATOM 6060 N N . ASN B 1 241 ? 16.516 25.438 -4.859 1 84.12 241 ASN B N 1
ATOM 6061 C CA . ASN B 1 241 ? 17.297 26.609 -5.215 1 84.12 241 ASN B CA 1
ATOM 6062 C C . ASN B 1 241 ? 18.328 26.297 -6.301 1 84.12 241 ASN B C 1
ATOM 6064 O O . ASN B 1 241 ? 19.484 26.656 -6.188 1 84.12 241 ASN B O 1
ATOM 6068 N N . GLY B 1 242 ? 17.938 25.453 -7.25 1 86.5 242 GLY B N 1
ATOM 6069 C CA . GLY B 1 242 ? 18.766 25.172 -8.406 1 86.5 242 GLY B CA 1
ATOM 6070 C C . GLY B 1 242 ? 19.766 24.047 -8.164 1 86.5 242 GLY B C 1
ATOM 6071 O O . GLY B 1 242 ? 20.562 23.719 -9.039 1 86.5 242 GLY B O 1
ATOM 6072 N N . TYR B 1 243 ? 19.703 23.469 -7.004 1 89.69 243 TYR B N 1
ATOM 6073 C CA . TYR B 1 243 ? 20.625 22.391 -6.672 1 89.69 243 TYR B CA 1
ATOM 6074 C C . TYR B 1 243 ? 19.859 21.109 -6.332 1 89.69 243 TYR B C 1
ATOM 6076 O O . TYR B 1 243 ? 18.766 21.172 -5.793 1 89.69 243 TYR B O 1
ATOM 6084 N N . ALA B 1 244 ? 20.5 20.031 -6.727 1 90.81 244 ALA B N 1
ATOM 6085 C CA . ALA B 1 244 ? 20.047 18.719 -6.242 1 90.81 244 ALA B CA 1
ATOM 6086 C C . ALA B 1 244 ? 20.781 18.344 -4.957 1 90.81 244 ALA B C 1
ATOM 6088 O O . ALA B 1 244 ? 21.984 18.109 -4.969 1 90.81 244 ALA B O 1
ATOM 6089 N N . GLN B 1 245 ? 20.047 18.344 -3.928 1 90.31 245 GLN B N 1
ATOM 6090 C CA . GLN B 1 245 ? 20.625 18.031 -2.625 1 90.31 245 GLN B CA 1
ATOM 6091 C C . GLN B 1 245 ? 20.203 16.641 -2.15 1 90.31 245 GLN B C 1
ATOM 6093 O O . GLN B 1 245 ? 19.047 16.25 -2.305 1 90.31 245 GLN B O 1
ATOM 6098 N N . VAL B 1 246 ? 21.141 15.906 -1.559 1 92.38 246 VAL B N 1
ATOM 6099 C CA . VAL B 1 246 ? 20.844 14.562 -1.066 1 92.38 246 VAL B CA 1
ATOM 6100 C C . VAL B 1 246 ? 20.047 14.648 0.238 1 92.38 246 VAL B C 1
ATOM 6102 O O . VAL B 1 246 ? 20.516 15.25 1.213 1 92.38 246 VAL B O 1
ATOM 6105 N N . HIS B 1 247 ? 18.859 14.07 0.235 1 91 247 HIS B N 1
ATOM 6106 C CA . HIS B 1 247 ? 18.016 14.102 1.42 1 91 247 HIS B CA 1
ATOM 6107 C C . HIS B 1 247 ? 17.969 12.734 2.098 1 91 247 HIS B C 1
ATOM 6109 O O . HIS B 1 247 ? 17.703 12.641 3.299 1 91 247 HIS B O 1
ATOM 6115 N N . ALA B 1 248 ? 18.156 11.688 1.348 1 92.44 248 ALA B N 1
ATOM 6116 C CA . ALA B 1 248 ? 18.172 10.328 1.887 1 92.44 248 ALA B CA 1
ATOM 6117 C C . ALA B 1 248 ? 19.125 9.438 1.098 1 92.44 248 ALA B C 1
ATOM 6119 O O . ALA B 1 248 ? 19.344 9.656 -0.098 1 92.44 248 ALA B O 1
ATOM 6120 N N . ALA B 1 249 ? 19.703 8.516 1.782 1 93 249 ALA B N 1
ATOM 6121 C CA . ALA B 1 249 ? 20.625 7.594 1.138 1 93 249 ALA B CA 1
ATOM 6122 C C . ALA B 1 249 ? 20.641 6.246 1.848 1 93 249 ALA B C 1
ATOM 6124 O O . ALA B 1 249 ? 20.609 6.184 3.078 1 93 249 ALA B O 1
ATOM 6125 N N . ALA B 1 250 ? 20.531 5.254 1.079 1 91.94 250 ALA B N 1
ATOM 6126 C CA . ALA B 1 250 ? 20.734 3.887 1.55 1 91.94 250 ALA B CA 1
ATOM 6127 C C . ALA B 1 250 ? 21.922 3.234 0.828 1 91.94 250 ALA B C 1
ATOM 6129 O O . ALA B 1 250 ? 21.844 2.945 -0.368 1 91.94 250 ALA B O 1
ATOM 6130 N N . SER B 1 251 ? 23.062 3.297 1.426 1 83.38 251 SER B N 1
ATOM 6131 C CA . SER B 1 251 ? 24.281 2.787 0.811 1 83.38 251 SER B CA 1
ATOM 6132 C C . SER B 1 251 ? 25.062 1.907 1.782 1 83.38 251 SER B C 1
ATOM 6134 O O . SER B 1 251 ? 24.922 2.041 3 1 83.38 251 SER B O 1
ATOM 6136 N N . ALA B 1 252 ? 25.625 0.875 1.156 1 64.56 252 ALA B N 1
ATOM 6137 C CA . ALA B 1 252 ? 26.609 0.139 1.961 1 64.56 252 ALA B CA 1
ATOM 6138 C C . ALA B 1 252 ? 27.797 1.022 2.332 1 64.56 252 ALA B C 1
ATOM 6140 O O . ALA B 1 252 ? 28.453 0.789 3.346 1 64.56 252 ALA B O 1
ATOM 6141 N N . ARG B 1 253 ? 28.047 2.051 1.553 1 65.5 253 ARG B N 1
ATOM 6142 C CA . ARG B 1 253 ? 29.188 2.932 1.801 1 65.5 253 ARG B CA 1
ATOM 6143 C C . ARG B 1 253 ? 28.719 4.309 2.256 1 65.5 253 ARG B C 1
ATOM 6145 O O . ARG B 1 253 ? 27.531 4.629 2.18 1 65.5 253 ARG B O 1
ATOM 6152 N N . THR B 1 254 ? 29.578 5.121 3.014 1 56.12 254 THR B N 1
ATOM 6153 C CA . THR B 1 254 ? 29.375 6.414 3.66 1 56.12 254 THR B CA 1
ATOM 6154 C C . THR B 1 254 ? 28.703 7.398 2.713 1 56.12 254 THR B C 1
ATOM 6156 O O . THR B 1 254 ? 29.266 7.77 1.683 1 56.12 254 THR B O 1
ATOM 6159 N N . THR B 1 255 ? 27.547 7.328 2.623 1 58.22 255 THR B N 1
ATOM 6160 C CA . THR B 1 255 ? 26.781 8.18 1.729 1 58.22 255 THR B CA 1
ATOM 6161 C C . THR B 1 255 ? 26.984 9.656 2.074 1 58.22 255 THR B C 1
ATOM 6163 O O . THR B 1 255 ? 27.438 9.984 3.172 1 58.22 255 THR B O 1
ATOM 6166 N N . SER B 1 256 ? 26.844 10.523 0.91 1 63.03 256 SER B N 1
ATOM 6167 C CA . SER B 1 256 ? 27.062 11.93 0.577 1 63.03 256 SER B CA 1
ATOM 6168 C C . SER B 1 256 ? 25.938 12.805 1.124 1 63.03 256 SER B C 1
ATOM 6170 O O . SER B 1 256 ? 25.766 13.945 0.688 1 63.03 256 SER B O 1
ATOM 6172 N N . ARG B 1 257 ? 25.453 12.453 2.236 1 66.5 257 ARG B N 1
ATOM 6173 C CA . ARG B 1 257 ? 24.406 13.344 2.74 1 66.5 257 ARG B CA 1
ATOM 6174 C C . ARG B 1 257 ? 24.891 14.789 2.777 1 66.5 257 ARG B C 1
ATOM 6176 O O . ARG B 1 257 ? 26.031 15.055 3.174 1 66.5 257 ARG B O 1
ATOM 6183 N N . GLY B 1 258 ? 24.156 15.547 2.301 1 70.38 258 GLY B N 1
ATOM 6184 C CA . GLY B 1 258 ? 24.453 16.969 2.338 1 70.38 258 GLY B CA 1
ATOM 6185 C C . GLY B 1 258 ? 25.172 17.469 1.095 1 70.38 258 GLY B C 1
ATOM 6186 O O . GLY B 1 258 ? 25.359 18.672 0.915 1 70.38 258 GLY B O 1
ATOM 6187 N N . VAL B 1 259 ? 25.531 16.516 0.196 1 81.19 259 VAL B N 1
ATOM 6188 C CA . VAL B 1 259 ? 26.188 16.906 -1.047 1 81.19 259 VAL B CA 1
ATOM 6189 C C . VAL B 1 259 ? 25.172 17.578 -1.972 1 81.19 259 VAL B C 1
ATOM 6191 O O . VAL B 1 259 ? 24.016 17.156 -2.051 1 81.19 259 VAL B O 1
ATOM 6194 N N . ARG B 1 260 ? 25.594 18.656 -2.588 1 87.12 260 ARG B N 1
ATOM 6195 C CA . ARG B 1 260 ? 24.75 19.391 -3.52 1 87.12 260 ARG B CA 1
ATOM 6196 C C . ARG B 1 260 ? 25.375 19.422 -4.914 1 87.12 260 ARG B C 1
ATOM 6198 O O . ARG B 1 260 ? 26.578 19.641 -5.055 1 87.12 260 ARG B O 1
ATOM 6205 N N . ILE B 1 261 ? 24.547 19.125 -5.844 1 90.38 261 ILE B N 1
ATOM 6206 C CA . ILE B 1 261 ? 24.953 19.172 -7.242 1 90.38 261 ILE B CA 1
ATOM 6207 C C . ILE B 1 261 ? 24.031 20.109 -8.023 1 90.38 261 ILE B C 1
ATOM 6209 O O . ILE B 1 261 ? 22.812 20.062 -7.859 1 90.38 261 ILE B O 1
ATOM 6213 N N . PRO B 1 262 ? 24.703 20.953 -8.875 1 92 262 PRO B N 1
ATOM 6214 C CA . PRO B 1 262 ? 23.828 21.797 -9.672 1 92 262 PRO B CA 1
ATOM 6215 C C . PRO B 1 262 ? 22.812 21 -10.5 1 92 262 PRO B C 1
ATOM 6217 O O . PRO B 1 262 ? 23.188 20.047 -11.172 1 92 262 PRO B O 1
ATOM 6220 N N . ALA B 1 263 ? 21.594 21.391 -10.469 1 91.38 263 ALA B N 1
ATOM 6221 C CA . ALA B 1 263 ? 20.5 20.672 -11.133 1 91.38 263 ALA B CA 1
ATOM 6222 C C . ALA B 1 263 ? 20.609 20.797 -12.648 1 91.38 263 ALA B C 1
ATOM 6224 O O . ALA B 1 263 ? 19.906 20.094 -13.383 1 91.38 263 ALA B O 1
ATOM 6225 N N . THR B 1 264 ? 21.516 21.594 -13.078 1 90.88 264 THR B N 1
ATOM 6226 C CA . THR B 1 264 ? 21.703 21.828 -14.508 1 90.88 264 THR B CA 1
ATOM 6227 C C . THR B 1 264 ? 22.75 20.875 -15.078 1 90.88 264 THR B C 1
ATOM 6229 O O . THR B 1 264 ? 22.969 20.844 -16.281 1 90.88 264 THR B O 1
ATOM 6232 N N . THR B 1 265 ? 23.312 20.109 -14.242 1 92.5 265 THR B N 1
ATOM 6233 C CA . THR B 1 265 ? 24.359 19.203 -14.68 1 92.5 265 THR B CA 1
ATOM 6234 C C . THR B 1 265 ? 23.766 17.844 -15.086 1 92.5 265 THR B C 1
ATOM 6236 O O . THR B 1 265 ? 22.734 17.438 -14.555 1 92.5 265 THR B O 1
ATOM 6239 N N . TYR B 1 266 ? 24.469 17.219 -16.031 1 93.38 266 TYR B N 1
ATOM 6240 C CA . TYR B 1 266 ? 24.094 15.859 -16.391 1 93.38 266 TYR B CA 1
ATOM 6241 C C . TYR B 1 266 ? 24.297 14.898 -15.227 1 93.38 266 TYR B C 1
ATOM 6243 O O . TYR B 1 266 ? 25.328 14.922 -14.57 1 93.38 266 TYR B O 1
ATOM 6251 N N . PRO B 1 267 ? 23.234 14.102 -15.055 1 94.44 267 PRO B N 1
ATOM 6252 C CA . PRO B 1 267 ? 22.047 13.781 -15.867 1 94.44 267 PRO B CA 1
ATOM 6253 C C . PRO B 1 267 ? 20.797 14.5 -15.391 1 94.44 267 PRO B C 1
ATOM 6255 O O . PRO B 1 267 ? 19.703 14.227 -15.891 1 94.44 267 PRO B O 1
ATOM 6258 N N . PHE B 1 268 ? 20.938 15.383 -14.453 1 93.56 268 PHE B N 1
ATOM 6259 C CA . PHE B 1 268 ? 19.766 16.016 -13.859 1 93.56 268 PHE B CA 1
ATOM 6260 C C . PHE B 1 268 ? 19.078 16.922 -14.875 1 93.56 268 PHE B C 1
ATOM 6262 O O . PHE B 1 268 ? 17.844 17.031 -14.875 1 93.56 268 PHE B O 1
ATOM 6269 N N . ASP B 1 269 ? 19.828 17.562 -15.703 1 92.94 269 ASP B N 1
ATOM 6270 C CA . ASP B 1 269 ? 19.266 18.422 -16.734 1 92.94 269 ASP B CA 1
ATOM 6271 C C . ASP B 1 269 ? 18.344 17.625 -17.672 1 92.94 269 ASP B C 1
ATOM 6273 O O . ASP B 1 269 ? 17.25 18.062 -18 1 92.94 269 ASP B O 1
ATOM 6277 N N . VAL B 1 270 ? 18.781 16.438 -18.062 1 94.19 270 VAL B N 1
ATOM 6278 C CA . VAL B 1 270 ? 18.016 15.586 -18.969 1 94.19 270 VAL B CA 1
ATOM 6279 C C . VAL B 1 270 ? 16.75 15.078 -18.266 1 94.19 270 VAL B C 1
ATOM 6281 O O . VAL B 1 270 ? 15.664 15.102 -18.828 1 94.19 270 VAL B O 1
ATOM 6284 N N . VAL B 1 271 ? 16.906 14.648 -17.047 1 94.56 271 VAL B N 1
ATOM 6285 C CA . VAL B 1 271 ? 15.797 14.109 -16.266 1 94.56 271 VAL B CA 1
ATOM 6286 C C . VAL B 1 271 ? 14.742 15.195 -16.047 1 94.56 271 VAL B C 1
ATOM 6288 O O . VAL B 1 271 ? 13.539 14.93 -16.156 1 94.56 271 VAL B O 1
ATOM 6291 N N . ARG B 1 272 ? 15.148 16.359 -15.742 1 92.75 272 ARG B N 1
ATOM 6292 C CA . ARG B 1 272 ? 14.242 17.484 -15.508 1 92.75 272 ARG B CA 1
ATOM 6293 C C . ARG B 1 272 ? 13.516 17.875 -16.797 1 92.75 272 ARG B C 1
ATOM 6295 O O . ARG B 1 272 ? 12.328 18.219 -16.766 1 92.75 272 ARG B O 1
ATOM 6302 N N . SER B 1 273 ? 14.211 17.828 -17.891 1 92.38 273 SER B N 1
ATOM 6303 C CA . SER B 1 273 ? 13.625 18.234 -19.172 1 92.38 273 SER B CA 1
ATOM 6304 C C . SER B 1 273 ? 12.664 17.172 -19.703 1 92.38 273 SER B C 1
ATOM 6306 O O . SER B 1 273 ? 11.586 17.516 -20.203 1 92.38 273 SER B O 1
ATOM 6308 N N . THR B 1 274 ? 13.031 15.922 -19.609 1 93.75 274 THR B N 1
ATOM 6309 C CA . THR B 1 274 ? 12.227 14.852 -20.203 1 93.75 274 THR B CA 1
ATOM 6310 C C . THR B 1 274 ? 11.148 14.391 -19.219 1 93.75 274 THR B C 1
ATOM 6312 O O . THR B 1 274 ? 10.133 13.828 -19.641 1 93.75 274 THR B O 1
ATOM 6315 N N . ARG B 1 275 ? 11.383 14.508 -17.969 1 94.5 275 ARG B N 1
ATOM 6316 C CA . ARG B 1 275 ? 10.508 14.039 -16.891 1 94.5 275 ARG B CA 1
ATOM 6317 C C . ARG B 1 275 ? 10.297 12.523 -16.984 1 94.5 275 ARG B C 1
ATOM 6319 O O . ARG B 1 275 ? 9.211 12.031 -16.672 1 94.5 275 ARG B O 1
ATOM 6326 N N . LYS B 1 276 ? 11.297 11.883 -17.531 1 95.44 276 LYS B N 1
ATOM 6327 C CA . LYS B 1 276 ? 11.227 10.438 -17.703 1 95.44 276 LYS B CA 1
ATOM 6328 C C . LYS B 1 276 ? 12.391 9.742 -17 1 95.44 276 LYS B C 1
ATOM 6330 O O . LYS B 1 276 ? 13.469 10.312 -16.859 1 95.44 276 LYS B O 1
ATOM 6335 N N . LEU B 1 277 ? 12.07 8.508 -16.625 1 97.38 277 LEU B N 1
ATOM 6336 C CA . LEU B 1 277 ? 13.109 7.672 -16.031 1 97.38 277 LEU B CA 1
ATOM 6337 C C . LEU B 1 277 ? 14.242 7.418 -17.016 1 97.38 277 LEU B C 1
ATOM 6339 O O . LEU B 1 277 ? 13.992 7.16 -18.203 1 97.38 277 LEU B O 1
ATOM 6343 N N . GLN B 1 278 ? 15.492 7.539 -16.562 1 96.25 278 GLN B N 1
ATOM 6344 C CA . GLN B 1 278 ? 16.672 7.34 -17.406 1 96.25 278 GLN B CA 1
ATOM 6345 C C . GLN B 1 278 ? 17.531 6.188 -16.891 1 96.25 278 GLN B C 1
ATOM 6347 O O . GLN B 1 278 ? 17.797 6.098 -15.695 1 96.25 278 GLN B O 1
ATOM 6352 N N . VAL B 1 279 ? 17.844 5.305 -17.781 1 96 279 VAL B N 1
ATOM 6353 C CA . VAL B 1 279 ? 18.844 4.273 -17.5 1 96 279 VAL B CA 1
ATOM 6354 C C . VAL B 1 279 ? 20.203 4.711 -18.016 1 96 279 VAL B C 1
ATOM 6356 O O . VAL B 1 279 ? 20.375 4.953 -19.219 1 96 279 VAL B O 1
ATOM 6359 N N . LEU B 1 280 ? 21.188 4.738 -17.109 1 94.44 280 LEU B N 1
ATOM 6360 C CA . LEU B 1 280 ? 22.438 5.379 -17.453 1 94.44 280 LEU B CA 1
ATOM 6361 C C . LEU B 1 280 ? 23.609 4.406 -17.312 1 94.44 280 LEU B C 1
ATOM 6363 O O . LEU B 1 280 ? 23.656 3.633 -16.359 1 94.44 280 LEU B O 1
ATOM 6367 N N . THR B 1 281 ? 24.516 4.438 -18.297 1 90.69 281 THR B N 1
ATOM 6368 C CA . THR B 1 281 ? 25.797 3.762 -18.188 1 90.69 281 THR B CA 1
ATOM 6369 C C . THR B 1 281 ? 26.938 4.773 -18.094 1 90.69 281 THR B C 1
ATOM 6371 O O . THR B 1 281 ? 28.062 4.418 -17.734 1 90.69 281 THR B O 1
ATOM 6374 N N . THR B 1 282 ? 26.656 6.008 -18.469 1 91.12 282 THR B N 1
ATOM 6375 C CA . THR B 1 282 ? 27.5 7.156 -18.203 1 91.12 282 THR B CA 1
ATOM 6376 C C . THR B 1 282 ? 26.906 8.039 -17.125 1 91.12 282 THR B C 1
ATOM 6378 O O . THR B 1 282 ? 25.875 8.68 -17.328 1 91.12 282 THR B O 1
ATOM 6381 N N . LEU B 1 283 ? 27.562 8.164 -16.062 1 92.38 283 LEU B N 1
ATOM 6382 C CA . LEU B 1 283 ? 26.922 8.656 -14.852 1 92.38 283 LEU B CA 1
ATOM 6383 C C . LEU B 1 283 ? 27.094 10.164 -14.711 1 92.38 283 LEU B C 1
ATOM 6385 O O . LEU B 1 283 ? 26.359 10.82 -13.969 1 92.38 283 LEU B O 1
ATOM 6389 N N . GLY B 1 284 ? 28.047 10.773 -15.336 1 91.62 284 GLY B N 1
ATOM 6390 C CA . GLY B 1 284 ? 28.25 12.211 -15.227 1 91.62 284 GLY B CA 1
ATOM 6391 C C . GLY B 1 284 ? 28.453 12.68 -13.797 1 91.62 284 GLY B C 1
ATOM 6392 O O . GLY B 1 284 ? 29.297 12.141 -13.078 1 91.62 284 GLY B O 1
ATOM 6393 N N . ALA B 1 285 ? 27.625 13.672 -13.328 1 90 285 ALA B N 1
ATOM 6394 C CA . ALA B 1 285 ? 27.766 14.289 -12.008 1 90 285 ALA B CA 1
ATOM 6395 C C . ALA B 1 285 ? 27.391 13.305 -10.906 1 90 285 ALA B C 1
ATOM 6397 O O . ALA B 1 285 ? 27.719 13.531 -9.734 1 90 285 ALA B O 1
ATOM 6398 N N . LEU B 1 286 ? 26.719 12.172 -11.281 1 90.94 286 LEU B N 1
ATOM 6399 C CA . LEU B 1 286 ? 26.328 11.188 -10.281 1 90.94 286 LEU B CA 1
ATOM 6400 C C . LEU B 1 286 ? 27.547 10.539 -9.641 1 90.94 286 LEU B C 1
ATOM 6402 O O . LEU B 1 286 ? 27.453 9.977 -8.547 1 90.94 286 LEU B O 1
ATOM 6406 N N . THR B 1 287 ? 28.672 10.602 -10.32 1 88.94 287 THR B N 1
ATOM 6407 C CA . THR B 1 287 ? 29.891 9.992 -9.805 1 88.94 287 THR B CA 1
ATOM 6408 C C . THR B 1 287 ? 30.312 10.641 -8.492 1 88.94 287 THR B C 1
ATOM 6410 O O . THR B 1 287 ? 31 10.016 -7.676 1 88.94 287 THR B O 1
ATOM 6413 N N . GLU B 1 288 ? 29.875 11.875 -8.289 1 85.88 288 GLU B N 1
ATOM 6414 C CA . GLU B 1 288 ? 30.172 12.562 -7.035 1 85.88 288 GLU B CA 1
ATOM 6415 C C . GLU B 1 288 ? 29.344 11.992 -5.883 1 85.88 288 GLU B C 1
ATOM 6417 O O . GLU B 1 288 ? 29.797 12.008 -4.73 1 85.88 288 GLU B O 1
ATOM 6422 N N . LEU B 1 289 ? 28.188 11.492 -6.258 1 86.69 289 LEU B N 1
ATOM 6423 C CA . LEU B 1 289 ? 27.281 10.953 -5.246 1 86.69 289 LEU B CA 1
ATOM 6424 C C . LEU B 1 289 ? 27.562 9.477 -5.004 1 86.69 289 LEU B C 1
ATOM 6426 O O . LEU B 1 289 ? 27.484 9 -3.865 1 86.69 289 LEU B O 1
ATOM 6430 N N . VAL B 1 290 ? 27.828 8.773 -6.086 1 88.31 290 VAL B N 1
ATOM 6431 C CA . VAL B 1 290 ? 28.062 7.332 -6.051 1 88.31 290 VAL B CA 1
ATOM 6432 C C . VAL B 1 290 ? 29.312 7 -6.867 1 88.31 290 VAL B C 1
ATOM 6434 O O . VAL B 1 290 ? 29.219 6.434 -7.957 1 88.31 290 VAL B O 1
ATOM 6437 N N . PRO B 1 291 ? 30.469 7.121 -6.285 1 84.31 291 PRO B N 1
ATOM 6438 C CA . PRO B 1 291 ? 31.719 7.008 -7.035 1 84.31 291 PRO B CA 1
ATOM 6439 C C . PRO B 1 291 ? 31.984 5.586 -7.535 1 84.31 291 PRO B C 1
ATOM 6441 O O . PRO B 1 291 ? 32.656 5.398 -8.547 1 84.31 291 PRO B O 1
ATOM 6444 N N . SER B 1 292 ? 31.469 4.594 -6.965 1 86.94 292 SER B N 1
ATOM 6445 C CA . SER B 1 292 ? 31.75 3.209 -7.32 1 86.94 292 SER B CA 1
ATOM 6446 C C . SER B 1 292 ? 30.734 2.672 -8.32 1 86.94 292 S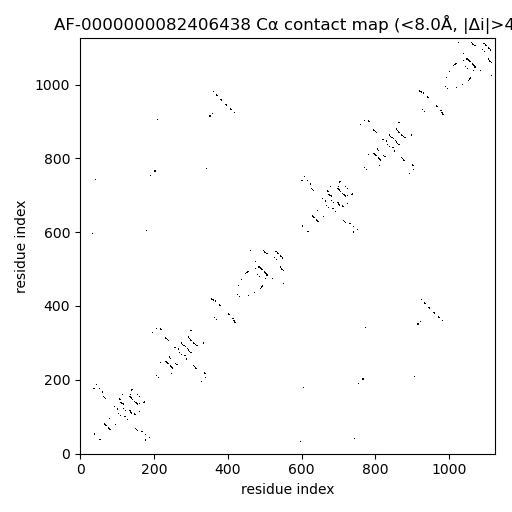ER B C 1
ATOM 6448 O O . SER B 1 292 ? 30.844 1.535 -8.781 1 86.94 292 SER B O 1
ATOM 6450 N N . ALA B 1 293 ? 29.797 3.49 -8.695 1 90.38 293 ALA B N 1
ATOM 6451 C CA . ALA B 1 293 ? 28.688 3 -9.516 1 90.38 293 ALA B CA 1
ATOM 6452 C C . ALA B 1 293 ? 29.109 2.855 -10.977 1 90.38 293 ALA B C 1
ATOM 6454 O O . ALA B 1 293 ? 29.828 3.705 -11.508 1 90.38 293 ALA B O 1
ATOM 6455 N N . GLY B 1 294 ? 28.734 1.743 -11.586 1 91.94 294 GLY B N 1
ATOM 6456 C CA . GLY B 1 294 ? 28.953 1.545 -13.016 1 91.94 294 GLY B CA 1
ATOM 6457 C C . GLY B 1 294 ? 27.719 1.84 -13.852 1 91.94 294 GLY B C 1
ATOM 6458 O O . GLY B 1 294 ? 27.828 2.104 -15.047 1 91.94 294 GLY B O 1
ATOM 6459 N N . SER B 1 295 ? 26.625 1.7 -13.344 1 94.25 295 SER B N 1
ATOM 6460 C CA . SER B 1 295 ? 25.359 2.008 -13.992 1 94.25 295 SER B CA 1
ATOM 6461 C C . SER B 1 295 ? 24.344 2.551 -12.992 1 94.25 295 SER B C 1
ATOM 6463 O O . SER B 1 295 ? 24.5 2.385 -11.781 1 94.25 295 SER B O 1
ATOM 6465 N N . ALA B 1 296 ? 23.375 3.291 -13.5 1 95.12 296 ALA B N 1
ATOM 6466 C CA . ALA B 1 296 ? 22.375 3.855 -12.586 1 95.12 296 ALA B CA 1
ATOM 6467 C C . ALA B 1 296 ? 21.047 4.086 -13.297 1 95.12 296 ALA B C 1
ATOM 6469 O O . ALA B 1 296 ? 21 4.199 -14.523 1 95.12 296 ALA B O 1
ATOM 6470 N N . VAL B 1 297 ? 20 4.02 -12.539 1 97.06 297 VAL B N 1
ATOM 6471 C CA . VAL B 1 297 ? 18.672 4.434 -12.961 1 97.06 297 VAL B CA 1
ATOM 6472 C C . VAL B 1 297 ? 18.266 5.691 -12.203 1 97.06 297 VAL B C 1
ATOM 6474 O O . VAL B 1 297 ? 18.406 5.762 -10.977 1 97.06 297 VAL B O 1
ATOM 6477 N N . VAL B 1 298 ? 17.875 6.734 -12.914 1 97.44 298 VAL B N 1
ATOM 6478 C CA . VAL B 1 298 ? 17.406 7.977 -12.305 1 97.44 298 VAL B CA 1
ATOM 6479 C C . VAL B 1 298 ? 15.922 8.164 -12.594 1 97.44 298 VAL B C 1
ATOM 6481 O O . VAL B 1 298 ? 15.523 8.367 -13.75 1 97.44 298 VAL B O 1
ATOM 6484 N N . ALA B 1 299 ? 15.133 8.078 -11.586 1 98.06 299 ALA B N 1
ATOM 6485 C CA . ALA B 1 299 ? 13.688 8.258 -11.711 1 98.06 299 ALA B CA 1
ATOM 6486 C C . ALA B 1 299 ? 13.25 9.609 -11.164 1 98.06 299 ALA B C 1
ATOM 6488 O O . ALA B 1 299 ? 13.445 9.906 -9.984 1 98.06 299 ALA B O 1
ATOM 6489 N N . PRO B 1 300 ? 12.625 10.422 -11.984 1 97.75 300 PRO B N 1
ATOM 6490 C CA . PRO B 1 300 ? 12.227 11.758 -11.539 1 97.75 300 PRO B CA 1
ATOM 6491 C C . PRO B 1 300 ? 11.039 11.734 -10.57 1 97.75 300 PRO B C 1
ATOM 6493 O O . PRO B 1 300 ? 10.164 10.867 -10.688 1 97.75 300 PRO B O 1
ATOM 6496 N N . MET B 1 301 ? 11.094 12.492 -9.609 1 97.06 301 MET B N 1
ATOM 6497 C CA . MET B 1 301 ? 9.938 12.805 -8.773 1 97.06 301 MET B CA 1
ATOM 6498 C C . MET B 1 301 ? 9.242 14.07 -9.266 1 97.06 301 MET B C 1
ATOM 6500 O O . MET B 1 301 ? 9.789 15.172 -9.133 1 97.06 301 MET B O 1
ATOM 6504 N N . CYS B 1 302 ? 8.047 13.891 -9.758 1 94.5 302 CYS B N 1
ATOM 6505 C CA . CYS B 1 302 ? 7.379 14.969 -10.477 1 94.5 302 CYS B CA 1
ATOM 6506 C C . CYS B 1 302 ? 6.121 15.414 -9.742 1 94.5 302 CYS B C 1
ATOM 6508 O O . CYS B 1 302 ? 5.375 14.578 -9.219 1 94.5 302 CYS B O 1
ATOM 6510 N N . VAL B 1 303 ? 5.938 16.656 -9.656 1 89.19 303 VAL B N 1
ATOM 6511 C CA . VAL B 1 303 ? 4.688 17.266 -9.219 1 89.19 303 VAL B CA 1
ATOM 6512 C C . VAL B 1 303 ? 4.145 18.172 -10.328 1 89.19 303 VAL B C 1
ATOM 6514 O O . VAL B 1 303 ? 4.688 18.203 -11.438 1 89.19 303 VAL B O 1
ATOM 6517 N N . ALA B 1 304 ? 3.006 18.812 -10.055 1 81.94 304 ALA B N 1
ATOM 6518 C CA . ALA B 1 304 ? 2.363 19.656 -11.07 1 81.94 304 ALA B CA 1
ATOM 6519 C C . ALA B 1 304 ? 3.314 20.734 -11.57 1 81.94 304 ALA B C 1
ATOM 6521 O O . ALA B 1 304 ? 3.342 21.047 -12.766 1 81.94 304 ALA B O 1
ATOM 6522 N N . SER B 1 305 ? 4.168 21.328 -10.758 1 81.44 305 SER B N 1
ATOM 6523 C CA . SER B 1 305 ? 5.055 22.438 -11.078 1 81.44 305 SER B CA 1
ATOM 6524 C C . SER B 1 305 ? 6.316 21.953 -11.789 1 81.44 305 SER B C 1
ATOM 6526 O O . SER B 1 305 ? 7.047 22.75 -12.383 1 81.44 305 SER B O 1
ATOM 6528 N N . GLY B 1 306 ? 6.52 20.594 -11.797 1 89.56 306 GLY B N 1
ATOM 6529 C CA . GLY B 1 306 ? 7.699 20.047 -12.461 1 89.56 306 GLY B CA 1
ATOM 6530 C C . GLY B 1 306 ? 8.414 19 -11.641 1 89.56 306 GLY B C 1
ATOM 6531 O O . GLY B 1 306 ? 7.797 18.344 -10.789 1 89.56 306 GLY B O 1
ATOM 6532 N N . VAL B 1 307 ? 9.773 18.859 -12 1 94.62 307 VAL B N 1
ATOM 6533 C CA . VAL B 1 307 ? 10.57 17.859 -11.289 1 94.62 307 VAL B CA 1
ATOM 6534 C C . VAL B 1 307 ? 11.125 18.453 -10 1 94.62 307 VAL B C 1
ATOM 6536 O O . VAL B 1 307 ? 11.852 19.453 -10.039 1 94.62 307 VAL B O 1
ATOM 6539 N N . VAL B 1 308 ? 10.805 17.844 -8.875 1 93.88 308 VAL B N 1
ATOM 6540 C CA . VAL B 1 308 ? 11.211 18.391 -7.582 1 93.88 308 VAL B CA 1
ATOM 6541 C C . VAL B 1 308 ? 12.344 17.562 -6.996 1 93.88 308 VAL B C 1
ATOM 6543 O O . VAL B 1 308 ? 12.93 17.938 -5.973 1 93.88 308 VAL B O 1
ATOM 6546 N N . GLY B 1 309 ? 12.664 16.453 -7.648 1 95.69 309 GLY B N 1
ATOM 6547 C CA . GLY B 1 309 ? 13.711 15.57 -7.184 1 95.69 309 GLY B CA 1
ATOM 6548 C C . GLY B 1 309 ? 13.852 14.312 -8.023 1 95.69 309 GLY B C 1
ATOM 6549 O O . GLY B 1 309 ? 13.281 14.219 -9.109 1 95.69 309 GLY B O 1
ATOM 6550 N N . ALA B 1 310 ? 14.664 13.406 -7.504 1 97.06 310 ALA B N 1
ATOM 6551 C CA . ALA B 1 310 ? 14.867 12.148 -8.211 1 97.06 310 ALA B CA 1
ATOM 6552 C C . ALA B 1 310 ? 15.32 11.047 -7.262 1 97.06 310 ALA B C 1
ATOM 6554 O O . ALA B 1 310 ? 15.938 11.32 -6.23 1 97.06 310 ALA B O 1
ATOM 6555 N N . VAL B 1 311 ? 14.914 9.875 -7.574 1 97.44 311 VAL B N 1
ATOM 6556 C CA . VAL B 1 311 ? 15.445 8.68 -6.918 1 97.44 311 VAL B CA 1
ATOM 6557 C C . VAL B 1 311 ? 16.531 8.055 -7.793 1 97.44 311 VAL B C 1
ATOM 6559 O O . VAL B 1 311 ? 16.281 7.711 -8.953 1 97.44 311 VAL B O 1
ATOM 6562 N N . ILE B 1 312 ? 17.703 7.93 -7.238 1 96.12 312 ILE B N 1
ATOM 6563 C CA . ILE B 1 312 ? 18.844 7.371 -7.961 1 96.12 312 ILE B CA 1
ATOM 6564 C C . ILE B 1 312 ? 19.141 5.969 -7.441 1 96.12 312 ILE B C 1
ATOM 6566 O O . ILE B 1 312 ? 19.422 5.785 -6.254 1 96.12 312 ILE B O 1
ATOM 6570 N N . VAL B 1 313 ? 19.047 5.016 -8.32 1 96.69 313 VAL B N 1
ATOM 6571 C CA . VAL B 1 313 ? 19.359 3.623 -8.023 1 96.69 313 VAL B CA 1
ATOM 6572 C C . VAL B 1 313 ? 20.625 3.211 -8.766 1 96.69 313 VAL B C 1
ATOM 6574 O O . VAL B 1 313 ? 20.625 3.064 -9.992 1 96.69 313 VAL B O 1
ATOM 6577 N N . ALA B 1 314 ? 21.672 2.957 -7.992 1 94.5 314 ALA B N 1
ATOM 6578 C CA . ALA B 1 314 ? 22.969 2.768 -8.625 1 94.5 314 ALA B CA 1
ATOM 6579 C C . ALA B 1 314 ? 23.531 1.382 -8.312 1 94.5 314 ALA B C 1
ATOM 6581 O O . ALA B 1 314 ? 23.391 0.881 -7.195 1 94.5 314 ALA B O 1
ATOM 6582 N N . SER B 1 315 ? 24.078 0.784 -9.359 1 93.25 315 SER B N 1
ATOM 6583 C CA . SER B 1 315 ? 24.766 -0.502 -9.258 1 93.25 315 SER B CA 1
ATOM 6584 C C . SER B 1 315 ? 26.25 -0.363 -9.555 1 93.25 315 SER B C 1
ATOM 6586 O O . SER B 1 315 ? 26.641 0.394 -10.438 1 93.25 315 SER B O 1
ATOM 6588 N N . ASN B 1 316 ? 27.062 -1.077 -8.812 1 91.06 316 ASN B N 1
ATOM 6589 C CA . ASN B 1 316 ? 28.5 -1.05 -9.039 1 91.06 316 ASN B CA 1
ATOM 6590 C C . ASN B 1 316 ? 28.875 -1.724 -10.359 1 91.06 316 ASN B C 1
ATOM 6592 O O . ASN B 1 316 ? 29.953 -1.486 -10.898 1 91.06 316 ASN B O 1
ATOM 6596 N N . SER B 1 317 ? 27.984 -2.564 -10.883 1 88.06 317 SER B N 1
ATOM 6597 C CA . SER B 1 317 ? 28.234 -3.262 -12.141 1 88.06 317 SER B CA 1
ATOM 6598 C C . SER B 1 317 ? 27.859 -2.4 -13.336 1 88.06 317 SER B C 1
ATOM 6600 O O . SER B 1 317 ? 26.844 -1.689 -13.297 1 88.06 317 SER B O 1
ATOM 6602 N N . THR B 1 318 ? 28.656 -2.467 -14.414 1 84.69 318 THR B N 1
ATOM 6603 C CA . THR B 1 318 ? 28.344 -1.745 -15.641 1 84.69 318 THR B CA 1
ATOM 6604 C C . THR B 1 318 ? 27.375 -2.537 -16.516 1 84.69 318 THR B C 1
ATOM 6606 O O . THR B 1 318 ? 26.812 -2 -17.469 1 84.69 318 THR B O 1
ATOM 6609 N N . ASN B 1 319 ? 27.156 -3.773 -16.125 1 79.88 319 ASN B N 1
ATOM 6610 C CA . ASN B 1 319 ? 26.359 -4.656 -16.984 1 79.88 319 ASN B CA 1
ATOM 6611 C C . ASN B 1 319 ? 25.031 -5.031 -16.312 1 79.88 319 ASN B C 1
ATOM 6613 O O . ASN B 1 319 ? 24.453 -6.074 -16.625 1 79.88 319 ASN B O 1
ATOM 6617 N N . THR B 1 320 ? 24.656 -4.176 -15.438 1 82.62 320 THR B N 1
ATOM 6618 C CA . THR B 1 320 ? 23.391 -4.469 -14.789 1 82.62 320 THR B CA 1
ATOM 6619 C C . THR B 1 320 ? 22.234 -4.352 -15.789 1 82.62 320 THR B C 1
ATOM 6621 O O . THR B 1 320 ? 22.125 -3.354 -16.5 1 82.62 320 THR B O 1
ATOM 6624 N N . HIS B 1 321 ? 21.484 -5.375 -15.891 1 82.44 321 HIS B N 1
ATOM 6625 C CA . HIS B 1 321 ? 20.297 -5.359 -16.75 1 82.44 321 HIS B CA 1
ATOM 6626 C C . HIS B 1 321 ? 19.031 -5.078 -15.938 1 82.44 321 HIS B C 1
ATOM 6628 O O . HIS B 1 321 ? 18.766 -5.758 -14.945 1 82.44 321 HIS B O 1
ATOM 6634 N N . TRP B 1 322 ? 18.391 -4.039 -16.328 1 86.62 322 TRP B N 1
ATOM 6635 C CA . TRP B 1 322 ? 17.125 -3.676 -15.695 1 86.62 322 TRP B CA 1
ATOM 6636 C C . TRP B 1 322 ? 15.938 -4.109 -16.562 1 86.62 322 TRP B C 1
ATOM 6638 O O . TRP B 1 322 ? 15.828 -3.705 -17.719 1 86.62 322 TRP B O 1
ATOM 6648 N N . ASP B 1 323 ? 15.125 -4.938 -15.992 1 84.38 323 ASP B N 1
ATOM 6649 C CA . ASP B 1 323 ? 13.961 -5.324 -16.781 1 84.38 323 ASP B CA 1
ATOM 6650 C C . ASP B 1 323 ? 12.852 -4.273 -16.672 1 84.38 323 ASP B C 1
ATOM 6652 O O . ASP B 1 323 ? 12.922 -3.375 -15.828 1 84.38 323 ASP B O 1
ATOM 6656 N N . HIS B 1 324 ? 11.938 -4.406 -17.578 1 88.25 324 HIS B N 1
ATOM 6657 C CA . HIS B 1 324 ? 10.867 -3.42 -17.688 1 88.25 324 HIS B CA 1
ATOM 6658 C C . HIS B 1 324 ? 10.047 -3.365 -16.391 1 88.25 324 HIS B C 1
ATOM 6660 O O . HIS B 1 324 ? 9.703 -2.281 -15.914 1 88.25 324 HIS B O 1
ATOM 6666 N N . ASP B 1 325 ? 9.766 -4.43 -15.75 1 88.81 325 ASP B N 1
ATOM 6667 C CA . ASP B 1 325 ? 8.969 -4.48 -14.531 1 88.81 325 ASP B CA 1
ATOM 6668 C C . ASP B 1 325 ? 9.703 -3.812 -13.367 1 88.81 325 ASP B C 1
ATOM 6670 O O . ASP B 1 325 ? 9.094 -3.117 -12.555 1 88.81 325 ASP B O 1
ATOM 6674 N N . GLU B 1 326 ? 10.93 -4.043 -13.367 1 91.56 326 GLU B N 1
ATOM 6675 C CA . GLU B 1 326 ? 11.742 -3.441 -12.312 1 91.56 326 GLU B CA 1
ATOM 6676 C C . GLU B 1 326 ? 11.758 -1.92 -12.438 1 91.56 326 GLU B C 1
ATOM 6678 O O . GLU B 1 326 ? 11.633 -1.209 -11.438 1 91.56 326 GLU B O 1
ATOM 6683 N N . LEU B 1 327 ? 11.93 -1.454 -13.633 1 95.25 327 LEU B N 1
ATOM 6684 C CA . LEU B 1 327 ? 11.945 -0.016 -13.883 1 95.25 327 LEU B CA 1
ATOM 6685 C C . LEU B 1 327 ? 10.609 0.614 -13.508 1 95.25 327 LEU B C 1
ATOM 6687 O O . LEU B 1 327 ? 10.57 1.696 -12.914 1 95.25 327 LEU B O 1
ATOM 6691 N N . THR B 1 328 ? 9.578 -0.081 -13.82 1 94.44 328 THR B N 1
ATOM 6692 C CA . THR B 1 328 ? 8.242 0.406 -13.484 1 94.44 328 THR B CA 1
ATOM 6693 C C . THR B 1 328 ? 8.062 0.495 -11.977 1 94.44 328 THR B C 1
ATOM 6695 O O . THR B 1 328 ? 7.445 1.438 -11.469 1 94.44 328 THR B O 1
ATOM 6698 N N . ARG B 1 329 ? 8.586 -0.449 -11.266 1 95.12 329 ARG B N 1
ATOM 6699 C CA . ARG B 1 329 ? 8.484 -0.444 -9.812 1 95.12 329 ARG B CA 1
ATOM 6700 C C . ARG B 1 329 ? 9.297 0.695 -9.211 1 95.12 329 ARG B C 1
ATOM 6702 O O . ARG B 1 329 ? 8.859 1.348 -8.258 1 95.12 329 ARG B O 1
ATOM 6709 N N . ILE B 1 330 ? 10.453 0.93 -9.773 1 96.94 330 ILE B N 1
ATOM 6710 C CA . ILE B 1 330 ? 11.289 2.041 -9.328 1 96.94 330 ILE B CA 1
ATOM 6711 C C . ILE B 1 330 ? 10.57 3.363 -9.578 1 96.94 330 ILE B C 1
ATOM 6713 O O . ILE B 1 330 ? 10.555 4.246 -8.719 1 96.94 330 ILE B O 1
ATOM 6717 N N . GLU B 1 331 ? 9.977 3.436 -10.711 1 96.56 331 GLU B N 1
ATOM 6718 C CA . GLU B 1 331 ? 9.211 4.629 -11.055 1 96.56 331 GLU B CA 1
ATOM 6719 C C . GLU B 1 331 ? 8.07 4.855 -10.07 1 96.56 331 GLU B C 1
ATOM 6721 O O . GLU B 1 331 ? 7.805 5.992 -9.664 1 96.56 331 GLU B O 1
ATOM 6726 N N . SER B 1 332 ? 7.438 3.811 -9.711 1 94.5 332 SER B N 1
ATOM 6727 C CA . SER B 1 332 ? 6.344 3.9 -8.75 1 94.5 332 SER B CA 1
ATOM 6728 C C . SER B 1 332 ? 6.832 4.406 -7.395 1 94.5 332 SER B C 1
ATOM 6730 O O . SER B 1 332 ? 6.125 5.148 -6.711 1 94.5 332 SER B O 1
ATOM 6732 N N . MET B 1 333 ? 7.957 4.012 -7.016 1 96.62 333 MET B N 1
ATOM 6733 C CA . MET B 1 333 ? 8.539 4.492 -5.766 1 96.62 333 MET B CA 1
ATOM 6734 C C . MET B 1 333 ? 8.875 5.977 -5.855 1 96.62 333 MET B C 1
ATOM 6736 O O . MET B 1 333 ? 8.688 6.719 -4.891 1 96.62 333 MET B O 1
ATOM 6740 N N . ALA B 1 334 ? 9.414 6.367 -7 1 97.38 334 ALA B N 1
ATOM 6741 C CA . ALA B 1 334 ? 9.672 7.789 -7.203 1 97.38 334 ALA B CA 1
ATOM 6742 C C . ALA B 1 334 ? 8.391 8.609 -7.105 1 97.38 334 ALA B C 1
ATOM 6744 O O . ALA B 1 334 ? 8.391 9.711 -6.547 1 97.38 334 ALA B O 1
ATOM 6745 N N . GLU B 1 335 ? 7.359 8.109 -7.656 1 94.62 335 GLU B N 1
ATOM 6746 C CA . GLU B 1 335 ? 6.059 8.766 -7.543 1 94.62 335 GLU B CA 1
ATOM 6747 C C . GLU B 1 335 ? 5.637 8.898 -6.082 1 94.62 335 GLU B C 1
ATOM 6749 O O . GLU B 1 335 ? 5.055 9.914 -5.695 1 94.62 335 GLU B O 1
ATOM 6754 N N . LEU B 1 336 ? 5.875 7.863 -5.352 1 94.94 336 LEU B N 1
ATOM 6755 C CA . LEU B 1 336 ? 5.594 7.941 -3.92 1 94.94 336 LEU B CA 1
ATOM 6756 C C . LEU B 1 336 ? 6.398 9.062 -3.268 1 94.94 336 LEU B C 1
ATOM 6758 O O . LEU B 1 336 ? 5.887 9.781 -2.412 1 94.94 336 LEU B O 1
ATOM 6762 N N . GLY B 1 337 ? 7.664 9.18 -3.676 1 95.94 337 GLY B N 1
ATOM 6763 C CA . GLY B 1 337 ? 8.461 10.305 -3.203 1 95.94 337 GLY B CA 1
ATOM 6764 C C . GLY B 1 337 ? 7.848 11.656 -3.541 1 95.94 337 GLY B C 1
ATOM 6765 O O . GLY B 1 337 ? 7.852 12.562 -2.715 1 95.94 337 GLY B O 1
ATOM 6766 N N . SER B 1 338 ? 7.324 11.758 -4.734 1 95.12 338 SER B N 1
ATOM 6767 C CA . SER B 1 338 ? 6.652 12.977 -5.16 1 95.12 338 SER B CA 1
ATOM 6768 C C . SER B 1 338 ? 5.473 13.305 -4.25 1 95.12 338 SER B C 1
ATOM 6770 O O . SER B 1 338 ? 5.309 14.453 -3.824 1 95.12 338 SER B O 1
ATOM 6772 N N . VAL B 1 339 ? 4.715 12.336 -3.912 1 91.31 339 VAL B N 1
ATOM 6773 C CA . VAL B 1 339 ? 3.539 12.492 -3.064 1 91.31 339 VAL B CA 1
ATOM 6774 C C . VAL B 1 339 ? 3.967 12.922 -1.661 1 91.31 339 VAL B C 1
ATOM 6776 O O . VAL B 1 339 ? 3.334 13.781 -1.049 1 91.31 339 VAL B O 1
ATOM 6779 N N . ALA B 1 340 ? 4.984 12.305 -1.229 1 93.5 340 ALA B N 1
ATOM 6780 C CA . ALA B 1 340 ? 5.496 12.633 0.097 1 93.5 340 ALA B CA 1
ATOM 6781 C C . ALA B 1 340 ? 5.918 14.102 0.172 1 93.5 340 ALA B C 1
ATOM 6783 O O . ALA B 1 340 ? 5.617 14.789 1.149 1 93.5 340 ALA B O 1
ATOM 6784 N N . ILE B 1 341 ? 6.605 14.578 -0.825 1 92.5 341 ILE B N 1
ATOM 6785 C CA . ILE B 1 341 ? 7.074 15.961 -0.869 1 92.5 341 ILE B CA 1
ATOM 6786 C C . ILE B 1 341 ? 5.879 16.906 -0.943 1 92.5 341 ILE B C 1
ATOM 6788 O O . ILE B 1 341 ? 5.812 17.891 -0.205 1 92.5 341 ILE B O 1
ATOM 6792 N N . GLU B 1 342 ? 4.992 16.578 -1.789 1 90.44 342 GLU B N 1
ATOM 6793 C CA . GLU B 1 342 ? 3.795 17.391 -1.939 1 90.44 342 GLU B CA 1
ATOM 6794 C C . GLU B 1 342 ? 2.988 17.438 -0.645 1 90.44 342 GLU B C 1
ATOM 6796 O O . GLU B 1 342 ? 2.482 18.484 -0.255 1 90.44 342 GLU B O 1
ATOM 6801 N N . PHE B 1 343 ? 2.902 16.344 -0.044 1 89.12 343 PHE B N 1
ATOM 6802 C CA . PHE B 1 343 ? 2.182 16.219 1.219 1 89.12 343 PHE B CA 1
ATOM 6803 C C . PHE B 1 343 ? 2.816 17.109 2.283 1 89.12 343 PHE B C 1
ATOM 6805 O O . PHE B 1 343 ? 2.113 17.828 3.006 1 89.12 343 PHE B O 1
ATOM 6812 N N . ASP B 1 344 ? 4.055 17.031 2.354 1 89.56 344 ASP B N 1
ATOM 6813 C CA . ASP B 1 344 ? 4.789 17.828 3.322 1 89.56 344 ASP B CA 1
ATOM 6814 C C . ASP B 1 344 ? 4.566 19.328 3.072 1 89.56 344 ASP B C 1
ATOM 6816 O O . ASP B 1 344 ? 4.316 20.078 4.012 1 89.56 344 ASP B O 1
ATOM 6820 N N . GLU B 1 345 ? 4.602 19.703 1.88 1 86.5 345 GLU B N 1
ATOM 6821 C CA . GLU B 1 345 ? 4.398 21.109 1.508 1 86.5 345 GLU B CA 1
ATOM 6822 C C . GLU B 1 345 ? 2.973 21.547 1.813 1 86.5 345 GLU B C 1
ATOM 6824 O O . GLU B 1 345 ? 2.76 22.656 2.318 1 86.5 345 GLU B O 1
ATOM 6829 N N . LYS B 1 346 ? 2.09 20.734 1.517 1 85.25 346 LYS B N 1
ATOM 6830 C CA . LYS B 1 346 ? 0.688 21.062 1.76 1 85.25 346 LYS B CA 1
ATOM 6831 C C . LYS B 1 346 ? 0.407 21.203 3.252 1 85.25 346 LYS B C 1
ATOM 6833 O O . LYS B 1 346 ? -0.331 22.094 3.668 1 85.25 346 LYS B O 1
ATOM 6838 N N . GLN B 1 347 ? 0.963 20.312 3.986 1 84.19 347 GLN B N 1
ATOM 6839 C CA . GLN B 1 347 ? 0.787 20.375 5.434 1 84.19 347 GLN B CA 1
ATOM 6840 C C . GLN B 1 347 ? 1.344 21.688 5.992 1 84.19 347 GLN B C 1
ATOM 6842 O O . GLN B 1 347 ? 0.702 22.344 6.82 1 84.19 347 GLN B O 1
ATOM 6847 N N . LYS B 1 348 ? 2.477 22.078 5.543 1 83.19 348 LYS B N 1
ATOM 6848 C CA . LYS B 1 348 ? 3.09 23.328 5.969 1 83.19 348 LYS B CA 1
ATOM 6849 C C . LYS B 1 348 ? 2.242 24.516 5.555 1 83.19 348 LYS B C 1
ATOM 6851 O O . LYS B 1 348 ? 2.039 25.453 6.34 1 83.19 348 LYS B O 1
ATOM 6856 N N . ALA B 1 349 ? 1.771 24.422 4.398 1 82.25 349 ALA B N 1
ATOM 6857 C CA . ALA B 1 349 ? 0.939 25.516 3.883 1 82.25 349 ALA B CA 1
ATOM 6858 C C . ALA B 1 349 ? -0.353 25.641 4.684 1 82.25 349 ALA B C 1
ATOM 6860 O O . ALA B 1 349 ? -0.783 26.75 5.004 1 82.25 349 ALA B O 1
ATOM 6861 N N . GLN B 1 350 ? -0.943 24.547 5.008 1 81.62 350 GLN B N 1
ATOM 6862 C CA . GLN B 1 350 ? -2.195 24.562 5.758 1 81.62 350 GLN B CA 1
ATOM 6863 C C . GLN B 1 350 ? -1.99 25.109 7.164 1 81.62 350 GLN B C 1
ATOM 6865 O O . GLN B 1 350 ? -2.826 25.859 7.676 1 81.62 350 GLN B O 1
ATOM 6870 N N . ARG B 1 351 ? -0.948 24.719 7.742 1 80.5 351 ARG B N 1
ATOM 6871 C CA . ARG B 1 351 ? -0.616 25.266 9.062 1 80.5 351 ARG B CA 1
ATOM 6872 C C . ARG B 1 351 ? -0.438 26.781 9 1 80.5 351 ARG B C 1
ATOM 6874 O O . ARG B 1 351 ? -0.972 27.5 9.844 1 80.5 351 ARG B O 1
ATOM 6881 N N . LEU B 1 352 ? 0.248 27.219 7.984 1 80.38 352 LEU B N 1
ATOM 6882 C CA . LEU B 1 352 ? 0.489 28.641 7.812 1 80.38 352 LEU B CA 1
ATOM 6883 C C . LEU B 1 352 ? -0.818 29.391 7.566 1 80.38 352 LEU B C 1
ATOM 6885 O O . LEU B 1 352 ? -1.047 30.453 8.141 1 80.38 352 LEU B O 1
ATOM 6889 N N . LEU B 1 353 ? -1.607 28.797 6.797 1 79.25 353 LEU B N 1
ATOM 6890 C CA . LEU B 1 353 ? -2.891 29.422 6.492 1 79.25 353 LEU B CA 1
ATOM 6891 C C . LEU B 1 353 ? -3.734 29.578 7.754 1 79.25 353 LEU B C 1
ATOM 6893 O O . LEU B 1 353 ? -4.402 30.594 7.938 1 79.25 353 LEU B O 1
ATOM 6897 N N . SER B 1 354 ? -3.723 28.578 8.547 1 79.31 354 SER B N 1
ATOM 6898 C CA . SER B 1 354 ? -4.469 28.641 9.797 1 79.31 354 SER B CA 1
ATOM 6899 C C . SER B 1 354 ? -3.939 29.766 10.695 1 79.31 354 SER B C 1
ATOM 6901 O O . SER B 1 354 ? -4.719 30.484 11.312 1 79.31 354 SER B O 1
ATOM 6903 N N . VAL B 1 355 ? -2.676 29.859 10.742 1 79.56 355 VAL B N 1
ATOM 6904 C CA . VAL B 1 355 ? -2.041 30.906 11.539 1 79.56 355 VAL B CA 1
ATOM 6905 C C . VAL B 1 355 ? -2.393 32.281 10.969 1 79.56 355 VAL B C 1
ATOM 6907 O O . VAL B 1 355 ? -2.785 33.188 11.711 1 79.56 355 VAL B O 1
ATOM 6910 N N . LEU B 1 356 ? -2.318 32.406 9.672 1 76.25 356 LEU B N 1
ATOM 6911 C CA . LEU B 1 356 ? -2.578 33.688 9.016 1 76.25 356 LEU B CA 1
ATOM 6912 C C . LEU B 1 356 ? -4.039 34.094 9.18 1 76.25 356 LEU B C 1
ATOM 6914 O O . LEU B 1 356 ? -4.336 35.281 9.391 1 76.25 356 LEU B O 1
ATOM 6918 N N . ALA B 1 357 ? -4.879 33.125 9.094 1 75.06 357 ALA B N 1
ATOM 6919 C CA . ALA B 1 357 ? -6.301 33.406 9.297 1 75.06 357 ALA B CA 1
ATOM 6920 C C . ALA B 1 357 ? -6.562 33.906 10.719 1 75.06 357 ALA B C 1
ATOM 6922 O O . ALA B 1 357 ? -7.34 34.844 10.922 1 75.06 357 ALA B O 1
ATOM 6923 N N . ASP B 1 358 ? -5.957 33.312 11.586 1 79 358 ASP B N 1
ATOM 6924 C CA . ASP B 1 358 ? -6.109 33.688 12.984 1 79 358 ASP B CA 1
ATOM 6925 C C . ASP B 1 358 ? -5.52 35.094 13.227 1 79 358 ASP B C 1
ATOM 6927 O O . ASP B 1 358 ? -6.094 35.875 13.969 1 79 358 ASP B O 1
ATOM 6931 N N . ARG B 1 359 ? -4.379 35.406 12.656 1 74.31 359 ARG B N 1
ATOM 6932 C CA . ARG B 1 359 ? -3.77 36.719 12.766 1 74.31 359 ARG B CA 1
ATOM 6933 C C . ARG B 1 359 ? -4.703 37.812 12.227 1 74.31 359 ARG B C 1
ATOM 6935 O O . ARG B 1 359 ? -4.84 38.875 12.828 1 74.31 359 ARG B O 1
ATOM 6942 N N . ASP B 1 360 ? -5.25 37.469 11.078 1 73.19 360 ASP B N 1
ATOM 6943 C CA . ASP B 1 360 ? -6.184 38.406 10.477 1 73.19 360 ASP B CA 1
ATOM 6944 C C . ASP B 1 360 ? -7.355 38.688 11.406 1 73.19 360 ASP B C 1
ATOM 6946 O O . ASP B 1 360 ? -7.785 39.844 11.547 1 73.19 360 ASP B O 1
ATOM 6950 N N . ARG B 1 361 ? -7.871 37.656 11.969 1 75.19 361 ARG B N 1
ATOM 6951 C CA . ARG B 1 361 ? -8.969 37.781 12.922 1 75.19 361 ARG B CA 1
ATOM 6952 C C . ARG B 1 361 ? -8.547 38.625 14.117 1 75.19 361 ARG B C 1
ATOM 6954 O O . ARG B 1 361 ? -9.273 39.531 14.523 1 75.19 361 ARG B O 1
ATOM 6961 N N . ILE B 1 362 ? -7.352 38.406 14.648 1 74 362 ILE B N 1
ATOM 6962 C CA . ILE B 1 362 ? -6.832 39.125 15.797 1 74 362 ILE B CA 1
ATOM 6963 C C . ILE B 1 362 ? -6.617 40.594 15.422 1 74 362 ILE B C 1
ATOM 6965 O O . ILE B 1 362 ? -6.98 41.5 16.188 1 74 362 ILE B O 1
ATOM 6969 N N . ALA B 1 363 ? -5.992 40.781 14.289 1 72.69 363 ALA B N 1
ATOM 6970 C CA . ALA B 1 363 ? -5.738 42.125 13.797 1 72.69 363 ALA B CA 1
ATOM 6971 C C . ALA B 1 363 ? -7.031 42.938 13.703 1 72.69 363 ALA B C 1
ATOM 6973 O O . ALA B 1 363 ? -7.082 44.094 14.125 1 72.69 363 ALA B O 1
ATOM 6974 N N . ARG B 1 364 ? -8.07 42.344 13.234 1 70.88 364 ARG B N 1
ATOM 6975 C CA . ARG B 1 364 ? -9.359 43.031 13.102 1 70.88 364 ARG B CA 1
ATOM 6976 C C . ARG B 1 364 ? -9.953 43.375 14.461 1 70.88 364 ARG B C 1
ATOM 6978 O O . ARG B 1 364 ? -10.461 44.469 14.672 1 70.88 364 ARG B O 1
ATOM 6985 N N . ASP B 1 365 ? -9.773 42.406 15.344 1 70.88 365 ASP B N 1
ATOM 6986 C CA . ASP B 1 365 ? -10.305 42.625 16.688 1 70.88 365 ASP B CA 1
ATOM 6987 C C . ASP B 1 365 ? -9.57 43.75 17.406 1 70.88 365 ASP B C 1
ATOM 6989 O O . ASP B 1 365 ? -10.203 44.562 18.078 1 70.88 365 ASP B O 1
ATOM 6993 N N . LEU B 1 366 ? -8.289 43.875 17.234 1 76 366 LEU B N 1
ATOM 6994 C CA . LEU B 1 366 ? -7.484 44.906 17.844 1 76 366 LEU B CA 1
ATOM 6995 C C . LEU B 1 366 ? -7.809 46.281 17.219 1 76 366 LEU B C 1
ATOM 6997 O O . LEU B 1 366 ? -7.93 47.281 17.938 1 76 366 LEU B O 1
ATOM 7001 N N . HIS B 1 367 ? -7.965 46.312 15.898 1 71.88 367 HIS B N 1
ATOM 7002 C CA . HIS B 1 367 ? -8.289 47.531 15.18 1 71.88 367 HIS B CA 1
ATOM 7003 C C . HIS B 1 367 ? -9.641 48.094 15.617 1 71.88 367 HIS B C 1
ATOM 7005 O O . HIS B 1 367 ? -9.742 49.219 16.047 1 71.88 367 HIS B O 1
ATOM 7011 N N . ASP B 1 368 ? -10.602 47.156 15.641 1 69.19 368 ASP B N 1
ATOM 7012 C CA . ASP B 1 368 ? -11.977 47.594 15.852 1 69.19 368 ASP B CA 1
ATOM 7013 C C . ASP B 1 368 ? -12.219 48 17.312 1 69.19 368 ASP B C 1
ATOM 7015 O O . ASP B 1 368 ? -12.875 49 17.594 1 69.19 368 ASP B O 1
ATOM 7019 N N . ASN B 1 369 ? -11.57 47.344 18.203 1 69.19 369 ASN B N 1
ATOM 7020 C CA . ASN B 1 369 ? -11.891 47.562 19.609 1 69.19 369 ASN B CA 1
ATOM 7021 C C . ASN B 1 369 ? -10.867 48.469 20.281 1 69.19 369 ASN B C 1
ATOM 7023 O O . ASN B 1 369 ? -11.227 49.469 20.875 1 69.19 369 ASN B O 1
ATOM 7027 N N . VAL B 1 370 ? -9.57 48.219 20.016 1 73.81 370 VAL B N 1
ATOM 7028 C CA . VAL B 1 370 ? -8.539 48.875 20.797 1 73.81 370 VAL B CA 1
ATOM 7029 C C . VAL B 1 370 ? -8.203 50.25 20.156 1 73.81 370 VAL B C 1
ATOM 7031 O O . VAL B 1 370 ? -8.188 51.281 20.844 1 73.81 370 VAL B O 1
ATOM 7034 N N . ILE B 1 371 ? -8 50.312 18.875 1 72.69 371 ILE B N 1
ATOM 7035 C CA . ILE B 1 371 ? -7.586 51.531 18.188 1 72.69 371 ILE B CA 1
ATOM 7036 C C . ILE B 1 371 ? -8.703 52.562 18.266 1 72.69 371 ILE B C 1
ATOM 7038 O O . ILE B 1 371 ? -8.453 53.75 18.547 1 72.69 371 ILE B O 1
ATOM 7042 N N . GLN B 1 372 ? -9.898 52.125 18.078 1 72 372 GLN B N 1
ATOM 7043 C CA . GLN B 1 372 ? -11.039 53.031 18.109 1 72 372 GLN B CA 1
ATOM 7044 C C . GLN B 1 372 ? -11.211 53.656 19.484 1 72 372 GLN B C 1
ATOM 7046 O O . GLN B 1 372 ? -11.492 54.844 19.609 1 72 372 GLN B O 1
ATOM 7051 N N . ARG B 1 373 ? -10.891 53 20.531 1 71.62 373 ARG B N 1
ATOM 7052 C CA . ARG B 1 373 ? -11.016 53.5 21.891 1 71.62 373 ARG B CA 1
ATOM 7053 C C . ARG B 1 373 ? -9.883 54.469 22.219 1 71.62 373 ARG B C 1
ATOM 7055 O O . ARG B 1 373 ? -10.109 55.5 22.859 1 71.62 373 ARG B O 1
ATOM 7062 N N . LEU B 1 374 ? -8.672 54.125 21.797 1 78 374 LEU B N 1
ATOM 7063 C CA . LEU B 1 374 ? -7.527 55 22.031 1 78 374 LEU B CA 1
ATOM 7064 C C . LEU B 1 374 ? -7.691 56.344 21.297 1 78 374 LEU B C 1
ATOM 7066 O O . LEU B 1 374 ? -7.375 57.406 21.844 1 78 374 LEU B O 1
ATOM 7070 N N . PHE B 1 375 ? -8.297 56.312 20.156 1 71.94 375 PHE B N 1
ATOM 7071 C CA . PHE B 1 375 ? -8.547 57.531 19.391 1 71.94 375 PHE B CA 1
ATOM 7072 C C . PHE B 1 375 ? -9.586 58.406 20.078 1 71.94 375 PHE B C 1
ATOM 7074 O O . PHE B 1 375 ? -9.445 59.625 20.141 1 71.94 375 PHE B O 1
ATOM 7081 N N . ALA B 1 376 ? -10.594 57.812 20.625 1 73.69 376 ALA B N 1
ATOM 7082 C CA . ALA B 1 376 ? -11.633 58.531 21.359 1 73.69 376 ALA B CA 1
ATOM 7083 C C . ALA B 1 376 ? -11.062 59.188 22.594 1 73.69 376 ALA B C 1
ATOM 7085 O O . ALA B 1 376 ? -11.383 60.344 22.891 1 73.69 376 ALA B O 1
ATOM 7086 N N . SER B 1 377 ? -10.133 58.531 23.281 1 76.12 377 SER B N 1
ATOM 7087 C CA . SER B 1 377 ? -9.469 59.094 24.453 1 76.12 377 SER B CA 1
ATOM 7088 C C . SER B 1 377 ? -8.547 60.219 24.062 1 76.12 377 SER B C 1
ATOM 7090 O O . SER B 1 377 ? -8.492 61.25 24.766 1 76.12 377 SER B O 1
ATOM 7092 N N . GLY B 1 378 ? -7.863 60.062 22.969 1 76.75 378 GLY B N 1
ATOM 7093 C CA . GLY B 1 378 ? -6.992 61.125 22.469 1 76.75 378 GLY B CA 1
ATOM 7094 C C . GLY B 1 378 ? -7.746 62.375 22.094 1 76.75 378 GLY B C 1
ATOM 7095 O O . GLY B 1 378 ? -7.34 63.5 22.453 1 76.75 378 GLY B O 1
ATOM 7096 N N . MET B 1 379 ? -8.844 62.25 21.516 1 75.25 379 MET B N 1
ATOM 7097 C CA . MET B 1 379 ? -9.672 63.375 21.094 1 75.25 379 MET B CA 1
ATOM 7098 C C . MET B 1 379 ? -10.242 64.125 22.312 1 75.25 379 MET B C 1
ATOM 7100 O O . MET B 1 379 ? -10.289 65.312 22.312 1 75.25 379 MET B O 1
ATOM 7104 N N . SER B 1 380 ? -10.578 63.312 23.328 1 76.88 380 SER B N 1
ATOM 7105 C CA . SER B 1 380 ? -11.078 63.906 24.562 1 76.88 380 SER B CA 1
ATOM 7106 C C . SER B 1 380 ? -10.008 64.75 25.266 1 76.88 380 SER B C 1
ATOM 7108 O O . SER B 1 380 ? -10.266 65.875 25.688 1 76.88 380 SER B O 1
ATOM 7110 N N . LEU B 1 381 ? -8.797 64.312 25.25 1 82 381 LEU B N 1
ATOM 7111 C CA . LEU B 1 381 ? -7.68 65 25.875 1 82 381 LEU B CA 1
ATOM 7112 C C . LEU B 1 381 ? -7.297 66.25 25.047 1 82 381 LEU B C 1
ATOM 7114 O O . LEU B 1 381 ? -7.012 67.312 25.594 1 82 381 LEU B O 1
ATOM 7118 N N . GLN B 1 382 ? -7.383 66.125 23.75 1 78.56 382 GLN B N 1
ATOM 7119 C CA . GLN B 1 382 ? -7.035 67.25 22.828 1 78.56 382 GLN B CA 1
ATOM 7120 C C . GLN B 1 382 ? -7.996 68.375 22.984 1 78.56 382 GLN B C 1
ATOM 7122 O O . GLN B 1 382 ? -7.602 69.562 22.828 1 78.56 382 GLN B O 1
ATOM 7127 N N . SER B 1 383 ? -9.188 68.125 23.375 1 76.88 383 SER B N 1
ATOM 7128 C CA . SER B 1 383 ? -10.211 69.188 23.5 1 76.88 383 SER B CA 1
ATOM 7129 C C . SER B 1 383 ? -9.969 70.062 24.703 1 76.88 383 SER B C 1
ATOM 7131 O O . SER B 1 383 ? -10.516 71.125 24.797 1 76.88 383 SER B O 1
ATOM 7133 N N . THR B 1 384 ? -8.961 69.688 25.641 1 79.31 384 THR B N 1
ATOM 7134 C CA . THR B 1 384 ? -8.656 70.5 26.844 1 79.31 384 THR B CA 1
ATOM 7135 C C . THR B 1 384 ? -7.594 71.562 26.531 1 79.31 384 THR B C 1
ATOM 7137 O O . THR B 1 384 ? -7.477 72.562 27.25 1 79.31 384 THR B O 1
ATOM 7140 N N . LEU B 1 385 ? -6.918 71.5 25.5 1 81.56 385 LEU B N 1
ATOM 7141 C CA . LEU B 1 385 ? -5.715 72.25 25.234 1 81.56 385 LEU B CA 1
ATOM 7142 C C . LEU B 1 385 ? -6.066 73.75 24.891 1 81.56 385 LEU B C 1
ATOM 7144 O O . LEU B 1 385 ? -5.387 74.625 25.344 1 81.56 385 LEU B O 1
ATOM 7148 N N . PRO B 1 386 ? -7.223 74 24.219 1 76.38 386 PRO B N 1
ATOM 7149 C CA . PRO B 1 386 ? -7.543 75.375 23.859 1 76.38 386 PRO B CA 1
ATOM 7150 C C . PRO B 1 386 ? -8 76.188 25.062 1 76.38 386 PRO B C 1
ATOM 7152 O O . PRO B 1 386 ? -8.031 77.438 25 1 76.38 386 PRO B O 1
ATOM 7155 N N . ASP B 1 387 ? -8.211 75.562 26.25 1 76.5 387 ASP B N 1
ATOM 7156 C CA . ASP B 1 387 ? -8.656 76.312 27.438 1 76.5 387 ASP B CA 1
ATOM 7157 C C . ASP B 1 387 ? -7.539 77.125 28.016 1 76.5 387 ASP B C 1
ATOM 7159 O O . ASP B 1 387 ? -6.531 76.625 28.5 1 76.5 387 ASP B O 1
ATOM 7163 N N . GLU B 1 388 ? -7.539 78.438 27.953 1 77.12 388 GLU B N 1
ATOM 7164 C CA . GLU B 1 388 ? -6.527 79.438 28.375 1 77.12 388 GLU B CA 1
ATOM 7165 C C . GLU B 1 388 ? -6.332 79.375 29.891 1 77.12 388 GLU B C 1
ATOM 7167 O O . GLU B 1 388 ? -5.289 79.812 30.391 1 77.12 388 GLU B O 1
ATOM 7172 N N . THR B 1 389 ? -7.301 78.875 30.625 1 78.25 389 THR B N 1
ATOM 7173 C CA . THR B 1 389 ? -7.215 78.875 32.094 1 78.25 389 THR B CA 1
ATOM 7174 C C . THR B 1 389 ? -6.379 77.688 32.562 1 78.25 389 THR B C 1
ATOM 7176 O O . THR B 1 389 ? -6.062 77.562 33.75 1 78.25 389 THR B O 1
ATOM 7179 N N . LEU B 1 390 ? -5.949 76.938 31.562 1 80.75 390 LEU B N 1
ATOM 7180 C CA . LEU B 1 390 ? -5.164 75.75 31.891 1 80.75 390 LEU B CA 1
ATOM 7181 C C . LEU B 1 390 ? -3.732 76.125 32.25 1 80.75 390 LEU B C 1
ATOM 7183 O O . LEU B 1 390 ? -3.057 76.812 31.484 1 80.75 390 LEU B O 1
ATOM 7187 N N . PRO B 1 391 ? -3.305 75.688 33.438 1 83.94 391 PRO B N 1
ATOM 7188 C CA . PRO B 1 391 ? -1.92 76 33.812 1 83.94 391 PRO B CA 1
ATOM 7189 C C . PRO B 1 391 ? -0.906 75.375 32.844 1 83.94 391 PRO B C 1
ATOM 7191 O O . PRO B 1 391 ? -1.166 74.375 32.25 1 83.94 391 PRO B O 1
ATOM 7194 N N . GLU B 1 392 ? 0.173 76.062 32.656 1 82.88 392 GLU B N 1
ATOM 7195 C CA . GLU B 1 392 ? 1.196 75.625 31.703 1 82.88 392 GLU B CA 1
ATOM 7196 C C . GLU B 1 392 ? 1.738 74.25 32.031 1 82.88 392 GLU B C 1
ATOM 7198 O O . GLU B 1 392 ? 2.053 73.438 31.125 1 82.88 392 GLU B O 1
ATOM 7203 N N . SER B 1 393 ? 1.815 73.875 33.312 1 79.19 393 SER B N 1
ATOM 7204 C CA . SER B 1 393 ? 2.305 72.562 33.75 1 79.19 393 SER B CA 1
ATOM 7205 C C . SER B 1 393 ? 1.351 71.5 33.312 1 79.19 393 SER B C 1
ATOM 7207 O O . SER B 1 393 ? 1.784 70.438 32.812 1 79.19 393 SER B O 1
ATOM 7209 N N . ALA B 1 394 ? 0.034 71.75 33.406 1 79.69 394 ALA B N 1
ATOM 7210 C CA . ALA B 1 394 ? -0.984 70.812 33.031 1 79.69 394 ALA B CA 1
ATOM 7211 C C . ALA B 1 394 ? -1.057 70.688 31.516 1 79.69 394 ALA B C 1
ATOM 7213 O O . ALA B 1 394 ? -1.261 69.562 31 1 79.69 394 ALA B O 1
ATOM 7214 N N . ARG B 1 395 ? -0.909 71.75 30.812 1 84.94 395 ARG B N 1
ATOM 7215 C CA . ARG B 1 395 ? -0.908 71.75 29.359 1 84.94 395 ARG B CA 1
ATOM 7216 C C . ARG B 1 395 ? 0.235 70.938 28.812 1 84.94 395 ARG B C 1
ATOM 7218 O O . ARG B 1 395 ? 0.051 70.188 27.844 1 84.94 395 ARG B O 1
ATOM 7225 N N . ALA B 1 396 ? 1.397 70.875 29.516 1 81.69 396 ALA B N 1
ATOM 7226 C CA . ALA B 1 396 ? 2.562 70.125 29.078 1 81.69 396 ALA B CA 1
ATOM 7227 C C . ALA B 1 396 ? 2.334 68.625 29.281 1 81.69 396 ALA B C 1
ATOM 7229 O O . ALA B 1 396 ? 2.729 67.812 28.438 1 81.69 396 ALA B O 1
ATOM 7230 N N . ILE B 1 397 ? 1.669 68.312 30.328 1 78.62 397 ILE B N 1
ATOM 7231 C CA . ILE B 1 397 ? 1.423 66.938 30.656 1 78.62 397 ILE B CA 1
ATOM 7232 C C . ILE B 1 397 ? 0.401 66.375 29.688 1 78.62 397 ILE B C 1
ATOM 7234 O O . ILE B 1 397 ? 0.552 65.188 29.234 1 78.62 397 ILE B O 1
ATOM 7238 N N . VAL B 1 398 ? -0.681 67.062 29.344 1 80.62 398 VAL B N 1
ATOM 7239 C CA . VAL B 1 398 ? -1.711 66.625 28.406 1 80.62 398 VAL B CA 1
ATOM 7240 C C . VAL B 1 398 ? -1.103 66.438 27.031 1 80.62 398 VAL B C 1
ATOM 7242 O O . VAL B 1 398 ? -1.388 65.438 26.359 1 80.62 398 VAL B O 1
ATOM 7245 N N . LYS B 1 399 ? -0.232 67.312 26.688 1 80.25 399 LYS B N 1
ATOM 7246 C CA . LYS B 1 399 ? 0.422 67.25 25.391 1 80.25 399 LYS B CA 1
ATOM 7247 C C . LYS B 1 399 ? 1.326 66 25.312 1 80.25 399 LYS B C 1
ATOM 7249 O O . LYS B 1 399 ? 1.343 65.312 24.297 1 80.25 399 LYS B O 1
ATOM 7254 N N . ARG B 1 400 ? 1.991 65.688 26.375 1 76.94 400 ARG B N 1
ATOM 7255 C CA . ARG B 1 400 ? 2.867 64.5 26.422 1 76.94 400 ARG B CA 1
ATOM 7256 C C . ARG B 1 400 ? 2.061 63.219 26.375 1 76.94 400 ARG B C 1
ATOM 7258 O O . ARG B 1 400 ? 2.465 62.25 25.734 1 76.94 400 ARG B O 1
ATOM 7265 N N . SER B 1 401 ? 0.993 63.219 27.109 1 75.94 401 SER B N 1
ATOM 7266 C CA . SER B 1 401 ? 0.124 62.031 27.125 1 75.94 401 SER B CA 1
ATOM 7267 C C . SER B 1 401 ? -0.47 61.75 25.75 1 75.94 401 SER B C 1
ATOM 7269 O O . SER B 1 401 ? -0.602 60.594 25.344 1 75.94 401 SER B O 1
ATOM 7271 N N . LEU B 1 402 ? -0.858 62.781 25.109 1 78.94 402 LEU B N 1
ATOM 7272 C CA . LEU B 1 402 ? -1.391 62.656 23.75 1 78.94 402 LEU B CA 1
ATOM 7273 C C . LEU B 1 402 ? -0.335 62.125 22.797 1 78.94 402 LEU B C 1
ATOM 7275 O O . LEU B 1 402 ? -0.641 61.281 21.938 1 78.94 402 LEU B O 1
ATOM 7279 N N . GLU B 1 403 ? 0.857 62.531 23.031 1 74.38 403 GLU B N 1
ATOM 7280 C CA . GLU B 1 403 ? 1.961 62 22.219 1 74.38 403 GLU B CA 1
ATOM 7281 C C . GLU B 1 403 ? 2.189 60.531 22.5 1 74.38 403 GLU B C 1
ATOM 7283 O O . GLU B 1 403 ? 2.436 59.75 21.562 1 74.38 403 GLU B O 1
ATOM 7288 N N . GLN B 1 404 ? 2.062 60.188 23.719 1 74.25 404 GLN B N 1
ATOM 7289 C CA . GLN B 1 404 ? 2.25 58.812 24.094 1 74.25 404 GLN B CA 1
ATOM 7290 C C . GLN B 1 404 ? 1.122 57.938 23.562 1 74.25 404 GLN B C 1
ATOM 7292 O O . GLN B 1 404 ? 1.354 56.781 23.156 1 74.25 404 GLN B O 1
ATOM 7297 N N . LEU B 1 405 ? -0.119 58.344 23.609 1 77.62 405 LEU B N 1
ATOM 7298 C CA . LEU B 1 405 ? -1.262 57.625 23.062 1 77.62 405 LEU B CA 1
ATOM 7299 C C . LEU B 1 405 ? -1.118 57.438 21.562 1 77.62 405 LEU B C 1
ATOM 7301 O O . LEU B 1 405 ? -1.408 56.344 21.047 1 77.62 405 LEU B O 1
ATOM 7305 N N . ASP B 1 406 ? -0.669 58.469 20.984 1 71.06 406 ASP B N 1
ATOM 7306 C CA . ASP B 1 406 ? -0.452 58.406 19.547 1 71.06 406 ASP B CA 1
ATOM 7307 C C . ASP B 1 406 ? 0.628 57.375 19.203 1 71.06 406 ASP B C 1
ATOM 7309 O O . ASP B 1 406 ? 0.498 56.625 18.234 1 71.06 406 ASP B O 1
ATOM 7313 N N . LYS B 1 407 ? 1.656 57.375 20.031 1 72 407 LYS B N 1
ATOM 7314 C CA . LYS B 1 407 ? 2.723 56.375 19.844 1 72 407 LYS B CA 1
ATOM 7315 C C . LYS B 1 407 ? 2.207 54.969 20.047 1 72 407 LYS B C 1
ATOM 7317 O O . LYS B 1 407 ? 2.582 54.031 19.312 1 72 407 LYS B O 1
ATOM 7322 N N . THR B 1 408 ? 1.416 54.75 21 1 73.81 408 THR B N 1
ATOM 7323 C CA . THR B 1 408 ? 0.841 53.438 21.297 1 73.81 408 THR B CA 1
ATOM 7324 C C . THR B 1 408 ? -0.062 53 20.156 1 73.81 408 THR B C 1
ATOM 7326 O O . THR B 1 408 ? -0.023 51.812 19.766 1 73.81 408 THR B O 1
ATOM 7329 N N . VAL B 1 409 ? -0.961 53.812 19.688 1 73.62 409 VAL B N 1
ATOM 7330 C CA . VAL B 1 409 ? -1.841 53.5 18.578 1 73.62 409 VAL B CA 1
ATOM 7331 C C . VAL B 1 409 ? -1.008 53.094 17.359 1 73.62 409 VAL B C 1
ATOM 7333 O O . VAL B 1 409 ? -1.351 52.156 16.656 1 73.62 409 VAL B O 1
ATOM 7336 N N . ARG B 1 410 ? 0.025 53.812 17.266 1 65.44 410 ARG B N 1
ATOM 7337 C CA . ARG B 1 410 ? 0.917 53.469 16.156 1 65.44 410 ARG B CA 1
ATOM 7338 C C . ARG B 1 410 ? 1.533 52.094 16.328 1 65.44 410 ARG B C 1
ATOM 7340 O O . ARG B 1 410 ? 1.651 51.344 15.367 1 65.44 410 ARG B O 1
ATOM 7347 N N . GLU B 1 411 ? 1.94 51.875 17.438 1 69.81 411 GLU B N 1
ATOM 7348 C CA . GLU B 1 411 ? 2.531 50.562 17.734 1 69.81 411 GLU B CA 1
ATOM 7349 C C . GLU B 1 411 ? 1.52 49.438 17.516 1 69.81 411 GLU B C 1
ATOM 7351 O O . GLU B 1 411 ? 1.86 48.375 16.984 1 69.81 411 GLU B O 1
ATOM 7356 N N . ILE B 1 412 ? 0.38 49.594 17.938 1 71.75 412 ILE B N 1
ATOM 7357 C CA . ILE B 1 412 ? -0.672 48.594 17.766 1 71.75 412 ILE B CA 1
ATOM 7358 C C . ILE B 1 412 ? -0.972 48.406 16.281 1 71.75 412 ILE B C 1
ATOM 7360 O O . ILE B 1 412 ? -1.137 47.25 15.82 1 71.75 412 ILE B O 1
ATOM 7364 N N . ARG B 1 413 ? -1.051 49.5 15.633 1 62.59 413 ARG B N 1
ATOM 7365 C CA . ARG B 1 413 ? -1.286 49.406 14.195 1 62.59 413 ARG B CA 1
ATOM 7366 C C . ARG B 1 413 ? -0.172 48.625 13.508 1 62.59 413 ARG B C 1
ATOM 7368 O O . ARG B 1 413 ? -0.432 47.844 12.594 1 62.59 413 ARG B O 1
ATOM 7375 N N . THR B 1 414 ? 1.039 48.906 13.977 1 64.25 414 THR B N 1
ATOM 7376 C CA . THR B 1 414 ? 2.168 48.156 13.445 1 64.25 414 THR B CA 1
ATOM 7377 C C . THR B 1 414 ? 2.021 46.656 13.758 1 64.25 414 THR B C 1
ATOM 7379 O O . THR B 1 414 ? 2.277 45.812 12.898 1 64.25 414 THR B O 1
ATOM 7382 N N . THR B 1 415 ? 1.687 46.406 14.953 1 66.94 415 THR B N 1
ATOM 7383 C CA . THR B 1 415 ? 1.47 45.031 15.359 1 66.94 415 THR B CA 1
ATOM 7384 C C . THR B 1 415 ? 0.36 44.406 14.531 1 66.94 415 THR B C 1
ATOM 7386 O O . THR B 1 415 ? 0.484 43.25 14.102 1 66.94 415 THR B O 1
ATOM 7389 N N . ILE B 1 416 ? -0.755 45 14.398 1 66.5 416 ILE B N 1
ATOM 7390 C CA . ILE B 1 416 ? -1.881 44.531 13.602 1 66.5 416 ILE B CA 1
ATOM 7391 C C . ILE B 1 416 ? -1.413 44.219 12.18 1 66.5 416 ILE B C 1
ATOM 7393 O O . ILE B 1 416 ? -1.762 43.188 11.617 1 66.5 416 ILE B O 1
ATOM 7397 N N . PHE B 1 417 ? -0.658 45.062 11.758 1 53.81 417 PHE B N 1
ATOM 7398 C CA . PHE B 1 417 ? -0.124 44.875 10.414 1 53.81 417 PHE B CA 1
ATOM 7399 C C . PHE B 1 417 ? 0.763 43.625 10.352 1 53.81 417 PHE B C 1
ATOM 7401 O O . PHE B 1 417 ? 0.671 42.844 9.406 1 53.81 417 PHE B O 1
ATOM 7408 N N . ASP B 1 418 ? 1.642 43.625 11.375 1 62.75 418 ASP B N 1
ATOM 7409 C CA . ASP B 1 418 ? 2.516 42.438 11.461 1 62.75 418 ASP B CA 1
ATOM 7410 C C . ASP B 1 418 ? 1.704 41.156 11.523 1 62.75 418 ASP B C 1
ATOM 7412 O O . ASP B 1 418 ? 2.117 40.125 10.992 1 62.75 418 ASP B O 1
ATOM 7416 N N . LEU B 1 419 ? 0.61 41.219 12.148 1 66.69 419 LEU B N 1
ATOM 7417 C CA . LEU B 1 419 ? -0.277 40.062 12.289 1 66.69 419 LEU B CA 1
ATOM 7418 C C . LEU B 1 419 ? -0.883 39.688 10.938 1 66.69 419 LEU B C 1
ATOM 7420 O O . LEU B 1 419 ? -1.116 38.5 10.672 1 66.69 419 LEU B O 1
ATOM 7424 N N . GLN B 1 420 ? -1.146 40.562 10.172 1 56.16 420 GLN B N 1
ATOM 7425 C CA . GLN B 1 420 ? -1.846 40.312 8.914 1 56.16 420 GLN B CA 1
ATOM 7426 C C . GLN B 1 420 ? -0.864 40 7.793 1 56.16 420 GLN B C 1
ATOM 7428 O O . GLN B 1 420 ? -1.272 39.594 6.699 1 56.16 420 GLN B O 1
ATOM 7433 N N . THR B 1 421 ? 0.396 40.25 8.102 1 50.81 421 THR B N 1
ATOM 7434 C CA . THR B 1 421 ? 1.41 39.969 7.094 1 50.81 421 THR B CA 1
ATOM 7435 C C . THR B 1 421 ? 2.068 38.625 7.367 1 50.81 421 THR B C 1
ATOM 7437 O O . THR B 1 421 ? 2.564 38.375 8.469 1 50.81 421 THR B O 1
ATOM 7440 N N . PRO B 1 422 ? 1.882 37.562 6.652 1 51.34 422 PRO B N 1
ATOM 7441 C CA . PRO B 1 422 ? 2.51 36.25 6.824 1 51.34 422 PRO B CA 1
ATOM 7442 C C . PRO B 1 422 ? 4.02 36.344 7.02 1 51.34 422 PRO B C 1
ATOM 7444 O O . PRO B 1 422 ? 4.695 37.094 6.32 1 51.34 422 PRO B O 1
ATOM 7447 N N . THR B 1 423 ? 4.551 36.375 8.289 1 46.69 423 THR B N 1
ATOM 7448 C CA . THR B 1 423 ? 5.945 36.531 8.695 1 46.69 423 THR B CA 1
ATOM 7449 C C . THR B 1 423 ? 6.867 35.719 7.777 1 46.69 423 THR B C 1
ATOM 7451 O O . THR B 1 423 ? 7.984 35.375 8.164 1 46.69 423 THR B O 1
ATOM 7454 N N . ALA B 1 424 ? 6.586 35 6.836 1 41.28 424 ALA B N 1
ATOM 7455 C CA . ALA B 1 424 ? 7.875 34.406 6.465 1 41.28 424 ALA B CA 1
ATOM 7456 C C . ALA B 1 424 ? 9.008 35.438 6.664 1 41.28 424 ALA B C 1
ATOM 7458 O O . ALA B 1 424 ? 10.102 35.062 7.094 1 41.28 424 ALA B O 1
ATOM 7459 N N . THR B 1 425 ? 9.172 36.469 5.719 1 38.53 425 THR B N 1
ATOM 7460 C CA . THR B 1 425 ? 10.289 37.375 5.586 1 38.53 425 THR B CA 1
ATOM 7461 C C . THR B 1 425 ? 10.219 38.469 6.664 1 38.53 425 THR B C 1
ATOM 7463 O O . THR B 1 425 ? 9.367 39.344 6.613 1 38.53 425 THR B O 1
ATOM 7466 N N . ASP B 1 426 ? 10.414 38.25 7.855 1 39.16 426 ASP B N 1
ATOM 7467 C CA . ASP B 1 426 ? 10.398 38.938 9.141 1 39.16 426 ASP B CA 1
ATOM 7468 C C . ASP B 1 426 ? 10.516 40.438 8.953 1 39.16 426 ASP B C 1
ATOM 7470 O O . ASP B 1 426 ? 9.594 41.188 9.305 1 39.16 426 ASP B O 1
ATOM 7474 N N . SER B 1 427 ? 11.812 40.938 9.281 1 40.31 427 SER B N 1
ATOM 7475 C CA . SER B 1 427 ? 12.383 42.25 9.508 1 40.31 427 SER B CA 1
ATOM 7476 C C . SER B 1 427 ? 12.164 43.156 8.305 1 40.31 427 SER B C 1
ATOM 7478 O O . SER B 1 427 ? 12.367 44.375 8.391 1 40.31 427 SER B O 1
ATOM 7480 N N . SER B 1 428 ? 11.742 42.656 7.074 1 47.66 428 SER B N 1
ATOM 7481 C CA . SER B 1 428 ? 11.914 43.25 5.754 1 47.66 428 SER B CA 1
ATOM 7482 C C . SER B 1 428 ? 10.57 43.688 5.16 1 47.66 428 SER B C 1
ATOM 7484 O O . SER B 1 428 ? 10.484 44 3.975 1 47.66 428 SER B O 1
ATOM 7486 N N . SER B 1 429 ? 9.57 43.562 5.707 1 60.22 429 SER B N 1
ATOM 7487 C CA . SER B 1 429 ? 8.305 43.969 5.098 1 60.22 429 SER B CA 1
ATOM 7488 C C . SER B 1 429 ? 8.281 45.469 4.793 1 60.22 429 SER B C 1
ATOM 7490 O O . SER B 1 429 ? 8.805 46.281 5.562 1 60.22 429 SER B O 1
ATOM 7492 N N . LEU B 1 430 ? 7.789 45.75 3.686 1 73.81 430 LEU B N 1
ATOM 7493 C CA . LEU B 1 430 ? 7.75 47.156 3.262 1 73.81 430 LEU B CA 1
ATOM 7494 C C . LEU B 1 430 ? 6.863 47.969 4.188 1 73.81 430 LEU B C 1
ATOM 7496 O O . LEU B 1 430 ? 7.199 49.125 4.527 1 73.81 430 LEU B O 1
ATOM 7500 N N . ARG B 1 431 ? 5.91 47.312 4.637 1 69.75 431 ARG B N 1
ATOM 7501 C CA . ARG B 1 431 ? 5 48.031 5.508 1 69.75 431 ARG B CA 1
ATOM 7502 C C . ARG B 1 431 ? 5.688 48.406 6.816 1 69.75 431 ARG B C 1
ATOM 7504 O O . ARG B 1 431 ? 5.574 49.562 7.277 1 69.75 431 ARG B O 1
ATOM 7511 N N . ARG B 1 432 ? 6.383 47.469 7.352 1 66.12 432 ARG B N 1
ATOM 7512 C CA . ARG B 1 432 ? 7.129 47.75 8.57 1 66.12 432 ARG B CA 1
ATOM 7513 C C . ARG B 1 432 ? 8.18 48.844 8.336 1 66.12 432 ARG B C 1
ATOM 7515 O O . ARG B 1 432 ? 8.352 49.75 9.164 1 66.12 432 ARG B O 1
ATOM 7522 N N . ARG B 1 433 ? 8.812 48.688 7.367 1 75.5 433 ARG B N 1
ATOM 7523 C CA . ARG B 1 433 ? 9.836 49.688 7.004 1 75.5 433 ARG B CA 1
ATOM 7524 C C . ARG B 1 433 ? 9.242 51.062 6.875 1 75.5 433 ARG B C 1
ATOM 7526 O O . ARG B 1 433 ? 9.828 52.031 7.359 1 75.5 433 ARG B O 1
ATOM 7533 N N . LEU B 1 434 ? 8.078 51.156 6.305 1 81.81 434 LEU B N 1
ATOM 7534 C CA . LEU B 1 434 ? 7.445 52.438 6.094 1 81.81 434 LEU B CA 1
ATOM 7535 C C . LEU B 1 434 ? 6.953 53.031 7.414 1 81.81 434 LEU B C 1
ATOM 7537 O O . LEU B 1 434 ? 7.094 54.219 7.656 1 81.81 434 LEU B O 1
ATOM 7541 N N . LEU B 1 435 ? 6.473 52.188 8.258 1 75.12 435 LEU B N 1
ATOM 7542 C CA . LEU B 1 435 ? 6.012 52.656 9.562 1 75.12 435 LEU B CA 1
ATOM 7543 C C . LEU B 1 435 ? 7.184 53.125 10.414 1 75.12 435 LEU B C 1
ATOM 7545 O O . LEU B 1 435 ? 7.07 54.125 11.125 1 75.12 435 LEU B O 1
ATOM 7549 N N . ASP B 1 436 ? 8.234 52.5 10.289 1 73 436 ASP B N 1
ATOM 7550 C CA . ASP B 1 436 ? 9.438 52.906 10.977 1 73 436 ASP B CA 1
ATOM 7551 C C . ASP B 1 436 ? 9.883 54.312 10.508 1 73 436 ASP B C 1
ATOM 7553 O O . ASP B 1 436 ? 10.258 55.156 11.312 1 73 436 ASP B O 1
ATOM 7557 N N . VAL B 1 437 ? 9.82 54.531 9.258 1 81.5 437 VAL B N 1
ATOM 7558 C CA . VAL B 1 437 ? 10.188 55.812 8.672 1 81.5 437 VAL B CA 1
ATOM 7559 C C . VAL B 1 437 ? 9.281 56.906 9.234 1 81.5 437 VAL B C 1
ATOM 7561 O O . VAL B 1 437 ? 9.758 58 9.594 1 81.5 437 VAL B O 1
ATOM 7564 N N . ILE B 1 438 ? 8.031 56.562 9.289 1 80.62 438 ILE B N 1
ATOM 7565 C CA . ILE B 1 438 ? 7.074 57.531 9.789 1 80.62 438 ILE B CA 1
ATOM 7566 C C . ILE B 1 438 ? 7.355 57.844 11.266 1 80.62 438 ILE B C 1
ATOM 7568 O O . ILE B 1 438 ? 7.379 59 11.672 1 80.62 438 ILE B O 1
ATOM 7572 N N . GLY B 1 439 ? 7.559 56.812 11.977 1 74.44 439 GLY B N 1
ATOM 7573 C CA . GLY B 1 439 ? 7.887 57 13.383 1 74.44 439 GLY B CA 1
ATOM 7574 C C . GLY B 1 439 ? 9.125 57.844 13.609 1 74.44 439 GLY B C 1
ATOM 7575 O O . GLY B 1 439 ? 9.109 58.75 14.438 1 74.44 439 GLY B O 1
ATOM 7576 N N . ASP B 1 440 ? 10.094 57.625 12.852 1 74.94 440 ASP B N 1
ATOM 7577 C CA . ASP B 1 440 ? 11.359 58.344 12.961 1 74.94 440 ASP B CA 1
ATOM 7578 C C . ASP B 1 440 ? 11.172 59.812 12.586 1 74.94 440 ASP B C 1
ATOM 7580 O O . ASP B 1 440 ? 11.703 60.719 13.258 1 74.94 440 ASP B O 1
ATOM 7584 N N . ALA B 1 441 ? 10.469 60.031 11.578 1 78.88 441 ALA B N 1
ATOM 7585 C CA . ALA B 1 441 ? 10.297 61.375 11.047 1 78.88 441 ALA B CA 1
ATOM 7586 C C . ALA B 1 441 ? 9.43 62.219 11.969 1 78.88 441 ALA B C 1
ATOM 7588 O O . ALA B 1 441 ? 9.578 63.438 12.016 1 78.88 441 ALA B O 1
ATOM 7589 N N . THR B 1 442 ? 8.562 61.5 12.656 1 72.25 442 THR B N 1
ATOM 7590 C CA . THR B 1 442 ? 7.602 62.281 13.445 1 72.25 442 THR B CA 1
ATOM 7591 C C . THR B 1 442 ? 7.996 62.281 14.922 1 72.25 442 THR B C 1
ATOM 7593 O O . THR B 1 442 ? 7.258 62.781 15.758 1 72.25 442 THR B O 1
ATOM 7596 N N . ALA B 1 443 ? 9.078 61.75 15.234 1 64.5 443 ALA B N 1
ATOM 7597 C CA . ALA B 1 443 ? 9.523 61.625 16.625 1 64.5 443 ALA B CA 1
ATOM 7598 C C . ALA B 1 443 ? 9.625 62.969 17.297 1 64.5 443 ALA B C 1
ATOM 7600 O O . ALA B 1 443 ? 9.305 63.094 18.484 1 64.5 443 ALA B O 1
ATOM 7601 N N . GLN B 1 444 ? 9.992 64 16.547 1 59.28 444 GLN B N 1
ATOM 7602 C CA . GLN B 1 444 ? 10.195 65.375 17.125 1 59.28 444 GLN B CA 1
ATOM 7603 C C . GLN B 1 444 ? 9.164 66.312 16.609 1 59.28 444 GLN B C 1
ATOM 7605 O O . GLN B 1 444 ? 9.297 67.562 16.797 1 59.28 444 GLN B O 1
ATOM 7610 N N . SER B 1 445 ? 8.164 65.812 15.969 1 68.06 445 SER B N 1
ATOM 7611 C CA . SER B 1 445 ? 7.18 66.688 15.359 1 68.06 445 SER B CA 1
ATOM 7612 C C . SER B 1 445 ? 5.902 66.75 16.188 1 68.06 445 SER B C 1
ATOM 7614 O O . SER B 1 445 ? 5.555 65.812 16.875 1 68.06 445 SER B O 1
ATOM 7616 N N . ALA B 1 446 ? 5.32 67.875 16.188 1 64.56 446 ALA B N 1
ATOM 7617 C CA . ALA B 1 446 ? 4.066 68.062 16.906 1 64.56 446 ALA B CA 1
ATOM 7618 C C . ALA B 1 446 ? 2.889 67.5 16.156 1 64.56 446 ALA B C 1
ATOM 7620 O O . ALA B 1 446 ? 1.816 67.25 16.719 1 64.56 446 ALA B O 1
ATOM 7621 N N . VAL B 1 447 ? 3.051 67.25 14.922 1 69.56 447 VAL B N 1
ATOM 7622 C CA . VAL B 1 447 ? 1.975 66.75 14.07 1 69.56 447 VAL B CA 1
ATOM 7623 C C . VAL B 1 447 ? 2.164 65.25 13.82 1 69.56 447 VAL B C 1
ATOM 7625 O O . VAL B 1 447 ? 3.252 64.812 13.438 1 69.56 447 VAL B O 1
ATOM 7628 N N . THR B 1 448 ? 1.199 64.562 14.117 1 71.25 448 THR B N 1
ATOM 7629 C CA . THR B 1 448 ? 1.222 63.125 13.82 1 71.25 448 THR B CA 1
ATOM 7630 C C . THR B 1 448 ? 0.405 62.812 12.57 1 71.25 448 THR B C 1
ATOM 7632 O O . THR B 1 448 ? -0.801 63.062 12.531 1 71.25 448 THR B O 1
ATOM 7635 N N . PRO B 1 449 ? 1.079 62.188 11.609 1 78 449 PRO B N 1
ATOM 7636 C CA . PRO B 1 449 ? 0.344 61.906 10.367 1 78 449 PRO B CA 1
ATOM 7637 C C . PRO B 1 449 ? -0.66 60.75 10.523 1 78 449 PRO B C 1
ATOM 7639 O O . PRO B 1 449 ? -0.418 59.812 11.281 1 78 449 PRO B O 1
ATOM 7642 N N . SER B 1 450 ? -1.828 60.844 9.922 1 77.94 450 SER B N 1
ATOM 7643 C CA . SER B 1 450 ? -2.771 59.75 9.742 1 77.94 450 SER B CA 1
ATOM 7644 C C . SER B 1 450 ? -2.332 58.812 8.609 1 77.94 450 SER B C 1
ATOM 7646 O O . SER B 1 450 ? -2.137 59.281 7.477 1 77.94 450 SER B O 1
ATOM 7648 N N . VAL B 1 451 ? -2.057 57.5 8.922 1 77.94 451 VAL B N 1
ATOM 7649 C CA . VAL B 1 451 ? -1.505 56.594 7.93 1 77.94 451 VAL B CA 1
ATOM 7650 C C . VAL B 1 451 ? -2.543 55.531 7.57 1 77.94 451 VAL B C 1
ATOM 7652 O O . VAL B 1 451 ? -3.174 54.969 8.453 1 77.94 451 VAL B O 1
ATOM 7655 N N . GLN B 1 452 ? -2.74 55.312 6.312 1 76.25 452 GLN B N 1
ATOM 7656 C CA . GLN B 1 452 ? -3.641 54.281 5.801 1 76.25 452 GLN B CA 1
ATOM 7657 C C . GLN B 1 452 ? -2.924 53.375 4.812 1 76.25 452 GLN B C 1
ATOM 7659 O O . GLN B 1 452 ? -2.27 53.844 3.881 1 76.25 452 GLN B O 1
ATOM 7664 N N . PHE B 1 453 ? -2.91 52.094 5.094 1 73.25 453 PHE B N 1
ATOM 7665 C CA . PHE B 1 453 ? -2.42 51.094 4.148 1 73.25 453 PHE B CA 1
ATOM 7666 C C . PHE B 1 453 ? -3.58 50.344 3.484 1 73.25 453 PHE B C 1
ATOM 7668 O O . PHE B 1 453 ? -4.562 50 4.145 1 73.25 453 PHE B O 1
ATOM 7675 N N . SER B 1 454 ? -3.525 50.25 2.238 1 69.19 454 SER B N 1
ATOM 7676 C CA . SER B 1 454 ? -4.539 49.5 1.5 1 69.19 454 SER B CA 1
ATOM 7677 C C . SER B 1 454 ? -3.904 48.562 0.499 1 69.19 454 SER B C 1
ATOM 7679 O O . SER B 1 454 ? -2.959 48.906 -0.204 1 69.19 454 SER B O 1
ATOM 7681 N N . GLY B 1 455 ? -4.387 47.344 0.476 1 63.25 455 GLY B N 1
ATOM 7682 C CA . GLY B 1 455 ? -3.893 46.312 -0.439 1 63.25 455 GLY B CA 1
ATOM 7683 C C . GLY B 1 455 ? -2.809 45.469 0.167 1 63.25 455 GLY B C 1
ATOM 7684 O O . GLY B 1 455 ? -2.393 45.688 1.307 1 63.25 455 GLY B O 1
ATOM 7685 N N . ALA B 1 456 ? -2.371 44.344 -0.605 1 63 456 ALA B N 1
ATOM 7686 C CA . ALA B 1 456 ? -1.368 43.375 -0.158 1 63 456 ALA B CA 1
ATOM 7687 C C . ALA B 1 456 ? 0.044 43.906 -0.384 1 63 456 ALA B C 1
ATOM 7689 O O . ALA B 1 456 ? 0.791 43.375 -1.209 1 63 456 ALA B O 1
ATOM 7690 N N . ILE B 1 457 ? 0.382 44.906 0.36 1 71.5 457 ILE B N 1
ATOM 7691 C CA . ILE B 1 457 ? 1.613 45.656 0.169 1 71.5 457 ILE B CA 1
ATOM 7692 C C . ILE B 1 457 ? 2.818 44.75 0.328 1 71.5 457 ILE B C 1
ATOM 7694 O O . ILE B 1 457 ? 3.705 44.719 -0.528 1 71.5 457 ILE B O 1
ATOM 7698 N N . ASP B 1 458 ? 2.885 43.969 1.297 1 65.19 458 ASP B N 1
ATOM 7699 C CA . ASP B 1 458 ? 4.059 43.156 1.59 1 65.19 458 ASP B CA 1
ATOM 7700 C C . ASP B 1 458 ? 4.145 41.969 0.638 1 65.19 458 ASP B C 1
ATOM 7702 O O . ASP B 1 458 ? 5.227 41.406 0.421 1 65.19 458 ASP B O 1
ATOM 7706 N N . THR B 1 459 ? 3.07 41.688 0.044 1 63.78 459 THR B N 1
ATOM 7707 C CA . THR B 1 459 ? 3.039 40.562 -0.874 1 63.78 459 THR B CA 1
ATOM 7708 C C . THR B 1 459 ? 3.25 41.031 -2.312 1 63.78 459 THR B C 1
ATOM 7710 O O . THR B 1 459 ? 3.924 40.344 -3.094 1 63.78 459 THR B O 1
ATOM 7713 N N . LEU B 1 460 ? 2.775 42.219 -2.604 1 70.38 460 LEU B N 1
ATOM 7714 C CA . LEU B 1 460 ? 2.707 42.625 -4 1 70.38 460 LEU B CA 1
ATOM 7715 C C . LEU B 1 460 ? 3.891 43.531 -4.359 1 70.38 460 LEU B C 1
ATOM 7717 O O . LEU B 1 460 ? 4.254 43.625 -5.531 1 70.38 460 LEU B O 1
ATOM 7721 N N . VAL B 1 461 ? 4.465 44.031 -3.408 1 76.06 461 VAL B N 1
ATOM 7722 C CA . VAL B 1 461 ? 5.512 45 -3.705 1 76.06 461 VAL B CA 1
ATOM 7723 C C . VAL B 1 461 ? 6.875 44.312 -3.697 1 76.06 461 VAL B C 1
ATOM 7725 O O . VAL B 1 461 ? 7.277 43.719 -2.688 1 76.06 461 VAL B O 1
ATOM 7728 N N . ASN B 1 462 ? 7.5 44.312 -4.852 1 76.88 462 ASN B N 1
ATOM 7729 C CA . ASN B 1 462 ? 8.828 43.719 -5.023 1 76.88 462 ASN B CA 1
ATOM 7730 C C . ASN B 1 462 ? 9.836 44.344 -4.051 1 76.88 462 ASN B C 1
ATOM 7732 O O . ASN B 1 462 ? 9.875 45.531 -3.865 1 76.88 462 ASN B O 1
ATOM 7736 N N . PRO B 1 463 ? 10.656 43.531 -3.453 1 73.44 463 PRO B N 1
ATOM 7737 C CA . PRO B 1 463 ? 11.664 44.031 -2.502 1 73.44 463 PRO B CA 1
ATOM 7738 C C . PRO B 1 463 ? 12.547 45.125 -3.09 1 73.44 463 PRO B C 1
ATOM 7740 O O . PRO B 1 463 ? 13.062 45.969 -2.352 1 73.44 463 PRO B O 1
ATOM 7743 N N . GLY B 1 464 ? 12.688 45.156 -4.418 1 78.12 464 GLY B N 1
ATOM 7744 C CA . GLY B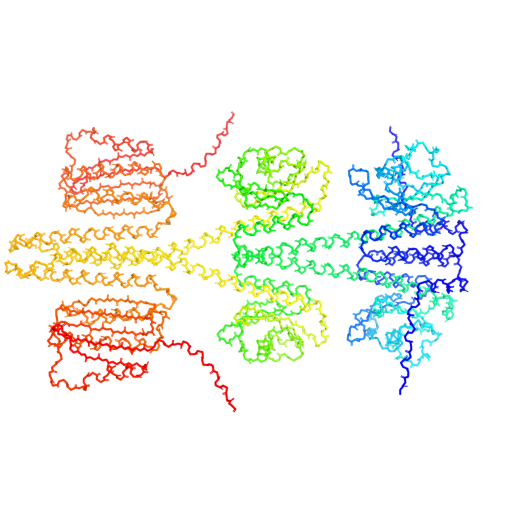 1 464 ? 13.477 46.156 -5.078 1 78.12 464 GLY B CA 1
ATOM 7745 C C . GLY B 1 464 ? 12.906 47.562 -4.918 1 78.12 464 GLY B C 1
ATOM 7746 O O . GLY B 1 464 ? 13.641 48.562 -5.012 1 78.12 464 GLY B O 1
ATOM 7747 N N . ILE B 1 465 ? 11.672 47.625 -4.617 1 85.38 465 ILE B N 1
ATOM 7748 C CA . ILE B 1 465 ? 10.961 48.875 -4.496 1 85.38 465 ILE B CA 1
ATOM 7749 C C . ILE B 1 465 ? 11.016 49.375 -3.051 1 85.38 465 ILE B C 1
ATOM 7751 O O . ILE B 1 465 ? 10.836 50.562 -2.781 1 85.38 465 ILE B O 1
ATOM 7755 N N . HIS B 1 466 ? 11.438 48.562 -2.145 1 83.69 466 HIS B N 1
ATOM 7756 C CA . HIS B 1 466 ? 11.312 48.844 -0.718 1 83.69 466 HIS B CA 1
ATOM 7757 C C . HIS B 1 466 ? 12.164 50.031 -0.317 1 83.69 466 HIS B C 1
ATOM 7759 O O . HIS B 1 466 ? 11.672 50.969 0.329 1 83.69 466 HIS B O 1
ATOM 7765 N N . GLN B 1 467 ? 13.305 50 -0.763 1 83.69 467 GLN B N 1
ATOM 7766 C CA . GLN B 1 467 ? 14.227 51.062 -0.388 1 83.69 467 GLN B CA 1
ATOM 7767 C C . GLN B 1 467 ? 13.773 52.406 -0.953 1 83.69 467 GLN B C 1
ATOM 7769 O O . GLN B 1 467 ? 13.898 53.438 -0.293 1 83.69 467 GLN B O 1
ATOM 7774 N N . HIS B 1 468 ? 13.281 52.469 -2.162 1 88.44 468 HIS B N 1
ATOM 7775 C CA . HIS B 1 468 ? 12.797 53.688 -2.793 1 88.44 468 HIS B CA 1
ATOM 7776 C C . HIS B 1 468 ? 11.555 54.219 -2.084 1 88.44 468 HIS B C 1
ATOM 7778 O O . HIS B 1 468 ? 11.438 55.406 -1.85 1 88.44 468 HIS B O 1
ATOM 7784 N N . ALA B 1 469 ? 10.773 53.281 -1.762 1 91 469 ALA B N 1
ATOM 7785 C CA . ALA B 1 469 ? 9.547 53.656 -1.064 1 91 469 ALA B CA 1
ATOM 7786 C C . ALA B 1 469 ? 9.859 54.312 0.281 1 91 469 ALA B C 1
ATOM 7788 O O . ALA B 1 469 ? 9.258 55.312 0.643 1 91 469 ALA B O 1
ATOM 7789 N N . GLU B 1 470 ? 10.766 53.75 0.978 1 88.62 470 GLU B N 1
ATOM 7790 C CA . GLU B 1 470 ? 11.195 54.312 2.256 1 88.62 470 GLU B CA 1
ATOM 7791 C C . GLU B 1 470 ? 11.766 55.719 2.08 1 88.62 470 GLU B C 1
ATOM 7793 O O . GLU B 1 470 ? 11.445 56.625 2.85 1 88.62 470 GLU B O 1
ATOM 7798 N N . ALA B 1 471 ? 12.633 55.875 1.125 1 88.62 471 ALA B N 1
ATOM 7799 C CA . ALA B 1 471 ? 13.289 57.156 0.856 1 88.62 471 ALA B CA 1
ATOM 7800 C C . ALA B 1 471 ? 12.266 58.219 0.481 1 88.62 471 ALA B C 1
ATOM 7802 O O . ALA B 1 471 ? 12.359 59.375 0.935 1 88.62 471 ALA B O 1
ATOM 7803 N N . VAL B 1 472 ? 11.328 57.844 -0.329 1 91.56 472 VAL B N 1
ATOM 7804 C CA . VAL B 1 472 ? 10.289 58.75 -0.772 1 91.56 472 VAL B CA 1
ATOM 7805 C C . VAL B 1 472 ? 9.469 59.219 0.427 1 91.56 472 VAL B C 1
ATOM 7807 O O . VAL B 1 472 ? 9.211 60.438 0.577 1 91.56 472 VAL B O 1
ATOM 7810 N N . LEU B 1 473 ? 9.102 58.25 1.203 1 91.38 473 LEU B N 1
ATOM 7811 C CA . LEU B 1 473 ? 8.312 58.594 2.377 1 91.38 473 LEU B CA 1
ATOM 7812 C C . LEU B 1 473 ? 9.109 59.469 3.33 1 91.38 473 LEU B C 1
ATOM 7814 O O . LEU B 1 473 ? 8.586 60.469 3.855 1 91.38 473 LEU B O 1
ATOM 7818 N N . ARG B 1 474 ? 10.297 59.219 3.568 1 87.62 474 ARG B N 1
ATOM 7819 C CA . ARG B 1 474 ? 11.164 59.969 4.445 1 87.62 474 ARG B CA 1
ATOM 7820 C C . ARG B 1 474 ? 11.32 61.406 3.936 1 87.62 474 ARG B C 1
ATOM 7822 O O . ARG B 1 474 ? 11.164 62.375 4.699 1 87.62 474 ARG B O 1
ATOM 7829 N N . GLU B 1 475 ? 11.656 61.562 2.66 1 88.5 475 GLU B N 1
ATOM 7830 C CA . GLU B 1 475 ? 11.859 62.875 2.059 1 88.5 475 GLU B CA 1
ATOM 7831 C C . GLU B 1 475 ? 10.555 63.656 2.004 1 88.5 475 GLU B C 1
ATOM 7833 O O . GLU B 1 475 ? 10.523 64.812 2.338 1 88.5 475 GLU B O 1
ATOM 7838 N N . GLY B 1 476 ? 9.539 62.969 1.561 1 89.44 476 GLY B N 1
ATOM 7839 C CA . GLY B 1 476 ? 8.242 63.625 1.487 1 89.44 476 GLY B CA 1
ATOM 7840 C C . GLY B 1 476 ? 7.758 64.125 2.83 1 89.44 476 GLY B C 1
ATOM 7841 O O . GLY B 1 476 ? 7.344 65.312 2.945 1 89.44 476 GLY B O 1
ATOM 7842 N N . LEU B 1 477 ? 7.848 63.25 3.766 1 88.69 477 LEU B N 1
ATOM 7843 C CA . LEU B 1 477 ? 7.375 63.594 5.102 1 88.69 477 LEU B CA 1
ATOM 7844 C C . LEU B 1 477 ? 8.258 64.688 5.723 1 88.69 477 LEU B C 1
ATOM 7846 O O . LEU B 1 477 ? 7.754 65.625 6.363 1 88.69 477 LEU B O 1
ATOM 7850 N N . SER B 1 478 ? 9.523 64.625 5.598 1 86.31 478 SER B N 1
ATOM 7851 C CA . SER B 1 478 ? 10.445 65.688 6.09 1 86.31 478 SER B CA 1
ATOM 7852 C C . SER B 1 478 ? 10.125 67 5.492 1 86.31 478 SER B C 1
ATOM 7854 O O . SER B 1 478 ? 10.133 68.062 6.199 1 86.31 478 SER B O 1
ATOM 7856 N N . ASN B 1 479 ? 9.859 67.062 4.227 1 86 479 ASN B N 1
ATOM 7857 C CA . ASN B 1 479 ? 9.516 68.312 3.559 1 86 479 ASN B CA 1
ATOM 7858 C C . ASN B 1 479 ? 8.25 68.938 4.141 1 86 479 ASN B C 1
ATOM 7860 O O . ASN B 1 479 ? 8.195 70.125 4.391 1 86 479 ASN B O 1
ATOM 7864 N N . VAL B 1 480 ? 7.293 68.062 4.363 1 88.19 480 VAL B N 1
ATOM 7865 C CA . VAL B 1 480 ? 6.031 68.562 4.906 1 88.19 480 VAL B CA 1
ATOM 7866 C C . VAL B 1 480 ? 6.242 69.062 6.324 1 88.19 480 VAL B C 1
ATOM 7868 O O . VAL B 1 480 ? 5.777 70.188 6.672 1 88.19 480 VAL B O 1
ATOM 7871 N N . LEU B 1 481 ? 6.957 68.375 7.082 1 87.25 481 LEU B N 1
ATOM 7872 C CA . LEU B 1 481 ? 7.156 68.75 8.484 1 87.25 481 LEU B CA 1
ATOM 7873 C C . LEU B 1 481 ? 8 70 8.625 1 87.25 481 LEU B C 1
ATOM 7875 O O . LEU B 1 481 ? 7.785 70.75 9.539 1 87.25 481 LEU B O 1
ATOM 7879 N N . ARG B 1 482 ? 8.828 70.188 7.668 1 84.12 482 ARG B N 1
ATOM 7880 C CA . ARG B 1 482 ? 9.727 71.375 7.738 1 84.12 482 ARG B CA 1
ATOM 7881 C C . ARG B 1 482 ? 9.094 72.562 7.102 1 84.12 482 ARG B C 1
ATOM 7883 O O . ARG B 1 482 ? 9.234 73.688 7.617 1 84.12 482 ARG B O 1
ATOM 7890 N N . HIS B 1 483 ? 8.367 72.375 6.031 1 85.88 483 HIS B N 1
ATOM 7891 C CA . HIS B 1 483 ? 8.055 73.562 5.199 1 85.88 483 HIS B CA 1
ATOM 7892 C C . HIS B 1 483 ? 6.551 73.812 5.164 1 85.88 483 HIS B C 1
ATOM 7894 O O . HIS B 1 483 ? 6.117 74.938 4.875 1 85.88 483 HIS B O 1
ATOM 7900 N N . ALA B 1 484 ? 5.75 72.875 5.402 1 86.88 484 ALA B N 1
ATOM 7901 C CA . ALA B 1 484 ? 4.32 73 5.129 1 86.88 484 ALA B CA 1
ATOM 7902 C C . ALA B 1 484 ? 3.602 73.688 6.297 1 86.88 484 ALA B C 1
ATOM 7904 O O . ALA B 1 484 ? 2.523 74.25 6.121 1 86.88 484 ALA B O 1
ATOM 7905 N N . HIS B 1 485 ? 4.199 73.625 7.527 1 87.81 485 HIS B N 1
ATOM 7906 C CA . HIS B 1 485 ? 3.527 74.125 8.727 1 87.81 485 HIS B CA 1
ATOM 7907 C C . HIS B 1 485 ? 2.1 73.562 8.812 1 87.81 485 HIS B C 1
ATOM 7909 O O . HIS B 1 485 ? 1.162 74.375 9.039 1 87.81 485 HIS B O 1
ATOM 7915 N N . ALA B 1 486 ? 1.909 72.438 8.516 1 86.19 486 ALA B N 1
ATOM 7916 C CA . ALA B 1 486 ? 0.604 71.75 8.43 1 86.19 486 ALA B CA 1
ATOM 7917 C C . ALA B 1 486 ? 0.116 71.312 9.812 1 86.19 486 ALA B C 1
ATOM 7919 O O . ALA B 1 486 ? 0.921 71.062 10.711 1 86.19 486 ALA B O 1
ATOM 7920 N N . HIS B 1 487 ? -1.136 71.25 9.969 1 82.62 487 HIS B N 1
ATOM 7921 C CA . HIS B 1 487 ? -1.752 70.75 11.188 1 82.62 487 HIS B CA 1
ATOM 7922 C C . HIS B 1 487 ? -2.176 69.312 11.031 1 82.62 487 HIS B C 1
ATOM 7924 O O . HIS B 1 487 ? -2.244 68.562 12.016 1 82.62 487 HIS B O 1
ATOM 7930 N N . HIS B 1 488 ? -2.461 69.062 9.859 1 84.5 488 HIS B N 1
ATOM 7931 C CA . HIS B 1 488 ? -2.867 67.688 9.555 1 84.5 488 HIS B CA 1
ATOM 7932 C C . HIS B 1 488 ? -2.08 67.125 8.367 1 84.5 488 HIS B C 1
ATOM 7934 O O . HIS B 1 488 ? -1.88 67.812 7.371 1 84.5 488 HIS B O 1
ATOM 7940 N N . ILE B 1 489 ? -1.576 65.938 8.531 1 87 489 ILE B N 1
ATOM 7941 C CA . ILE B 1 489 ? -0.877 65.188 7.477 1 87 489 ILE B CA 1
ATOM 7942 C C . ILE B 1 489 ? -1.503 63.812 7.309 1 87 489 ILE B C 1
ATOM 7944 O O . ILE B 1 489 ? -1.742 63.094 8.289 1 87 489 ILE B O 1
ATOM 7948 N N . THR B 1 490 ? -1.903 63.5 6.145 1 88.19 490 THR B N 1
ATOM 7949 C CA . THR B 1 490 ? -2.42 62.188 5.832 1 88.19 490 THR B CA 1
ATOM 7950 C C . THR B 1 490 ? -1.479 61.438 4.887 1 88.19 490 THR B C 1
ATOM 7952 O O . THR B 1 490 ? -1 62 3.906 1 88.19 490 THR B O 1
ATOM 7955 N N . ILE B 1 491 ? -1.146 60.188 5.211 1 89.38 491 ILE B N 1
ATOM 7956 C CA . ILE B 1 491 ? -0.337 59.312 4.371 1 89.38 491 ILE B CA 1
ATOM 7957 C C . ILE B 1 491 ? -1.159 58.094 3.949 1 89.38 491 ILE B C 1
ATOM 7959 O O . ILE B 1 491 ? -1.726 57.406 4.797 1 89.38 491 ILE B O 1
ATOM 7963 N N . ALA B 1 492 ? -1.274 57.844 2.717 1 89.56 492 ALA B N 1
ATOM 7964 C CA . ALA B 1 492 ? -1.948 56.656 2.182 1 89.56 492 ALA B CA 1
ATOM 7965 C C . ALA B 1 492 ? -0.996 55.812 1.331 1 89.56 492 ALA B C 1
ATOM 7967 O O . ALA B 1 492 ? -0.335 56.344 0.431 1 89.56 492 ALA B O 1
ATOM 7968 N N . VAL B 1 493 ? -0.809 54.594 1.663 1 88.81 493 VAL B N 1
ATOM 7969 C CA . VAL B 1 493 ? -0.028 53.625 0.885 1 88.81 493 VAL B CA 1
ATOM 7970 C C . VAL B 1 493 ? -0.948 52.562 0.314 1 88.81 493 VAL B C 1
ATOM 7972 O O . VAL B 1 493 ? -1.646 51.875 1.062 1 88.81 493 VAL B O 1
ATOM 7975 N N . THR B 1 494 ? -0.973 52.406 -0.96 1 85.06 494 THR B N 1
ATOM 7976 C CA . THR B 1 494 ? -1.884 51.469 -1.614 1 85.06 494 THR B CA 1
ATOM 7977 C C . THR B 1 494 ? -1.122 50.562 -2.551 1 85.06 494 THR B C 1
ATOM 7979 O O . THR B 1 494 ? -0.159 50.969 -3.199 1 85.06 494 THR B O 1
ATOM 7982 N N . ALA B 1 495 ? -1.448 49.312 -2.471 1 80.19 495 ALA B N 1
ATOM 7983 C CA . ALA B 1 495 ? -0.956 48.312 -3.428 1 80.19 495 ALA B CA 1
ATOM 7984 C C . ALA B 1 495 ? -2.109 47.562 -4.082 1 80.19 495 ALA B C 1
ATOM 7986 O O . ALA B 1 495 ? -2.674 46.656 -3.49 1 80.19 495 ALA B O 1
ATOM 7987 N N . ASP B 1 496 ? -2.508 47.906 -5.211 1 75.88 496 ASP B N 1
ATOM 7988 C CA . ASP B 1 496 ? -3.504 47.219 -6.023 1 75.88 496 ASP B CA 1
ATOM 7989 C C . ASP B 1 496 ? -2.988 46.969 -7.441 1 75.88 496 ASP B C 1
ATOM 7991 O O . ASP B 1 496 ? -2.096 46.156 -7.656 1 75.88 496 ASP B O 1
ATOM 7995 N N . VAL B 1 497 ? -3.424 47.844 -8.375 1 75.38 497 VAL B N 1
ATOM 7996 C CA . VAL B 1 497 ? -2.912 47.781 -9.742 1 75.38 497 VAL B CA 1
ATOM 7997 C C . VAL B 1 497 ? -1.507 48.375 -9.805 1 75.38 497 VAL B C 1
ATOM 7999 O O . VAL B 1 497 ? -0.66 47.906 -10.57 1 75.38 497 VAL B O 1
ATOM 8002 N N . GLU B 1 498 ? -1.267 49.281 -9.008 1 85.5 498 GLU B N 1
ATOM 8003 C CA . GLU B 1 498 ? 0.028 49.906 -8.828 1 85.5 498 GLU B CA 1
ATOM 8004 C C . GLU B 1 498 ? 0.311 50.188 -7.355 1 85.5 498 GLU B C 1
ATOM 8006 O O . GLU B 1 498 ? -0.593 50.125 -6.52 1 85.5 498 GLU B O 1
ATOM 8011 N N . PHE B 1 499 ? 1.526 50.281 -7.133 1 90.44 499 PHE B N 1
ATOM 8012 C CA . PHE B 1 499 ? 1.938 50.688 -5.797 1 90.44 499 PHE B CA 1
ATOM 8013 C C . PHE B 1 499 ? 2.023 52.219 -5.707 1 90.44 499 PHE B C 1
ATOM 8015 O O . PHE B 1 499 ? 2.654 52.844 -6.551 1 90.44 499 PHE B O 1
ATOM 8022 N N . ALA B 1 500 ? 1.321 52.812 -4.727 1 93.44 500 ALA B N 1
ATOM 8023 C CA . ALA B 1 500 ? 1.304 54.281 -4.637 1 93.44 500 ALA B CA 1
ATOM 8024 C C . ALA B 1 500 ? 1.469 54.75 -3.193 1 93.44 500 ALA B C 1
ATOM 8026 O O . ALA B 1 500 ? 0.931 54.125 -2.271 1 93.44 500 ALA B O 1
ATOM 8027 N N . ILE B 1 501 ? 2.209 55.781 -2.998 1 93.62 501 ILE B N 1
ATOM 8028 C CA . ILE B 1 501 ? 2.326 56.531 -1.745 1 93.62 501 ILE B CA 1
ATOM 8029 C C . ILE B 1 501 ? 1.795 57.938 -1.931 1 93.62 501 ILE B C 1
ATOM 8031 O O . ILE B 1 501 ? 2.271 58.688 -2.793 1 93.62 501 ILE B O 1
ATOM 8035 N N . THR B 1 502 ? 0.796 58.281 -1.15 1 93.38 502 THR B N 1
ATOM 8036 C CA . THR B 1 502 ? 0.23 59.625 -1.18 1 93.38 502 THR B CA 1
ATOM 8037 C C . THR B 1 502 ? 0.467 60.344 0.147 1 93.38 502 THR B C 1
ATOM 8039 O O . THR B 1 502 ? 0.175 59.781 1.213 1 93.38 502 THR B O 1
ATOM 8042 N N . ILE B 1 503 ? 1.004 61.5 0.102 1 92.38 503 ILE B N 1
ATOM 8043 C CA . ILE B 1 503 ? 1.164 62.375 1.268 1 92.38 503 ILE B CA 1
ATOM 8044 C C . ILE B 1 503 ? 0.41 63.688 1.049 1 92.38 503 ILE B C 1
ATOM 8046 O O . ILE B 1 503 ? 0.678 64.375 0.088 1 92.38 503 ILE B O 1
ATOM 8050 N N . GLU B 1 504 ? -0.522 63.906 1.9 1 91.06 504 GLU B N 1
ATOM 8051 C CA . GLU B 1 504 ? -1.317 65.125 1.829 1 91.06 504 GLU B CA 1
ATOM 8052 C C . GLU B 1 504 ? -1.21 65.938 3.121 1 91.06 504 GLU B C 1
ATOM 8054 O O . GLU B 1 504 ? -1.21 65.375 4.215 1 91.06 504 GLU B O 1
ATOM 8059 N N . ASP B 1 505 ? -1.125 67.312 2.932 1 90.06 505 ASP B N 1
ATOM 8060 C CA . ASP B 1 505 ? -1.087 68.188 4.086 1 90.06 505 ASP B CA 1
ATOM 8061 C C . ASP B 1 505 ? -2.029 69.375 3.898 1 90.06 505 ASP B C 1
ATOM 8063 O O . ASP B 1 505 ? -2.484 69.625 2.783 1 90.06 505 ASP B O 1
ATOM 8067 N N . ASP B 1 506 ? -2.346 70 4.992 1 88.38 506 ASP B N 1
ATOM 8068 C CA . ASP B 1 506 ? -3.191 71.188 4.949 1 88.38 506 ASP B CA 1
ATOM 8069 C C . ASP B 1 506 ? -2.379 72.438 5.23 1 88.38 506 ASP B C 1
ATOM 8071 O O . ASP B 1 506 ? -2.891 73.438 5.816 1 88.38 506 ASP B O 1
ATOM 8075 N N . GLY B 1 507 ? -1.15 72.438 4.832 1 89.25 507 GLY B N 1
ATOM 8076 C CA . GLY B 1 507 ? -0.261 73.562 5.133 1 89.25 507 GLY B CA 1
ATOM 8077 C C . GLY B 1 507 ? -0.343 74.688 4.117 1 89.25 507 GLY B C 1
ATOM 8078 O O . GLY B 1 507 ? -1.396 74.875 3.516 1 89.25 507 GLY B O 1
ATOM 8079 N N . VAL B 1 508 ? 0.72 75.375 3.977 1 88.38 508 VAL B N 1
ATOM 8080 C CA . VAL B 1 508 ? 0.776 76.625 3.211 1 88.38 508 VAL B CA 1
ATOM 8081 C C . VAL B 1 508 ? 0.831 76.312 1.719 1 88.38 508 VAL B C 1
ATOM 8083 O O . VAL B 1 508 ? 0.588 77.188 0.883 1 88.38 508 VAL B O 1
ATOM 8086 N N . GLY B 1 509 ? 1.044 75.062 1.355 1 86.94 509 GLY B N 1
ATOM 8087 C CA . GLY B 1 509 ? 1.125 74.688 -0.047 1 86.94 509 GLY B CA 1
ATOM 8088 C C . GLY B 1 509 ? 2.486 75 -0.66 1 86.94 509 GLY B C 1
ATOM 8089 O O . GLY B 1 509 ? 3.438 75.312 0.05 1 86.94 509 GLY B O 1
ATOM 8090 N N . LEU B 1 510 ? 2.574 74.75 -1.969 1 83.5 510 LEU B N 1
ATOM 8091 C CA . LEU B 1 510 ? 3.818 74.938 -2.705 1 83.5 510 LEU B CA 1
ATOM 8092 C C . LEU B 1 510 ? 4.004 76.438 -3.074 1 83.5 510 LEU B C 1
ATOM 8094 O O . LEU B 1 510 ? 3.057 77.062 -3.496 1 83.5 510 LEU B O 1
ATOM 8098 N N . PRO B 1 511 ? 5.133 77 -2.709 1 77.75 511 PRO B N 1
ATOM 8099 C CA . PRO B 1 511 ? 5.367 78.375 -3.098 1 77.75 511 PRO B CA 1
ATOM 8100 C C . PRO B 1 511 ? 5.25 78.562 -4.605 1 77.75 511 PRO B C 1
ATOM 8102 O O . PRO B 1 511 ? 5.422 77.625 -5.383 1 77.75 511 PRO B O 1
ATOM 8105 N N . SER B 1 512 ? 4.82 79.688 -5.012 1 72 512 SER B N 1
ATOM 8106 C CA . SER B 1 512 ? 4.625 80.062 -6.406 1 72 512 SER B CA 1
ATOM 8107 C C . SER B 1 512 ? 5.914 79.938 -7.211 1 72 512 SER B C 1
ATOM 8109 O O . SER B 1 512 ? 5.871 79.625 -8.406 1 72 512 SER B O 1
ATOM 8111 N N . ASP B 1 513 ? 7.137 80.125 -6.602 1 65.12 513 ASP B N 1
ATOM 8112 C CA . ASP B 1 513 ? 8.43 80 -7.262 1 65.12 513 ASP B CA 1
ATOM 8113 C C . ASP B 1 513 ? 9.023 78.625 -7.055 1 65.12 513 ASP B C 1
ATOM 8115 O O . ASP B 1 513 ? 10.242 78.438 -7.094 1 65.12 513 ASP B O 1
ATOM 8119 N N . PHE B 1 514 ? 8.227 77.75 -6.742 1 61.94 514 PHE B N 1
ATOM 8120 C CA . PHE B 1 514 ? 8.695 76.438 -6.477 1 61.94 514 PHE B CA 1
ATOM 8121 C C . PHE B 1 514 ? 9.43 75.875 -7.688 1 61.94 514 PHE B C 1
ATOM 8123 O O . PHE B 1 514 ? 8.859 75.75 -8.773 1 61.94 514 PHE B O 1
ATOM 8130 N N . HIS B 1 515 ? 10.852 75.938 -7.633 1 59.41 515 HIS B N 1
ATOM 8131 C CA . HIS B 1 515 ? 11.664 75.312 -8.648 1 59.41 515 HIS B CA 1
ATOM 8132 C C . HIS B 1 515 ? 11.711 73.812 -8.422 1 59.41 515 HIS B C 1
ATOM 8134 O O . HIS B 1 515 ? 11.93 73.312 -7.293 1 59.41 515 HIS B O 1
ATOM 8140 N N . LYS B 1 516 ? 11.398 73 -9.383 1 57.88 516 LYS B N 1
ATOM 8141 C CA . LYS B 1 516 ? 11.305 71.562 -9.469 1 57.88 516 LYS B CA 1
ATOM 8142 C C . LYS B 1 516 ? 12.555 70.875 -8.906 1 57.88 516 LYS B C 1
ATOM 8144 O O . LYS B 1 516 ? 12.57 69.688 -8.695 1 57.88 516 LYS B O 1
ATOM 8149 N N . SER B 1 517 ? 13.555 71.562 -8.594 1 57.72 517 SER B N 1
ATOM 8150 C CA . SER B 1 517 ? 14.844 71 -8.273 1 57.72 517 SER B CA 1
ATOM 8151 C C . SER B 1 517 ? 14.797 70.25 -6.93 1 57.72 517 SER B C 1
ATOM 8153 O O . SER B 1 517 ? 15.469 69.25 -6.746 1 57.72 517 SER B O 1
ATOM 8155 N N . GLY B 1 518 ? 14.086 70.625 -5.957 1 58.88 518 GLY B N 1
ATOM 8156 C CA . GLY B 1 518 ? 14.094 70.062 -4.617 1 58.88 518 GLY B CA 1
ATOM 8157 C C . GLY B 1 518 ? 13.383 68.75 -4.531 1 58.88 518 GLY B C 1
ATOM 8158 O O . GLY B 1 518 ? 13.547 68 -3.555 1 58.88 518 GLY B O 1
ATOM 8159 N N . LEU B 1 519 ? 12.617 68.5 -5.488 1 70.81 519 LEU B N 1
ATOM 8160 C CA . LEU B 1 519 ? 11.844 67.25 -5.48 1 70.81 519 LEU B CA 1
ATOM 8161 C C . LEU B 1 519 ? 12.312 66.312 -6.586 1 70.81 519 LEU B C 1
ATOM 8163 O O . LEU B 1 519 ? 11.602 65.375 -6.945 1 70.81 519 LEU B O 1
ATOM 8167 N N . HIS B 1 520 ? 13.469 66.75 -7.07 1 79 520 HIS B N 1
ATOM 8168 C CA . HIS B 1 520 ? 14.062 65.938 -8.156 1 79 520 HIS B CA 1
ATOM 8169 C C . HIS B 1 520 ? 14.359 64.5 -7.707 1 79 520 HIS B C 1
ATOM 8171 O O . HIS B 1 520 ? 14.188 63.594 -8.484 1 79 520 HIS B O 1
ATOM 8177 N N . ASN B 1 521 ? 14.703 64.438 -6.492 1 83.81 521 ASN B N 1
ATOM 8178 C CA . ASN B 1 521 ? 15.031 63.094 -5.98 1 83.81 521 ASN B CA 1
ATOM 8179 C C . ASN B 1 521 ? 13.805 62.188 -5.969 1 83.81 521 ASN B C 1
ATOM 8181 O O . ASN B 1 521 ? 13.906 61 -6.281 1 83.81 521 ASN B O 1
ATOM 8185 N N . LEU B 1 522 ? 12.695 62.75 -5.652 1 89.31 522 LEU B N 1
ATOM 8186 C CA . LEU B 1 522 ? 11.461 61.969 -5.602 1 89.31 522 LEU B CA 1
ATOM 8187 C C . LEU B 1 522 ? 11.031 61.531 -7 1 89.31 522 LEU B C 1
ATOM 8189 O O . LEU B 1 522 ? 10.617 60.375 -7.195 1 89.31 522 LEU B O 1
ATOM 8193 N N . GLU B 1 523 ? 11.227 62.406 -7.914 1 87 523 GLU B N 1
ATOM 8194 C CA . GLU B 1 523 ? 10.906 62.125 -9.305 1 87 523 GLU B CA 1
ATOM 8195 C C . GLU B 1 523 ? 11.867 61.094 -9.883 1 87 523 GLU B C 1
ATOM 8197 O O . GLU B 1 523 ? 11.445 60.156 -10.594 1 87 523 GLU B O 1
ATOM 8202 N N . ARG B 1 524 ? 13.047 61.188 -9.594 1 86.38 524 ARG B N 1
ATOM 8203 C CA . ARG B 1 524 ? 14.055 60.25 -10.078 1 86.38 524 ARG B CA 1
ATOM 8204 C C . ARG B 1 524 ? 13.805 58.844 -9.531 1 86.38 524 ARG B C 1
ATOM 8206 O O . ARG B 1 524 ? 13.93 57.875 -10.266 1 86.38 524 ARG B O 1
ATOM 8213 N N . ARG B 1 525 ? 13.453 58.75 -8.328 1 88.69 525 ARG B N 1
ATOM 8214 C CA . ARG B 1 525 ? 13.195 57.469 -7.719 1 88.69 525 ARG B CA 1
ATOM 8215 C C . ARG B 1 525 ? 11.977 56.812 -8.352 1 88.69 525 ARG B C 1
ATOM 8217 O O . ARG B 1 525 ? 11.945 55.562 -8.516 1 88.69 525 ARG B O 1
ATOM 8224 N N . ALA B 1 526 ? 11 57.625 -8.719 1 91.56 526 ALA B N 1
ATOM 8225 C CA . ALA B 1 526 ? 9.836 57.062 -9.414 1 91.56 526 ALA B CA 1
ATOM 8226 C C . ALA B 1 526 ? 10.219 56.531 -10.789 1 91.56 526 ALA B C 1
ATOM 8228 O O . ALA B 1 526 ? 9.812 55.438 -11.18 1 91.56 526 ALA B O 1
ATOM 8229 N N . GLU B 1 527 ? 11.031 57.281 -11.414 1 87 527 GLU B N 1
ATOM 8230 C CA . GLU B 1 527 ? 11.477 56.875 -12.75 1 87 527 GLU B CA 1
ATOM 8231 C C . GLU B 1 527 ? 12.305 55.594 -12.695 1 87 527 GLU B C 1
ATOM 8233 O O . GLU B 1 527 ? 12.172 54.719 -13.57 1 87 527 GLU B O 1
ATOM 8238 N N . HIS B 1 528 ? 13.062 55.531 -11.664 1 86.88 528 HIS B N 1
ATOM 8239 C CA . HIS B 1 528 ? 13.891 54.344 -11.492 1 86.88 528 HIS B CA 1
ATOM 8240 C C . HIS B 1 528 ? 13.031 53.094 -11.328 1 86.88 528 HIS B C 1
ATOM 8242 O O . HIS B 1 528 ? 13.422 52 -11.758 1 86.88 528 HIS B O 1
ATOM 8248 N N . CYS B 1 529 ? 11.914 53.281 -10.82 1 88.06 529 CYS B N 1
ATOM 8249 C CA . CYS B 1 529 ? 11.023 52.156 -10.594 1 88.06 529 CYS B CA 1
ATOM 8250 C C . CYS B 1 529 ? 9.961 52.062 -11.688 1 88.06 529 CYS B C 1
ATOM 8252 O O . CYS B 1 529 ? 8.992 51.312 -11.562 1 88.06 529 CYS B O 1
ATOM 8254 N N . GLY B 1 530 ? 10.156 52.906 -12.727 1 87.62 530 GLY B N 1
ATOM 8255 C CA . GLY B 1 530 ? 9.242 52.906 -13.859 1 87.62 530 GLY B CA 1
ATOM 8256 C C . GLY B 1 530 ? 7.934 53.594 -13.578 1 87.62 530 GLY B C 1
ATOM 8257 O O . GLY B 1 530 ? 6.918 53.312 -14.211 1 87.62 530 GLY B O 1
ATOM 8258 N N . GLY B 1 531 ? 7.91 54.375 -12.586 1 91.75 531 GLY B N 1
ATOM 8259 C CA . GLY B 1 531 ? 6.691 55.062 -12.188 1 91.75 531 GLY B CA 1
ATOM 8260 C C . GLY B 1 531 ? 6.781 56.562 -12.344 1 91.75 531 GLY B C 1
ATOM 8261 O O . GLY B 1 531 ? 7.527 57.062 -13.188 1 91.75 531 GLY B O 1
ATOM 8262 N N . THR B 1 532 ? 5.895 57.281 -11.68 1 92.5 532 THR B N 1
ATOM 8263 C CA . THR B 1 532 ? 5.82 58.75 -11.758 1 92.5 532 THR B CA 1
ATOM 8264 C C . THR B 1 532 ? 5.621 59.344 -10.375 1 92.5 532 THR B C 1
ATOM 8266 O O . THR B 1 532 ? 5.172 58.656 -9.445 1 92.5 532 THR B O 1
ATOM 8269 N N . CYS B 1 533 ? 6.059 60.625 -10.234 1 92.12 533 CYS B N 1
ATOM 8270 C CA . CYS B 1 533 ? 5.844 61.406 -9.023 1 92.12 533 CYS B CA 1
ATOM 8271 C C . CYS B 1 533 ? 5.254 62.781 -9.367 1 92.12 533 CYS B C 1
ATOM 8273 O O . CYS B 1 533 ? 5.773 63.469 -10.227 1 92.12 533 CYS B O 1
ATOM 8275 N N . THR B 1 534 ? 4.137 63.062 -8.766 1 90.12 534 THR B N 1
ATOM 8276 C CA . THR B 1 534 ? 3.488 64.312 -8.961 1 90.12 534 THR B CA 1
ATOM 8277 C C . THR B 1 534 ? 3.281 65.062 -7.625 1 90.12 534 THR B C 1
ATOM 8279 O O . THR B 1 534 ? 2.945 64.438 -6.625 1 90.12 534 THR B O 1
ATOM 8282 N N . ILE B 1 535 ? 3.551 66.375 -7.539 1 87.5 535 ILE B N 1
ATOM 8283 C CA . ILE B 1 535 ? 3.285 67.188 -6.375 1 87.5 535 ILE B CA 1
ATOM 8284 C C . ILE B 1 535 ? 2.445 68.375 -6.785 1 87.5 535 ILE B C 1
ATOM 8286 O O . ILE B 1 535 ? 2.834 69.125 -7.672 1 87.5 535 ILE B O 1
ATOM 8290 N N . VAL B 1 536 ? 1.271 68.562 -6.23 1 87.75 536 VAL B N 1
ATOM 8291 C CA . VAL B 1 536 ? 0.361 69.625 -6.578 1 87.75 536 VAL B CA 1
ATOM 8292 C C . VAL B 1 536 ? -0.209 70.25 -5.309 1 87.75 536 VAL B C 1
ATOM 8294 O O . VAL B 1 536 ? -0.236 69.625 -4.254 1 87.75 536 VAL B O 1
ATOM 8297 N N . ASN B 1 537 ? -0.495 71.5 -5.461 1 86.81 537 ASN B N 1
ATOM 8298 C CA . ASN B 1 537 ? -1.242 72.125 -4.371 1 86.81 537 ASN B CA 1
ATOM 8299 C C . ASN B 1 537 ? -2.654 71.562 -4.262 1 86.81 537 ASN B C 1
ATOM 8301 O O . ASN B 1 537 ? -3.26 71.188 -5.273 1 86.81 537 ASN B O 1
ATOM 8305 N N . HIS B 1 538 ? -3.113 71.312 -3.09 1 78.44 538 HIS B N 1
ATOM 8306 C CA . HIS B 1 538 ? -4.438 70.812 -2.826 1 78.44 538 HIS B CA 1
ATOM 8307 C C . HIS B 1 538 ? -5.387 71.875 -2.311 1 78.44 538 HIS B C 1
ATOM 8309 O O . HIS B 1 538 ? -4.965 72.812 -1.622 1 78.44 538 HIS B O 1
ATOM 8315 N N . ASP B 1 539 ? -6.641 71.938 -2.824 1 75.88 539 ASP B N 1
ATOM 8316 C CA . ASP B 1 539 ? -7.668 72.875 -2.363 1 75.88 539 ASP B CA 1
ATOM 8317 C C . ASP B 1 539 ? -8.305 72.375 -1.061 1 75.88 539 ASP B C 1
ATOM 8319 O O . ASP B 1 539 ? -8.578 71.188 -0.903 1 75.88 539 ASP B O 1
ATOM 8323 N N . PRO B 1 540 ? -8.461 73.188 -0.254 1 75.81 540 PRO B N 1
ATOM 8324 C CA . PRO B 1 540 ? -8.305 74.625 -0.116 1 75.81 540 PRO B CA 1
ATOM 8325 C C . PRO B 1 540 ? -6.898 75 0.309 1 75.81 540 PRO B C 1
ATOM 8327 O O . PRO B 1 540 ? -6.496 76.188 0.116 1 75.81 540 PRO B O 1
ATOM 8330 N N . SER B 1 541 ? -6.18 74.188 1.124 1 81.38 541 SER B N 1
ATOM 8331 C CA . SER B 1 541 ? -4.812 74.5 1.504 1 81.38 541 SER B CA 1
ATOM 8332 C C . SER B 1 541 ? -3.93 73.25 1.578 1 81.38 541 SER B C 1
ATOM 8334 O O . SER B 1 541 ? -4.43 72.188 1.724 1 81.38 541 SER B O 1
ATOM 8336 N N . GLY B 1 542 ? -2.695 73.5 1.315 1 89.81 542 GLY B N 1
ATOM 8337 C CA . GLY B 1 542 ? -1.713 72.438 1.463 1 89.81 542 GLY B CA 1
ATOM 8338 C C . GLY B 1 542 ? -1.268 71.875 0.139 1 89.81 542 GLY B C 1
ATOM 8339 O O . GLY B 1 542 ? -1.526 72.438 -0.921 1 89.81 542 GLY B O 1
ATOM 8340 N N . ALA B 1 543 ? -0.479 70.75 0.138 1 91.31 543 ALA B N 1
ATOM 8341 C CA . ALA B 1 543 ? 0.078 70.062 -1.035 1 91.31 543 ALA B CA 1
ATOM 8342 C C . ALA B 1 543 ? -0.166 68.562 -0.976 1 91.31 543 ALA B C 1
ATOM 8344 O O . ALA B 1 543 ? -0.396 68 0.1 1 91.31 543 ALA B O 1
ATOM 8345 N N . ARG B 1 544 ? -0.297 68.062 -2.111 1 93.25 544 ARG B N 1
ATOM 8346 C CA . ARG B 1 544 ? -0.43 66.625 -2.266 1 93.25 544 ARG B CA 1
ATOM 8347 C C . ARG B 1 544 ? 0.711 66 -3.102 1 93.25 544 ARG B C 1
ATOM 8349 O O . ARG B 1 544 ? 0.964 66.5 -4.215 1 93.25 544 ARG B O 1
ATOM 8356 N N . LEU B 1 545 ? 1.457 65.125 -2.508 1 92.38 545 LEU B N 1
ATOM 8357 C CA . LEU B 1 545 ? 2.486 64.375 -3.203 1 92.38 545 LEU B CA 1
ATOM 8358 C C . LEU B 1 545 ? 1.986 62.938 -3.549 1 92.38 545 LEU B C 1
ATOM 8360 O O . LEU B 1 545 ? 1.496 62.219 -2.678 1 92.38 545 LEU B O 1
ATOM 8364 N N . LEU B 1 546 ? 2.021 62.594 -4.777 1 94.12 546 LEU B N 1
ATOM 8365 C CA . LEU B 1 546 ? 1.639 61.25 -5.246 1 94.12 546 LEU B CA 1
ATOM 8366 C C . LEU B 1 546 ? 2.805 60.562 -5.949 1 94.12 546 LEU B C 1
ATOM 8368 O O . LEU B 1 546 ? 3.246 61.031 -7.008 1 94.12 546 LEU B O 1
ATOM 8372 N N . TRP B 1 547 ? 3.354 59.5 -5.332 1 93.5 547 TRP B N 1
ATOM 8373 C CA . TRP B 1 547 ? 4.391 58.656 -5.883 1 93.5 547 TRP B CA 1
ATOM 8374 C C . TRP B 1 547 ? 3.814 57.281 -6.289 1 93.5 547 TRP B C 1
ATOM 8376 O O . TRP B 1 547 ? 3.299 56.562 -5.449 1 93.5 547 TRP B O 1
ATOM 8386 N N . ARG B 1 548 ? 3.859 56.906 -7.57 1 93.69 548 ARG B N 1
ATOM 8387 C CA . ARG B 1 548 ? 3.25 55.688 -8.102 1 93.69 548 ARG B CA 1
ATOM 8388 C C . ARG B 1 548 ? 4.262 54.875 -8.898 1 93.69 548 ARG B C 1
ATOM 8390 O O . ARG B 1 548 ? 5.031 55.438 -9.688 1 93.69 548 ARG B O 1
ATOM 8397 N N . VAL B 1 549 ? 4.285 53.594 -8.648 1 91.44 549 VAL B N 1
ATOM 8398 C CA . VAL B 1 549 ? 5.16 52.688 -9.383 1 91.44 549 VAL B CA 1
ATOM 8399 C C . VAL B 1 549 ? 4.398 51.406 -9.75 1 91.44 549 VAL B C 1
ATOM 8401 O O . VAL B 1 549 ? 3.547 50.938 -8.984 1 91.44 549 VAL B O 1
ATOM 8404 N N . PRO B 1 550 ? 4.625 50.844 -10.93 1 85.38 550 PRO B N 1
ATOM 8405 C CA . PRO B 1 550 ? 3.949 49.594 -11.312 1 85.38 550 PRO B CA 1
ATOM 8406 C C . PRO B 1 550 ? 4.348 48.406 -10.438 1 85.38 550 PRO B C 1
ATOM 8408 O O . PRO B 1 550 ? 5.488 48.344 -9.977 1 85.38 550 PRO B O 1
ATOM 8411 N N . LEU B 1 551 ? 3.424 47.656 -10.062 1 77.81 551 LEU B N 1
ATOM 8412 C CA . LEU B 1 551 ? 3.686 46.438 -9.312 1 77.81 551 LEU B CA 1
ATOM 8413 C C . LEU B 1 551 ? 4.297 45.375 -10.211 1 77.81 551 LEU B C 1
ATOM 8415 O O . LEU B 1 551 ? 3.977 45.281 -11.398 1 77.81 551 LEU B O 1
ATOM 8419 N N . GLY B 1 552 ? 5.402 45.25 -10.359 1 58.44 552 GLY B N 1
ATOM 8420 C CA . GLY B 1 552 ? 6.07 44.312 -11.25 1 58.44 552 GLY B CA 1
ATOM 8421 C C . GLY B 1 552 ? 5.258 43.062 -11.516 1 58.44 552 GLY B C 1
ATOM 8422 O O . GLY B 1 552 ? 4.785 42.438 -10.586 1 58.44 552 GLY B O 1
ATOM 8423 N N . ARG B 1 553 ? 4.449 43 -12.508 1 45.69 553 ARG B N 1
ATOM 8424 C CA . ARG B 1 553 ? 4.102 41.656 -13.016 1 45.69 553 ARG B CA 1
ATOM 8425 C C . ARG B 1 553 ? 5.301 40.719 -12.961 1 45.69 553 ARG B C 1
ATOM 8427 O O . ARG B 1 553 ? 6.426 41.125 -13.25 1 45.69 553 ARG B O 1
ATOM 8434 N N . THR B 1 554 ? 5.301 39.781 -12.055 1 38.56 554 THR B N 1
ATOM 8435 C CA . THR B 1 554 ? 6.246 38.719 -12.422 1 38.56 554 THR B CA 1
ATOM 8436 C C . THR B 1 554 ? 6.383 38.625 -13.945 1 38.56 554 THR B C 1
ATOM 8438 O O . THR B 1 554 ? 5.398 38.406 -14.648 1 38.56 554 THR B O 1
ATOM 8441 N N . ASN B 1 555 ? 7.113 39.438 -14.438 1 32.44 555 ASN B N 1
ATOM 8442 C CA . ASN B 1 555 ? 7.484 39.344 -15.844 1 32.44 555 ASN B CA 1
ATOM 8443 C C . ASN B 1 555 ? 7.641 37.906 -16.281 1 32.44 555 ASN B C 1
ATOM 8445 O O . ASN B 1 555 ? 8.578 37.219 -15.852 1 32.44 555 ASN B O 1
ATOM 8449 N N . SER B 1 556 ? 6.574 37.094 -16.453 1 32.31 556 SER B N 1
ATOM 8450 C CA . SER B 1 556 ? 6.762 36 -17.391 1 32.31 556 SER B CA 1
ATOM 8451 C C . SER B 1 556 ? 7.379 36.5 -18.703 1 32.31 556 SER B C 1
ATOM 8453 O O . SER B 1 556 ? 6.742 37.25 -19.438 1 32.31 556 SER B O 1
ATOM 8455 N N . ASN B 1 557 ? 8.609 36.844 -18.672 1 30.98 557 ASN B N 1
ATOM 8456 C CA . ASN B 1 557 ? 9.344 37.031 -19.922 1 30.98 557 ASN B CA 1
ATOM 8457 C C . ASN B 1 557 ? 9.062 35.906 -20.906 1 30.98 557 ASN B C 1
ATOM 8459 O O . ASN B 1 557 ? 9.492 34.781 -20.703 1 30.98 557 ASN B O 1
ATOM 8463 N N . ARG B 1 558 ? 7.977 35.875 -21.625 1 31.83 558 ARG B N 1
ATOM 8464 C CA . ARG B 1 558 ? 7.883 35.156 -22.906 1 31.83 558 ARG B CA 1
ATOM 8465 C C . ARG B 1 558 ? 8.969 35.625 -23.875 1 31.83 558 ARG B C 1
ATOM 8467 O O . ARG B 1 558 ? 9.141 36.812 -24.094 1 31.83 558 ARG B O 1
ATOM 8474 N N . PRO B 1 559 ? 9.977 34.625 -24.203 1 31.61 559 PRO B N 1
ATOM 8475 C CA . PRO B 1 559 ? 10.945 34.938 -25.266 1 31.61 559 PRO B CA 1
ATOM 8476 C C . PRO B 1 559 ? 10.281 35.469 -26.531 1 31.61 559 PRO B C 1
ATOM 8478 O O . PRO B 1 559 ? 9.133 35.125 -26.828 1 31.61 559 PRO B O 1
ATOM 8481 N N . LYS B 1 560 ? 10.609 36.625 -26.969 1 31.17 560 LYS B N 1
ATOM 8482 C CA . LYS B 1 560 ? 10.297 37.188 -28.281 1 31.17 560 LYS B CA 1
ATOM 8483 C C . LYS B 1 560 ? 10.602 36.188 -29.391 1 31.17 560 LYS B C 1
ATOM 8485 O O . LYS B 1 560 ? 11.711 35.656 -29.469 1 31.17 560 LYS B O 1
ATOM 8490 N N . SER B 1 561 ? 9.562 35.531 -29.906 1 26.39 561 SER B N 1
ATOM 8491 C CA . SER B 1 561 ? 9.672 34.906 -31.219 1 26.39 561 SER B CA 1
ATOM 8492 C C . SER B 1 561 ? 10.305 35.812 -32.25 1 26.39 561 SER B C 1
ATOM 8494 O O . SER B 1 561 ? 9.859 36.969 -32.406 1 26.39 561 SER B O 1
ATOM 8496 N N . GLY B 1 562 ? 11.609 35.875 -32.312 1 23.48 562 GLY B N 1
ATOM 8497 C CA . GLY B 1 562 ? 12.195 36.312 -33.562 1 23.48 562 GLY B CA 1
ATOM 8498 C C . GLY B 1 562 ? 11.477 35.781 -34.812 1 23.48 562 GLY B C 1
ATOM 8499 O O . GLY B 1 562 ? 11.086 34.625 -34.844 1 23.48 562 GLY B O 1
ATOM 8500 N N . ARG B 1 563 ? 11 36.656 -35.719 1 20.89 563 ARG B N 1
ATOM 8501 C CA . ARG B 1 563 ? 10.93 36.344 -37.125 1 20.89 563 ARG B CA 1
ATOM 8502 C C . ARG B 1 563 ? 12.305 35.969 -37.688 1 20.89 563 ARG B C 1
ATOM 8504 O O . ARG B 1 563 ? 13.297 36.656 -37.375 1 20.89 563 ARG B O 1
#

Radius of gyration: 45.57 Å; Cα contacts (8 Å, |Δi|>4): 1939; chains: 2; bounding box: 76×134×116 Å

Nearest PDB structures (foldseek):
  2y79-assembly1_B  TM=9.394E-01  e=3.744E-13  Mycobacterium tuberculosis H37Rv
  2y8h-assembly1_B  TM=9.414E-01  e=7.238E-13  Mycobacterium tuberculosis H37Rv
  2w3h-assembly1_B  TM=9.479E-01  e=1.086E-12  Mycobacterium tuberculosis
  4ynr-assembly1_A  TM=9.285E-01  e=2.099E-12  Mycobacterium tuberculosis CDC1551
  2vzw-assembly1_A  TM=9.326E-01  e=3.313E-12  Mycobacterium tuberculosis H37Rv

Sequence (1126 aa):
MVEASGHSPARTFGELLDRLGDSNADIPTLHRLLEAVLVVGSGLDLDLTLQRIITSATTVLDCRYGALGVAAPGGGLSEFVYEGISGSQRATMGHFPEGHGVLGVLMNHPQTLRVAHLGDHPESVGFPANHPPMESFLGAPIMMRGKVFGSIYLTEKRGKAEFTQEDEVILEALAIAAGIAVENARLFEQSRTRERWLTATSAIRSRLLAGDSLEDGLQLLASRVRDLTGVDDVIVVICENGYAQVHAAASARTTSRGVRIPATTYPFDVVRSTRKLQVLTTLGALTELVPSAGSAVVAPMCVASGVVGAVIVASNSTNTHWDHDELTRIESMAELGSVAIEFDEKQKAQRLLSVLADRDRIARDLHDNVIQRLFASGMSLQSTLPDETLPESARAIVKRSLEQLDKTVREIRTTIFDLQTPTATDSSSLRRRLLDVIGDATAQSAVTPSVQFSGAIDTLVNPGIHQHAEAVLREGLSNVLRHAHAHHITIAVTADVEFAITIEDDGVGLPSDFHKSGLHNLERRAEHCGGTCTIVNHDPSGARLLWRVPLGRTNSNRPKSGRMVEASGHSPARTFGELLDRLGDSNADIPTLHRLLEAVLVVGSGLDLDLTLQRIITSATTVLDCRYGALGVAAPGGGLSEFVYEGISGSQRATMGHFPEGHGVLGVLMNHPQTLRVAHLGDHPESVGFPANHPPMESFLGAPIMMRGKVFGSIYLTEKRGKAEFTQEDEVILEALAIAAGIAVENARLFEQSRTRERWLTATSAIRSRLLAGDSLEDGLQLLASRVRDLTGVDDVIVVICENGYAQVHAAASARTTSRGVRIPATTYPFDVVRSTRKLQVLTTLGALTELVPSAGSAVVAPMCVASGVVGAVIVASNSTNTHWDHDELTRIESMAELGSVAIEFDEKQKAQRLLSVLADRDRIARDLHDNVIQRLFASGMSLQSTLPDETLPESARAIVKRSLEQLDKTVREIRTTIFDLQTPTATDSSSLRRRLLDVIGDATAQSAVTPSVQFSGAIDTLVNPGIHQHAEAVLREGLSNVLRHAHAHHITIAVTADVEFAITIEDDGVGLPSDFHKSGLHNLERRAEHCGGTCTIVNHDPSGARLLWRVPLGRTNSNRPKSGR

Organism: Rhodococcus erythropolis (NCBI:txid1833)

InterPro domains:
  IPR003018 GAF domain [PF01590] (45-182)
  IPR003018 GAF domain [PF01590] (214-341)
  IPR003018 GAF domain [SM00065] (45-192)
  IPR003018 GAF domain [SM00065] (213-351)
  IPR003594 Histidine kinase/HSP90-like ATPase domain [PF02518] (468-551)
  IPR011712 Signal transduction histidine kinase, subgroup 3, dimerisation and phosphoacceptor domain [PF07730] (359-422)
  IPR029016 GAF-like domain superfamily [G3DSA:3.30.450.40] (42-191)
  IPR029016 GAF-like domain superfamily [G3DSA:3.30.450.40] (192-340)
  IPR036890 Histidine kinase/HSP90-like ATPase superfamily [G3DSA:3.30.565.10] (428-551)
  IPR036890 Histidine kinase/HSP90-like ATPase superfamily [SSF55874] (462-552)
  IPR050482 Sensor Histidine Kinase Two-Component System [PTHR24421] (117-556)

Secondary structure (DSSP, 8-state):
------------HHHHHHHHHHTT--HHHHHHHHHHHHHHTS-S-HHHHHHHHHHHHHHHTTEEEEEEEEEPTTSSEEEEEEES--HHHHHHS-SPP-S-THHHHHHHS-S-EEES-GGGSTT-----TTPPP---EEEEEEEETTEEEEEEEEEEETTSSS--HHHHHHHHHHHHHHHHHHHHHHHHHHHHHHHHHHHHHHHHHHHHHHT--HHHHHHHHHHHHHHHH--SEEEEEEEETTEEEEEEEEESS---TT-EEETTSTTHHHHHHH-S-EEESS-GGGGGT-TT-SEEEEEEEEETTEEEEEEEEEES-TTPPPPHHHHHHHHHHHHHHHHHHHHHHHHHHHHHHHHHHHHHHHHHHIIIIIIHHHHHHHHHHHTTTT-TTS-HHHHHHHHHHHHHHHHHHHHHHHHHHHHHS-TTS-S--HHHHHHHHHHHHHTT-SPPPEEEEEE-HHHHS-HHHHHHHHHHHHHHHHHIIIII--S-EEEEEEESSEEEEEEEE-SS---TT--GGGGHHHHHHHHHTT-EEEEEE-SSSSEEEEEEEE-------------/------------HHHHHHHHHHTT--HHHHHHHHHHHHHHTS-S-HHHHHHHHHHHHHHHHTEEEEEEEEEPTTSSEEEEEEES--HHHHHHS-SPP-S-THHHHHHHS-S-EEES-GGGSTT-----TTPPP---EEEEEEEETTEEEEEEEEEEETTSSS--HHHHHHHHHHHHHHHHHHHHHHHHHHHHHHHHHHHHHHHHHHHHHHT--HHHHHHHHHHHHHHHH--SEEEEEEEETTEEEEEEEEESS---TT-EEETTSTTHHHHHHH-S-EEESS-GGGGGT-TT-SEEEEEEEEETTEEEEEEEEEES-TTPPPPHHHHHHHHHHHHHHHHHHHHHHHHHHHHHHHHHHHHHHHHHHIIIIIIHHHHHHHHHHHTTTT-TTS-HHHHHHHHHHHHHHHHHHHHHHHHHHHHHS-TTS-S--HHHHHHHHHHHHTTT-SPPPEEEEEE-HHHHS-HHHHHHHHHHHHHHHHHIIIII--S-EEEEEEESSEEEEEEEE-SS---TT--GGGGHHHHHHHHHTT-EEEEEEPSSSSEEEEEEEE-------------